Protein 6NOM (pdb70)

Secondary structure (DSSP, 8-state):
--SEEEESSSS----TTS-HHHHIIIII--SS----SSS-EEEE---

Sequence (47 aa):
KTCENLSGTFKGPCIPDGNCNKHCRNNEHLLSGRCRDDFRCWCTNRCKTCENLSGTFKGPCIPDGNCNKHCRNNEHLLSGRCRDDFRCWCTNRCKTCENLSGTFKGPCIPDGNCNKHCRNNEHLLSGRCRDDFRCWCTNRCKTCENLSGTFKGPCIPDGNCNKHCRNNEHLLSGRCRDDFRCWCTNRCKTCENLSGTFKGPCIPDGNCNKHCRNNEHLLSGRCRDDFRCWCTNRCKTCENLSGTFKGPCIPDGNCNKHCRNNEHLLSGRCRDDFRCWCTNRCKTCENLSGTFKGPCIPDGNCNKHCRNNEHLLSGRCRDDFRCWCTNRCKTCENLSGTFKGPCIPDGNCNKHCRNNEHLLSGRCRDDFRCWCTNRCKTCENLSGTFKGPCIPDGNCNKHCRNNEHLLSGRCRDDFRCWCTNRCKTCENLSGTFKGPCIPDGNCNKHCRNNEHLLSGRCRDDFRCWCTNRCKTCENLSGTFKGPCIPDGNCNKHCRNNEHLLSGRCRDDFRCWCTNRCKTCENLSGTFKGPCIPDGNCNKHCRNNEHLLSGRCRDDFRCWCTNRCKTCENLSGTFKGPCIPDGNCNKHCRNNEHLLSGRCRDDFRCWCTNRCKTCENLSGTFKGPCIPDGNCNKHCRNNEHLLSGRCRDDFRCWCTNRCKTCENLSGTFKGPCIPDGNCNKHCRNNEHLLSGRCRDDFRCWCTNRCKTCENLSGTFKGPCIPDGNCNKHCRNNEHLLSGRCRDDFRCWCTNRCKTCENLSGTFKGPCIPDGNCNKHCRNNEHLLSGRCRDDFRCWCTNRCKTCENLSGTFKGPCIPDGNCNKHCRNNEHLLSGRCRDDFRCWCTNRCKTCENLSGTFKGPCIPDGNCNKHCRNNEHLLSGRCRDDFRCWCTNRCKTCENLSGTFKGPCIPDGNCNKHCRNNEHLLSGRCRDDFRCWCTNRC

Structure (mmCIF, N/CA/C/O backbone):
data_6NOM
#
_entry.id   6NOM
#
loop_
_atom_site.group_PDB
_atom_site.id
_atom_site.type_symbol
_atom_site.label_atom_id
_atom_site.label_alt_id
_atom_site.label_comp_id
_atom_site.label_asym_id
_atom_site.label_entity_id
_atom_site.label_seq_id
_atom_site.pdbx_PDB_ins_code
_atom_site.Cartn_x
_atom_site.Cartn_y
_atom_site.Cartn_z
_atom_site.occupancy
_atom_site.B_iso_or_equiv
_atom_site.auth_seq_id
_atom_site.auth_comp_id
_atom_site.auth_asym_id
_atom_site.auth_atom_id
_atom_site.pdbx_PDB_model_num
ATOM 1 N N . LYS A 1 1 ? 12.649 6.639 6.395 1.00 0.00 1 LYS A N 1
ATOM 2 C CA . LYS A 1 1 ? 12.001 5.568 5.603 1.00 0.00 1 LYS A CA 1
ATOM 3 C C . LYS A 1 1 ? 12.154 5.854 4.117 1.00 0.00 1 LYS A C 1
ATOM 4 O O . LYS A 1 1 ? 12.808 6.821 3.734 1.00 0.00 1 LYS A O 1
ATOM 25 N N . THR A 1 2 ? 11.561 5.014 3.287 1.00 0.00 2 THR A N 1
ATOM 26 C CA . THR A 1 2 ? 11.607 5.207 1.850 1.00 0.00 2 THR A CA 1
ATOM 27 C C . THR A 1 2 ? 10.286 5.767 1.348 1.00 0.00 2 THR A C 1
ATOM 28 O O . THR A 1 2 ? 9.370 5.998 2.139 1.00 0.00 2 THR A O 1
ATOM 39 N N . CYS A 1 3 ? 10.217 6.014 0.052 1.00 0.00 3 CYS A N 1
ATOM 40 C CA . CYS A 1 3 ? 9.041 6.601 -0.583 1.00 0.00 3 CYS A CA 1
ATOM 41 C C . CYS A 1 3 ? 7.780 5.870 -0.146 1.00 0.00 3 CYS A C 1
ATOM 42 O O . CYS A 1 3 ? 7.599 4.683 -0.425 1.00 0.00 3 CYS A O 1
ATOM 49 N N . GLU A 1 4 ? 6.924 6.574 0.559 1.00 0.00 4 GLU A N 1
ATOM 50 C CA . GLU A 1 4 ? 5.717 5.981 1.081 1.00 0.00 4 GLU A CA 1
ATOM 51 C C . GLU A 1 4 ? 4.529 6.880 0.830 1.00 0.00 4 GLU A C 1
ATOM 52 O O . GLU A 1 4 ? 4.589 8.090 1.054 1.00 0.00 4 GLU A O 1
ATOM 64 N N . ASN A 1 5 ? 3.458 6.284 0.364 1.00 0.00 5 ASN A N 1
ATOM 65 C CA . ASN A 1 5 ? 2.205 6.984 0.235 1.00 0.00 5 ASN A CA 1
ATOM 66 C C . ASN A 1 5 ? 1.115 6.134 0.829 1.00 0.00 5 ASN A C 1
ATOM 67 O O . ASN A 1 5 ? 1.262 4.918 0.966 1.00 0.00 5 ASN A O 1
ATOM 78 N N . LEU A 1 6 ? 0.032 6.770 1.190 1.00 0.00 6 LEU A N 1
ATOM 79 C CA . LEU A 1 6 ? -1.097 6.055 1.726 1.00 0.00 6 LEU A CA 1
ATOM 80 C C . LEU A 1 6 ? -2.019 5.661 0.588 1.00 0.00 6 LEU A C 1
ATOM 81 O O . LEU A 1 6 ? -2.489 6.512 -0.157 1.00 0.00 6 LEU A O 1
ATOM 97 N N . SER A 1 7 ? -2.229 4.374 0.437 1.00 0.00 7 SER A N 1
ATOM 98 C CA . SER A 1 7 ? -3.110 3.860 -0.574 1.00 0.00 7 SER A CA 1
ATOM 99 C C . SER A 1 7 ? -4.532 3.826 -0.037 1.00 0.00 7 SER A C 1
ATOM 100 O O . SER A 1 7 ? -4.805 3.220 1.006 1.00 0.00 7 SER A O 1
ATOM 108 N N . GLY A 1 8 ? -5.419 4.502 -0.734 1.00 0.00 8 GLY A N 1
ATOM 109 C CA . GLY A 1 8 ? -6.799 4.541 -0.337 1.00 0.00 8 GLY A CA 1
ATOM 110 C C . GLY A 1 8 ? -7.488 5.770 -0.857 1.00 0.00 8 GLY A C 1
ATOM 111 O O . GLY A 1 8 ? -7.446 6.053 -2.056 1.00 0.00 8 GLY A O 1
ATOM 115 N N . THR A 1 9 ? -8.117 6.499 0.046 1.00 0.00 9 THR A N 1
ATOM 116 C CA . THR A 1 9 ? -8.825 7.718 -0.295 1.00 0.00 9 THR A CA 1
ATOM 117 C C . THR A 1 9 ? -7.873 8.769 -0.870 1.00 0.00 9 THR A C 1
ATOM 118 O O . THR A 1 9 ? -8.083 9.281 -1.973 1.00 0.00 9 THR A O 1
ATOM 129 N N . PHE A 1 10 ? -6.832 9.078 -0.120 1.00 0.00 10 PHE A N 1
ATOM 130 C CA . PHE A 1 10 ? -5.880 10.100 -0.491 1.00 0.00 10 PHE A CA 1
ATOM 131 C C . PHE A 1 10 ? -4.725 9.496 -1.281 1.00 0.00 10 PHE A C 1
ATOM 132 O O . PHE A 1 10 ? -4.392 8.331 -1.087 1.00 0.00 10 PHE A O 1
ATOM 149 N N . LYS A 1 11 ? -4.158 10.297 -2.181 1.00 0.00 11 LYS A N 1
ATOM 150 C CA . LYS A 1 11 ? -2.885 10.007 -2.861 1.00 0.00 11 LYS A CA 1
ATOM 151 C C . LYS A 1 11 ? -2.779 8.586 -3.443 1.00 0.00 11 LYS A C 1
ATOM 152 O O . LYS A 1 11 ? -1.738 7.930 -3.328 1.00 0.00 11 LYS A O 1
ATOM 171 N N . GLY A 1 12 ? -3.844 8.129 -4.097 1.00 0.00 12 GLY A N 1
ATOM 172 C CA . GLY A 1 12 ? -3.781 6.875 -4.829 1.00 0.00 12 GLY A CA 1
ATOM 173 C C . GLY A 1 12 ? -4.413 5.707 -4.090 1.00 0.00 12 GLY A C 1
ATOM 174 O O . GLY A 1 12 ? -4.095 5.458 -2.933 1.00 0.00 12 GLY A O 1
ATOM 178 N N . PRO A 1 13 ? -5.319 4.968 -4.750 1.00 0.00 13 PRO A N 1
ATOM 179 C CA . PRO A 1 13 ? -5.980 3.799 -4.170 1.00 0.00 13 PRO A CA 1
ATOM 180 C C . PRO A 1 13 ? -5.221 2.495 -4.431 1.00 0.00 13 PRO A C 1
ATOM 181 O O . PRO A 1 13 ? -4.071 2.511 -4.876 1.00 0.00 13 PRO A O 1
ATOM 192 N N . CYS A 1 14 ? -5.877 1.367 -4.148 1.00 0.00 14 CYS A N 1
ATOM 193 C CA . CYS A 1 14 ? -5.283 0.052 -4.370 1.00 0.00 14 CYS A CA 1
ATOM 194 C C . CYS A 1 14 ? -6.350 -1.056 -4.414 1.00 0.00 14 CYS A C 1
ATOM 195 O O . CYS A 1 14 ? -6.801 -1.438 -5.492 1.00 0.00 14 CYS A O 1
ATOM 202 N N . ILE A 1 15 ? -6.770 -1.559 -3.248 1.00 0.00 15 ILE A N 1
ATOM 203 C CA . ILE A 1 15 ? -7.688 -2.708 -3.185 1.00 0.00 15 ILE A CA 1
ATOM 204 C C . ILE A 1 15 ? -8.728 -2.548 -2.070 1.00 0.00 15 ILE A C 1
ATOM 205 O O . ILE A 1 15 ? -8.416 -2.081 -0.975 1.00 0.00 15 ILE A O 1
ATOM 221 N N . PRO A 1 16 ? -9.976 -2.964 -2.314 1.00 0.00 16 PRO A N 1
ATOM 222 C CA . PRO A 1 16 ? -11.072 -2.767 -1.371 1.00 0.00 16 PRO A CA 1
ATOM 223 C C . PRO A 1 16 ? -11.250 -3.916 -0.373 1.00 0.00 16 PRO A C 1
ATOM 224 O O . PRO A 1 16 ? -12.244 -3.963 0.347 1.00 0.00 16 PRO A O 1
ATOM 235 N N . ASP A 1 17 ? -10.291 -4.833 -0.323 1.00 0.00 17 ASP A N 1
ATOM 236 C CA . ASP A 1 17 ? -10.416 -6.013 0.537 1.00 0.00 17 ASP A CA 1
ATOM 237 C C . ASP A 1 17 ? -9.851 -5.767 1.932 1.00 0.00 17 ASP A C 1
ATOM 238 O O . ASP A 1 17 ? -10.194 -6.473 2.876 1.00 0.00 17 ASP A O 1
ATOM 247 N N . GLY A 1 18 ? -8.977 -4.774 2.062 1.00 0.00 18 GLY A N 1
ATOM 248 C CA . GLY A 1 18 ? -8.451 -4.419 3.373 1.00 0.00 18 GLY A CA 1
ATOM 249 C C . GLY A 1 18 ? -7.163 -5.135 3.722 1.00 0.00 18 GLY A C 1
ATOM 250 O O . GLY A 1 18 ? -6.509 -4.807 4.709 1.00 0.00 18 GLY A O 1
ATOM 254 N N . ASN A 1 19 ? -6.782 -6.086 2.897 1.00 0.00 19 ASN A N 1
ATOM 255 C CA . ASN A 1 19 ? -5.537 -6.815 3.075 1.00 0.00 19 ASN A CA 1
ATOM 256 C C . ASN A 1 19 ? -4.379 -6.028 2.477 1.00 0.00 19 ASN A C 1
ATOM 257 O O . ASN A 1 19 ? -3.851 -6.375 1.420 1.00 0.00 19 ASN A O 1
ATOM 268 N N . CYS A 1 20 ? -4.004 -4.952 3.153 1.00 0.00 20 CYS A N 1
ATOM 269 C CA . CYS A 1 20 ? -3.031 -4.036 2.637 1.00 0.00 20 CYS A CA 1
ATOM 270 C C . CYS A 1 20 ? -1.628 -4.609 2.602 1.00 0.00 20 CYS A C 1
ATOM 271 O O . CYS A 1 20 ? -1.047 -4.756 1.515 1.00 0.00 20 CYS A O 1
ATOM 278 N N . ASN A 1 21 ? -1.092 -4.935 3.767 1.00 0.00 21 ASN A N 1
ATOM 279 C CA . ASN A 1 21 ? 0.300 -5.335 3.871 1.00 0.00 21 ASN A CA 1
ATOM 280 C C . ASN A 1 21 ? 0.606 -6.530 2.990 1.00 0.00 21 ASN A C 1
ATOM 281 O O . ASN A 1 21 ? 1.561 -6.493 2.223 1.00 0.00 21 ASN A O 1
ATOM 292 N N . LYS A 1 22 ? -0.226 -7.559 3.033 1.00 0.00 22 LYS A N 1
ATOM 293 C CA . LYS A 1 22 ? 0.036 -8.743 2.229 1.00 0.00 22 LYS A CA 1
ATOM 294 C C . LYS A 1 22 ? 0.060 -8.398 0.743 1.00 0.00 22 LYS A C 1
ATOM 295 O O . LYS A 1 22 ? 0.766 -9.031 -0.023 1.00 0.00 22 LYS A O 1
ATOM 314 N N . HIS A 1 23 ? -0.681 -7.376 0.333 1.00 0.00 23 HIS A N 1
ATOM 315 C CA . HIS A 1 23 ? -0.737 -7.040 -1.080 1.00 0.00 23 HIS A CA 1
ATOM 316 C C . HIS A 1 23 ? 0.614 -6.520 -1.554 1.00 0.00 23 HIS A C 1
ATOM 317 O O . HIS A 1 23 ? 1.302 -7.201 -2.312 1.00 0.00 23 HIS A O 1
ATOM 332 N N . CYS A 1 24 ? 1.033 -5.355 -1.055 1.00 0.00 24 CYS A N 1
ATOM 333 C CA . CYS A 1 24 ? 2.288 -4.755 -1.518 1.00 0.00 24 CYS A CA 1
ATOM 334 C C . CYS A 1 24 ? 3.479 -5.657 -1.208 1.00 0.00 24 CYS A C 1
ATOM 335 O O . CYS A 1 24 ? 4.505 -5.567 -1.865 1.00 0.00 24 CYS A O 1
ATOM 342 N N . ARG A 1 25 ? 3.353 -6.512 -0.199 1.00 0.00 25 ARG A N 1
ATOM 343 C CA . ARG A 1 25 ? 4.470 -7.352 0.222 1.00 0.00 25 ARG A CA 1
ATOM 344 C C . ARG A 1 25 ? 4.536 -8.661 -0.545 1.00 0.00 25 ARG A C 1
ATOM 345 O O . ARG A 1 25 ? 5.618 -9.201 -0.754 1.00 0.00 25 ARG A O 1
ATOM 366 N N . ASN A 1 26 ? 3.396 -9.178 -0.966 1.00 0.00 26 ASN A N 1
ATOM 367 C CA . ASN A 1 26 ? 3.387 -10.476 -1.640 1.00 0.00 26 ASN A CA 1
ATOM 368 C C . ASN A 1 26 ? 3.732 -10.329 -3.111 1.00 0.00 26 ASN A C 1
ATOM 369 O O . ASN A 1 26 ? 4.589 -11.041 -3.631 1.00 0.00 26 ASN A O 1
ATOM 380 N N . ASN A 1 27 ? 3.077 -9.393 -3.779 1.00 0.00 27 ASN A N 1
ATOM 381 C CA . ASN A 1 27 ? 3.243 -9.254 -5.220 1.00 0.00 27 ASN A CA 1
ATOM 382 C C . ASN A 1 27 ? 4.441 -8.369 -5.560 1.00 0.00 27 ASN A C 1
ATOM 383 O O . ASN A 1 27 ? 5.169 -8.640 -6.514 1.00 0.00 27 ASN A O 1
ATOM 394 N N . GLU A 1 28 ? 4.659 -7.328 -4.766 1.00 0.00 28 GLU A N 1
ATOM 395 C CA . GLU A 1 28 ? 5.693 -6.348 -5.073 1.00 0.00 28 GLU A CA 1
ATOM 396 C C . GLU A 1 28 ? 6.827 -6.415 -4.051 1.00 0.00 28 GLU A C 1
ATOM 397 O O . GLU A 1 28 ? 7.950 -5.993 -4.327 1.00 0.00 28 GLU A O 1
ATOM 409 N N . HIS A 1 29 ? 6.519 -6.974 -2.883 1.00 0.00 29 HIS A N 1
ATOM 410 C CA . HIS A 1 29 ? 7.474 -7.116 -1.788 1.00 0.00 29 HIS A CA 1
ATOM 411 C C . HIS A 1 29 ? 8.058 -5.758 -1.391 1.00 0.00 29 HIS A C 1
ATOM 412 O O . HIS A 1 29 ? 9.265 -5.528 -1.487 1.00 0.00 29 HIS A O 1
ATOM 427 N N . LEU A 1 30 ? 7.195 -4.854 -0.949 1.00 0.00 30 LEU A N 1
ATOM 428 C CA . LEU A 1 30 ? 7.644 -3.536 -0.524 1.00 0.00 30 LEU A CA 1
ATOM 429 C C . LEU A 1 30 ? 8.139 -3.558 0.917 1.00 0.00 30 LEU A C 1
ATOM 430 O O . LEU A 1 30 ? 8.357 -4.622 1.488 1.00 0.00 30 LEU A O 1
ATOM 446 N N . LEU A 1 31 ? 8.346 -2.380 1.489 1.00 0.00 31 LEU A N 1
ATOM 447 C CA . LEU A 1 31 ? 8.869 -2.274 2.848 1.00 0.00 31 LEU A CA 1
ATOM 448 C C . LEU A 1 31 ? 7.754 -2.225 3.883 1.00 0.00 31 LEU A C 1
ATOM 449 O O . LEU A 1 31 ? 7.771 -2.975 4.857 1.00 0.00 31 LEU A O 1
ATOM 465 N N . SER A 1 32 ? 6.780 -1.341 3.681 1.00 0.00 32 SER A N 1
ATOM 466 C CA . SER A 1 32 ? 5.639 -1.286 4.602 1.00 0.00 32 SER A CA 1
ATOM 467 C C . SER A 1 32 ? 4.444 -2.018 4.027 1.00 0.00 32 SER A C 1
ATOM 468 O O . SER A 1 32 ? 3.648 -2.627 4.740 1.00 0.00 32 SER A O 1
ATOM 476 N N . GLY A 1 33 ? 4.378 -1.969 2.720 1.00 0.00 33 GLY A N 1
ATOM 477 C CA . GLY A 1 33 ? 3.481 -2.797 1.948 1.00 0.00 33 GLY A CA 1
ATOM 478 C C . GLY A 1 33 ? 2.001 -2.633 2.262 1.00 0.00 33 GLY A C 1
ATOM 479 O O . GLY A 1 33 ? 1.214 -3.498 1.922 1.00 0.00 33 GLY A O 1
ATOM 483 N N . ARG A 1 34 ? 1.620 -1.520 2.853 1.00 0.00 34 ARG A N 1
ATOM 484 C CA . ARG A 1 34 ? 0.240 -1.290 3.278 1.00 0.00 34 ARG A CA 1
ATOM 485 C C . ARG A 1 34 ? -0.682 -0.875 2.094 1.00 0.00 34 ARG A C 1
ATOM 486 O O . ARG A 1 34 ? -0.881 0.301 1.864 1.00 0.00 34 ARG A O 1
ATOM 507 N N . CYS A 1 35 ? -1.192 -1.834 1.308 1.00 0.00 35 CYS A N 1
ATOM 508 C CA . CYS A 1 35 ? -2.056 -1.516 0.136 1.00 0.00 35 CYS A CA 1
ATOM 509 C C . CYS A 1 35 ? -3.595 -1.674 0.336 1.00 0.00 35 CYS A C 1
ATOM 510 O O . CYS A 1 35 ? -4.078 -2.790 0.476 1.00 0.00 35 CYS A O 1
ATOM 517 N N . ARG A 1 36 ? -4.381 -0.577 0.305 1.00 0.00 36 ARG A N 1
ATOM 518 C CA . ARG A 1 36 ? -5.849 -0.693 0.117 1.00 0.00 36 ARG A CA 1
ATOM 519 C C . ARG A 1 36 ? -6.431 0.475 -0.697 1.00 0.00 36 ARG A C 1
ATOM 520 O O . ARG A 1 36 ? -5.715 1.361 -1.139 1.00 0.00 36 ARG A O 1
ATOM 541 N N . ASP A 1 37 ? -7.746 0.415 -0.924 1.00 0.00 37 ASP A N 1
ATOM 542 C CA . ASP A 1 37 ? -8.494 1.442 -1.662 1.00 0.00 37 ASP A CA 1
ATOM 543 C C . ASP A 1 37 ? -9.651 1.963 -0.815 1.00 0.00 37 ASP A C 1
ATOM 544 O O . ASP A 1 37 ? -9.641 3.110 -0.374 1.00 0.00 37 ASP A O 1
ATOM 553 N N . ASP A 1 38 ? -10.653 1.110 -0.610 1.00 0.00 38 ASP A N 1
ATOM 554 C CA . ASP A 1 38 ? -11.762 1.409 0.296 1.00 0.00 38 ASP A CA 1
ATOM 555 C C . ASP A 1 38 ? -11.220 1.636 1.698 1.00 0.00 38 ASP A C 1
ATOM 556 O O . ASP A 1 38 ? -11.747 2.428 2.478 1.00 0.00 38 ASP A O 1
ATOM 565 N N . PHE A 1 39 ? -10.144 0.931 1.987 1.00 0.00 39 PHE A N 1
ATOM 566 C CA . PHE A 1 39 ? -9.427 1.064 3.231 1.00 0.00 39 PHE A CA 1
ATOM 567 C C . PHE A 1 39 ? -8.145 1.854 2.988 1.00 0.00 39 PHE A C 1
ATOM 568 O O . PHE A 1 39 ? -7.741 2.018 1.838 1.00 0.00 39 PHE A O 1
ATOM 585 N N . ARG A 1 40 ? -7.505 2.351 4.039 1.00 0.00 40 ARG A N 1
ATOM 586 C CA . ARG A 1 40 ? -6.291 3.136 3.847 1.00 0.00 40 ARG A CA 1
ATOM 587 C C . ARG A 1 40 ? -5.093 2.520 4.586 1.00 0.00 40 ARG A C 1
ATOM 588 O O . ARG A 1 40 ? -5.106 2.339 5.802 1.00 0.00 40 ARG A O 1
ATOM 609 N N . CYS A 1 41 ? -4.070 2.169 3.809 1.00 0.00 41 CYS A N 1
ATOM 610 C CA . CYS A 1 41 ? -2.795 1.674 4.331 1.00 0.00 41 CYS A CA 1
ATOM 611 C C . CYS A 1 41 ? -1.590 2.366 3.613 1.00 0.00 41 CYS A C 1
ATOM 612 O O . CYS A 1 41 ? -1.686 2.668 2.432 1.00 0.00 41 CYS A O 1
ATOM 619 N N . TRP A 1 42 ? -0.468 2.616 4.308 1.00 0.00 42 TRP A N 1
ATOM 620 C CA . TRP A 1 42 ? 0.743 3.236 3.692 1.00 0.00 42 TRP A CA 1
ATOM 621 C C . TRP A 1 42 ? 1.742 2.205 3.084 1.00 0.00 42 TRP A C 1
ATOM 622 O O . TRP A 1 42 ? 2.432 1.501 3.829 1.00 0.00 42 TRP A O 1
ATOM 643 N N . CYS A 1 43 ? 1.874 2.117 1.755 1.00 0.00 43 CYS A N 1
ATOM 644 C CA . CYS A 1 43 ? 2.951 1.283 1.182 1.00 0.00 43 CYS A CA 1
ATOM 645 C C . CYS A 1 43 ? 4.243 2.094 1.071 1.00 0.00 43 CYS A C 1
ATOM 646 O O . CYS A 1 43 ? 4.238 3.239 0.619 1.00 0.00 43 CYS A O 1
ATOM 653 N N . THR A 1 44 ? 5.343 1.488 1.501 1.00 0.00 44 THR A N 1
ATOM 654 C CA . THR A 1 44 ? 6.656 2.129 1.473 1.00 0.00 44 THR A CA 1
ATOM 655 C C . THR A 1 44 ? 7.621 1.317 0.620 1.00 0.00 44 THR A C 1
ATOM 656 O O . THR A 1 44 ? 7.701 0.095 0.780 1.00 0.00 44 THR A O 1
ATOM 667 N N . ASN A 1 45 ? 8.331 1.998 -0.276 1.00 0.00 45 ASN A N 1
ATOM 668 C CA . ASN A 1 45 ? 9.359 1.384 -1.116 1.00 0.00 45 ASN A CA 1
ATOM 669 C C . ASN A 1 45 ? 10.272 2.477 -1.661 1.00 0.00 45 ASN A C 1
ATOM 670 O O . ASN A 1 45 ? 10.091 3.648 -1.350 1.00 0.00 45 ASN A O 1
ATOM 681 N N . ARG A 1 46 ? 11.256 2.104 -2.454 1.00 0.00 46 ARG A N 1
ATOM 682 C CA . ARG A 1 46 ? 12.201 3.064 -2.982 1.00 0.00 46 ARG A CA 1
ATOM 683 C C . ARG A 1 46 ? 11.754 3.490 -4.374 1.00 0.00 46 ARG A C 1
ATOM 684 O O . ARG A 1 46 ? 11.686 2.667 -5.288 1.00 0.00 46 ARG A O 1
ATOM 705 N N . CYS A 1 47 ? 11.447 4.766 -4.533 1.00 0.00 47 CYS A N 1
ATOM 706 C CA . CYS A 1 47 ? 10.911 5.263 -5.789 1.00 0.00 47 CYS A CA 1
ATOM 707 C C . CYS A 1 47 ? 12.023 5.835 -6.665 1.00 0.00 47 CYS A C 1
ATOM 708 O O . CYS A 1 47 ? 12.277 5.264 -7.746 1.00 0.00 47 CYS A O 1
ATOM 716 N N . LYS A 1 1 ? 12.887 7.071 5.562 1.00 0.00 1 LYS A N 2
ATOM 717 C CA . LYS A 1 1 ? 12.126 6.015 4.855 1.00 0.00 1 LYS A CA 2
ATOM 718 C C . LYS A 1 1 ? 12.241 6.197 3.349 1.00 0.00 1 LYS A C 2
ATOM 719 O O . LYS A 1 1 ? 12.893 7.127 2.873 1.00 0.00 1 LYS A O 2
ATOM 740 N N . THR A 1 2 ? 11.600 5.305 2.610 1.00 0.00 2 THR A N 2
ATOM 741 C CA . THR A 1 2 ? 11.538 5.389 1.164 1.00 0.00 2 THR A CA 2
ATOM 742 C C . THR A 1 2 ? 10.173 5.916 0.752 1.00 0.00 2 THR A C 2
ATOM 743 O O . THR A 1 2 ? 9.358 6.241 1.618 1.00 0.00 2 THR A O 2
ATOM 754 N N . CYS A 1 3 ? 9.944 6.059 -0.544 1.00 0.00 3 CYS A N 2
ATOM 755 C CA . CYS A 1 3 ? 8.715 6.683 -1.031 1.00 0.00 3 CYS A CA 2
ATOM 756 C C . CYS A 1 3 ? 7.496 5.944 -0.488 1.00 0.00 3 CYS A C 2
ATOM 757 O O . CYS A 1 3 ? 7.271 4.772 -0.788 1.00 0.00 3 CYS A O 2
ATOM 764 N N . GLU A 1 4 ? 6.732 6.629 0.343 1.00 0.00 4 GLU A N 2
ATOM 765 C CA . GLU A 1 4 ? 5.605 6.022 1.026 1.00 0.00 4 GLU A CA 2
ATOM 766 C C . GLU A 1 4 ? 4.370 6.871 0.848 1.00 0.00 4 GLU A C 2
ATOM 767 O O . GLU A 1 4 ? 4.450 8.101 0.819 1.00 0.00 4 GLU A O 2
ATOM 779 N N . ASN A 1 5 ? 3.235 6.223 0.722 1.00 0.00 5 ASN A N 2
ATOM 780 C CA . ASN A 1 5 ? 1.982 6.938 0.722 1.00 0.00 5 ASN A CA 2
ATOM 781 C C . ASN A 1 5 ? 0.885 6.083 1.306 1.00 0.00 5 ASN A C 2
ATOM 782 O O . ASN A 1 5 ? 0.943 4.852 1.287 1.00 0.00 5 ASN A O 2
ATOM 793 N N . LEU A 1 6 ? -0.105 6.760 1.829 1.00 0.00 6 LEU A N 2
ATOM 794 C CA . LEU A 1 6 ? -1.295 6.112 2.324 1.00 0.00 6 LEU A CA 2
ATOM 795 C C . LEU A 1 6 ? -2.248 5.979 1.153 1.00 0.00 6 LEU A C 2
ATOM 796 O O . LEU A 1 6 ? -2.531 6.962 0.488 1.00 0.00 6 LEU A O 2
ATOM 812 N N . SER A 1 7 ? -2.678 4.767 0.869 1.00 0.00 7 SER A N 2
ATOM 813 C CA . SER A 1 7 ? -3.451 4.490 -0.322 1.00 0.00 7 SER A CA 2
ATOM 814 C C . SER A 1 7 ? -4.950 4.475 -0.035 1.00 0.00 7 SER A C 2
ATOM 815 O O . SER A 1 7 ? -5.379 4.165 1.080 1.00 0.00 7 SER A O 2
ATOM 823 N N . GLY A 1 8 ? -5.730 4.818 -1.051 1.00 0.00 8 GLY A N 2
ATOM 824 C CA . GLY A 1 8 ? -7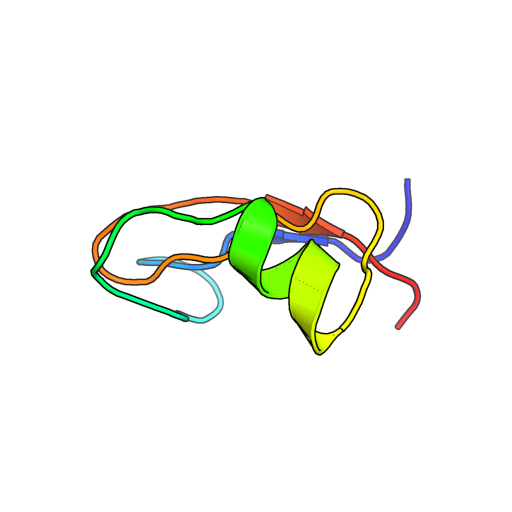.173 4.795 -0.945 1.00 0.00 8 GLY A CA 2
ATOM 825 C C . GLY A 1 8 ? -7.757 6.150 -1.241 1.00 0.00 8 GLY A C 2
ATOM 826 O O . GLY A 1 8 ? -7.567 6.680 -2.336 1.00 0.00 8 GLY A O 2
ATOM 830 N N . THR A 1 9 ? -8.462 6.718 -0.278 1.00 0.00 9 THR A N 2
ATOM 831 C CA . THR A 1 9 ? -8.922 8.090 -0.402 1.00 0.00 9 THR A CA 2
ATOM 832 C C . THR A 1 9 ? -7.708 9.018 -0.362 1.00 0.00 9 THR A C 2
ATOM 833 O O . THR A 1 9 ? -7.719 10.122 -0.910 1.00 0.00 9 THR A O 2
ATOM 844 N N . PHE A 1 10 ? -6.659 8.529 0.288 1.00 0.00 10 PHE A N 2
ATOM 845 C CA . PHE A 1 10 ? -5.394 9.228 0.383 1.00 0.00 10 PHE A CA 2
ATOM 846 C C . PHE A 1 10 ? -4.482 8.864 -0.773 1.00 0.00 10 PHE A C 2
ATOM 847 O O . PHE A 1 10 ? -4.430 7.708 -1.175 1.00 0.00 10 PHE A O 2
ATOM 864 N N . LYS A 1 11 ? -3.807 9.875 -1.313 1.00 0.00 11 LYS A N 2
ATOM 865 C CA . LYS A 1 11 ? -2.654 9.692 -2.204 1.00 0.00 11 LYS A CA 2
ATOM 866 C C . LYS A 1 11 ? -2.908 8.678 -3.329 1.00 0.00 11 LYS A C 2
ATOM 867 O O . LYS A 1 11 ? -1.989 7.982 -3.768 1.00 0.00 11 LYS A O 2
ATOM 886 N N . GLY A 1 12 ? -4.144 8.608 -3.802 1.00 0.00 12 GLY A N 2
ATOM 887 C CA . GLY A 1 12 ? -4.490 7.663 -4.848 1.00 0.00 12 GLY A CA 2
ATOM 888 C C . GLY A 1 12 ? -4.966 6.331 -4.295 1.00 0.00 12 GLY A C 2
ATOM 889 O O . GLY A 1 12 ? -4.437 5.837 -3.298 1.00 0.00 12 GLY A O 2
ATOM 893 N N . PRO A 1 13 ? -5.962 5.715 -4.939 1.00 0.00 13 PRO A N 2
ATOM 894 C CA . PRO A 1 13 ? -6.553 4.449 -4.480 1.00 0.00 13 PRO A CA 2
ATOM 895 C C . PRO A 1 13 ? -5.635 3.248 -4.709 1.00 0.00 13 PRO A C 2
ATOM 896 O O . PRO A 1 13 ? -4.519 3.392 -5.211 1.00 0.00 13 PRO A O 2
ATOM 907 N N . CYS A 1 14 ? -6.108 2.063 -4.338 1.00 0.00 14 CYS A N 2
ATOM 908 C CA . CYS A 1 14 ? -5.340 0.842 -4.547 1.00 0.00 14 CYS A CA 2
ATOM 909 C C . CYS A 1 14 ? -6.250 -0.386 -4.634 1.00 0.00 14 CYS A C 2
ATOM 910 O O . CYS A 1 14 ? -6.696 -0.747 -5.721 1.00 0.00 14 CYS A O 2
ATOM 917 N N . ILE A 1 15 ? -6.545 -1.018 -3.494 1.00 0.00 15 ILE A N 2
ATOM 918 C CA . ILE A 1 15 ? -7.309 -2.268 -3.489 1.00 0.00 15 ILE A CA 2
ATOM 919 C C . ILE A 1 15 ? -8.279 -2.340 -2.303 1.00 0.00 15 ILE A C 2
ATOM 920 O O . ILE A 1 15 ? -7.897 -2.114 -1.154 1.00 0.00 15 ILE A O 2
ATOM 936 N N . PRO A 1 16 ? -9.541 -2.689 -2.553 1.00 0.00 16 PRO A N 2
ATOM 937 C CA . PRO A 1 16 ? -10.578 -2.667 -1.538 1.00 0.00 16 PRO A CA 2
ATOM 938 C C . PRO A 1 16 ? -10.731 -3.999 -0.809 1.00 0.00 16 PRO A C 2
ATOM 939 O O . PRO A 1 16 ? -11.795 -4.304 -0.277 1.00 0.00 16 PRO A O 2
ATOM 950 N N . ASP A 1 17 ? -9.666 -4.791 -0.785 1.00 0.00 17 ASP A N 2
ATOM 951 C CA . ASP A 1 17 ? -9.720 -6.104 -0.149 1.00 0.00 17 ASP A CA 2
ATOM 952 C C . ASP A 1 17 ? -9.321 -6.024 1.320 1.00 0.00 17 ASP A C 2
ATOM 953 O O . ASP A 1 17 ? -9.686 -6.885 2.116 1.00 0.00 17 ASP A O 2
ATOM 962 N N . GLY A 1 18 ? -8.580 -4.979 1.683 1.00 0.00 18 GLY A N 2
ATOM 963 C CA . GLY A 1 18 ? -8.124 -4.846 3.061 1.00 0.00 18 GLY A CA 2
ATOM 964 C C . GLY A 1 18 ? -6.824 -5.587 3.308 1.00 0.00 18 GLY A C 2
ATOM 965 O O . GLY A 1 18 ? -6.247 -5.531 4.389 1.00 0.00 18 GLY A O 2
ATOM 969 N N . ASN A 1 19 ? -6.362 -6.240 2.266 1.00 0.00 19 ASN A N 2
ATOM 970 C CA . ASN A 1 19 ? -5.131 -7.036 2.278 1.00 0.00 19 ASN A CA 2
ATOM 971 C C . ASN A 1 19 ? -3.895 -6.178 2.034 1.00 0.00 19 ASN A C 2
ATOM 972 O O . ASN A 1 19 ? -2.945 -6.637 1.398 1.00 0.00 19 ASN A O 2
ATOM 983 N N . CYS A 1 20 ? -3.907 -4.942 2.528 1.00 0.00 20 CYS A N 2
ATOM 984 C CA . CYS A 1 20 ? -2.859 -3.991 2.216 1.00 0.00 20 CYS A CA 2
ATOM 985 C C . CYS A 1 20 ? -1.473 -4.572 2.404 1.00 0.00 20 CYS A C 2
ATOM 986 O O . CYS A 1 20 ? -0.663 -4.537 1.473 1.00 0.00 20 CYS A O 2
ATOM 993 N N . ASN A 1 21 ? -1.216 -5.128 3.579 1.00 0.00 21 ASN A N 2
ATOM 994 C CA . ASN A 1 21 ? 0.104 -5.646 3.900 1.00 0.00 21 ASN A CA 2
ATOM 995 C C . ASN A 1 21 ? 0.515 -6.738 2.943 1.00 0.00 21 ASN A C 2
ATOM 996 O O . ASN A 1 21 ? 1.511 -6.617 2.232 1.00 0.00 21 ASN A O 2
ATOM 1007 N N . LYS A 1 22 ? -0.281 -7.773 2.887 1.00 0.00 22 LYS A N 2
ATOM 1008 C CA . LYS A 1 22 ? 0.065 -8.947 2.119 1.00 0.00 22 LYS A CA 2
ATOM 1009 C C . LYS A 1 22 ? 0.123 -8.656 0.621 1.00 0.00 22 LYS A C 2
ATOM 1010 O O . LYS A 1 22 ? 0.952 -9.220 -0.082 1.00 0.00 22 LYS A O 2
ATOM 1029 N N . HIS A 1 23 ? -0.716 -7.761 0.124 1.00 0.00 23 HIS A N 2
ATOM 1030 C CA . HIS A 1 23 ? -0.706 -7.477 -1.305 1.00 0.00 23 HIS A CA 2
ATOM 1031 C C . HIS A 1 23 ? 0.620 -6.838 -1.707 1.00 0.00 23 HIS A C 2
ATOM 1032 O O . HIS A 1 23 ? 1.304 -7.331 -2.605 1.00 0.00 23 HIS A O 2
ATOM 1047 N N . CYS A 1 24 ? 1.011 -5.775 -1.017 1.00 0.00 24 CYS A N 2
ATOM 1048 C CA . CYS A 1 24 ? 2.280 -5.124 -1.307 1.00 0.00 24 CYS A CA 2
ATOM 1049 C C . CYS A 1 24 ? 3.434 -6.076 -1.048 1.00 0.00 24 CYS A C 2
ATOM 1050 O O . CYS A 1 24 ? 4.290 -6.262 -1.897 1.00 0.00 24 CYS A O 2
ATOM 1057 N N . ARG A 1 25 ? 3.427 -6.699 0.122 1.00 0.00 25 ARG A N 2
ATOM 1058 C CA . ARG A 1 25 ? 4.607 -7.384 0.635 1.00 0.00 25 ARG A CA 2
ATOM 1059 C C . ARG A 1 25 ? 4.807 -8.752 0.004 1.00 0.00 25 ARG A C 2
ATOM 1060 O O . ARG A 1 25 ? 5.932 -9.145 -0.285 1.00 0.00 25 ARG A O 2
ATOM 1081 N N . ASN A 1 26 ? 3.724 -9.465 -0.222 1.00 0.00 26 ASN A N 2
ATOM 1082 C CA . ASN A 1 26 ? 3.811 -10.803 -0.792 1.00 0.00 26 ASN A CA 2
ATOM 1083 C C . ASN A 1 26 ? 4.025 -10.740 -2.293 1.00 0.00 26 ASN A C 2
ATOM 1084 O O . ASN A 1 26 ? 4.839 -11.476 -2.848 1.00 0.00 26 ASN A O 2
ATOM 1095 N N . ASN A 1 27 ? 3.305 -9.847 -2.949 1.00 0.00 27 ASN A N 2
ATOM 1096 C CA . ASN A 1 27 ? 3.298 -9.818 -4.403 1.00 0.00 27 ASN A CA 2
ATOM 1097 C C . ASN A 1 27 ? 4.458 -9.004 -4.954 1.00 0.00 27 ASN A C 2
ATOM 1098 O O . ASN A 1 27 ? 5.183 -9.467 -5.834 1.00 0.00 27 ASN A O 2
ATOM 1109 N N . GLU A 1 28 ? 4.647 -7.797 -4.434 1.00 0.00 28 GLU A N 2
ATOM 1110 C CA . GLU A 1 28 ? 5.659 -6.903 -4.977 1.00 0.00 28 GLU A CA 2
ATOM 1111 C C . GLU A 1 28 ? 6.829 -6.720 -3.999 1.00 0.00 28 GLU A C 2
ATOM 1112 O O . GLU A 1 28 ? 7.921 -6.300 -4.382 1.00 0.00 28 GLU A O 2
ATOM 1124 N N . HIS A 1 29 ? 6.568 -7.045 -2.726 1.00 0.00 29 HIS A N 2
ATOM 1125 C CA . HIS A 1 29 ? 7.581 -7.119 -1.675 1.00 0.00 29 HIS A CA 2
ATOM 1126 C C . HIS A 1 29 ? 8.110 -5.735 -1.314 1.00 0.00 29 HIS A C 2
ATOM 1127 O O . HIS A 1 29 ? 9.316 -5.527 -1.202 1.00 0.00 29 HIS A O 2
ATOM 1142 N N . LEU A 1 30 ? 7.198 -4.786 -1.139 1.00 0.00 30 LEU A N 2
ATOM 1143 C CA . LEU A 1 30 ? 7.568 -3.444 -0.732 1.00 0.00 30 LEU A CA 2
ATOM 1144 C C . LEU A 1 30 ? 8.045 -3.411 0.708 1.00 0.00 30 LEU A C 2
ATOM 1145 O O . LEU A 1 30 ? 8.250 -4.449 1.331 1.00 0.00 30 LEU A O 2
ATOM 1161 N N . LEU A 1 31 ? 8.229 -2.221 1.227 1.00 0.00 31 LEU A N 2
ATOM 1162 C CA . LEU A 1 31 ? 8.858 -2.067 2.536 1.00 0.00 31 LEU A CA 2
ATOM 1163 C C . LEU A 1 31 ? 7.849 -2.057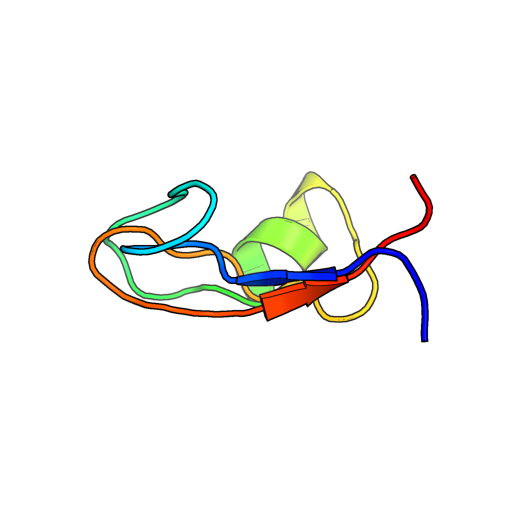 3.676 1.00 0.00 31 LEU A C 2
ATOM 1164 O O . LEU A 1 31 ? 7.966 -2.841 4.617 1.00 0.00 31 LEU A O 2
ATOM 1180 N N . SER A 1 32 ? 6.843 -1.198 3.592 1.00 0.00 32 SER A N 2
ATOM 1181 C CA . SER A 1 32 ? 5.812 -1.185 4.634 1.00 0.00 32 SER A CA 2
ATOM 1182 C C . SER A 1 32 ? 4.571 -1.904 4.161 1.00 0.00 32 SER A C 2
ATOM 1183 O O . SER A 1 32 ? 3.815 -2.475 4.944 1.00 0.00 32 SER A O 2
ATOM 1191 N N . GLY A 1 33 ? 4.394 -1.874 2.862 1.00 0.00 33 GLY A N 2
ATOM 1192 C CA . GLY A 1 33 ? 3.444 -2.728 2.204 1.00 0.00 33 GLY A CA 2
ATOM 1193 C C . GLY A 1 33 ? 2.023 -2.593 2.667 1.00 0.00 33 GLY A C 2
ATOM 1194 O O . GLY A 1 33 ? 1.361 -3.589 2.785 1.00 0.00 33 GLY A O 2
ATOM 1198 N N . ARG A 1 34 ? 1.535 -1.410 2.952 1.00 0.00 34 ARG A N 2
ATOM 1199 C CA . ARG A 1 34 ? 0.123 -1.290 3.257 1.00 0.00 34 ARG A CA 2
ATOM 1200 C C . ARG A 1 34 ? -0.638 -0.702 2.042 1.00 0.00 34 ARG A C 2
ATOM 1201 O O . ARG A 1 34 ? -0.816 0.495 1.959 1.00 0.00 34 ARG A O 2
ATOM 1222 N N . CYS A 1 35 ? -1.020 -1.525 1.057 1.00 0.00 35 CYS A N 2
ATOM 1223 C CA . CYS A 1 35 ? -1.854 -1.029 -0.064 1.00 0.00 35 CYS A CA 2
ATOM 1224 C C . CYS A 1 35 ? -3.362 -1.345 0.084 1.00 0.00 35 CYS A C 2
ATOM 1225 O O . CYS A 1 35 ? -3.750 -2.502 0.132 1.00 0.00 35 CYS A O 2
ATOM 1232 N N . ARG A 1 36 ? -4.213 -0.314 0.132 1.00 0.00 36 ARG A N 2
ATOM 1233 C CA . ARG A 1 36 ? -5.676 -0.502 0.173 1.00 0.00 36 ARG A CA 2
ATOM 1234 C C . ARG A 1 36 ? -6.402 0.636 -0.556 1.00 0.00 36 ARG A C 2
ATOM 1235 O O . ARG A 1 36 ? -5.786 1.616 -0.955 1.00 0.00 36 ARG A O 2
ATOM 1256 N N . ASP A 1 37 ? -7.712 0.465 -0.748 1.00 0.00 37 ASP A N 2
ATOM 1257 C CA . ASP A 1 37 ? -8.548 1.448 -1.446 1.00 0.00 37 ASP A CA 2
ATOM 1258 C C . ASP A 1 37 ? -9.718 1.898 -0.575 1.00 0.00 37 ASP A C 2
ATOM 1259 O O . ASP A 1 37 ? -9.743 3.029 -0.099 1.00 0.00 37 ASP A O 2
ATOM 1268 N N . ASP A 1 38 ? -10.686 1.004 -0.378 1.00 0.00 38 ASP A N 2
ATOM 1269 C CA . ASP A 1 38 ? -11.840 1.286 0.482 1.00 0.00 38 ASP A CA 2
ATOM 1270 C C . ASP A 1 38 ? -11.367 1.524 1.904 1.00 0.00 38 ASP A C 2
ATOM 1271 O O . ASP A 1 38 ? -11.944 2.303 2.663 1.00 0.00 38 ASP A O 2
ATOM 1280 N N . PHE A 1 39 ? -10.303 0.827 2.237 1.00 0.00 39 PHE A N 2
ATOM 1281 C CA . PHE A 1 39 ? -9.613 0.996 3.492 1.00 0.00 39 PHE A CA 2
ATOM 1282 C C . PHE A 1 39 ? -8.310 1.709 3.186 1.00 0.00 39 PHE A C 2
ATOM 1283 O O . PHE A 1 39 ? -7.918 1.779 2.024 1.00 0.00 39 PHE A O 2
ATOM 1300 N N . ARG A 1 40 ? -7.630 2.235 4.182 1.00 0.00 40 ARG A N 2
ATOM 1301 C CA . ARG A 1 40 ? -6.459 3.039 3.896 1.00 0.00 40 ARG A CA 2
ATOM 1302 C C . ARG A 1 40 ? -5.234 2.495 4.608 1.00 0.00 40 ARG A C 2
ATOM 1303 O O . ARG A 1 40 ? -5.218 2.308 5.825 1.00 0.00 40 ARG A O 2
ATOM 1324 N N . CYS A 1 41 ? -4.220 2.204 3.813 1.00 0.00 41 CYS A N 2
ATOM 1325 C CA . CYS A 1 41 ? -2.975 1.656 4.308 1.00 0.00 41 CYS A CA 2
ATOM 1326 C C . CYS A 1 41 ? -1.732 2.407 3.734 1.00 0.00 41 CYS A C 2
ATOM 1327 O O . CYS A 1 41 ? -1.765 2.850 2.589 1.00 0.00 41 CYS A O 2
ATOM 1334 N N . TRP A 1 42 ? -0.658 2.572 4.536 1.00 0.00 42 TRP A N 2
ATOM 1335 C CA . TRP A 1 42 ? 0.617 3.204 4.069 1.00 0.00 42 TRP A CA 2
ATOM 1336 C C . TRP A 1 42 ? 1.593 2.193 3.418 1.00 0.00 42 TRP A C 2
ATOM 1337 O O . TRP A 1 42 ? 2.261 1.444 4.124 1.00 0.00 42 TRP A O 2
ATOM 1358 N N . CYS A 1 43 ? 1.742 2.179 2.099 1.00 0.00 43 CYS A N 2
ATOM 1359 C CA . CYS A 1 43 ? 2.739 1.281 1.498 1.00 0.00 43 CYS A CA 2
ATOM 1360 C C . CYS A 1 43 ? 3.994 2.063 1.097 1.00 0.00 43 CYS A C 2
ATOM 1361 O O . CYS A 1 43 ? 3.932 3.014 0.316 1.00 0.00 43 CYS A O 2
ATOM 1368 N N . THR A 1 44 ? 5.121 1.669 1.687 1.00 0.00 44 THR A N 2
ATOM 1369 C CA . THR A 1 44 ? 6.417 2.276 1.402 1.00 0.00 44 THR A CA 2
ATOM 1370 C C . THR A 1 44 ? 7.182 1.425 0.402 1.00 0.00 44 THR A C 2
ATOM 1371 O O . THR A 1 44 ? 7.238 0.200 0.556 1.00 0.00 44 THR A O 2
ATOM 1382 N N . ASN A 1 45 ? 7.769 2.068 -0.601 1.00 0.00 45 ASN A N 2
ATOM 1383 C CA . ASN A 1 45 ? 8.525 1.369 -1.630 1.00 0.00 45 ASN A CA 2
ATOM 1384 C C . ASN A 1 45 ? 9.800 2.135 -1.969 1.00 0.00 45 ASN A C 2
ATOM 1385 O O . ASN A 1 45 ? 9.982 3.275 -1.538 1.00 0.00 45 ASN A O 2
ATOM 1396 N N . ARG A 1 46 ? 10.670 1.505 -2.744 1.00 0.00 46 ARG A N 2
ATOM 1397 C CA . ARG A 1 46 ? 11.949 2.089 -3.108 1.00 0.00 46 ARG A CA 2
ATOM 1398 C C . ARG A 1 46 ? 11.807 2.976 -4.337 1.00 0.00 46 ARG A C 2
ATOM 1399 O O . ARG A 1 46 ? 11.376 2.521 -5.399 1.00 0.00 46 ARG A O 2
ATOM 1420 N N . CYS A 1 47 ? 12.157 4.236 -4.181 1.00 0.00 47 CYS A N 2
ATOM 1421 C CA . CYS A 1 47 ? 12.147 5.186 -5.277 1.00 0.00 47 CYS A CA 2
ATOM 1422 C C . CYS A 1 47 ? 13.499 5.877 -5.357 1.00 0.00 47 CYS A C 2
ATOM 1423 O O . CYS A 1 47 ? 14.240 5.637 -6.333 1.00 0.00 47 CYS A O 2
ATOM 1431 N N . LYS A 1 1 ? 12.203 7.567 6.545 1.00 0.00 1 LYS A N 3
ATOM 1432 C CA . LYS A 1 1 ? 11.634 6.385 5.855 1.00 0.00 1 LYS A CA 3
ATOM 1433 C C . LYS A 1 1 ? 11.884 6.481 4.359 1.00 0.00 1 LYS A C 3
ATOM 1434 O O . LYS A 1 1 ? 12.584 7.378 3.890 1.00 0.00 1 LYS A O 3
ATOM 1455 N N . THR A 1 2 ? 11.297 5.560 3.621 1.00 0.00 2 THR A N 3
ATOM 1456 C CA . THR A 1 2 ? 11.384 5.547 2.179 1.00 0.00 2 THR A CA 3
ATOM 1457 C C . THR A 1 2 ? 10.093 6.095 1.594 1.00 0.00 2 THR A C 3
ATOM 1458 O O . THR A 1 2 ? 9.181 6.436 2.354 1.00 0.00 2 THR A O 3
ATOM 1469 N N . CYS A 1 3 ? 10.020 6.233 0.276 1.00 0.00 3 CYS A N 3
ATOM 1470 C CA . CYS A 1 3 ? 8.857 6.868 -0.336 1.00 0.00 3 CYS A CA 3
ATOM 1471 C C . CYS A 1 3 ? 7.594 6.101 0.026 1.00 0.00 3 CYS A C 3
ATOM 1472 O O . CYS A 1 3 ? 7.391 4.958 -0.383 1.00 0.00 3 CYS A O 3
ATOM 1479 N N . GLU A 1 4 ? 6.746 6.738 0.804 1.00 0.00 4 GLU A N 3
ATOM 1480 C CA . GLU A 1 4 ? 5.581 6.081 1.344 1.00 0.00 4 GLU A CA 3
ATOM 1481 C C . GLU A 1 4 ? 4.325 6.820 0.949 1.00 0.00 4 GLU A C 3
ATOM 1482 O O . GLU A 1 4 ? 4.294 8.052 0.919 1.00 0.00 4 GLU A O 3
ATOM 1494 N N . ASN A 1 5 ? 3.295 6.067 0.638 1.00 0.00 5 ASN A N 3
ATOM 1495 C CA . ASN A 1 5 ? 2.003 6.647 0.366 1.00 0.00 5 ASN A CA 3
ATOM 1496 C C . ASN A 1 5 ? 0.917 5.794 0.962 1.00 0.00 5 ASN A C 3
ATOM 1497 O O . ASN A 1 5 ? 1.039 4.573 1.066 1.00 0.00 5 ASN A O 3
ATOM 1508 N N . LEU A 1 6 ? -0.135 6.452 1.371 1.00 0.00 6 LEU A N 3
ATO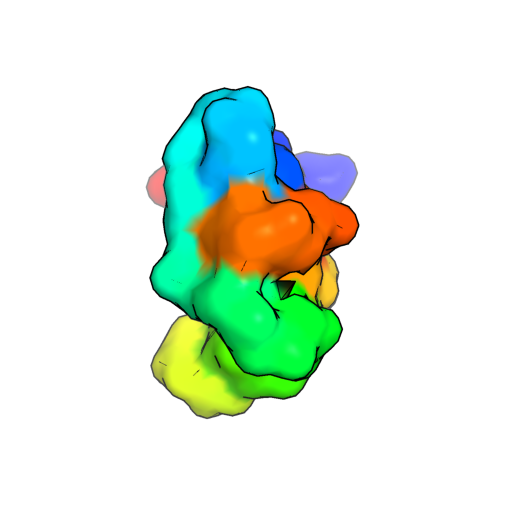M 1509 C CA . LEU A 1 6 ? -1.284 5.773 1.905 1.00 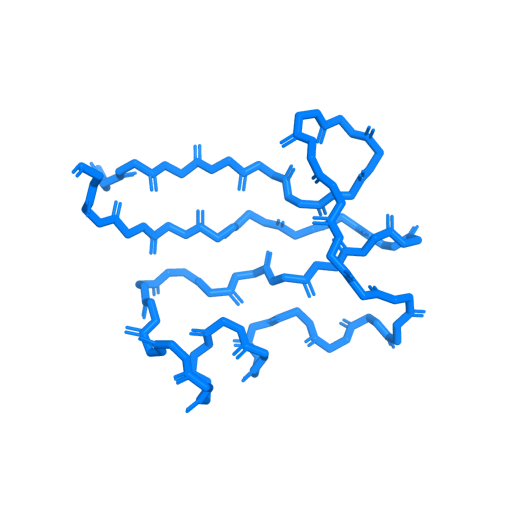0.00 6 LEU A CA 3
ATOM 1510 C C . LEU A 1 6 ? -2.236 5.483 0.763 1.00 0.00 6 LEU A C 3
ATOM 1511 O O . LEU A 1 6 ? -2.811 6.398 0.186 1.00 0.00 6 LEU A O 3
ATOM 1527 N N . SER A 1 7 ? -2.384 4.213 0.447 1.00 0.00 7 SER A N 3
ATOM 1528 C CA . SER A 1 7 ? -3.110 3.798 -0.740 1.00 0.00 7 SER A CA 3
ATOM 1529 C C . SER A 1 7 ? -4.611 4.019 -0.577 1.00 0.00 7 SER A C 3
ATOM 1530 O O . SER A 1 7 ? -5.109 4.167 0.541 1.00 0.00 7 SER A O 3
ATOM 1538 N N . GLY A 1 8 ? -5.320 4.059 -1.692 1.00 0.00 8 GLY A N 3
ATOM 1539 C CA . GLY A 1 8 ? -6.764 4.097 -1.648 1.00 0.00 8 GLY A CA 3
ATOM 1540 C C . GLY A 1 8 ? -7.321 5.423 -2.104 1.00 0.00 8 GLY A C 3
ATOM 1541 O O . GLY A 1 8 ? -7.481 5.665 -3.299 1.00 0.00 8 GLY A O 3
ATOM 1545 N N . THR A 1 9 ? -7.615 6.283 -1.153 1.00 0.00 9 THR A N 3
ATOM 1546 C CA . THR A 1 9 ? -8.185 7.579 -1.462 1.00 0.00 9 THR A CA 3
ATOM 1547 C C . THR A 1 9 ? -7.090 8.608 -1.746 1.00 0.00 9 THR A C 3
ATOM 1548 O O . THR A 1 9 ? -7.190 9.380 -2.702 1.00 0.00 9 THR A O 3
ATOM 1559 N N . PHE A 1 10 ? -6.044 8.625 -0.927 1.00 0.00 10 PHE A N 3
ATOM 1560 C CA . PHE A 1 10 ? -4.938 9.530 -1.150 1.00 0.00 10 PHE A CA 3
ATOM 1561 C C . PHE A 1 10 ? -3.901 8.848 -2.014 1.00 0.00 10 PHE A C 3
ATOM 1562 O O . PHE A 1 10 ? -3.794 7.626 -1.994 1.00 0.00 10 PHE A O 3
ATOM 1579 N N . LYS A 1 11 ? -3.166 9.632 -2.787 1.00 0.00 11 LYS A N 3
ATOM 1580 C CA . LYS A 1 11 ? -1.875 9.194 -3.305 1.00 0.00 11 LYS A CA 3
ATOM 1581 C C . LYS A 1 11 ? -1.978 7.945 -4.193 1.00 0.00 11 LYS A C 3
ATOM 1582 O O . LYS A 1 11 ? -1.010 7.191 -4.332 1.00 0.00 11 LYS A O 3
ATOM 1601 N N . GLY A 1 12 ? -3.142 7.736 -4.794 1.00 0.00 12 GLY A N 3
ATOM 1602 C CA . GLY A 1 12 ? -3.343 6.586 -5.659 1.00 0.00 12 GLY A CA 3
ATOM 1603 C C . GLY A 1 12 ? -4.134 5.479 -4.982 1.00 0.00 12 GLY A C 3
ATOM 1604 O O . GLY A 1 12 ? -3.859 5.125 -3.835 1.00 0.00 12 GLY A O 3
ATOM 1608 N N . PRO A 1 13 ? -5.124 4.899 -5.679 1.00 0.00 13 PRO A N 3
ATOM 1609 C CA . PRO A 1 13 ? -5.994 3.867 -5.111 1.00 0.00 13 PRO A CA 3
ATOM 1610 C C . PRO A 1 13 ? -5.351 2.482 -5.076 1.00 0.00 13 PRO A C 3
ATOM 1611 O O . PRO A 1 13 ? -4.179 2.313 -5.416 1.00 0.00 13 PRO A O 3
ATOM 1622 N N . CYS A 1 14 ? -6.138 1.499 -4.662 1.00 0.00 14 CYS A N 3
ATOM 1623 C CA . CYS A 1 14 ? -5.694 0.117 -4.574 1.00 0.00 14 CYS A CA 3
ATOM 1624 C C . CYS A 1 14 ? -6.930 -0.773 -4.385 1.00 0.00 14 CYS A C 3
ATOM 1625 O O . CYS A 1 14 ? -8.031 -0.374 -4.765 1.00 0.00 14 CYS A O 3
ATOM 1632 N N . ILE A 1 15 ? -6.774 -1.954 -3.810 1.00 0.00 15 ILE A N 3
ATOM 1633 C CA . ILE A 1 15 ? -7.890 -2.892 -3.679 1.00 0.00 15 ILE A CA 3
ATOM 1634 C C . ILE A 1 15 ? -8.646 -2.723 -2.349 1.00 0.00 15 ILE A C 3
ATOM 1635 O O . ILE A 1 15 ? -8.044 -2.728 -1.279 1.00 0.00 15 ILE A O 3
ATOM 1651 N N . PRO A 1 16 ? -9.982 -2.605 -2.381 1.00 0.00 16 PRO A N 3
ATOM 1652 C CA . PRO A 1 16 ? -10.784 -2.335 -1.185 1.00 0.00 16 PRO A CA 3
ATOM 1653 C C . PRO A 1 16 ? -11.053 -3.592 -0.354 1.00 0.00 16 PRO A C 3
ATOM 1654 O O . PRO A 1 16 ? -12.204 -3.928 -0.074 1.00 0.00 16 PRO A O 3
ATOM 1665 N N . ASP A 1 17 ? -9.992 -4.285 0.044 1.00 0.00 17 ASP A N 3
ATOM 1666 C CA . ASP A 1 17 ? -10.142 -5.526 0.807 1.00 0.00 17 ASP A CA 3
ATOM 1667 C C . ASP A 1 17 ? -9.607 -5.393 2.231 1.00 0.00 17 ASP A C 3
ATOM 1668 O O . ASP A 1 17 ? -9.959 -6.181 3.103 1.00 0.00 17 ASP A O 3
ATOM 1677 N N . GLY A 1 18 ? -8.752 -4.400 2.464 1.00 0.00 18 GLY A N 3
ATOM 1678 C CA . GLY A 1 18 ? -8.178 -4.209 3.796 1.00 0.00 18 GLY A CA 3
ATOM 1679 C C . GLY A 1 18 ? -6.882 -4.971 3.973 1.00 0.00 18 GLY A C 3
ATOM 1680 O O . GLY A 1 18 ? -6.155 -4.785 4.945 1.00 0.00 18 GLY A O 3
ATOM 1684 N N . ASN A 1 19 ? -6.580 -5.777 2.977 1.00 0.00 19 ASN A N 3
ATOM 1685 C CA . ASN A 1 19 ? -5.422 -6.670 2.964 1.00 0.00 19 ASN A CA 3
ATOM 1686 C C . ASN A 1 19 ? -4.163 -5.932 2.540 1.00 0.00 19 ASN A C 3
ATOM 1687 O O . ASN A 1 19 ? -3.403 -6.400 1.693 1.00 0.00 19 ASN A O 3
ATOM 1698 N N . CYS A 1 20 ? -3.954 -4.779 3.148 1.00 0.00 20 CYS A N 3
ATOM 1699 C CA . CYS A 1 20 ? -2.891 -3.886 2.765 1.00 0.00 20 CYS A CA 3
ATOM 1700 C C . CYS A 1 20 ? -1.530 -4.570 2.696 1.00 0.00 20 CYS A C 3
ATOM 1701 O O . CYS A 1 20 ? -0.978 -4.702 1.599 1.00 0.00 20 CYS A O 3
ATOM 1708 N N . ASN A 1 21 ? -1.009 -5.017 3.836 1.00 0.00 21 ASN A N 3
ATOM 1709 C CA . ASN A 1 21 ? 0.350 -5.564 3.901 1.00 0.00 21 ASN A CA 3
ATOM 1710 C C . ASN A 1 21 ? 0.555 -6.661 2.876 1.00 0.00 21 ASN A C 3
ATOM 1711 O O . ASN A 1 21 ? 1.398 -6.541 1.989 1.00 0.00 21 ASN A O 3
ATOM 1722 N N . LYS A 1 22 ? -0.235 -7.706 2.974 1.00 0.00 22 LYS A N 3
ATOM 1723 C CA . LYS A 1 22 ? -0.032 -8.876 2.141 1.00 0.00 22 LYS A CA 3
ATOM 1724 C C . LYS A 1 22 ? -0.081 -8.559 0.649 1.00 0.00 22 LYS A C 3
ATOM 1725 O O . LYS A 1 22 ? 0.671 -9.148 -0.124 1.00 0.00 22 LYS A O 3
ATOM 1744 N N . HIS A 1 23 ? -0.924 -7.619 0.236 1.00 0.00 23 HIS A N 3
ATOM 1745 C CA . HIS A 1 23 ? -1.013 -7.282 -1.181 1.00 0.00 23 HIS A CA 3
ATOM 1746 C C . HIS A 1 23 ? 0.297 -6.669 -1.673 1.00 0.00 23 HIS A C 3
ATOM 1747 O O . HIS A 1 23 ? 0.938 -7.201 -2.575 1.00 0.00 23 HIS A O 3
ATOM 1762 N N . CYS A 1 24 ? 0.708 -5.578 -1.052 1.00 0.00 24 CYS A N 3
ATOM 1763 C CA . CYS A 1 24 ? 1.903 -4.856 -1.487 1.00 0.00 24 CYS A CA 3
ATOM 1764 C C . CYS A 1 24 ? 3.149 -5.719 -1.314 1.00 0.00 24 CYS A C 3
ATOM 1765 O O . CYS A 1 24 ? 4.081 -5.630 -2.098 1.00 0.00 24 CYS A O 3
ATOM 1772 N N . ARG A 1 25 ? 3.155 -6.551 -0.281 1.00 0.00 25 ARG A N 3
ATOM 1773 C CA . ARG A 1 25 ? 4.358 -7.285 0.104 1.00 0.00 25 ARG A CA 3
ATOM 1774 C C . ARG A 1 25 ? 4.513 -8.598 -0.645 1.00 0.00 25 ARG A C 3
ATOM 1775 O O . ARG A 1 25 ? 5.624 -8.985 -0.995 1.00 0.00 25 ARG A O 3
ATOM 1796 N N . ASN A 1 26 ? 3.416 -9.289 -0.888 1.00 0.00 26 ASN A N 3
ATOM 1797 C CA . ASN A 1 26 ? 3.495 -10.576 -1.575 1.00 0.00 26 ASN A CA 3
ATOM 1798 C C . ASN A 1 26 ? 3.465 -10.409 -3.085 1.00 0.00 26 ASN A C 3
ATOM 1799 O O . ASN A 1 26 ? 4.066 -11.192 -3.817 1.00 0.00 26 ASN A O 3
ATOM 1810 N N . ASN A 1 27 ? 2.755 -9.392 -3.547 1.00 0.00 27 ASN A N 3
ATOM 1811 C CA . ASN A 1 27 ? 2.608 -9.163 -4.979 1.00 0.00 27 ASN A CA 3
ATOM 1812 C C . ASN A 1 27 ? 3.746 -8.317 -5.534 1.00 0.00 27 ASN A C 3
ATOM 1813 O O . ASN A 1 27 ? 4.357 -8.676 -6.539 1.00 0.00 27 ASN A O 3
ATOM 1824 N N . GLU A 1 28 ? 4.033 -7.193 -4.888 1.00 0.00 28 GLU A N 3
ATOM 1825 C CA . GLU A 1 28 ? 5.054 -6.287 -5.394 1.00 0.00 28 GLU A CA 3
ATOM 1826 C C . GLU A 1 28 ? 6.305 -6.312 -4.514 1.00 0.00 28 GLU A C 3
ATOM 1827 O O . GLU A 1 28 ? 7.394 -5.932 -4.944 1.00 0.00 28 GLU A O 3
ATOM 1839 N N . HIS A 1 29 ? 6.121 -6.778 -3.277 1.00 0.00 29 HIS A N 3
ATOM 1840 C CA . HIS A 1 29 ? 7.201 -6.947 -2.314 1.00 0.00 29 HIS A CA 3
ATOM 1841 C C . HIS A 1 29 ? 7.819 -5.602 -1.943 1.00 0.00 29 HIS A C 3
ATOM 1842 O O . HIS A 1 29 ? 9.026 -5.405 -2.057 1.00 0.00 29 HIS A O 3
ATOM 1857 N N . LEU A 1 30 ? 6.989 -4.669 -1.495 1.00 0.00 30 LEU A N 3
ATOM 1858 C CA . LEU A 1 30 ? 7.497 -3.365 -1.095 1.00 0.00 30 LEU A CA 3
ATOM 1859 C C . LEU A 1 30 ? 7.951 -3.379 0.364 1.00 0.00 30 LEU A C 3
ATOM 1860 O O . LEU A 1 30 ? 8.138 -4.443 0.947 1.00 0.00 30 LEU A O 3
ATOM 1876 N N . LEU A 1 31 ? 8.131 -2.204 0.950 1.00 0.00 31 LEU A N 3
ATOM 1877 C CA . LEU A 1 31 ? 8.758 -2.099 2.270 1.00 0.00 31 LEU A CA 3
ATOM 1878 C C . LEU A 1 31 ? 7.765 -2.188 3.416 1.00 0.00 31 LEU A C 3
ATOM 1879 O O . LEU A 1 31 ? 7.959 -2.963 4.352 1.00 0.00 31 LEU A O 3
ATOM 1895 N N . SER A 1 32 ? 6.694 -1.410 3.351 1.00 0.00 32 SER A N 3
ATOM 1896 C CA . SER A 1 32 ? 5.711 -1.434 4.434 1.00 0.00 32 SER A CA 3
ATOM 1897 C C . SER A 1 32 ? 4.464 -2.098 3.932 1.00 0.00 32 SER A C 3
ATOM 1898 O O . SER A 1 32 ? 3.715 -2.751 4.656 1.00 0.00 32 SER A O 3
ATOM 1906 N N . GLY A 1 33 ? 4.303 -1.930 2.657 1.00 0.00 33 GLY A N 3
ATOM 1907 C CA . GLY A 1 33 ? 3.413 -2.724 1.881 1.00 0.00 33 GLY A CA 3
ATOM 1908 C C . GLY A 1 33 ? 1.973 -2.684 2.299 1.00 0.00 33 GLY A C 3
ATOM 1909 O O . GLY A 1 33 ? 1.314 -3.690 2.211 1.00 0.00 33 GLY A O 3
ATOM 1913 N N . ARG A 1 34 ? 1.454 -1.554 2.715 1.00 0.00 34 ARG A N 3
ATOM 1914 C CA . ARG A 1 34 ? 0.060 -1.520 3.103 1.00 0.00 34 ARG A CA 3
ATOM 1915 C C . ARG A 1 34 ? -0.856 -1.075 1.931 1.00 0.00 34 ARG A C 3
ATOM 1916 O O . ARG A 1 34 ? -1.332 0.047 1.920 1.00 0.00 34 ARG A O 3
ATOM 1937 N N . CYS A 1 35 ? -1.109 -1.950 0.945 1.00 0.00 35 CYS A N 3
ATOM 1938 C CA . CYS A 1 35 ? -1.967 -1.586 -0.210 1.00 0.00 35 CYS A CA 3
ATOM 1939 C C . CYS A 1 35 ? -3.440 -2.044 -0.093 1.00 0.00 35 CYS A C 3
ATOM 1940 O O . CYS A 1 35 ? -3.725 -3.234 0.035 1.00 0.00 35 CYS A O 3
ATOM 1947 N N . ARG A 1 36 ? -4.363 -1.068 -0.159 1.00 0.00 36 ARG A N 3
ATOM 1948 C CA . ARG A 1 36 ? -5.825 -1.290 -0.275 1.00 0.00 36 ARG A CA 3
ATOM 1949 C C . ARG A 1 36 ? -6.523 0.002 -0.658 1.00 0.00 36 ARG A C 3
ATOM 1950 O O . ARG A 1 36 ? -5.893 1.035 -0.867 1.00 0.00 36 ARG A O 3
ATOM 1971 N N . ASP A 1 37 ? -7.838 -0.092 -0.711 1.00 0.00 37 ASP A N 3
ATOM 1972 C CA . ASP A 1 37 ? -8.722 1.036 -0.920 1.00 0.00 37 ASP A CA 3
ATOM 1973 C C . ASP A 1 37 ? -9.806 0.950 0.147 1.00 0.00 37 ASP A C 3
ATOM 1974 O O . ASP A 1 37 ? -9.970 -0.112 0.755 1.00 0.00 37 ASP A O 3
ATOM 1983 N N . ASP A 1 38 ? -10.485 2.061 0.401 1.00 0.00 38 ASP A N 3
ATOM 1984 C CA . ASP A 1 38 ? -11.554 2.160 1.417 1.00 0.00 38 ASP A CA 3
ATOM 1985 C C . ASP A 1 38 ? -10.952 2.244 2.812 1.00 0.00 38 ASP A C 3
ATOM 1986 O O . ASP A 1 38 ? -11.240 3.159 3.585 1.00 0.00 38 ASP A O 3
ATOM 1995 N N . PHE A 1 39 ? -10.102 1.282 3.105 1.00 0.00 39 PHE A N 3
ATOM 1996 C CA . PHE A 1 39 ? -9.367 1.220 4.350 1.00 0.00 39 PHE A CA 3
ATOM 1997 C C . PHE A 1 39 ? -8.144 2.108 4.224 1.00 0.00 39 PHE A C 3
ATOM 1998 O O . PHE A 1 39 ? -7.856 2.577 3.127 1.00 0.00 39 PHE A O 3
ATOM 2015 N N . ARG A 1 40 ? -7.435 2.383 5.310 1.00 0.00 40 ARG A N 3
ATOM 2016 C CA . ARG A 1 40 ? -6.232 3.202 5.187 1.00 0.00 40 ARG A CA 3
ATOM 2017 C C . ARG A 1 40 ? -5.020 2.451 5.729 1.00 0.00 40 ARG A C 3
ATOM 2018 O O . ARG A 1 40 ? -4.916 2.166 6.919 1.00 0.00 40 ARG A O 3
ATOM 2039 N N . CYS A 1 41 ? -4.117 2.136 4.816 1.00 0.00 41 CYS A N 3
ATOM 2040 C CA . CYS A 1 41 ? -2.846 1.505 5.115 1.00 0.00 41 CYS A CA 3
ATOM 2041 C C . CYS A 1 41 ? -1.712 2.139 4.232 1.00 0.00 41 CYS A C 3
ATOM 2042 O O . CYS A 1 41 ? -1.908 2.293 3.023 1.00 0.00 41 CYS A O 3
ATOM 2049 N N . TRP A 1 42 ? -0.563 2.530 4.812 1.00 0.00 42 TRP A N 3
ATOM 2050 C CA . TRP A 1 42 ? 0.584 3.116 4.039 1.00 0.00 42 TRP A CA 3
ATOM 2051 C C . TRP A 1 42 ? 1.546 2.074 3.398 1.00 0.00 42 TRP A C 3
ATOM 2052 O O . TRP A 1 42 ? 2.202 1.317 4.101 1.00 0.00 42 TRP A O 3
ATOM 2073 N N . CYS A 1 43 ? 1.701 2.062 2.073 1.00 0.00 43 CYS A N 3
ATOM 2074 C CA . CYS A 1 43 ? 2.733 1.201 1.469 1.00 0.00 43 CYS A CA 3
ATOM 2075 C C .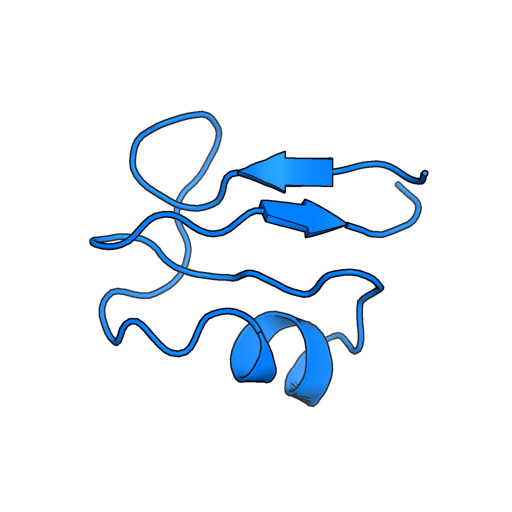 CYS A 1 43 ? 3.981 2.020 1.134 1.00 0.00 43 CYS A C 3
ATOM 2076 O O . CYS A 1 43 ? 3.922 3.000 0.390 1.00 0.00 43 CYS A O 3
ATOM 2083 N N . THR A 1 44 ? 5.102 1.615 1.715 1.00 0.00 44 THR A N 3
ATOM 2084 C CA . THR A 1 44 ? 6.378 2.290 1.517 1.00 0.00 44 THR A CA 3
ATOM 2085 C C . THR A 1 44 ? 7.238 1.527 0.516 1.00 0.00 44 THR A C 3
ATOM 2086 O O . THR A 1 44 ? 7.201 0.291 0.493 1.00 0.00 44 THR A O 3
ATOM 2097 N N . ASN A 1 45 ? 8.000 2.262 -0.301 1.00 0.00 45 ASN A N 3
ATOM 2098 C CA . ASN A 1 45 ? 8.866 1.670 -1.315 1.00 0.00 45 ASN A CA 3
ATOM 2099 C C . ASN A 1 45 ? 10.139 2.507 -1.456 1.00 0.00 45 ASN A C 3
ATOM 2100 O O . ASN A 1 45 ? 10.294 3.526 -0.782 1.00 0.00 45 ASN A O 3
ATOM 2111 N N . ARG A 1 46 ? 11.047 2.078 -2.325 1.00 0.00 46 ARG A N 3
ATOM 2112 C CA . ARG A 1 46 ? 12.266 2.832 -2.590 1.00 0.00 46 ARG A CA 3
ATOM 2113 C C . ARG A 1 46 ? 12.087 3.709 -3.820 1.00 0.00 46 ARG A C 3
ATOM 2114 O O . ARG A 1 46 ? 11.697 3.225 -4.883 1.00 0.00 46 ARG A O 3
ATOM 2135 N N . CYS A 1 47 ? 12.364 4.990 -3.666 1.00 0.00 47 CYS A N 3
ATOM 2136 C CA . CYS A 1 47 ? 12.268 5.935 -4.764 1.00 0.00 47 CYS A CA 3
ATOM 2137 C C . CYS A 1 47 ? 13.523 6.798 -4.814 1.00 0.00 47 CYS A C 3
ATOM 2138 O O . CYS A 1 47 ? 14.465 6.439 -5.556 1.00 0.00 47 CYS A O 3
ATOM 2146 N N . LYS A 1 1 ? 12.529 5.587 6.423 1.00 0.00 1 LYS A N 4
ATOM 2147 C CA . LYS A 1 1 ? 11.571 5.080 5.416 1.00 0.00 1 LYS A CA 4
ATOM 2148 C C . LYS A 1 1 ? 11.949 5.527 4.015 1.00 0.00 1 LYS A C 4
ATOM 2149 O O . LYS A 1 1 ? 12.741 6.448 3.829 1.00 0.00 1 LYS A O 4
ATOM 2170 N N . THR A 1 2 ? 11.374 4.848 3.042 1.00 0.00 2 THR A N 4
ATOM 2171 C CA . THR A 1 2 ? 11.409 5.273 1.659 1.00 0.00 2 THR A CA 4
ATOM 2172 C C . THR A 1 2 ? 10.066 5.888 1.321 1.00 0.00 2 THR A C 4
ATOM 2173 O O . THR A 1 2 ? 9.212 6.007 2.201 1.00 0.00 2 THR A O 4
ATOM 2184 N N . CYS A 1 3 ? 9.901 6.320 0.089 1.00 0.00 3 CYS A N 4
ATOM 2185 C CA . CYS A 1 3 ? 8.685 7.009 -0.329 1.00 0.00 3 CYS A CA 4
ATOM 2186 C C . CYS A 1 3 ? 7.450 6.202 0.076 1.00 0.00 3 CYS A C 4
ATOM 2187 O O . CYS A 1 3 ? 7.218 5.098 -0.414 1.00 0.00 3 CYS A O 4
ATOM 2194 N N . GLU A 1 4 ? 6.674 6.747 0.991 1.00 0.00 4 GLU A N 4
ATOM 2195 C CA . GLU A 1 4 ? 5.527 6.042 1.525 1.00 0.00 4 GLU A CA 4
ATOM 2196 C C . GLU A 1 4 ? 4.273 6.863 1.324 1.00 0.00 4 GLU A C 4
ATOM 2197 O O . GLU A 1 4 ? 4.302 8.095 1.393 1.00 0.00 4 GLU A O 4
ATOM 2209 N N . ASN A 1 5 ? 3.182 6.184 1.056 1.00 0.00 5 ASN A N 4
ATOM 2210 C CA . ASN A 1 5 ? 1.910 6.847 0.909 1.00 0.00 5 ASN A CA 4
ATOM 2211 C C . ASN A 1 5 ? 0.813 6.003 1.502 1.00 0.00 5 ASN A C 4
ATOM 2212 O O . ASN A 1 5 ? 0.902 4.773 1.540 1.00 0.00 5 ASN A O 4
ATOM 2223 N N . LEU A 1 6 ? -0.213 6.669 1.980 1.00 0.00 6 LEU A N 4
ATOM 2224 C CA . LEU A 1 6 ? -1.362 5.979 2.516 1.00 0.00 6 LEU A CA 4
ATOM 2225 C C . LEU A 1 6 ? -2.347 5.730 1.393 1.00 0.00 6 LEU A C 4
ATOM 2226 O O . LEU A 1 6 ? -2.940 6.660 0.850 1.00 0.00 6 LEU A O 4
ATOM 2242 N N . SER A 1 7 ? -2.503 4.472 1.055 1.00 0.00 7 SER A N 4
ATOM 2243 C CA . SER A 1 7 ? -3.322 4.075 -0.059 1.00 0.00 7 SER A CA 4
ATOM 2244 C C . SER A 1 7 ? -4.793 4.086 0.327 1.00 0.00 7 SER A C 4
ATOM 2245 O O . SER A 1 7 ? -5.189 3.507 1.341 1.00 0.00 7 SER A O 4
ATOM 2253 N N . GLY A 1 8 ? -5.585 4.783 -0.471 1.00 0.00 8 GLY A N 4
ATOM 2254 C CA . GLY A 1 8 ? -7.012 4.830 -0.250 1.00 0.00 8 GLY A CA 4
ATOM 2255 C C . GLY A 1 8 ? -7.702 5.744 -1.231 1.00 0.00 8 GLY A C 4
ATOM 2256 O O . GLY A 1 8 ? -8.746 5.406 -1.777 1.00 0.00 8 GLY A O 4
ATOM 2260 N N . THR A 1 9 ? -7.095 6.895 -1.463 1.00 0.00 9 THR A N 4
ATOM 2261 C CA . THR A 1 9 ? -7.646 7.897 -2.365 1.00 0.00 9 THR A CA 4
ATOM 2262 C C . THR A 1 9 ? -6.734 9.115 -2.386 1.00 0.00 9 THR A C 4
ATOM 2263 O O . THR A 1 9 ? -6.502 9.722 -3.433 1.00 0.00 9 THR A O 4
ATOM 2274 N N . PHE A 1 10 ? -6.203 9.454 -1.221 1.00 0.00 10 PHE A N 4
ATOM 2275 C CA . PHE A 1 10 ? -5.230 10.509 -1.109 1.00 0.00 10 PHE A CA 4
ATOM 2276 C C . PHE A 1 10 ? -3.863 9.932 -1.393 1.00 0.00 10 PHE A C 4
ATOM 2277 O O . PHE A 1 10 ? -3.587 8.799 -1.009 1.00 0.00 10 PHE A O 4
ATOM 2294 N N . LYS A 1 11 ? -3.046 10.699 -2.107 1.00 0.00 11 LYS A N 4
ATOM 2295 C CA . LYS A 1 11 ? -1.683 10.308 -2.484 1.00 0.00 11 LYS A CA 4
ATOM 2296 C C . LYS A 1 11 ? -1.610 8.881 -3.056 1.00 0.00 11 LYS A C 4
ATOM 2297 O O . LYS A 1 11 ? -0.595 8.197 -2.918 1.00 0.00 11 LYS A O 4
ATOM 2316 N N . GLY A 1 12 ? -2.684 8.452 -3.718 1.00 0.00 12 GLY A N 4
ATOM 2317 C CA . GLY A 1 12 ? -2.692 7.157 -4.377 1.00 0.00 12 GLY A CA 4
ATOM 2318 C C . GLY A 1 12 ? -3.457 6.086 -3.611 1.00 0.00 12 GLY A C 4
ATOM 2319 O O . GLY A 1 12 ? -3.187 5.844 -2.437 1.00 0.00 12 GLY A O 4
ATOM 2323 N N . PRO A 1 13 ? -4.442 5.437 -4.255 1.00 0.00 13 PRO A N 4
ATOM 2324 C CA . PRO A 1 13 ? -5.161 4.296 -3.691 1.00 0.00 13 PRO A CA 4
ATOM 2325 C C . PRO A 1 13 ? -4.511 2.968 -4.087 1.00 0.00 13 PRO A C 4
ATOM 2326 O O . PRO A 1 13 ? -3.474 2.957 -4.752 1.00 0.00 13 PRO A O 4
ATOM 2337 N N . CYS A 1 14 ? -5.105 1.848 -3.679 1.00 0.00 14 CYS A N 4
ATOM 2338 C CA . CYS A 1 14 ? -4.548 0.548 -4.032 1.00 0.00 14 CYS A CA 4
ATOM 2339 C C . CYS A 1 14 ? -5.653 -0.485 -4.315 1.00 0.00 14 CYS A C 4
ATOM 2340 O O . CYS A 1 14 ? -6.195 -0.515 -5.416 1.00 0.00 14 CYS A O 4
ATOM 2347 N N . ILE A 1 15 ? -6.014 -1.313 -3.330 1.00 0.00 15 ILE A N 4
ATOM 2348 C CA . ILE A 1 15 ? -7.005 -2.372 -3.560 1.00 0.00 15 ILE A CA 4
ATOM 2349 C C . ILE A 1 15 ? -8.098 -2.378 -2.481 1.00 0.00 15 ILE A C 4
ATOM 2350 O O . ILE A 1 15 ? -7.806 -2.328 -1.289 1.00 0.00 15 ILE A O 4
ATOM 2366 N N . PRO A 1 16 ? -9.379 -2.467 -2.871 1.00 0.00 16 PRO A N 4
ATOM 2367 C CA . PRO A 1 16 ? -10.504 -2.404 -1.928 1.00 0.00 16 PRO A CA 4
ATOM 2368 C C . PRO A 1 16 ? -10.695 -3.696 -1.130 1.00 0.00 16 PRO A C 4
ATOM 2369 O O . PRO A 1 16 ? -11.743 -3.909 -0.525 1.00 0.00 16 PRO A O 4
ATOM 2380 N N . ASP A 1 17 ? -9.676 -4.543 -1.118 1.00 0.00 17 ASP A N 4
ATOM 2381 C CA . ASP A 1 17 ? -9.775 -5.851 -0.476 1.00 0.00 17 ASP A CA 4
ATOM 2382 C C . ASP A 1 17 ? -9.416 -5.779 1.012 1.00 0.00 17 ASP A C 4
ATOM 2383 O O . ASP A 1 17 ? -9.783 -6.655 1.789 1.00 0.00 17 ASP A O 4
ATOM 2392 N N . GLY A 1 18 ? -8.681 -4.735 1.402 1.00 0.00 18 GLY A N 4
ATOM 2393 C CA . GLY A 1 18 ? -8.444 -4.458 2.820 1.00 0.00 18 GLY A CA 4
ATOM 2394 C C . GLY A 1 18 ? -7.275 -5.203 3.429 1.00 0.00 18 GLY A C 4
ATOM 2395 O O . GLY A 1 18 ? -6.872 -4.929 4.552 1.00 0.00 18 GLY A O 4
ATOM 2399 N N . ASN A 1 19 ? -6.716 -6.101 2.672 1.00 0.00 19 ASN A N 4
ATOM 2400 C CA . ASN A 1 19 ? -5.576 -6.897 3.093 1.00 0.00 19 ASN A CA 4
ATOM 2401 C C . ASN A 1 19 ? -4.301 -6.214 2.637 1.00 0.00 19 ASN A C 4
ATOM 2402 O O . ASN A 1 19 ? -3.593 -6.706 1.760 1.00 0.00 19 ASN A O 4
ATOM 2413 N N . CYS A 1 20 ? -4.042 -5.056 3.214 1.00 0.00 20 CYS A N 4
ATOM 2414 C CA . CYS A 1 20 ? -2.998 -4.195 2.751 1.00 0.00 20 CYS A CA 4
ATOM 2415 C C . CYS A 1 20 ? -1.629 -4.847 2.780 1.00 0.00 20 CYS A C 4
ATOM 2416 O O . CYS A 1 20 ? -0.993 -4.984 1.727 1.00 0.00 20 CYS A O 4
ATOM 2423 N N . ASN A 1 21 ? -1.200 -5.268 3.959 1.00 0.00 21 ASN A N 4
ATOM 2424 C CA . ASN A 1 21 ? 0.159 -5.758 4.151 1.00 0.00 21 ASN A CA 4
ATOM 2425 C C . ASN A 1 21 ? 0.494 -6.891 3.199 1.00 0.00 21 ASN A C 4
ATOM 2426 O O . ASN A 1 21 ? 1.440 -6.789 2.423 1.00 0.00 21 ASN A O 4
ATOM 2437 N N . LYS A 1 22 ? -0.302 -7.943 3.221 1.00 0.00 22 LYS A N 4
ATOM 2438 C CA . LYS A 1 22 ? 0.003 -9.130 2.440 1.00 0.00 22 LYS A CA 4
ATOM 2439 C C . LYS A 1 22 ? 0.049 -8.826 0.948 1.00 0.00 22 LYS A C 4
ATOM 2440 O O . LYS A 1 22 ? 0.826 -9.441 0.224 1.00 0.00 22 LYS A O 4
ATOM 2459 N N . HIS A 1 23 ? -0.756 -7.875 0.481 1.00 0.00 23 HIS A N 4
ATOM 2460 C CA . HIS A 1 23 ? -0.790 -7.585 -0.944 1.00 0.00 23 HIS A CA 4
ATOM 2461 C C . HIS A 1 23 ? 0.530 -6.982 -1.393 1.00 0.00 23 HIS A C 4
ATOM 2462 O O . HIS A 1 23 ? 1.279 -7.619 -2.124 1.00 0.00 23 HIS A O 4
ATOM 2477 N N . CYS A 1 24 ? 0.848 -5.788 -0.909 1.00 0.00 24 CYS A N 4
ATOM 2478 C CA . CYS A 1 24 ? 2.080 -5.116 -1.321 1.00 0.00 24 CYS A CA 4
ATOM 2479 C C . CYS A 1 24 ? 3.272 -6.035 -1.173 1.00 0.00 24 CYS A C 4
ATOM 2480 O O . CYS A 1 24 ? 4.204 -5.962 -1.945 1.00 0.00 24 CYS A O 4
ATOM 2487 N N . ARG A 1 25 ? 3.239 -6.879 -0.156 1.00 0.00 25 ARG A N 4
ATOM 2488 C CA . ARG A 1 25 ? 4.401 -7.655 0.228 1.00 0.00 25 ARG A CA 4
ATOM 2489 C C . ARG A 1 25 ? 4.516 -8.979 -0.513 1.00 0.00 25 ARG A C 4
ATOM 2490 O O . ARG A 1 25 ? 5.625 -9.443 -0.776 1.00 0.00 25 ARG A O 4
ATOM 2511 N N . ASN A 1 26 ? 3.396 -9.591 -0.860 1.00 0.00 26 ASN A N 4
ATOM 2512 C CA . ASN A 1 26 ? 3.460 -10.917 -1.480 1.00 0.00 26 ASN A CA 4
ATOM 2513 C C . ASN A 1 26 ? 3.688 -10.820 -2.978 1.00 0.00 26 ASN A C 4
ATOM 2514 O O . ASN A 1 26 ? 4.584 -11.461 -3.522 1.00 0.00 26 ASN A O 4
ATOM 2525 N N . ASN A 1 27 ? 2.886 -10.011 -3.638 1.00 0.00 27 ASN A N 4
ATOM 2526 C CA . ASN A 1 27 ? 2.940 -9.911 -5.091 1.00 0.00 27 ASN A CA 4
ATOM 2527 C C . ASN A 1 27 ? 3.968 -8.883 -5.560 1.00 0.00 27 ASN A C 4
ATOM 2528 O O . ASN A 1 27 ? 4.664 -9.114 -6.551 1.00 0.00 27 ASN A O 4
ATOM 2539 N N . GLU A 1 28 ? 4.080 -7.756 -4.862 1.00 0.00 28 GLU A N 4
ATOM 2540 C CA . GLU A 1 28 ? 5.008 -6.717 -5.296 1.00 0.00 28 GLU A CA 4
ATOM 2541 C C . GLU A 1 28 ? 6.232 -6.630 -4.377 1.00 0.00 28 GLU A C 4
ATOM 2542 O O . GLU A 1 28 ? 7.287 -6.139 -4.780 1.00 0.00 28 GLU A O 4
ATOM 2554 N N . HIS A 1 29 ? 6.077 -7.124 -3.152 1.00 0.00 29 HIS A N 4
ATOM 2555 C CA . HIS A 1 29 ? 7.143 -7.155 -2.157 1.00 0.00 29 HIS A CA 4
ATOM 2556 C C . HIS A 1 29 ? 7.665 -5.744 -1.874 1.00 0.00 29 HIS A C 4
ATOM 2557 O O . HIS A 1 29 ? 8.858 -5.470 -2.018 1.00 0.00 29 HIS A O 4
ATOM 2572 N N . LEU A 1 30 ? 6.772 -4.842 -1.477 1.00 0.00 30 LEU A N 4
ATOM 2573 C CA . LEU A 1 30 ? 7.186 -3.486 -1.138 1.00 0.00 30 LEU A CA 4
ATOM 2574 C C . LEU A 1 30 ? 7.711 -3.429 0.291 1.00 0.00 30 LEU A C 4
ATOM 2575 O O . LEU A 1 30 ? 7.904 -4.465 0.919 1.00 0.00 30 LEU A O 4
ATOM 2591 N N . LEU A 1 31 ? 7.953 -2.236 0.807 1.00 0.00 31 LEU A N 4
ATOM 2592 C CA . LEU A 1 31 ? 8.663 -2.114 2.079 1.00 0.00 31 LEU A CA 4
ATOM 2593 C C . LEU A 1 31 ? 7.741 -2.095 3.294 1.00 0.00 31 LEU A C 4
ATOM 2594 O O . LEU A 1 31 ? 7.961 -2.845 4.241 1.00 0.00 31 LEU A O 4
ATOM 2610 N N . SER A 1 32 ? 6.719 -1.242 3.292 1.00 0.00 32 SER A N 4
ATOM 2611 C CA . SER A 1 32 ? 5.764 -1.255 4.416 1.00 0.00 32 SER A CA 4
ATOM 2612 C C . SER A 1 32 ? 4.570 -2.114 4.051 1.00 0.00 32 SER A C 4
ATOM 2613 O O . SER A 1 32 ? 3.890 -2.685 4.903 1.00 0.00 32 SER A O 4
ATOM 2621 N N . GLY A 1 33 ? 4.360 -2.211 2.758 1.00 0.00 33 GLY A N 4
ATOM 2622 C CA . GLY A 1 33 ? 3.360 -3.076 2.198 1.00 0.00 33 GLY A CA 4
ATOM 2623 C C . GLY A 1 33 ? 1.939 -2.831 2.644 1.00 0.00 33 GLY A C 4
ATOM 2624 O O . GLY A 1 33 ? 1.120 -3.710 2.506 1.00 0.00 33 GLY A O 4
ATOM 2628 N N . ARG A 1 34 ? 1.616 -1.659 3.144 1.00 0.00 34 ARG A N 4
ATOM 2629 C CA . ARG A 1 34 ? 0.247 -1.390 3.544 1.00 0.00 34 ARG A CA 4
ATOM 2630 C C . ARG A 1 34 ? -0.617 -0.962 2.320 1.00 0.00 34 ARG A C 4
ATOM 2631 O O . ARG A 1 34 ? -0.881 0.212 2.130 1.00 0.00 34 ARG A O 4
ATOM 2652 N N . CYS A 1 35 ? -1.001 -1.920 1.458 1.00 0.00 35 CYS A N 4
ATOM 2653 C CA . CYS A 1 35 ? -1.828 -1.628 0.255 1.00 0.00 35 CYS A CA 4
ATOM 2654 C C . CYS A 1 35 ? -3.346 -1.889 0.378 1.00 0.00 35 CYS A C 4
ATOM 2655 O O . CYS A 1 35 ? -3.775 -3.036 0.465 1.00 0.00 35 CYS A O 4
ATOM 2662 N N . ARG A 1 36 ? -4.165 -0.833 0.312 1.00 0.00 36 ARG A N 4
ATOM 2663 C CA . ARG A 1 36 ? -5.613 -0.999 0.099 1.00 0.00 36 ARG A CA 4
ATOM 2664 C C . ARG A 1 36 ? -6.269 0.298 -0.388 1.00 0.00 36 ARG A C 4
ATOM 2665 O O . ARG A 1 36 ? -5.603 1.308 -0.557 1.00 0.00 36 ARG A O 4
ATOM 2686 N N . ASP A 1 37 ? -7.567 0.235 -0.669 1.00 0.00 37 ASP A N 4
ATOM 2687 C CA . ASP A 1 37 ? -8.287 1.342 -1.309 1.00 0.00 37 ASP A CA 4
ATOM 2688 C C . ASP A 1 37 ? -9.456 1.819 -0.449 1.00 0.00 37 ASP A C 4
ATOM 2689 O O . ASP A 1 37 ? -9.392 2.883 0.169 1.00 0.00 37 ASP A O 4
ATOM 2698 N N . ASP A 1 38 ? -10.526 1.021 -0.414 1.00 0.00 38 ASP A N 4
ATOM 2699 C CA . ASP A 1 38 ? -11.709 1.344 0.391 1.00 0.00 38 ASP A CA 4
ATOM 2700 C C . ASP A 1 38 ? -11.338 1.388 1.866 1.00 0.00 38 ASP A C 4
ATOM 2701 O O . ASP A 1 38 ? -11.988 2.050 2.679 1.00 0.00 38 ASP A O 4
ATOM 2710 N N . PHE A 1 39 ? -10.284 0.664 2.199 1.00 0.00 39 PHE A N 4
ATOM 2711 C CA . PHE A 1 39 ? -9.666 0.751 3.503 1.00 0.00 39 PHE A CA 4
ATOM 2712 C C . PHE A 1 39 ? -8.292 1.370 3.293 1.00 0.00 39 PHE A C 4
ATOM 2713 O O . PHE A 1 39 ? -7.794 1.355 2.171 1.00 0.00 39 PHE A O 4
ATOM 2730 N N . ARG A 1 40 ? -7.661 1.900 4.325 1.00 0.00 40 ARG A N 4
ATOM 2731 C CA . ARG A 1 40 ? -6.462 2.699 4.095 1.00 0.00 40 ARG A CA 4
ATOM 2732 C C . ARG A 1 40 ? -5.248 2.170 4.860 1.00 0.00 40 ARG A C 4
ATOM 2733 O O . ARG A 1 40 ? -5.285 1.998 6.080 1.00 0.00 40 ARG A O 4
ATOM 2754 N N . CYS A 1 41 ? -4.190 1.873 4.104 1.00 0.00 41 CYS A N 4
ATOM 2755 C CA . CYS A 1 41 ? -2.905 1.432 4.654 1.00 0.00 41 CYS A CA 4
ATOM 2756 C C . CYS A 1 41 ? -1.704 2.200 4.010 1.00 0.00 41 CYS A C 4
ATOM 2757 O O . CYS A 1 41 ? -1.765 2.554 2.836 1.00 0.00 41 CYS A O 4
ATOM 2764 N N . TRP A 1 42 ? -0.629 2.466 4.778 1.00 0.00 42 TRP A N 4
ATOM 2765 C CA . TRP A 1 42 ? 0.612 3.122 4.257 1.00 0.00 42 TRP A CA 4
ATOM 2766 C C . TRP A 1 42 ? 1.616 2.129 3.602 1.00 0.00 42 TRP A C 4
ATOM 2767 O O . TRP A 1 42 ? 2.359 1.431 4.303 1.00 0.00 42 TRP A O 4
ATOM 2788 N N . CYS A 1 43 ? 1.686 2.052 2.278 1.00 0.00 43 CYS A N 4
ATOM 2789 C CA . CYS A 1 43 ? 2.686 1.173 1.662 1.00 0.00 43 CYS A CA 4
ATOM 2790 C C . CYS A 1 43 ? 3.915 1.985 1.256 1.00 0.00 43 CYS A C 4
ATOM 2791 O O . CYS A 1 43 ? 3.813 2.982 0.539 1.00 0.00 43 CYS A O 4
ATOM 2798 N N . THR A 1 44 ? 5.064 1.572 1.776 1.00 0.00 44 THR A N 4
ATOM 2799 C CA . THR A 1 44 ? 6.334 2.240 1.510 1.00 0.00 44 THR A CA 4
ATOM 2800 C C . THR A 1 44 ? 7.079 1.553 0.373 1.00 0.00 44 THR A C 4
ATOM 2801 O O . THR A 1 44 ? 7.140 0.318 0.333 1.00 0.00 44 THR A O 4
ATOM 2812 N N . ASN A 1 45 ? 7.640 2.358 -0.529 1.00 0.00 45 ASN A N 4
ATOM 2813 C CA . ASN A 1 45 ? 8.459 1.869 -1.633 1.00 0.00 45 ASN A CA 4
ATOM 2814 C C . ASN A 1 45 ? 9.453 2.961 -2.052 1.00 0.00 45 ASN A C 4
ATOM 2815 O O . ASN A 1 45 ? 9.461 4.051 -1.478 1.00 0.00 45 ASN A O 4
ATOM 2826 N N . ARG A 1 46 ? 10.314 2.672 -3.013 1.00 0.00 46 ARG A N 4
ATOM 2827 C CA . ARG A 1 46 ? 11.301 3.648 -3.448 1.00 0.00 46 ARG A CA 4
ATOM 2828 C C . ARG A 1 46 ? 10.794 4.371 -4.685 1.00 0.00 46 ARG A C 4
ATOM 2829 O O . ARG A 1 46 ? 10.521 3.741 -5.707 1.00 0.00 46 ARG A O 4
ATOM 2850 N N . CYS A 1 47 ? 10.656 5.680 -4.596 1.00 0.00 47 CYS A N 4
ATOM 2851 C CA . CYS A 1 47 ? 10.216 6.463 -5.734 1.00 0.00 47 CYS A CA 4
ATOM 2852 C C . CYS A 1 47 ? 11.426 7.025 -6.473 1.00 0.00 47 CYS A C 4
ATOM 2853 O O . CYS A 1 47 ? 12.140 7.879 -5.906 1.00 0.00 47 CYS A O 4
ATOM 2861 N N . LYS A 1 1 ? 13.262 5.146 5.984 1.00 0.00 1 LYS A N 5
ATOM 2862 C CA . LYS A 1 1 ? 12.040 4.859 5.202 1.00 0.00 1 LYS A CA 5
ATOM 2863 C C . LYS A 1 1 ? 12.155 5.445 3.804 1.00 0.00 1 LYS A C 5
ATOM 2864 O O . LYS A 1 1 ? 12.752 6.502 3.601 1.00 0.00 1 LYS A O 5
ATOM 2885 N N . THR A 1 2 ? 11.579 4.740 2.852 1.00 0.00 2 THR A N 5
ATOM 2886 C CA . THR A 1 2 ? 11.553 5.154 1.462 1.00 0.00 2 THR A CA 5
ATOM 2887 C C . THR A 1 2 ? 10.189 5.728 1.132 1.00 0.00 2 THR A C 5
ATOM 2888 O O . THR A 1 2 ? 9.352 5.867 2.022 1.00 0.00 2 THR A O 5
ATOM 2899 N N . CYS A 1 3 ? 10.000 6.118 -0.113 1.00 0.00 3 CYS A N 5
ATOM 2900 C CA . CYS A 1 3 ? 8.770 6.770 -0.544 1.00 0.00 3 CYS A CA 5
ATOM 2901 C C . CYS A 1 3 ? 7.550 5.997 -0.055 1.00 0.00 3 CYS A C 5
ATOM 2902 O O . CYS A 1 3 ? 7.304 4.857 -0.459 1.00 0.00 3 CYS A O 5
ATOM 2909 N N . GLU A 1 4 ? 6.809 6.617 0.840 1.00 0.00 4 GLU A N 5
ATOM 2910 C CA . GLU A 1 4 ? 5.640 5.998 1.424 1.00 0.00 4 GLU A CA 5
ATOM 2911 C C . GLU A 1 4 ? 4.432 6.879 1.215 1.00 0.00 4 GLU A C 5
ATOM 2912 O O . GLU A 1 4 ? 4.502 8.095 1.391 1.00 0.00 4 GLU A O 5
ATOM 2924 N N . ASN A 1 5 ? 3.334 6.270 0.831 1.00 0.00 5 ASN A N 5
ATOM 2925 C CA . ASN A 1 5 ? 2.086 6.987 0.734 1.00 0.00 5 ASN A CA 5
ATOM 2926 C C . ASN A 1 5 ? 0.964 6.130 1.261 1.00 0.00 5 ASN A C 5
ATOM 2927 O O . ASN A 1 5 ? 1.063 4.901 1.297 1.00 0.00 5 ASN A O 5
ATOM 2938 N N . LEU A 1 6 ? -0.096 6.782 1.673 1.00 0.00 6 LEU A N 5
ATOM 2939 C CA . LEU A 1 6 ? -1.275 6.080 2.117 1.00 0.00 6 LEU A CA 5
ATOM 2940 C C . LEU A 1 6 ? -2.141 5.819 0.901 1.00 0.00 6 LEU A C 5
ATOM 2941 O O . LEU A 1 6 ? -2.436 6.734 0.138 1.00 0.00 6 LEU A O 5
ATOM 2957 N N . SER A 1 7 ? -2.500 4.571 0.703 1.00 0.00 7 SER A N 5
ATOM 2958 C CA . SER A 1 7 ? -3.220 4.165 -0.477 1.00 0.00 7 SER A CA 5
ATOM 2959 C C . SER A 1 7 ? -4.726 4.170 -0.246 1.00 0.00 7 SER A C 5
ATOM 2960 O O . SER A 1 7 ? -5.199 3.973 0.877 1.00 0.00 7 SER A O 5
ATOM 2968 N N . GLY A 1 8 ? -5.471 4.421 -1.312 1.00 0.00 8 GLY A N 5
ATOM 2969 C CA . GLY A 1 8 ? -6.910 4.307 -1.250 1.00 0.00 8 GLY A CA 5
ATOM 2970 C C . GLY A 1 8 ? -7.595 5.640 -1.367 1.00 0.00 8 GLY A C 5
ATOM 2971 O O . GLY A 1 8 ? -7.466 6.326 -2.381 1.00 0.00 8 GLY A O 5
ATOM 2975 N N . THR A 1 9 ? -8.322 6.007 -0.326 1.00 0.00 9 THR A N 5
ATOM 2976 C CA . THR A 1 9 ? -8.970 7.307 -0.268 1.00 0.00 9 THR A CA 5
ATOM 2977 C C . THR A 1 9 ? -7.902 8.393 -0.189 1.00 0.00 9 THR A C 5
ATOM 2978 O O . THR A 1 9 ? -8.120 9.539 -0.582 1.00 0.00 9 THR A O 5
ATOM 2989 N N . PHE A 1 10 ? -6.748 8.004 0.329 1.00 0.00 10 PHE A N 5
ATOM 2990 C CA . PHE A 1 10 ? -5.599 8.877 0.398 1.00 0.00 10 PHE A CA 5
ATOM 2991 C C . PHE A 1 10 ? -4.780 8.749 -0.869 1.00 0.00 10 PHE A C 5
ATOM 2992 O O . PHE A 1 10 ? -4.627 7.645 -1.391 1.00 0.00 10 PHE A O 5
ATOM 3009 N N . LYS A 1 11 ? -4.279 9.877 -1.361 1.00 0.00 11 LYS A N 5
ATOM 3010 C CA . LYS A 1 11 ? -3.308 9.885 -2.449 1.00 0.00 11 LYS A CA 5
ATOM 3011 C C . LYS A 1 11 ? -3.802 9.062 -3.636 1.00 0.00 11 LYS A C 5
ATOM 3012 O O . LYS A 1 11 ? -4.842 9.370 -4.224 1.00 0.00 11 LYS A O 5
ATOM 3031 N N . GLY A 1 12 ? -3.066 8.027 -3.974 1.00 0.00 12 GLY A N 5
ATOM 3032 C CA . GLY A 1 12 ? -3.486 7.132 -5.033 1.00 0.00 12 GLY A CA 5
ATOM 3033 C C . GLY A 1 12 ? -4.183 5.891 -4.501 1.00 0.00 12 GLY A C 5
ATOM 3034 O O . GLY A 1 12 ? -3.688 5.240 -3.576 1.00 0.00 12 GLY A O 5
ATOM 3038 N N . PRO A 1 13 ? -5.336 5.538 -5.082 1.00 0.00 13 PRO A N 5
ATOM 3039 C CA . PRO A 1 13 ? -6.122 4.372 -4.665 1.00 0.00 13 PRO A CA 5
ATOM 3040 C C . PRO A 1 13 ? -5.468 3.059 -5.084 1.00 0.00 13 PRO A C 5
ATOM 3041 O O . PRO A 1 13 ? -4.868 2.965 -6.157 1.00 0.00 13 PRO A O 5
ATOM 3052 N N . CYS A 1 14 ? -5.568 2.047 -4.233 1.00 0.00 14 CYS A N 5
ATOM 3053 C CA . CYS A 1 14 ? -4.952 0.764 -4.529 1.00 0.00 14 CYS A CA 5
ATOM 3054 C C . CYS A 1 14 ? -6.018 -0.310 -4.773 1.00 0.00 14 CYS A C 5
ATOM 3055 O O . CYS A 1 14 ? -6.475 -0.474 -5.903 1.00 0.00 14 CYS A O 5
ATOM 3062 N N . ILE A 1 15 ? -6.439 -1.019 -3.722 1.00 0.00 15 ILE A N 5
ATOM 3063 C CA . ILE A 1 15 ? -7.426 -2.094 -3.867 1.00 0.00 15 ILE A CA 5
ATOM 3064 C C . ILE A 1 15 ? -8.341 -2.181 -2.642 1.00 0.00 15 ILE A C 5
ATOM 3065 O O . ILE A 1 15 ? -7.874 -2.178 -1.503 1.00 0.00 15 ILE A O 5
ATOM 3081 N N . PRO A 1 16 ? -9.652 -2.317 -2.852 1.00 0.00 16 PRO A N 5
ATOM 3082 C CA . PRO A 1 16 ? -10.630 -2.286 -1.771 1.00 0.00 16 PRO A CA 5
ATOM 3083 C C . PRO A 1 16 ? -10.812 -3.650 -1.109 1.00 0.00 16 PRO A C 5
ATOM 3084 O O . PRO A 1 16 ? -11.914 -4.016 -0.706 1.00 0.00 16 PRO A O 5
ATOM 3095 N N . ASP A 1 17 ? -9.719 -4.395 -0.991 1.00 0.00 17 ASP A N 5
ATOM 3096 C CA . ASP A 1 17 ? -9.774 -5.746 -0.441 1.00 0.00 17 ASP A CA 5
ATOM 3097 C C . ASP A 1 17 ? -9.379 -5.784 1.033 1.00 0.00 17 ASP A C 5
ATOM 3098 O O . ASP A 1 17 ? -9.687 -6.740 1.742 1.00 0.00 17 ASP A O 5
ATOM 3107 N N . GLY A 1 18 ? -8.683 -4.741 1.491 1.00 0.00 18 GLY A N 5
ATOM 3108 C CA . GLY A 1 18 ? -8.331 -4.649 2.902 1.00 0.00 18 GLY A CA 5
ATOM 3109 C C . GLY A 1 18 ? -7.257 -5.637 3.319 1.00 0.00 18 GLY A C 5
ATOM 3110 O O . GLY A 1 18 ? -7.280 -6.174 4.420 1.00 0.00 18 GLY A O 5
ATOM 3114 N N . ASN A 1 19 ? -6.304 -5.839 2.431 1.00 0.00 19 ASN A N 5
ATOM 3115 C CA . ASN A 1 19 ? -5.280 -6.859 2.566 1.00 0.00 19 ASN A CA 5
ATOM 3116 C C . ASN A 1 19 ? -3.922 -6.218 2.371 1.00 0.00 19 ASN A C 5
ATOM 3117 O O . ASN A 1 19 ? -2.988 -6.837 1.857 1.00 0.00 19 ASN A O 5
ATOM 3128 N N . CYS A 1 20 ? -3.854 -4.950 2.771 1.00 0.00 20 CYS A N 5
ATOM 3129 C CA . CYS A 1 20 ? -2.775 -4.066 2.405 1.00 0.00 20 CYS A CA 5
ATOM 3130 C C . CYS A 1 20 ? -1.410 -4.685 2.536 1.00 0.00 20 CYS A C 5
ATOM 3131 O O . CYS A 1 20 ? -0.624 -4.621 1.588 1.00 0.00 20 CYS A O 5
ATOM 3138 N N . ASN A 1 21 ? -1.138 -5.289 3.680 1.00 0.00 21 ASN A N 5
ATOM 3139 C CA . ASN A 1 21 ? 0.181 -5.826 3.945 1.00 0.00 21 ASN A CA 5
ATOM 3140 C C . ASN A 1 21 ? 0.544 -6.899 2.948 1.00 0.00 21 ASN A C 5
ATOM 3141 O O . ASN A 1 21 ? 1.509 -6.757 2.197 1.00 0.00 21 ASN A O 5
ATOM 3152 N N . LYS A 1 22 ? -0.253 -7.941 2.890 1.00 0.00 22 LYS A N 5
ATOM 3153 C CA . LYS A 1 22 ? 0.085 -9.078 2.068 1.00 0.00 22 LYS A CA 5
ATOM 3154 C C . LYS A 1 22 ? 0.085 -8.729 0.580 1.00 0.00 22 LYS A C 5
ATOM 3155 O O . LYS A 1 22 ? 0.863 -9.288 -0.179 1.00 0.00 22 LYS A O 5
ATOM 3174 N N . HIS A 1 23 ? -0.747 -7.788 0.152 1.00 0.00 23 HIS A N 5
ATOM 3175 C CA . HIS A 1 23 ? -0.763 -7.430 -1.261 1.00 0.00 23 HIS A CA 5
ATOM 3176 C C . HIS A 1 23 ? 0.583 -6.843 -1.676 1.00 0.00 23 HIS A C 5
ATOM 3177 O O . HIS A 1 23 ? 1.229 -7.345 -2.593 1.00 0.00 23 HIS A O 5
ATOM 3192 N N . CYS A 1 24 ? 1.022 -5.809 -0.980 1.00 0.00 24 CYS A N 5
ATOM 3193 C CA . CYS A 1 24 ? 2.301 -5.192 -1.290 1.00 0.00 24 CYS A CA 5
ATOM 3194 C C . CYS A 1 24 ? 3.429 -6.184 -1.078 1.00 0.00 24 CYS A C 5
ATOM 3195 O O . CYS A 1 24 ? 4.268 -6.360 -1.939 1.00 0.00 24 CYS A O 5
ATOM 3202 N N . ARG A 1 25 ? 3.410 -6.857 0.062 1.00 0.00 25 ARG A N 5
ATOM 3203 C CA . ARG A 1 25 ? 4.577 -7.580 0.549 1.00 0.00 25 ARG A CA 5
ATOM 3204 C C . ARG A 1 25 ? 4.723 -8.958 -0.086 1.00 0.00 25 ARG A C 5
ATOM 3205 O O . ARG A 1 25 ? 5.840 -9.428 -0.296 1.00 0.00 25 ARG A O 5
ATOM 3226 N N . ASN A 1 26 ? 3.612 -9.599 -0.400 1.00 0.00 26 ASN A N 5
ATOM 3227 C CA . ASN A 1 26 ? 3.659 -10.907 -1.045 1.00 0.00 26 ASN A CA 5
ATOM 3228 C C . ASN A 1 26 ? 3.920 -10.755 -2.532 1.00 0.00 26 ASN A C 5
ATOM 3229 O O . ASN A 1 26 ? 4.713 -11.492 -3.117 1.00 0.00 26 ASN A O 5
ATOM 3240 N N . ASN A 1 27 ? 3.254 -9.784 -3.137 1.00 0.00 27 ASN A N 5
ATOM 3241 C CA . ASN A 1 27 ? 3.281 -9.640 -4.583 1.00 0.00 27 ASN A CA 5
ATOM 3242 C C . ASN A 1 27 ? 4.487 -8.841 -5.047 1.00 0.00 27 ASN A C 5
ATOM 3243 O O . ASN A 1 27 ? 5.248 -9.295 -5.899 1.00 0.00 27 ASN A O 5
ATOM 3254 N N . GLU A 1 28 ? 4.674 -7.659 -4.479 1.00 0.00 28 GLU A N 5
ATOM 3255 C CA . GLU A 1 28 ? 5.730 -6.772 -4.942 1.00 0.00 28 GLU A CA 5
ATOM 3256 C C . GLU A 1 28 ? 6.872 -6.686 -3.925 1.00 0.00 28 GLU A C 5
ATOM 3257 O O . GLU A 1 28 ? 7.986 -6.280 -4.252 1.00 0.00 28 GLU A O 5
ATOM 3269 N N . HIS A 1 29 ? 6.563 -7.066 -2.684 1.00 0.00 29 HIS A N 5
ATOM 3270 C CA . HIS A 1 29 ? 7.544 -7.237 -1.620 1.00 0.00 29 HIS A CA 5
ATOM 3271 C C . HIS A 1 29 ? 8.117 -5.894 -1.177 1.00 0.00 29 HIS A C 5
ATOM 3272 O O . HIS A 1 29 ? 9.319 -5.762 -0.960 1.00 0.00 29 HIS A O 5
ATOM 3287 N N . LEU A 1 30 ? 7.248 -4.893 -1.048 1.00 0.00 30 LEU A N 5
ATOM 3288 C CA . LEU A 1 30 ? 7.661 -3.570 -0.611 1.00 0.00 30 LEU A CA 5
ATOM 3289 C C . LEU A 1 30 ? 8.144 -3.558 0.823 1.00 0.00 30 LEU A C 5
ATOM 3290 O O . LEU A 1 30 ? 8.278 -4.596 1.462 1.00 0.00 30 LEU A O 5
ATOM 3306 N N . LEU A 1 31 ? 8.396 -2.369 1.317 1.00 0.00 31 LEU A N 5
ATOM 3307 C CA . LEU A 1 31 ? 8.993 -2.213 2.636 1.00 0.00 31 LEU A CA 5
ATOM 3308 C C . LEU A 1 31 ? 7.934 -2.132 3.728 1.00 0.00 31 LEU A C 5
ATOM 3309 O O . LEU A 1 31 ? 8.002 -2.867 4.714 1.00 0.00 31 LEU A O 5
ATOM 3325 N N . SER A 1 32 ? 6.939 -1.268 3.552 1.00 0.00 32 SER A N 5
ATOM 3326 C CA . SER A 1 32 ? 5.886 -1.154 4.570 1.00 0.00 32 SER A CA 5
ATOM 3327 C C . SER A 1 32 ? 4.630 -1.911 4.181 1.00 0.00 32 SER A C 5
ATOM 3328 O O . SER A 1 32 ? 3.878 -2.399 5.022 1.00 0.00 32 SER A O 5
ATOM 3336 N N . GLY A 1 33 ? 4.445 -2.000 2.887 1.00 0.00 33 GLY A N 5
ATOM 3337 C CA . GLY A 1 33 ? 3.467 -2.891 2.302 1.00 0.00 33 GLY A CA 5
ATOM 3338 C C . GLY A 1 33 ? 2.043 -2.662 2.728 1.00 0.00 33 GLY A C 5
ATOM 3339 O O . GLY A 1 33 ? 1.339 -3.612 2.955 1.00 0.00 33 GLY A O 5
ATOM 3343 N N . ARG A 1 34 ? 1.611 -1.431 2.866 1.00 0.00 34 ARG A N 5
ATOM 3344 C CA . ARG A 1 34 ? 0.226 -1.175 3.203 1.00 0.00 34 ARG A CA 5
ATOM 3345 C C . ARG A 1 34 ? -0.601 -0.672 1.982 1.00 0.00 34 ARG A C 5
ATOM 3346 O O . ARG A 1 34 ? -0.822 0.517 1.838 1.00 0.00 34 ARG A O 5
ATOM 3367 N N . CYS A 1 35 ? -1.005 -1.578 1.072 1.00 0.00 35 CYS A N 5
ATOM 3368 C CA . CYS A 1 35 ? -1.885 -1.212 -0.076 1.00 0.00 35 CYS A CA 5
ATOM 3369 C C . CYS A 1 35 ? -3.393 -1.523 0.111 1.00 0.00 35 CYS A C 5
ATOM 3370 O O . CYS A 1 35 ? -3.775 -2.682 0.261 1.00 0.00 35 CYS A O 5
ATOM 3377 N N . ARG A 1 36 ? -4.257 -0.493 0.056 1.00 0.00 36 ARG A N 5
ATOM 3378 C CA . ARG A 1 36 ? -5.716 -0.705 -0.053 1.00 0.00 36 ARG A CA 5
ATOM 3379 C C . ARG A 1 36 ? -6.395 0.464 -0.749 1.00 0.00 36 ARG A C 5
ATOM 3380 O O . ARG A 1 36 ? -5.759 1.412 -1.195 1.00 0.00 36 ARG A O 5
ATOM 3401 N N . ASP A 1 37 ? -7.701 0.328 -0.860 1.00 0.00 37 ASP A N 5
ATOM 3402 C CA . ASP A 1 37 ? -8.602 1.391 -1.242 1.00 0.00 37 ASP A CA 5
ATOM 3403 C C . ASP A 1 37 ? -9.820 1.254 -0.347 1.00 0.00 37 ASP A C 5
ATOM 3404 O O . ASP A 1 37 ? -10.084 0.152 0.141 1.00 0.00 37 ASP A O 5
ATOM 3413 N N . ASP A 1 38 ? -10.525 2.355 -0.108 1.00 0.00 38 ASP A N 5
ATOM 3414 C CA . ASP A 1 38 ? -11.607 2.419 0.890 1.00 0.00 38 ASP A CA 5
ATOM 3415 C C . ASP A 1 38 ? -11.030 2.400 2.303 1.00 0.00 38 ASP A C 5
ATOM 3416 O O . ASP A 1 38 ? -11.365 3.241 3.139 1.00 0.00 38 ASP A O 5
ATOM 3425 N N . PHE A 1 39 ? -10.157 1.441 2.546 1.00 0.00 39 PHE A N 5
ATOM 3426 C CA . PHE A 1 39 ? -9.467 1.308 3.815 1.00 0.00 39 PHE A CA 5
ATOM 3427 C C . PHE A 1 39 ? -8.111 1.994 3.691 1.00 0.00 39 PHE A C 5
ATOM 3428 O O . PHE A 1 39 ? -7.671 2.277 2.576 1.00 0.00 39 PHE A O 5
ATOM 3445 N N . ARG A 1 40 ? -7.432 2.257 4.800 1.00 0.00 40 ARG A N 5
ATOM 3446 C CA . ARG A 1 40 ? -6.241 3.088 4.729 1.00 0.00 40 ARG A CA 5
ATOM 3447 C C . ARG A 1 40 ? -5.005 2.333 5.194 1.00 0.00 40 ARG A C 5
ATOM 3448 O O . ARG A 1 40 ? -4.900 1.929 6.352 1.00 0.00 40 ARG A O 5
ATOM 3469 N N . CYS A 1 41 ? -4.076 2.156 4.270 1.00 0.00 41 CYS A N 5
ATOM 3470 C CA . CYS A 1 41 ? -2.773 1.593 4.560 1.00 0.00 41 CYS A CA 5
ATOM 3471 C C . CYS A 1 41 ? -1.630 2.394 3.853 1.00 0.00 41 CYS A C 5
ATOM 3472 O O . CYS A 1 41 ? -1.779 2.775 2.692 1.00 0.00 41 CYS A O 5
ATOM 3479 N N . TRP A 1 42 ? -0.506 2.660 4.550 1.00 0.00 42 TRP A N 5
ATOM 3480 C CA . TRP A 1 42 ? 0.694 3.303 3.942 1.00 0.00 42 TRP A CA 5
ATOM 3481 C C . TRP A 1 42 ? 1.698 2.277 3.350 1.00 0.00 42 TRP A C 5
ATOM 3482 O O . TRP A 1 42 ? 2.379 1.562 4.092 1.00 0.00 42 TRP A O 5
ATOM 3503 N N . CYS A 1 43 ? 1.827 2.190 2.030 1.00 0.00 43 CYS A N 5
ATOM 3504 C CA . CYS A 1 43 ? 2.813 1.263 1.460 1.00 0.00 43 CYS A CA 5
ATOM 3505 C C . CYS A 1 43 ? 4.081 2.018 1.062 1.00 0.00 43 CYS A C 5
ATOM 3506 O O . CYS A 1 43 ? 4.027 3.064 0.412 1.00 0.00 43 CYS A O 5
ATOM 3513 N N . THR A 1 44 ? 5.219 1.489 1.505 1.00 0.00 44 THR A N 5
ATOM 3514 C CA . THR A 1 44 ? 6.513 2.133 1.310 1.00 0.00 44 THR A CA 5
ATOM 3515 C C . THR A 1 44 ? 7.378 1.359 0.329 1.00 0.00 44 THR A C 5
ATOM 3516 O O . THR A 1 44 ? 7.564 0.145 0.493 1.00 0.00 44 THR A O 5
ATOM 3527 N N . ASN A 1 45 ? 7.909 2.077 -0.664 1.00 0.00 45 ASN A N 5
ATOM 3528 C CA . ASN A 1 45 ? 8.888 1.540 -1.608 1.00 0.00 45 ASN A CA 5
ATOM 3529 C C . ASN A 1 45 ? 9.749 2.697 -2.131 1.00 0.00 45 ASN A C 5
ATOM 3530 O O . ASN A 1 45 ? 9.633 3.823 -1.644 1.00 0.00 45 ASN A O 5
ATOM 3541 N N . ARG A 1 46 ? 10.617 2.438 -3.093 1.00 0.00 46 ARG A N 5
ATOM 3542 C CA . ARG A 1 46 ? 11.498 3.475 -3.609 1.00 0.00 46 ARG A CA 5
ATOM 3543 C C . ARG A 1 46 ? 10.899 4.055 -4.878 1.00 0.00 46 ARG A C 5
ATOM 3544 O O . ARG A 1 46 ? 10.714 3.341 -5.860 1.00 0.00 46 ARG A O 5
ATOM 3565 N N . CYS A 1 47 ? 10.587 5.338 -4.860 1.00 0.00 47 CYS A N 5
ATOM 3566 C CA . CYS A 1 47 ? 9.938 5.970 -5.995 1.00 0.00 47 CYS A CA 5
ATOM 3567 C C . CYS A 1 47 ? 10.973 6.509 -6.979 1.00 0.00 47 CYS A C 5
ATOM 3568 O O . CYS A 1 47 ? 11.418 5.735 -7.851 1.00 0.00 47 CYS A O 5
ATOM 3576 N N . LYS A 1 1 ? 13.231 6.813 6.111 1.00 0.00 1 LYS A N 6
ATOM 3577 C CA . LYS A 1 1 ? 12.445 5.755 5.443 1.00 0.00 1 LYS A CA 6
ATOM 3578 C C . LYS A 1 1 ? 12.498 5.946 3.933 1.00 0.00 1 LYS A C 6
ATOM 3579 O O . LYS A 1 1 ? 13.179 6.844 3.439 1.00 0.00 1 LYS A O 6
ATOM 3600 N N . THR A 1 2 ? 11.760 5.121 3.210 1.00 0.00 2 THR A N 6
ATOM 3601 C CA . THR A 1 2 ? 11.701 5.208 1.767 1.00 0.00 2 THR A CA 6
ATOM 3602 C C . THR A 1 2 ? 10.417 5.893 1.337 1.00 0.00 2 THR A C 6
ATOM 3603 O O . THR A 1 2 ? 9.609 6.275 2.187 1.00 0.00 2 THR A O 6
ATOM 3614 N N . CYS A 1 3 ? 10.260 6.105 0.041 1.00 0.00 3 CYS A N 6
ATOM 3615 C CA . CYS A 1 3 ? 9.077 6.769 -0.485 1.00 0.00 3 CYS A CA 6
ATOM 3616 C C . CYS A 1 3 ? 7.821 6.054 -0.005 1.00 0.00 3 CYS A C 6
ATOM 3617 O O . CYS A 1 3 ? 7.552 4.913 -0.381 1.00 0.00 3 CYS A O 6
ATOM 3624 N N . GLU A 1 4 ? 7.059 6.728 0.827 1.00 0.00 4 GLU A N 6
ATOM 3625 C CA . GLU A 1 4 ? 5.890 6.132 1.433 1.00 0.00 4 GLU A CA 6
ATOM 3626 C C . GLU A 1 4 ? 4.675 6.980 1.158 1.00 0.00 4 GLU A C 6
ATOM 3627 O O . GLU A 1 4 ? 4.749 8.212 1.170 1.00 0.00 4 GLU A O 6
ATOM 3639 N N . ASN A 1 5 ? 3.569 6.329 0.893 1.00 0.00 5 ASN A N 6
ATOM 3640 C CA . ASN A 1 5 ? 2.310 7.019 0.790 1.00 0.00 5 ASN A CA 6
ATOM 3641 C C . ASN A 1 5 ? 1.210 6.150 1.334 1.00 0.00 5 ASN A C 6
ATOM 3642 O O . ASN A 1 5 ? 1.326 4.923 1.388 1.00 0.00 5 ASN A O 6
ATOM 3653 N N . LEU A 1 6 ? 0.155 6.798 1.751 1.00 0.00 6 LEU A N 6
ATOM 3654 C CA . LEU A 1 6 ? -1.019 6.111 2.218 1.00 0.00 6 LEU A CA 6
ATOM 3655 C C . LEU A 1 6 ? -1.899 5.848 1.011 1.00 0.00 6 LEU A C 6
ATOM 3656 O O . LEU A 1 6 ? -2.142 6.755 0.231 1.00 0.00 6 LEU A O 6
ATOM 3672 N N . SER A 1 7 ? -2.302 4.605 0.825 1.00 0.00 7 SER A N 6
ATOM 3673 C CA . SER A 1 7 ? -3.023 4.199 -0.362 1.00 0.00 7 SER A CA 6
ATOM 3674 C C . SER A 1 7 ? -4.533 4.295 -0.172 1.00 0.00 7 SER A C 6
ATOM 3675 O O . SER A 1 7 ? -5.036 4.276 0.956 1.00 0.00 7 SER A O 6
ATOM 3683 N N . GLY A 1 8 ? -5.240 4.396 -1.290 1.00 0.00 8 GLY A N 6
ATOM 3684 C CA . GLY A 1 8 ? -6.685 4.364 -1.274 1.00 0.00 8 GLY A CA 6
ATOM 3685 C C . GLY A 1 8 ? -7.280 5.707 -1.580 1.00 0.00 8 GLY A C 6
ATOM 3686 O O . GLY A 1 8 ? -7.111 6.231 -2.682 1.00 0.00 8 GLY A O 6
ATOM 3690 N N . THR A 1 9 ? -7.985 6.268 -0.614 1.00 0.00 9 THR A N 6
ATOM 3691 C CA . THR A 1 9 ? -8.481 7.625 -0.743 1.00 0.00 9 THR A CA 6
ATOM 3692 C C . THR A 1 9 ? -7.289 8.573 -0.815 1.00 0.00 9 THR A C 6
ATOM 3693 O O . THR A 1 9 ? -7.332 9.617 -1.469 1.00 0.00 9 THR A O 6
ATOM 3704 N N . PHE A 1 10 ? -6.219 8.174 -0.142 1.00 0.00 10 PHE A N 6
ATOM 3705 C CA . PHE A 1 10 ? -4.984 8.925 -0.124 1.00 0.00 10 PHE A CA 6
ATOM 3706 C C . PHE A 1 10 ? -4.048 8.481 -1.237 1.00 0.00 10 PHE A C 6
ATOM 3707 O O . PHE A 1 10 ? -3.972 7.298 -1.552 1.00 0.00 10 PHE A O 6
ATOM 3724 N N . LYS A 1 11 ? -3.391 9.464 -1.851 1.00 0.00 11 LYS A N 6
ATOM 3725 C CA . LYS A 1 11 ? -2.188 9.258 -2.668 1.00 0.00 11 LYS A CA 6
ATOM 3726 C C . LYS A 1 11 ? -2.302 8.123 -3.699 1.00 0.00 11 LYS A C 6
ATOM 3727 O O . LYS A 1 11 ? -1.293 7.517 -4.063 1.00 0.00 11 LYS A O 6
ATOM 3746 N N . GLY A 1 12 ? -3.504 7.850 -4.183 1.00 0.00 12 GLY A N 6
ATOM 3747 C CA . GLY A 1 12 ? -3.671 6.809 -5.182 1.00 0.00 12 GLY A CA 6
ATOM 3748 C C . GLY A 1 12 ? -4.225 5.519 -4.601 1.00 0.00 12 GLY A C 6
ATOM 3749 O O . GLY A 1 12 ? -3.727 5.017 -3.590 1.00 0.00 12 GLY A O 6
ATOM 3753 N N . PRO A 1 13 ? -5.253 4.948 -5.244 1.00 0.00 13 PRO A N 6
ATOM 3754 C CA . PRO A 1 13 ? -5.944 3.749 -4.756 1.00 0.00 13 PRO A CA 6
ATOM 3755 C C . PRO A 1 13 ? -5.143 2.462 -4.952 1.00 0.00 13 PRO A C 6
ATOM 3756 O O . PRO A 1 13 ? -4.233 2.398 -5.780 1.00 0.00 13 PRO A O 6
ATOM 3767 N N . CYS A 1 14 ? -5.485 1.442 -4.170 1.00 0.00 14 CYS A N 6
ATOM 3768 C CA . CYS A 1 14 ? -4.874 0.127 -4.312 1.00 0.00 14 CYS A CA 6
ATOM 3769 C C . CYS A 1 14 ? -5.948 -0.961 -4.480 1.00 0.00 14 CYS A C 6
ATOM 3770 O O . CYS A 1 14 ? -6.265 -1.338 -5.607 1.00 0.00 14 CYS A O 6
ATOM 3777 N N . ILE A 1 15 ? -6.539 -1.441 -3.379 1.00 0.00 15 ILE A N 6
ATOM 3778 C CA . ILE A 1 15 ? -7.516 -2.539 -3.453 1.00 0.00 15 ILE A CA 6
ATOM 3779 C C . ILE A 1 15 ? -8.568 -2.443 -2.343 1.00 0.00 15 ILE A C 6
ATOM 3780 O O . ILE A 1 15 ? -8.260 -2.088 -1.207 1.00 0.00 15 ILE A O 6
ATOM 3796 N N . PRO A 1 16 ? -9.818 -2.809 -2.643 1.00 0.00 16 PRO A N 6
ATOM 3797 C CA . PRO A 1 16 ? -10.929 -2.684 -1.699 1.00 0.00 16 PRO A CA 6
ATOM 3798 C C . PRO A 1 16 ? -11.002 -3.834 -0.691 1.00 0.00 16 PRO A C 6
ATOM 3799 O O . PRO A 1 16 ? -11.859 -3.841 0.190 1.00 0.00 16 PRO A O 6
ATOM 3810 N N . ASP A 1 17 ? -10.093 -4.794 -0.816 1.00 0.00 17 ASP A N 6
ATOM 3811 C CA . ASP A 1 17 ? -10.102 -5.978 0.046 1.00 0.00 17 ASP A CA 6
ATOM 3812 C C . ASP A 1 17 ? -9.581 -5.664 1.453 1.00 0.00 17 ASP A C 6
ATOM 3813 O O . ASP A 1 17 ? -9.857 -6.397 2.399 1.00 0.00 17 ASP A O 6
ATOM 3822 N N . GLY A 1 18 ? -8.819 -4.580 1.578 1.00 0.00 18 GLY A N 6
ATOM 3823 C CA . GLY A 1 18 ? -8.415 -4.086 2.892 1.00 0.00 18 GLY A CA 6
ATOM 3824 C C . GLY A 1 18 ? -7.249 -4.823 3.512 1.00 0.00 18 GLY A C 6
ATOM 3825 O O . GLY A 1 18 ? -6.815 -4.511 4.615 1.00 0.00 18 GLY A O 6
ATOM 3829 N N . ASN A 1 19 ? -6.727 -5.763 2.787 1.00 0.00 19 ASN A N 6
ATOM 3830 C CA . ASN A 1 19 ? -5.568 -6.530 3.195 1.00 0.00 19 ASN A CA 6
ATOM 3831 C C . ASN A 1 19 ? -4.319 -5.856 2.660 1.00 0.00 19 ASN A C 6
ATOM 3832 O O . ASN A 1 19 ? -3.601 -6.407 1.825 1.00 0.00 19 ASN A O 6
ATOM 3843 N N . CYS A 1 20 ? -4.101 -4.639 3.131 1.00 0.00 20 CYS A N 6
ATOM 3844 C CA . CYS A 1 20 ? -3.043 -3.790 2.640 1.00 0.00 20 CYS A CA 6
ATOM 3845 C C . CYS A 1 20 ? -1.684 -4.464 2.681 1.00 0.00 20 CYS A C 6
ATOM 3846 O O . CYS A 1 20 ? -0.942 -4.440 1.690 1.00 0.00 20 CYS A O 6
ATOM 3853 N N . ASN A 1 21 ? -1.382 -5.090 3.807 1.00 0.00 21 ASN A N 6
ATOM 3854 C CA . ASN A 1 21 ? -0.042 -5.575 4.059 1.00 0.00 21 ASN A CA 6
ATOM 3855 C C . ASN A 1 21 ? 0.348 -6.661 3.073 1.00 0.00 21 ASN A C 6
ATOM 3856 O O . ASN A 1 21 ? 1.318 -6.517 2.331 1.00 0.00 21 ASN A O 6
ATOM 3867 N N . LYS A 1 22 ? -0.431 -7.725 3.031 1.00 0.00 22 LYS A N 6
ATOM 3868 C CA . LYS A 1 22 ? -0.100 -8.859 2.186 1.00 0.00 22 LYS A CA 6
ATOM 3869 C C . LYS A 1 22 ? -0.086 -8.491 0.705 1.00 0.00 22 LYS A C 6
ATOM 3870 O O . LYS A 1 22 ? 0.724 -9.022 -0.048 1.00 0.00 22 LYS A O 6
ATOM 3889 N N . HIS A 1 23 ? -0.946 -7.574 0.279 1.00 0.00 23 HIS A N 6
ATOM 3890 C CA . HIS A 1 23 ? -0.982 -7.214 -1.134 1.00 0.00 23 HIS A CA 6
ATOM 3891 C C . HIS A 1 23 ? 0.359 -6.641 -1.573 1.00 0.00 23 HIS A C 6
ATOM 3892 O O . HIS A 1 23 ? 0.982 -7.146 -2.505 1.00 0.00 23 HIS A O 6
ATOM 3907 N N . CYS A 1 24 ? 0.823 -5.615 -0.881 1.00 0.00 24 CYS A N 6
ATOM 3908 C CA . CYS A 1 24 ? 2.081 -4.987 -1.252 1.00 0.00 24 CYS A CA 6
ATOM 3909 C C . CYS A 1 24 ? 3.245 -5.940 -1.076 1.00 0.00 24 CYS A C 6
ATOM 3910 O O . CYS A 1 24 ? 4.153 -5.956 -1.885 1.00 0.00 24 CYS A O 6
ATOM 3917 N N . ARG A 1 25 ? 3.214 -6.721 -0.011 1.00 0.00 25 ARG A N 6
ATOM 3918 C CA . ARG A 1 25 ? 4.388 -7.464 0.424 1.00 0.00 25 ARG A CA 6
ATOM 3919 C C . ARG A 1 25 ? 4.520 -8.812 -0.268 1.00 0.00 25 ARG A C 6
ATOM 3920 O O . ARG A 1 25 ? 5.624 -9.237 -0.604 1.00 0.00 25 ARG A O 6
ATOM 3941 N N . ASN A 1 26 ? 3.405 -9.474 -0.488 1.00 0.00 26 ASN A N 6
ATOM 3942 C CA . ASN A 1 26 ? 3.417 -10.778 -1.130 1.00 0.00 26 ASN A CA 6
ATOM 3943 C C . ASN A 1 26 ? 3.525 -10.638 -2.637 1.00 0.00 26 ASN A C 6
ATOM 3944 O O . ASN A 1 26 ? 4.233 -11.398 -3.296 1.00 0.00 26 ASN A O 6
ATOM 3955 N N . ASN A 1 27 ? 2.822 -9.659 -3.180 1.00 0.00 27 ASN A N 6
ATOM 3956 C CA . ASN A 1 27 ? 2.730 -9.513 -4.623 1.00 0.00 27 ASN A CA 6
ATOM 3957 C C . ASN A 1 27 ? 3.884 -8.686 -5.178 1.00 0.00 27 ASN A C 6
ATOM 3958 O O . ASN A 1 27 ? 4.596 -9.131 -6.081 1.00 0.00 27 ASN A O 6
ATOM 3969 N N . GLU A 1 28 ? 4.095 -7.494 -4.629 1.00 0.00 28 GLU A N 6
ATOM 3970 C CA . GLU A 1 28 ? 5.129 -6.607 -5.151 1.00 0.00 28 GLU A CA 6
ATOM 3971 C C . GLU A 1 28 ? 6.363 -6.600 -4.243 1.00 0.00 28 GLU A C 6
ATOM 3972 O O . GLU A 1 28 ? 7.463 -6.240 -4.670 1.00 0.00 28 GLU A O 6
ATOM 3984 N N . HIS A 1 29 ? 6.154 -7.011 -2.987 1.00 0.00 29 HIS A N 6
ATOM 3985 C CA . HIS A 1 29 ? 7.212 -7.172 -2.003 1.00 0.00 29 HIS A CA 6
ATOM 3986 C C . HIS A 1 29 ? 7.790 -5.816 -1.621 1.00 0.00 29 HIS A C 6
ATOM 3987 O O . HIS A 1 29 ? 9.005 -5.650 -1.519 1.00 0.00 29 HIS A O 6
ATOM 4002 N N . LEU A 1 30 ? 6.902 -4.846 -1.402 1.00 0.00 30 LEU A N 6
ATOM 4003 C CA . LEU A 1 30 ? 7.331 -3.503 -1.030 1.00 0.00 30 LEU A CA 6
ATOM 4004 C C . LEU A 1 30 ? 7.846 -3.470 0.403 1.00 0.00 30 LEU A C 6
ATOM 4005 O O . LEU A 1 30 ? 7.966 -4.506 1.042 1.00 0.00 30 LEU A O 6
ATOM 4021 N N . LEU A 1 31 ? 8.138 -2.286 0.904 1.00 0.00 31 LEU A N 6
ATOM 4022 C CA . LEU A 1 31 ? 8.867 -2.164 2.161 1.00 0.00 31 LEU A CA 6
ATOM 4023 C C . LEU A 1 31 ? 7.953 -2.125 3.380 1.00 0.00 31 LEU A C 6
ATOM 4024 O O . LEU A 1 31 ? 8.122 -2.919 4.305 1.00 0.00 31 LEU A O 6
ATOM 4040 N N . SER A 1 32 ? 6.968 -1.240 3.383 1.00 0.00 32 SER A N 6
ATOM 4041 C CA . SER A 1 32 ? 6.004 -1.229 4.492 1.00 0.00 32 SER A CA 6
ATOM 4042 C C . SER A 1 32 ? 4.734 -1.952 4.098 1.00 0.00 32 SER A C 6
ATOM 4043 O O . SER A 1 32 ? 4.036 -2.536 4.925 1.00 0.00 32 SER A O 6
ATOM 4051 N N . GLY A 1 33 ? 4.472 -1.906 2.818 1.00 0.00 33 GLY A N 6
ATOM 4052 C CA . GLY A 1 33 ? 3.486 -2.751 2.196 1.00 0.00 33 GLY A CA 6
ATOM 4053 C C . GLY A 1 33 ? 2.078 -2.620 2.712 1.00 0.00 33 GLY A C 6
ATOM 4054 O O . GLY A 1 33 ? 1.402 -3.618 2.829 1.00 0.00 33 GLY A O 6
ATOM 4058 N N . ARG A 1 34 ? 1.607 -1.433 3.022 1.00 0.00 34 ARG A N 6
ATOM 4059 C CA . ARG A 1 34 ? 0.206 -1.308 3.380 1.00 0.00 34 ARG A CA 6
ATOM 4060 C C . ARG A 1 34 ? -0.615 -0.698 2.225 1.00 0.00 34 ARG A C 6
ATOM 4061 O O . ARG A 1 34 ? -0.970 0.449 2.307 1.00 0.00 34 ARG A O 6
ATOM 4082 N N . CYS A 1 35 ? -0.880 -1.380 1.114 1.00 0.00 35 CYS A N 6
ATOM 4083 C CA . CYS A 1 35 ? -1.824 -0.776 0.150 1.00 0.00 35 CYS A CA 6
ATOM 4084 C C . CYS A 1 35 ? -3.242 -1.368 0.180 1.00 0.00 35 CYS A C 6
ATOM 4085 O O . CYS A 1 35 ? -3.433 -2.581 0.167 1.00 0.00 35 CYS A O 6
ATOM 4092 N N . ARG A 1 36 ? -4.231 -0.475 0.204 1.00 0.00 36 ARG A N 6
ATOM 4093 C CA . ARG A 1 36 ? -5.643 -0.811 0.019 1.00 0.00 36 ARG A CA 6
ATOM 4094 C C . ARG A 1 36 ? -6.385 0.456 -0.391 1.00 0.00 36 ARG A C 6
ATOM 4095 O O . ARG A 1 36 ? -5.774 1.512 -0.477 1.00 0.00 36 ARG A O 6
ATOM 4116 N N . ASP A 1 37 ? -7.677 0.345 -0.673 1.00 0.00 37 ASP A N 6
ATOM 4117 C CA . ASP A 1 37 ? -8.443 1.471 -1.211 1.00 0.00 37 ASP A CA 6
ATOM 4118 C C . ASP A 1 37 ? -9.690 1.772 -0.394 1.00 0.00 37 ASP A C 6
ATOM 4119 O O . ASP A 1 37 ? -9.871 2.895 0.075 1.00 0.00 37 ASP A O 6
ATOM 4128 N N . ASP A 1 38 ? -10.559 0.779 -0.239 1.00 0.00 38 ASP A N 6
ATOM 4129 C CA . ASP A 1 38 ? -11.768 0.954 0.564 1.00 0.00 38 ASP A CA 6
ATOM 4130 C C . ASP A 1 38 ? -11.379 1.206 2.016 1.00 0.00 38 ASP A C 6
ATOM 4131 O O . ASP A 1 38 ? -12.139 1.774 2.802 1.00 0.00 38 ASP A O 6
ATOM 4140 N N . PHE A 1 39 ? -10.172 0.779 2.344 1.00 0.00 39 PHE A N 6
ATOM 4141 C CA . PHE A 1 39 ? -9.550 1.073 3.619 1.00 0.00 39 PHE A CA 6
ATOM 4142 C C . PHE A 1 39 ? -8.212 1.739 3.323 1.00 0.00 39 PHE A C 6
ATOM 4143 O O . PHE A 1 39 ? -7.740 1.667 2.191 1.00 0.00 39 PHE A O 6
ATOM 4160 N N . ARG A 1 40 ? -7.591 2.376 4.301 1.00 0.00 40 ARG A N 6
ATOM 4161 C CA . ARG A 1 40 ? -6.388 3.149 4.019 1.00 0.00 40 ARG A CA 6
ATOM 4162 C C . ARG A 1 40 ? -5.186 2.614 4.797 1.00 0.00 40 ARG A C 6
ATOM 4163 O O . ARG A 1 40 ? -5.222 2.462 6.017 1.00 0.00 40 ARG A O 6
ATOM 4184 N N . CYS A 1 41 ? -4.146 2.269 4.054 1.00 0.00 41 CYS A N 6
ATOM 4185 C CA . CYS A 1 41 ? -2.904 1.758 4.620 1.00 0.00 41 CYS A CA 6
ATOM 4186 C C . CYS A 1 41 ? -1.662 2.456 3.980 1.00 0.00 41 CYS A C 6
ATOM 4187 O O . CYS A 1 41 ? -1.718 2.826 2.814 1.00 0.00 41 CYS A O 6
ATOM 4194 N N . TRP A 1 42 ? -0.567 2.658 4.733 1.00 0.00 42 TRP A N 6
ATOM 4195 C CA . TRP A 1 42 ? 0.693 3.260 4.184 1.00 0.00 42 TRP A CA 6
ATOM 4196 C C . TRP A 1 42 ? 1.647 2.229 3.524 1.00 0.00 42 TRP A C 6
ATOM 4197 O O . TRP A 1 42 ? 2.314 1.468 4.218 1.00 0.00 42 TRP A O 6
ATOM 4218 N N . CYS A 1 43 ? 1.780 2.219 2.200 1.00 0.00 43 CYS A N 6
ATOM 4219 C CA . CYS A 1 43 ? 2.752 1.309 1.574 1.00 0.00 43 CYS A CA 6
ATOM 4220 C C . CYS A 1 43 ? 4.006 2.073 1.137 1.00 0.00 43 CYS A C 6
ATOM 4221 O O . CYS A 1 43 ? 3.928 3.088 0.445 1.00 0.00 43 CYS A O 6
ATOM 4228 N N . THR A 1 44 ? 5.158 1.577 1.579 1.00 0.00 44 THR A N 6
ATOM 4229 C CA . THR A 1 44 ? 6.440 2.235 1.342 1.00 0.00 44 THR A CA 6
ATOM 4230 C C . THR A 1 44 ? 7.295 1.449 0.355 1.00 0.00 44 THR A C 6
ATOM 4231 O O . THR A 1 44 ? 7.300 0.214 0.387 1.00 0.00 44 THR A O 6
ATOM 4242 N N . ASN A 1 45 ? 8.012 2.175 -0.502 1.00 0.00 45 ASN A N 6
ATOM 4243 C CA . ASN A 1 45 ? 8.944 1.588 -1.460 1.00 0.00 45 ASN A CA 6
ATOM 4244 C C . ASN A 1 45 ? 9.896 2.681 -1.959 1.00 0.00 45 ASN A C 6
ATOM 4245 O O . ASN A 1 45 ? 9.899 3.785 -1.427 1.00 0.00 45 ASN A O 6
ATOM 4256 N N . ARG A 1 46 ? 10.714 2.383 -2.956 1.00 0.00 46 ARG A N 6
ATOM 4257 C CA . ARG A 1 46 ? 11.634 3.372 -3.494 1.00 0.00 46 ARG A CA 6
ATOM 4258 C C . ARG A 1 46 ? 11.037 3.974 -4.759 1.00 0.00 46 ARG A C 6
ATOM 4259 O O . ARG A 1 46 ? 10.723 3.252 -5.704 1.00 0.00 46 ARG A O 6
ATOM 4280 N N . CYS A 1 47 ? 10.864 5.286 -4.768 1.00 0.00 47 CYS A N 6
ATOM 4281 C CA . CYS A 1 47 ? 10.258 5.961 -5.902 1.00 0.00 47 CYS A CA 6
ATOM 4282 C C . CYS A 1 47 ? 11.332 6.509 -6.840 1.00 0.00 47 CYS A C 6
ATOM 4283 O O . CYS A 1 47 ? 11.670 5.813 -7.822 1.00 0.00 47 CYS A O 6
ATOM 4291 N N . LYS A 1 1 ? 12.770 6.766 6.606 1.00 0.00 1 LYS A N 7
ATOM 4292 C CA . LYS A 1 1 ? 12.094 5.730 5.793 1.00 0.00 1 LYS A CA 7
ATOM 4293 C C . LYS A 1 1 ? 12.323 5.985 4.309 1.00 0.00 1 LYS A C 7
ATOM 4294 O O . LYS A 1 1 ? 12.999 6.941 3.927 1.00 0.00 1 LYS A O 7
ATOM 4315 N N . THR A 1 2 ? 11.749 5.131 3.481 1.00 0.00 2 THR A N 7
ATOM 4316 C CA . THR A 1 2 ? 11.810 5.296 2.044 1.00 0.00 2 THR A CA 7
ATOM 4317 C C . THR A 1 2 ? 10.493 5.870 1.544 1.00 0.00 2 THR A C 7
ATOM 4318 O O . THR A 1 2 ? 9.587 6.121 2.339 1.00 0.00 2 THR A O 7
ATOM 4329 N N . CYS A 1 3 ? 10.411 6.112 0.251 1.00 0.00 3 CYS A N 7
ATOM 4330 C CA . CYS A 1 3 ? 9.243 6.747 -0.358 1.00 0.00 3 CYS A CA 7
ATOM 4331 C C . CYS A 1 3 ? 7.971 5.990 0.008 1.00 0.00 3 CYS A C 7
ATOM 4332 O O . CYS A 1 3 ? 7.775 4.848 -0.394 1.00 0.00 3 CYS A O 7
ATOM 4339 N N . GLU A 1 4 ? 7.110 6.632 0.766 1.00 0.00 4 GLU A N 7
ATOM 4340 C CA . GLU A 1 4 ? 5.906 5.991 1.252 1.00 0.00 4 GLU A CA 7
ATOM 4341 C C . GLU A 1 4 ? 4.691 6.808 0.874 1.00 0.00 4 GLU A C 7
ATOM 4342 O O . GLU A 1 4 ? 4.737 8.040 0.870 1.00 0.00 4 GLU A O 7
ATOM 4354 N N . ASN A 1 5 ? 3.613 6.130 0.536 1.00 0.00 5 ASN A N 7
ATOM 4355 C CA . ASN A 1 5 ? 2.353 6.802 0.303 1.00 0.00 5 ASN A CA 7
ATOM 4356 C C . ASN A 1 5 ? 1.209 5.958 0.811 1.00 0.00 5 ASN A C 7
ATOM 4357 O O . ASN A 1 5 ? 1.317 4.736 0.932 1.00 0.00 5 ASN A O 7
ATOM 4368 N N . LEU A 1 6 ? 0.121 6.629 1.109 1.00 0.00 6 LEU A N 7
ATOM 4369 C CA . LEU A 1 6 ? -1.083 5.971 1.560 1.00 0.00 6 LEU A CA 7
ATOM 4370 C C . LEU A 1 6 ? -1.920 5.612 0.344 1.00 0.00 6 LEU A C 7
ATOM 4371 O O . LEU A 1 6 ? -2.047 6.413 -0.570 1.00 0.00 6 LEU A O 7
ATOM 4387 N N . SER A 1 7 ? -2.426 4.398 0.317 1.00 0.00 7 SER A N 7
ATOM 4388 C CA . SER A 1 7 ? -3.275 3.943 -0.757 1.00 0.00 7 SER A CA 7
ATOM 4389 C C . SER A 1 7 ? -4.746 4.040 -0.359 1.00 0.00 7 SER A C 7
ATOM 4390 O O . SER A 1 7 ? -5.124 3.682 0.763 1.00 0.00 7 SER A O 7
ATOM 4398 N N . GLY A 1 8 ? -5.559 4.540 -1.271 1.00 0.00 8 GLY A N 7
ATOM 4399 C CA . GLY A 1 8 ? -6.975 4.670 -1.020 1.00 0.00 8 GLY A CA 7
ATOM 4400 C C . GLY A 1 8 ? -7.529 5.932 -1.632 1.00 0.00 8 GLY A C 7
ATOM 4401 O O . GLY A 1 8 ? -7.358 6.176 -2.828 1.00 0.00 8 GLY A O 7
ATOM 4405 N N . THR A 1 9 ? -8.198 6.738 -0.823 1.00 0.00 9 THR A N 7
ATOM 4406 C CA . THR A 1 9 ? -8.586 8.074 -1.242 1.00 0.00 9 THR A CA 7
ATOM 4407 C C . THR A 1 9 ? -7.319 8.912 -1.386 1.00 0.00 9 THR A C 7
ATOM 4408 O O . THR A 1 9 ? -7.264 9.891 -2.132 1.00 0.00 9 THR A O 7
ATOM 4419 N N . PHE A 1 10 ? -6.301 8.488 -0.655 1.00 0.00 10 PHE A N 7
ATOM 4420 C CA . PHE A 1 10 ? -4.989 9.094 -0.699 1.00 0.00 10 PHE A CA 7
ATOM 4421 C C . PHE A 1 10 ? -4.146 8.460 -1.792 1.00 0.00 10 PHE A C 7
ATOM 4422 O O . PHE A 1 10 ? -4.131 7.245 -1.921 1.00 0.00 10 PHE A O 7
ATOM 4439 N N . LYS A 1 11 ? -3.491 9.300 -2.593 1.00 0.00 11 LYS A N 7
ATOM 4440 C CA . LYS A 1 11 ? -2.420 8.869 -3.496 1.00 0.00 11 LYS A CA 7
ATOM 4441 C C . LYS A 1 11 ? -2.793 7.649 -4.357 1.00 0.00 11 LYS A C 7
ATOM 4442 O O . LYS A 1 11 ? -1.943 6.801 -4.645 1.00 0.00 11 LYS A O 7
ATOM 4461 N N . GLY A 1 12 ? -4.050 7.565 -4.766 1.00 0.00 12 GLY A N 7
ATOM 4462 C CA . GLY A 1 12 ? -4.474 6.495 -5.651 1.00 0.00 12 GLY A CA 7
ATOM 4463 C C . GLY A 1 12 ? -5.002 5.281 -4.901 1.00 0.00 12 GLY A C 7
ATOM 4464 O O . GLY A 1 12 ? -4.582 5.015 -3.777 1.00 0.00 12 GLY A O 7
ATOM 4468 N N . PRO A 1 13 ? -5.915 4.506 -5.513 1.00 0.00 13 PRO A N 7
ATOM 4469 C CA . PRO A 1 13 ? -6.568 3.361 -4.870 1.00 0.00 13 PRO A CA 7
ATOM 4470 C C . PRO A 1 13 ? -5.730 2.083 -4.952 1.00 0.00 13 PRO A C 7
ATOM 4471 O O . PRO A 1 13 ? -4.572 2.113 -5.372 1.00 0.00 13 PRO A O 7
ATOM 4482 N N . CYS A 1 14 ? -6.325 0.958 -4.552 1.00 0.00 14 CYS A N 7
ATOM 4483 C CA . CYS A 1 14 ? -5.632 -0.327 -4.580 1.00 0.00 14 CYS A CA 7
ATOM 4484 C C . CYS A 1 14 ? -6.632 -1.497 -4.469 1.00 0.00 14 CYS A C 7
ATOM 4485 O O . CYS A 1 14 ? -6.834 -2.225 -5.437 1.00 0.00 14 CYS A O 7
ATOM 4492 N N . ILE A 1 15 ? -7.283 -1.652 -3.304 1.00 0.00 15 ILE A N 7
ATOM 4493 C CA . ILE A 1 15 ? -8.152 -2.822 -3.029 1.00 0.00 15 ILE A CA 7
ATOM 4494 C C . ILE A 1 15 ? -9.085 -2.576 -1.831 1.00 0.00 15 ILE A C 7
ATOM 4495 O O . ILE A 1 15 ? -8.718 -1.893 -0.891 1.00 0.00 15 ILE A O 7
ATOM 4511 N N . PRO A 1 16 ? -10.295 -3.154 -1.815 1.00 0.00 16 PRO A N 7
ATOM 4512 C CA . PRO A 1 16 ? -11.283 -2.900 -0.760 1.00 0.00 16 PRO A CA 7
ATOM 4513 C C . PRO A 1 16 ? -11.297 -3.935 0.384 1.00 0.00 16 PRO A C 7
ATOM 4514 O O . PRO A 1 16 ? -12.028 -3.775 1.357 1.00 0.00 16 PRO A O 7
ATOM 4525 N N . ASP A 1 17 ? -10.463 -4.962 0.281 1.00 0.00 17 ASP A N 7
ATOM 4526 C CA . ASP A 1 17 ? -10.564 -6.152 1.150 1.00 0.00 17 ASP A CA 7
ATOM 4527 C C . ASP A 1 17 ? -9.978 -5.971 2.564 1.00 0.00 17 ASP A C 7
ATOM 4528 O O . ASP A 1 17 ? -10.346 -6.695 3.484 1.00 0.00 17 ASP A O 7
ATOM 4537 N N . GLY A 1 18 ? -9.075 -5.017 2.733 1.00 0.00 18 GLY A N 7
ATOM 4538 C CA . GLY A 1 18 ? -8.456 -4.766 4.037 1.00 0.00 18 GLY A CA 7
ATOM 4539 C C . GLY A 1 18 ? -7.243 -5.640 4.294 1.00 0.00 18 GLY A C 7
ATOM 4540 O O . GLY A 1 18 ? -6.894 -5.927 5.434 1.00 0.00 18 GLY A O 7
ATOM 4544 N N . ASN A 1 19 ? -6.599 -6.040 3.216 1.00 0.00 19 ASN A N 7
ATOM 4545 C CA . ASN A 1 19 ? -5.399 -6.857 3.255 1.00 0.00 19 ASN A CA 7
ATOM 4546 C C . ASN A 1 19 ? -4.235 -6.098 2.641 1.00 0.00 19 ASN A C 7
ATOM 4547 O O . ASN A 1 19 ? -3.587 -6.575 1.710 1.00 0.00 19 ASN A O 7
ATOM 4558 N N . CYS A 1 20 ? -3.998 -4.900 3.141 1.00 0.00 20 CYS A N 7
ATOM 4559 C CA . CYS A 1 20 ? -3.043 -4.004 2.550 1.00 0.00 20 CYS A CA 7
ATOM 4560 C C . CYS A 1 20 ? -1.631 -4.552 2.535 1.00 0.00 20 CYS A C 7
ATOM 4561 O O . CYS A 1 20 ? -1.014 -4.626 1.465 1.00 0.00 20 CYS A O 7
ATOM 4568 N N . ASN A 1 21 ? -1.139 -4.932 3.701 1.00 0.00 21 ASN A N 7
ATOM 4569 C CA . ASN A 1 21 ? 0.221 -5.450 3.836 1.00 0.00 21 ASN A CA 7
ATOM 4570 C C . ASN A 1 21 ? 0.521 -6.515 2.792 1.00 0.00 21 ASN A C 7
ATOM 4571 O O . ASN A 1 21 ? 1.388 -6.325 1.937 1.00 0.00 21 ASN A O 7
ATOM 4582 N N . LYS A 1 22 ? -0.223 -7.612 2.835 1.00 0.00 22 LYS A N 7
ATOM 4583 C CA . LYS A 1 22 ? 0.070 -8.756 1.984 1.00 0.00 22 LYS A CA 7
ATOM 4584 C C . LYS A 1 22 ? 0.013 -8.430 0.490 1.00 0.00 22 LYS A C 7
ATOM 4585 O O . LYS A 1 22 ? 0.698 -9.076 -0.300 1.00 0.00 22 LYS A O 7
ATOM 4604 N N . HIS A 1 23 ? -0.761 -7.427 0.091 1.00 0.00 23 HIS A N 7
ATOM 4605 C CA . HIS A 1 23 ? -0.833 -7.075 -1.325 1.00 0.00 23 HIS A CA 7
ATOM 4606 C C . HIS A 1 23 ? 0.487 -6.459 -1.784 1.00 0.00 23 HIS A C 7
ATOM 4607 O O . HIS A 1 23 ? 1.142 -6.983 -2.684 1.00 0.00 23 HIS A O 7
ATOM 4622 N N . CYS A 1 24 ? 0.893 -5.372 -1.140 1.00 0.00 24 CYS A N 7
ATOM 4623 C CA . CYS A 1 24 ? 2.154 -4.714 -1.486 1.00 0.00 24 CYS A CA 7
ATOM 4624 C C . CYS A 1 24 ? 3.342 -5.626 -1.208 1.00 0.00 24 CYS A C 7
ATOM 4625 O O . CYS A 1 24 ? 4.423 -5.372 -1.707 1.00 0.00 24 CYS A O 7
ATOM 4632 N N . ARG A 1 25 ? 3.162 -6.666 -0.393 1.00 0.00 25 ARG A N 7
ATOM 4633 C CA . ARG A 1 25 ? 4.264 -7.587 -0.111 1.00 0.00 25 ARG A CA 7
ATOM 4634 C C . ARG A 1 25 ? 4.346 -8.709 -1.140 1.00 0.00 25 ARG A C 7
ATOM 4635 O O . ARG A 1 25 ? 5.411 -8.986 -1.677 1.00 0.00 25 ARG A O 7
ATOM 4656 N N . ASN A 1 26 ? 3.230 -9.367 -1.395 1.00 0.00 26 ASN A N 7
ATOM 4657 C CA . ASN A 1 26 ? 3.233 -10.542 -2.264 1.00 0.00 26 ASN A CA 7
ATOM 4658 C C . ASN A 1 26 ? 3.347 -10.146 -3.723 1.00 0.00 26 ASN A C 7
ATOM 4659 O O . ASN A 1 26 ? 3.949 -10.859 -4.528 1.00 0.00 26 ASN A O 7
ATOM 4670 N N . ASN A 1 27 ? 2.772 -9.009 -4.065 1.00 0.00 27 ASN A N 7
ATOM 4671 C CA . ASN A 1 27 ? 2.737 -8.579 -5.451 1.00 0.00 27 ASN A CA 7
ATOM 4672 C C . ASN A 1 27 ? 3.996 -7.817 -5.830 1.00 0.00 27 ASN A C 7
ATOM 4673 O O . ASN A 1 27 ? 4.664 -8.163 -6.802 1.00 0.00 27 ASN A O 7
ATOM 4684 N N . GLU A 1 28 ? 4.333 -6.792 -5.062 1.00 0.00 28 GLU A N 7
ATOM 4685 C CA . GLU A 1 28 ? 5.489 -5.973 -5.395 1.00 0.00 28 GLU A CA 7
ATOM 4686 C C . GLU A 1 28 ? 6.605 -6.115 -4.355 1.00 0.00 28 GLU A C 7
ATOM 4687 O O . GLU A 1 28 ? 7.774 -5.852 -4.638 1.00 0.00 28 GLU A O 7
ATOM 4699 N N . HIS A 1 29 ? 6.227 -6.553 -3.157 1.00 0.00 29 HIS A N 7
ATOM 4700 C CA . HIS A 1 29 ? 7.152 -6.782 -2.054 1.00 0.00 29 HIS A CA 7
ATOM 4701 C C . HIS A 1 29 ? 7.782 -5.482 -1.588 1.00 0.00 29 HIS A C 7
ATOM 4702 O O . HIS A 1 29 ? 8.999 -5.313 -1.632 1.00 0.00 29 HIS A O 7
ATOM 4717 N N . LEU A 1 30 ? 6.949 -4.564 -1.129 1.00 0.00 30 LEU A N 7
ATOM 4718 C CA . LEU A 1 30 ? 7.444 -3.295 -0.636 1.00 0.00 30 LEU A CA 7
ATOM 4719 C C . LEU A 1 30 ? 7.834 -3.395 0.833 1.00 0.00 30 LEU A C 7
ATOM 4720 O O . LEU A 1 30 ? 7.784 -4.474 1.424 1.00 0.00 30 LEU A O 7
ATOM 4736 N N . LEU A 1 31 ? 8.184 -2.265 1.419 1.00 0.00 31 LEU A N 7
ATOM 4737 C CA . LEU A 1 31 ? 8.797 -2.241 2.744 1.00 0.00 31 LEU A CA 7
ATOM 4738 C C . LEU A 1 31 ? 7.758 -2.200 3.854 1.00 0.00 31 LEU A C 7
ATOM 4739 O O . LEU A 1 31 ? 7.836 -2.975 4.807 1.00 0.00 31 LEU A O 7
ATOM 4755 N N . SER A 1 32 ? 6.794 -1.294 3.748 1.00 0.00 32 SER A N 7
ATOM 4756 C CA . SER A 1 32 ? 5.694 -1.279 4.715 1.00 0.00 32 SER A CA 7
ATOM 4757 C C . SER A 1 32 ? 4.450 -1.910 4.113 1.00 0.00 32 SER A C 7
ATOM 4758 O O . SER A 1 32 ? 3.626 -2.506 4.801 1.00 0.00 32 SER A O 7
ATOM 4766 N N . GLY A 1 33 ? 4.360 -1.780 2.812 1.00 0.00 33 GLY A N 7
ATOM 4767 C CA . GLY A 1 33 ? 3.453 -2.578 2.010 1.00 0.00 33 GLY A CA 7
ATOM 4768 C C . GLY A 1 33 ? 1.988 -2.472 2.385 1.00 0.00 33 GLY A C 7
ATOM 4769 O O . GLY A 1 33 ? 1.240 -3.406 2.170 1.00 0.00 33 GLY A O 7
ATOM 4773 N N . ARG A 1 34 ? 1.577 -1.347 2.913 1.00 0.00 34 ARG A N 7
ATOM 4774 C CA . ARG A 1 34 ? 0.194 -1.143 3.301 1.00 0.00 34 ARG A CA 7
ATOM 4775 C C . ARG A 1 34 ? -0.682 -0.678 2.097 1.00 0.00 34 ARG A C 7
ATOM 4776 O O . ARG A 1 34 ? -0.861 0.510 1.903 1.00 0.00 34 ARG A O 7
ATOM 4797 N N . CYS A 1 35 ? -1.158 -1.606 1.240 1.00 0.00 35 CYS A N 7
ATOM 4798 C CA . CYS A 1 35 ? -2.047 -1.233 0.100 1.00 0.00 35 CYS A CA 7
ATOM 4799 C C . CYS A 1 35 ? -3.568 -1.458 0.307 1.00 0.00 35 CYS A C 7
ATOM 4800 O O . CYS A 1 35 ? -4.026 -2.592 0.451 1.00 0.00 35 CYS A O 7
ATOM 4807 N N . ARG A 1 36 ? -4.356 -0.376 0.288 1.00 0.00 36 ARG A N 7
ATOM 4808 C CA . ARG A 1 36 ? -5.824 -0.474 0.241 1.00 0.00 36 ARG A CA 7
ATOM 4809 C C . ARG A 1 36 ? -6.438 0.519 -0.744 1.00 0.00 36 ARG A C 7
ATOM 4810 O O . ARG A 1 36 ? -5.758 1.323 -1.364 1.00 0.00 36 ARG A O 7
ATOM 4831 N N . ASP A 1 37 ? -7.753 0.413 -0.865 1.00 0.00 37 ASP A N 7
ATOM 4832 C CA . ASP A 1 37 ? -8.592 1.377 -1.577 1.00 0.00 37 ASP A CA 7
ATOM 4833 C C . ASP A 1 37 ? -9.603 2.014 -0.620 1.00 0.00 37 ASP A C 7
ATOM 4834 O O . ASP A 1 37 ? -9.616 3.227 -0.428 1.00 0.00 37 ASP A O 7
ATOM 4843 N N . ASP A 1 38 ? -10.455 1.179 -0.025 1.00 0.00 38 ASP A N 7
ATOM 4844 C CA . ASP A 1 38 ? -11.467 1.651 0.927 1.00 0.00 38 ASP A CA 7
ATOM 4845 C C . ASP A 1 38 ? -10.826 2.015 2.259 1.00 0.00 38 ASP A C 7
ATOM 4846 O O . ASP A 1 38 ? -11.030 3.105 2.794 1.00 0.00 38 ASP A O 7
ATOM 4855 N N . PHE A 1 39 ? -10.050 1.082 2.777 1.00 0.00 39 PHE A N 7
ATOM 4856 C CA . PHE A 1 39 ? -9.304 1.274 4.009 1.00 0.00 39 P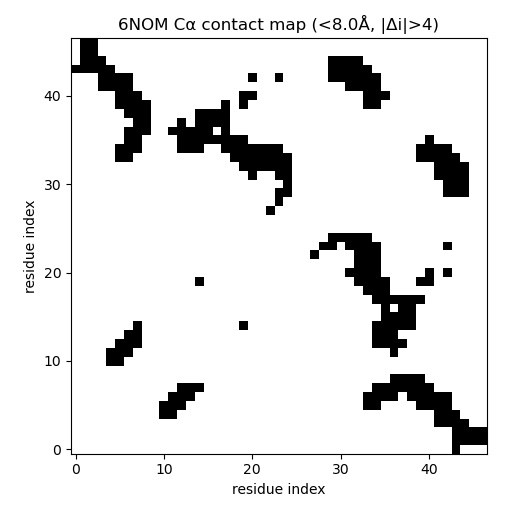HE A CA 7
ATOM 4857 C C . PHE A 1 39 ? -8.040 2.057 3.703 1.00 0.00 39 PHE A C 7
ATOM 4858 O O . PHE A 1 39 ? -7.714 2.269 2.536 1.00 0.00 39 PHE A O 7
ATOM 4875 N N . ARG A 1 40 ? -7.346 2.522 4.725 1.00 0.00 40 ARG A N 7
ATOM 4876 C CA . ARG A 1 40 ? -6.190 3.366 4.484 1.00 0.00 40 ARG A CA 7
ATOM 4877 C C . ARG A 1 40 ? -4.926 2.711 5.024 1.00 0.00 40 ARG A C 7
ATOM 4878 O O . ARG A 1 40 ? -4.790 2.468 6.224 1.00 0.00 40 ARG A O 7
ATOM 4899 N N . CYS A 1 41 ? -4.014 2.423 4.109 1.00 0.00 41 CYS A N 7
ATOM 4900 C CA . CYS A 1 41 ? -2.724 1.839 4.430 1.00 0.00 41 CYS A CA 7
ATOM 4901 C C . CYS A 1 41 ? -1.557 2.550 3.665 1.00 0.00 41 CYS A C 7
ATOM 4902 O O . CYS A 1 41 ? -1.732 2.927 2.516 1.00 0.00 41 CYS A O 7
ATOM 4909 N N . TRP A 1 42 ? -0.365 2.707 4.279 1.00 0.00 42 TRP A N 7
ATOM 4910 C CA . TRP A 1 42 ? 0.821 3.291 3.592 1.00 0.00 42 TRP A CA 7
ATOM 4911 C C . TRP A 1 42 ? 1.859 2.218 3.146 1.00 0.00 42 TRP A C 7
ATOM 4912 O O . TRP A 1 42 ? 2.464 1.560 3.996 1.00 0.00 42 TRP A O 7
ATOM 4933 N N . CYS A 1 43 ? 2.104 2.033 1.835 1.00 0.00 43 CYS A N 7
ATOM 4934 C CA . CYS A 1 43 ? 3.233 1.174 1.420 1.00 0.00 43 CYS A CA 7
ATOM 4935 C C . CYS A 1 43 ? 4.491 2.022 1.259 1.00 0.00 43 CYS A C 7
ATOM 4936 O O . CYS A 1 43 ? 4.516 2.981 0.487 1.00 0.00 43 CYS A O 7
ATOM 4943 N N . THR A 1 44 ? 5.519 1.673 2.012 1.00 0.00 44 THR A N 7
ATOM 4944 C CA . THR A 1 44 ? 6.827 2.295 1.877 1.00 0.00 44 THR A CA 7
ATOM 4945 C C . THR A 1 44 ? 7.671 1.506 0.882 1.00 0.00 44 THR A C 7
ATOM 4946 O O . THR A 1 44 ? 7.648 0.274 0.910 1.00 0.00 44 THR A O 7
ATOM 4957 N N . ASN A 1 45 ? 8.379 2.210 -0.002 1.00 0.00 45 ASN A N 7
ATOM 4958 C CA . ASN A 1 45 ? 9.301 1.584 -0.952 1.00 0.00 45 ASN A CA 7
ATOM 4959 C C . ASN A 1 45 ? 10.320 2.612 -1.455 1.00 0.00 45 ASN A C 7
ATOM 4960 O O . ASN A 1 45 ? 10.166 3.805 -1.227 1.00 0.00 45 ASN A O 7
ATOM 4971 N N . ARG A 1 46 ? 11.369 2.145 -2.110 1.00 0.00 46 ARG A N 7
ATOM 4972 C CA . ARG A 1 46 ? 12.446 3.018 -2.558 1.00 0.00 46 ARG A CA 7
ATOM 4973 C C . ARG A 1 46 ? 12.164 3.544 -3.958 1.00 0.00 46 ARG A C 7
ATOM 4974 O O . ARG A 1 46 ? 12.001 2.766 -4.897 1.00 0.00 46 ARG A O 7
ATOM 4995 N N . CYS A 1 47 ? 12.097 4.860 -4.092 1.00 0.00 47 CYS A N 7
ATOM 4996 C CA . CYS A 1 47 ? 11.854 5.482 -5.382 1.00 0.00 47 CYS A CA 7
ATOM 4997 C C . CYS A 1 47 ? 13.089 6.258 -5.828 1.00 0.00 47 CYS A C 7
ATOM 4998 O O . CYS A 1 47 ? 13.519 7.179 -5.097 1.00 0.00 47 CYS A O 7
ATOM 5006 N N . LYS A 1 1 ? 12.331 6.393 6.407 1.00 0.00 1 LYS A N 8
ATOM 5007 C CA . LYS A 1 1 ? 11.459 5.668 5.451 1.00 0.00 1 LYS A CA 8
ATOM 5008 C C . LYS A 1 1 ? 11.903 5.904 4.016 1.00 0.00 1 LYS A C 8
ATOM 5009 O O . LYS A 1 1 ? 12.716 6.785 3.732 1.00 0.00 1 LYS A O 8
ATOM 5030 N N . THR A 1 2 ? 11.363 5.092 3.124 1.00 0.00 2 THR A N 8
ATOM 5031 C CA . THR A 1 2 ? 11.456 5.327 1.695 1.00 0.00 2 THR A CA 8
ATOM 5032 C C . THR A 1 2 ? 10.122 5.872 1.208 1.00 0.00 2 THR A C 8
ATOM 5033 O O . THR A 1 2 ? 9.219 6.080 2.019 1.00 0.00 2 THR A O 8
ATOM 5044 N N . CYS A 1 3 ? 10.022 6.152 -0.077 1.00 0.00 3 CYS A N 8
ATOM 5045 C CA . CYS A 1 3 ? 8.818 6.749 -0.655 1.00 0.00 3 CYS A CA 8
ATOM 5046 C C . CYS A 1 3 ? 7.571 5.983 -0.207 1.00 0.00 3 CYS A C 8
ATOM 5047 O O . CYS A 1 3 ? 7.375 4.815 -0.554 1.00 0.00 3 CYS A O 8
ATOM 5054 N N . GLU A 1 4 ? 6.739 6.644 0.573 1.00 0.00 4 GLU A N 8
ATOM 5055 C CA . GLU A 1 4 ? 5.581 6.005 1.166 1.00 0.00 4 GLU A CA 8
ATOM 5056 C C . GLU A 1 4 ? 4.339 6.837 0.917 1.00 0.00 4 GLU A C 8
ATOM 5057 O O . GLU A 1 4 ? 4.416 8.062 0.819 1.00 0.00 4 GLU A O 8
ATOM 5069 N N . ASN A 1 5 ? 3.202 6.175 0.793 1.00 0.00 5 ASN A N 8
ATOM 5070 C CA . ASN A 1 5 ? 1.938 6.880 0.741 1.00 0.00 5 ASN A CA 8
ATOM 5071 C C . ASN A 1 5 ? 0.837 6.023 1.311 1.00 0.00 5 ASN A C 8
ATOM 5072 O O . ASN A 1 5 ? 0.908 4.792 1.298 1.00 0.00 5 ASN A O 8
ATOM 5083 N N . LEU A 1 6 ? -0.170 6.692 1.823 1.00 0.00 6 LEU A N 8
ATOM 5084 C CA . LEU A 1 6 ? -1.338 6.024 2.346 1.00 0.00 6 LEU A CA 8
ATOM 5085 C C . LEU A 1 6 ? -2.336 5.871 1.218 1.00 0.00 6 LEU A C 8
ATOM 5086 O O . LEU A 1 6 ? -2.787 6.859 0.643 1.00 0.00 6 LEU A O 8
ATOM 5102 N N . SER A 1 7 ? -2.646 4.639 0.886 1.00 0.00 7 SER A N 8
ATOM 5103 C CA . SER A 1 7 ? -3.498 4.357 -0.238 1.00 0.00 7 SER A CA 8
ATOM 5104 C C . SER A 1 7 ? -4.960 4.557 0.130 1.00 0.00 7 SER A C 8
ATOM 5105 O O . SER A 1 7 ? -5.397 4.175 1.219 1.00 0.00 7 SER A O 8
ATOM 5113 N N . GLY A 1 8 ? -5.697 5.179 -0.770 1.00 0.00 8 GLY A N 8
ATOM 5114 C CA . GLY A 1 8 ? -7.106 5.404 -0.552 1.00 0.00 8 GLY A CA 8
ATOM 5115 C C . GLY A 1 8 ? -7.603 6.599 -1.321 1.00 0.00 8 GLY A C 8
ATOM 5116 O O . GLY A 1 8 ? -7.226 6.794 -2.477 1.00 0.00 8 GLY A O 8
ATOM 5120 N N . THR A 1 9 ? -8.445 7.404 -0.692 1.00 0.00 9 THR A N 8
ATOM 5121 C CA . THR A 1 9 ? -9.013 8.565 -1.353 1.00 0.00 9 THR A CA 8
ATOM 5122 C C . THR A 1 9 ? -7.952 9.645 -1.590 1.00 0.00 9 THR A C 8
ATOM 5123 O O . THR A 1 9 ? -7.874 10.209 -2.682 1.00 0.00 9 THR A O 8
ATOM 5134 N N . PHE A 1 10 ? -7.134 9.936 -0.581 1.00 0.00 10 PHE A N 8
ATOM 5135 C CA . PHE A 1 10 ? -6.041 10.867 -0.758 1.00 0.00 10 PHE A CA 8
ATOM 5136 C C . PHE A 1 10 ? -4.816 10.087 -1.189 1.00 0.00 10 PHE A C 8
ATOM 5137 O O . PHE A 1 10 ? -4.686 8.916 -0.829 1.00 0.00 10 PHE A O 8
ATOM 5154 N N . LYS A 1 11 ? -3.942 10.717 -1.970 1.00 0.00 11 LYS A N 8
ATOM 5155 C CA . LYS A 1 11 ? -2.773 10.036 -2.522 1.00 0.00 11 LYS A CA 8
ATOM 5156 C C . LYS A 1 11 ? -3.223 8.993 -3.548 1.00 0.00 11 LYS A C 8
ATOM 5157 O O . LYS A 1 11 ? -4.301 9.123 -4.134 1.00 0.00 11 LYS A O 8
ATOM 5176 N N . GLY A 1 12 ? -2.407 7.979 -3.781 1.00 0.00 12 GLY A N 8
ATOM 5177 C CA . GLY A 1 12 ? -2.793 6.930 -4.704 1.00 0.00 12 GLY A CA 8
ATOM 5178 C C . GLY A 1 12 ? -3.657 5.870 -4.047 1.00 0.00 12 GLY A C 8
ATOM 5179 O O . GLY A 1 12 ? -3.547 5.636 -2.847 1.00 0.00 12 GLY A O 8
ATOM 5183 N N . PRO A 1 13 ? -4.548 5.224 -4.813 1.00 0.00 13 PRO A N 8
ATOM 5184 C CA . PRO A 1 13 ? -5.365 4.114 -4.324 1.00 0.00 13 PRO A CA 8
ATOM 5185 C C . PRO A 1 13 ? -4.636 2.775 -4.453 1.00 0.00 13 PRO A C 8
ATOM 5186 O O . PRO A 1 13 ? -3.419 2.744 -4.660 1.00 0.00 13 PRO A O 8
ATOM 5197 N N . CYS A 1 14 ? -5.374 1.674 -4.349 1.00 0.00 14 CYS A N 8
ATOM 5198 C CA . CYS A 1 14 ? -4.769 0.350 -4.407 1.00 0.00 14 CYS A CA 8
ATOM 5199 C C . CYS A 1 14 ? -5.836 -0.734 -4.605 1.00 0.00 14 CYS A C 8
ATOM 5200 O O . CYS A 1 14 ? -6.149 -1.097 -5.738 1.00 0.00 14 CYS A O 8
ATOM 5207 N N . ILE A 1 15 ? -6.420 -1.224 -3.507 1.00 0.00 15 ILE A N 8
ATOM 5208 C CA . ILE A 1 15 ? -7.393 -2.321 -3.566 1.00 0.00 15 ILE A CA 8
ATOM 5209 C C . ILE A 1 15 ? -8.388 -2.234 -2.408 1.00 0.00 15 ILE A C 8
ATOM 5210 O O . ILE A 1 15 ? -8.026 -1.854 -1.300 1.00 0.00 15 ILE A O 8
ATOM 5226 N N . PRO A 1 16 ? -9.646 -2.616 -2.628 1.00 0.00 16 PRO A N 8
ATOM 5227 C CA . PRO A 1 16 ? -10.681 -2.530 -1.607 1.00 0.00 16 PRO A CA 8
ATOM 5228 C C . PRO A 1 16 ? -10.811 -3.796 -0.758 1.00 0.00 16 PRO A C 8
ATOM 5229 O O . PRO A 1 16 ? -11.747 -3.924 0.024 1.00 0.00 16 PRO A O 8
ATOM 5240 N N . ASP A 1 17 ? -9.866 -4.721 -0.894 1.00 0.00 17 ASP A N 8
ATOM 5241 C CA . ASP A 1 17 ? -9.991 -6.033 -0.252 1.00 0.00 17 ASP A CA 8
ATOM 5242 C C . ASP A 1 17 ? -9.583 -6.011 1.223 1.00 0.00 17 ASP A C 8
ATOM 5243 O O . ASP A 1 17 ? -10.005 -6.866 1.997 1.00 0.00 17 ASP A O 8
ATOM 5252 N N . GLY A 1 18 ? -8.775 -5.033 1.618 1.00 0.00 18 GLY A N 8
ATOM 5253 C CA . GLY A 1 18 ? -8.441 -4.874 3.030 1.00 0.00 18 GLY A CA 8
ATOM 5254 C C . GLY A 1 18 ? -7.168 -5.576 3.450 1.00 0.00 18 GLY A C 8
ATOM 5255 O O . GLY A 1 18 ? -6.671 -5.375 4.552 1.00 0.00 18 GLY A O 8
ATOM 5259 N N . ASN A 1 19 ? -6.616 -6.349 2.558 1.00 0.00 19 ASN A N 8
ATOM 5260 C CA . ASN A 1 19 ? -5.408 -7.115 2.817 1.00 0.00 19 ASN A CA 8
ATOM 5261 C C . ASN A 1 19 ? -4.191 -6.334 2.353 1.00 0.00 19 ASN A C 8
ATOM 5262 O O . ASN A 1 19 ? -3.455 -6.769 1.469 1.00 0.00 19 ASN A O 8
ATOM 5273 N N . CYS A 1 20 ? -4.000 -5.168 2.943 1.00 0.00 20 CYS A N 8
ATOM 5274 C CA . CYS A 1 20 ? -2.997 -4.249 2.491 1.00 0.00 20 CYS A CA 8
ATOM 5275 C C . CYS A 1 20 ? -1.591 -4.808 2.614 1.00 0.00 20 CYS A C 8
ATOM 5276 O O . CYS A 1 20 ? -0.848 -4.824 1.627 1.00 0.00 20 CYS A O 8
ATOM 5283 N N . ASN A 1 21 ? -1.242 -5.289 3.797 1.00 0.00 21 ASN A N 8
ATOM 5284 C CA . ASN A 1 21 ? 0.124 -5.721 4.073 1.00 0.00 21 ASN A CA 8
ATOM 5285 C C . ASN A 1 21 ? 0.576 -6.814 3.123 1.00 0.00 21 ASN A C 8
ATOM 5286 O O . ASN A 1 21 ? 1.629 -6.705 2.490 1.00 0.00 21 ASN A O 8
ATOM 5297 N N . LYS A 1 22 ? -0.227 -7.854 3.010 1.00 0.00 22 LYS A N 8
ATOM 5298 C CA . LYS A 1 22 ? 0.143 -9.004 2.211 1.00 0.00 22 LYS A CA 8
ATOM 5299 C C . LYS A 1 22 ? 0.121 -8.672 0.723 1.00 0.00 22 LYS A C 8
ATOM 5300 O O . LYS A 1 22 ? 0.890 -9.244 -0.043 1.00 0.00 22 LYS A O 8
ATOM 5319 N N . HIS A 1 23 ? -0.736 -7.742 0.307 1.00 0.00 23 HIS A N 8
ATOM 5320 C CA . HIS A 1 23 ? -0.848 -7.426 -1.111 1.00 0.00 23 HIS A CA 8
ATOM 5321 C C . HIS A 1 23 ? 0.451 -6.825 -1.620 1.00 0.00 23 HIS A C 8
ATOM 5322 O O . HIS A 1 23 ? 0.998 -7.282 -2.617 1.00 0.00 23 HIS A O 8
ATOM 5337 N N . CYS A 1 24 ? 0.965 -5.825 -0.927 1.00 0.00 24 CYS A N 8
ATOM 5338 C CA . CYS A 1 24 ? 2.246 -5.263 -1.303 1.00 0.00 24 CYS A CA 8
ATOM 5339 C C . CYS A 1 24 ? 3.316 -6.336 -1.223 1.00 0.00 24 CYS A C 8
ATOM 5340 O O . CYS A 1 24 ? 3.925 -6.664 -2.221 1.00 0.00 24 CYS A O 8
ATOM 5347 N N . ARG A 1 25 ? 3.493 -6.920 -0.047 1.00 0.00 25 ARG A N 8
ATOM 5348 C CA . ARG A 1 25 ? 4.620 -7.791 0.218 1.00 0.00 25 ARG A CA 8
ATOM 5349 C C . ARG A 1 25 ? 4.649 -9.089 -0.567 1.00 0.00 25 ARG A C 8
ATOM 5350 O O . ARG A 1 25 ? 5.717 -9.532 -0.979 1.00 0.00 25 ARG A O 8
ATOM 5371 N N . ASN A 1 26 ? 3.510 -9.693 -0.780 1.00 0.00 26 ASN A N 8
ATOM 5372 C CA . ASN A 1 26 ? 3.470 -10.956 -1.511 1.00 0.00 26 ASN A CA 8
ATOM 5373 C C . ASN A 1 26 ? 3.578 -10.716 -3.006 1.00 0.00 26 ASN A C 8
ATOM 5374 O O . ASN A 1 26 ? 4.265 -11.447 -3.715 1.00 0.00 26 ASN A O 8
ATOM 5385 N N . ASN A 1 27 ? 2.914 -9.673 -3.476 1.00 0.00 27 ASN A N 8
ATOM 5386 C CA . ASN A 1 27 ? 2.818 -9.424 -4.906 1.00 0.00 27 ASN A CA 8
ATOM 5387 C C . ASN A 1 27 ? 4.008 -8.619 -5.427 1.00 0.00 27 ASN A C 8
ATOM 5388 O O . ASN A 1 27 ? 4.657 -9.021 -6.395 1.00 0.00 27 ASN A O 8
ATOM 5399 N N . GLU A 1 28 ? 4.310 -7.493 -4.786 1.00 0.00 28 GLU A N 8
ATOM 5400 C CA . GLU A 1 28 ? 5.393 -6.633 -5.258 1.00 0.00 28 GLU A CA 8
ATOM 5401 C C . GLU A 1 28 ? 6.571 -6.614 -4.276 1.00 0.00 28 GLU A C 8
ATOM 5402 O O . GLU A 1 28 ? 7.702 -6.307 -4.653 1.00 0.00 28 GLU A O 8
ATOM 5414 N N . HIS A 1 29 ? 6.290 -6.952 -3.017 1.00 0.00 29 HIS A N 8
ATOM 5415 C CA . HIS A 1 29 ? 7.293 -7.069 -1.975 1.00 0.00 29 HIS A CA 8
ATOM 5416 C C . HIS A 1 29 ? 7.884 -5.714 -1.633 1.00 0.00 29 HIS A C 8
ATOM 5417 O O . HIS A 1 29 ? 9.084 -5.488 -1.781 1.00 0.00 29 HIS A O 8
ATOM 5432 N N . LEU A 1 30 ? 7.031 -4.812 -1.168 1.00 0.00 30 LEU A N 8
ATOM 5433 C CA . LEU A 1 30 ? 7.487 -3.493 -0.770 1.00 0.00 30 LEU A CA 8
ATOM 5434 C C . LEU A 1 30 ? 7.882 -3.487 0.701 1.00 0.00 30 LEU A C 8
ATOM 5435 O O . LEU A 1 30 ? 7.864 -4.529 1.352 1.00 0.00 30 LEU A O 8
ATOM 5451 N N . LEU A 1 31 ? 8.199 -2.319 1.233 1.00 0.00 31 LEU A N 8
ATOM 5452 C CA . LEU A 1 31 ? 8.837 -2.244 2.546 1.00 0.00 31 LEU A CA 8
ATOM 5453 C C . LEU A 1 31 ? 7.820 -2.211 3.678 1.00 0.00 31 LEU A C 8
ATOM 5454 O O . LEU A 1 31 ? 7.885 -3.023 4.601 1.00 0.00 31 LEU A O 8
ATOM 5470 N N . SER A 1 32 ? 6.859 -1.304 3.603 1.00 0.00 32 SER A N 8
ATOM 5471 C CA . SER A 1 32 ? 5.834 -1.246 4.646 1.00 0.00 32 SER A CA 8
ATOM 5472 C C . SER A 1 32 ? 4.591 -1.982 4.206 1.00 0.00 32 SER A C 8
ATOM 5473 O O . SER A 1 32 ? 3.837 -2.534 5.008 1.00 0.00 32 SER A O 8
ATOM 5481 N N . GLY A 1 33 ? 4.415 -1.967 2.915 1.00 0.00 33 GLY A N 8
ATOM 5482 C CA . GLY A 1 33 ? 3.500 -2.847 2.242 1.00 0.00 33 GLY A CA 8
ATOM 5483 C C . GLY A 1 33 ? 2.059 -2.758 2.671 1.00 0.00 33 GLY A C 8
ATOM 5484 O O . GLY A 1 33 ? 1.352 -3.739 2.554 1.00 0.00 33 GLY A O 8
ATOM 5488 N N . ARG A 1 34 ? 1.594 -1.620 3.140 1.00 0.00 34 ARG A N 8
ATOM 5489 C CA . ARG A 1 34 ? 0.186 -1.517 3.465 1.00 0.00 34 ARG A CA 8
ATOM 5490 C C . ARG A 1 34 ? -0.611 -1.053 2.216 1.00 0.00 34 ARG A C 8
ATOM 5491 O O . ARG A 1 34 ? -0.841 0.131 2.040 1.00 0.00 34 ARG A O 8
ATOM 5512 N N . CYS A 1 35 ? -0.969 -1.978 1.312 1.00 0.00 35 CYS A N 8
ATOM 5513 C CA . CYS A 1 35 ? -1.781 -1.627 0.121 1.00 0.00 35 CYS A CA 8
ATOM 5514 C C . CYS A 1 35 ? -3.296 -1.904 0.238 1.00 0.00 35 CYS A C 8
ATOM 5515 O O . CYS A 1 35 ? -3.730 -3.051 0.177 1.00 0.00 35 CYS A O 8
ATOM 5522 N N . ARG A 1 36 ? -4.101 -0.846 0.351 1.00 0.00 36 ARG A N 8
ATOM 5523 C CA . ARG A 1 36 ? -5.562 -0.944 0.181 1.00 0.00 36 ARG A CA 8
ATOM 5524 C C . ARG A 1 36 ? -6.151 0.449 0.010 1.00 0.00 36 ARG A C 8
ATOM 5525 O O . ARG A 1 36 ? -5.516 1.433 0.359 1.00 0.00 36 ARG A O 8
ATOM 5546 N N . ASP A 1 37 ? -7.363 0.510 -0.534 1.00 0.00 37 ASP A N 8
ATOM 5547 C CA . ASP A 1 37 ? -7.984 1.772 -0.946 1.00 0.00 37 ASP A CA 8
ATOM 5548 C C . ASP A 1 37 ? -9.294 2.032 -0.209 1.00 0.00 37 ASP A C 8
ATOM 5549 O O . ASP A 1 37 ? -9.443 3.064 0.443 1.00 0.00 37 ASP A O 8
ATOM 5558 N N . ASP A 1 38 ? -10.251 1.106 -0.329 1.00 0.00 38 ASP A N 8
ATOM 5559 C CA . ASP A 1 38 ? -11.507 1.209 0.423 1.00 0.00 38 ASP A CA 8
ATOM 5560 C C . ASP A 1 38 ? -11.190 1.297 1.905 1.00 0.00 38 ASP A C 8
ATOM 5561 O O . ASP A 1 38 ? -11.845 2.009 2.667 1.00 0.00 38 ASP A O 8
ATOM 5570 N N . PHE A 1 39 ? -10.159 0.568 2.294 1.00 0.00 39 PHE A N 8
ATOM 5571 C CA . PHE A 1 39 ? -9.554 0.721 3.596 1.00 0.00 39 PHE A CA 8
ATOM 5572 C C . PHE A 1 39 ? -8.219 1.411 3.367 1.00 0.00 39 PHE A C 8
ATOM 5573 O O . PHE A 1 39 ? -7.727 1.395 2.250 1.00 0.00 39 PHE A O 8
ATOM 5590 N N . ARG A 1 40 ? -7.607 1.987 4.378 1.00 0.00 40 ARG A N 8
ATOM 5591 C CA . ARG A 1 40 ? -6.451 2.837 4.118 1.00 0.00 40 ARG A CA 8
ATOM 5592 C C . ARG A 1 40 ? -5.192 2.282 4.764 1.00 0.00 40 ARG A C 8
ATOM 5593 O O . ARG A 1 40 ? -5.141 2.058 5.973 1.00 0.00 40 ARG A O 8
ATOM 5614 N N . CYS A 1 41 ? -4.190 2.031 3.933 1.00 0.00 41 CYS A N 8
ATOM 5615 C CA . CYS A 1 41 ? -2.903 1.528 4.391 1.00 0.00 41 CYS A CA 8
ATOM 5616 C C . CYS A 1 41 ? -1.690 2.280 3.763 1.00 0.00 41 CYS A C 8
ATOM 5617 O O . CYS A 1 41 ? -1.739 2.661 2.594 1.00 0.00 41 CYS A O 8
ATOM 5624 N N . TRP A 1 42 ? -0.615 2.495 4.547 1.00 0.00 42 TRP A N 8
ATOM 5625 C CA . TRP A 1 42 ? 0.645 3.118 4.046 1.00 0.00 42 TRP A CA 8
ATOM 5626 C C . TRP A 1 42 ? 1.624 2.080 3.444 1.00 0.00 42 TRP A C 8
ATOM 5627 O O . TRP A 1 42 ? 2.286 1.357 4.182 1.00 0.00 42 TRP A O 8
ATOM 5648 N N . CYS A 1 43 ? 1.771 2.008 2.127 1.00 0.00 43 CYS A N 8
ATOM 5649 C CA . CYS A 1 43 ? 2.789 1.113 1.564 1.00 0.00 43 CYS A CA 8
ATOM 5650 C C . CYS A 1 43 ? 4.026 1.916 1.152 1.00 0.00 43 CYS A C 8
ATOM 5651 O O . CYS A 1 43 ? 3.934 2.934 0.455 1.00 0.00 43 CYS A O 8
ATOM 5658 N N . THR A 1 44 ? 5.177 1.460 1.637 1.00 0.00 44 THR A N 8
ATOM 5659 C CA . THR A 1 44 ? 6.449 2.147 1.445 1.00 0.00 44 THR A CA 8
ATOM 5660 C C . THR A 1 44 ? 7.350 1.371 0.496 1.00 0.00 44 THR A C 8
ATOM 5661 O O . THR A 1 44 ? 7.438 0.146 0.601 1.00 0.00 44 THR A O 8
ATOM 5672 N N . ASN A 1 45 ? 8.014 2.093 -0.409 1.00 0.00 45 ASN A N 8
ATOM 5673 C CA . ASN A 1 45 ? 8.999 1.511 -1.322 1.00 0.00 45 ASN A CA 8
ATOM 5674 C C . ASN A 1 45 ? 9.925 2.619 -1.840 1.00 0.00 45 ASN A C 8
ATOM 5675 O O . ASN A 1 45 ? 9.775 3.778 -1.462 1.00 0.00 45 ASN A O 8
ATOM 5686 N N . ARG A 1 46 ? 10.886 2.265 -2.672 1.00 0.00 46 ARG A N 8
ATOM 5687 C CA . ARG A 1 46 ? 11.882 3.214 -3.146 1.00 0.00 46 ARG A CA 8
ATOM 5688 C C . ARG A 1 46 ? 11.468 3.782 -4.498 1.00 0.00 46 ARG A C 8
ATOM 5689 O O . ARG A 1 46 ? 11.121 3.032 -5.410 1.00 0.00 46 ARG A O 8
ATOM 5710 N N . CYS A 1 47 ? 11.490 5.097 -4.624 1.00 0.00 47 CYS A N 8
ATOM 5711 C CA . CYS A 1 47 ? 11.140 5.743 -5.877 1.00 0.00 47 CYS A CA 8
ATOM 5712 C C . CYS A 1 47 ? 12.326 6.547 -6.395 1.00 0.00 47 CYS A C 8
ATOM 5713 O O . CYS A 1 47 ? 12.699 6.373 -7.575 1.00 0.00 47 CYS A O 8
ATOM 5721 N N . LYS A 1 1 ? 12.668 6.580 6.600 1.00 0.00 1 LYS A N 9
ATOM 5722 C CA . LYS A 1 1 ? 11.923 5.582 5.800 1.00 0.00 1 LYS A CA 9
ATOM 5723 C C . LYS A 1 1 ? 12.115 5.841 4.312 1.00 0.00 1 LYS A C 9
ATOM 5724 O O . LYS A 1 1 ? 12.854 6.744 3.918 1.00 0.00 1 LYS A O 9
ATOM 5745 N N . THR A 1 2 ? 11.443 5.051 3.496 1.00 0.00 2 THR A N 9
ATOM 5746 C CA . THR A 1 2 ? 11.514 5.182 2.055 1.00 0.00 2 THR A CA 9
ATOM 5747 C C . THR A 1 2 ? 10.267 5.864 1.516 1.00 0.00 2 THR A C 9
ATOM 5748 O O . THR A 1 2 ? 9.374 6.213 2.293 1.00 0.00 2 THR A O 9
ATOM 5759 N N . CYS A 1 3 ? 10.232 6.101 0.210 1.00 0.00 3 CYS A N 9
ATOM 5760 C CA . CYS A 1 3 ? 9.115 6.799 -0.424 1.00 0.00 3 CYS A CA 9
ATOM 5761 C C . CYS A 1 3 ? 7.804 6.124 -0.042 1.00 0.00 3 CYS A C 9
ATOM 5762 O O . CYS A 1 3 ? 7.545 4.980 -0.415 1.00 0.00 3 CYS A O 9
ATOM 5769 N N . GLU A 1 4 ? 6.981 6.830 0.705 1.00 0.00 4 GLU A N 9
ATOM 5770 C CA . GLU A 1 4 ? 5.800 6.229 1.283 1.00 0.00 4 GLU A CA 9
ATOM 5771 C C . GLU A 1 4 ? 4.563 7.029 0.947 1.00 0.00 4 GLU A C 9
ATOM 5772 O O . GLU A 1 4 ? 4.591 8.263 0.924 1.00 0.00 4 GLU A O 9
ATOM 5784 N N . ASN A 1 5 ? 3.482 6.330 0.679 1.00 0.00 5 ASN A N 9
ATOM 5785 C CA . ASN A 1 5 ? 2.209 6.976 0.478 1.00 0.00 5 ASN A CA 9
ATOM 5786 C C . ASN A 1 5 ? 1.103 6.148 1.082 1.00 0.00 5 ASN A C 9
ATOM 5787 O O . ASN A 1 5 ? 1.191 4.923 1.175 1.00 0.00 5 ASN A O 9
ATOM 5798 N N . LEU A 1 6 ? 0.068 6.834 1.496 1.00 0.00 6 LEU A N 9
ATOM 5799 C CA . LEU A 1 6 ? -1.101 6.183 2.042 1.00 0.00 6 LEU A CA 9
ATOM 5800 C C . LEU A 1 6 ? -2.073 5.922 0.910 1.00 0.00 6 LEU A C 9
ATOM 5801 O O . LEU A 1 6 ? -2.486 6.850 0.232 1.00 0.00 6 LEU A O 9
ATOM 5817 N N . SER A 1 7 ? -2.400 4.663 0.695 1.00 0.00 7 SER A N 9
ATOM 5818 C CA . SER A 1 7 ? -3.203 4.265 -0.441 1.00 0.00 7 SER A CA 9
ATOM 5819 C C . SER A 1 7 ? -4.695 4.320 -0.122 1.00 0.00 7 SER A C 9
ATOM 5820 O O . SER A 1 7 ? -5.117 3.976 0.987 1.00 0.00 7 SER A O 9
ATOM 5828 N N . GLY A 1 8 ? -5.477 4.755 -1.103 1.00 0.00 8 GLY A N 9
ATOM 5829 C CA . GLY A 1 8 ? -6.915 4.818 -0.954 1.00 0.00 8 GLY A CA 9
ATOM 5830 C C . GLY A 1 8 ? -7.483 6.034 -1.641 1.00 0.00 8 GLY A C 9
ATOM 5831 O O . GLY A 1 8 ? -7.264 6.232 -2.838 1.00 0.00 8 GLY A O 9
ATOM 5835 N N . THR A 1 9 ? -8.216 6.849 -0.903 1.00 0.00 9 THR A N 9
ATOM 5836 C CA . THR A 1 9 ? -8.640 8.137 -1.420 1.00 0.00 9 THR A CA 9
ATOM 5837 C C . THR A 1 9 ? -7.419 9.048 -1.479 1.00 0.00 9 THR A C 9
ATOM 5838 O O . THR A 1 9 ? -7.340 9.987 -2.274 1.00 0.00 9 THR A O 9
ATOM 5849 N N . PHE A 1 10 ? -6.465 8.733 -0.616 1.00 0.00 10 PHE A N 9
ATOM 5850 C CA . PHE A 1 10 ? -5.199 9.422 -0.561 1.00 0.00 10 PHE A CA 9
ATOM 5851 C C . PHE A 1 10 ? -4.196 8.775 -1.497 1.00 0.00 10 PHE A C 9
ATOM 5852 O O . PHE A 1 10 ? -4.189 7.557 -1.651 1.00 0.00 10 PHE A O 9
ATOM 5869 N N . LYS A 1 11 ? -3.384 9.609 -2.138 1.00 0.00 11 LYS A N 9
ATOM 5870 C CA . LYS A 1 11 ? -2.193 9.166 -2.868 1.00 0.00 11 LYS A CA 9
ATOM 5871 C C . LYS A 1 11 ? -2.475 8.006 -3.836 1.00 0.00 11 LYS A C 9
ATOM 5872 O O . LYS A 1 11 ? -1.612 7.149 -4.058 1.00 0.00 11 LYS A O 9
ATOM 5891 N N . GLY A 1 12 ? -3.670 7.979 -4.410 1.00 0.00 12 GLY A N 9
ATOM 5892 C CA . GLY A 1 12 ? -4.017 6.936 -5.358 1.00 0.00 12 GLY A CA 9
ATOM 5893 C C . GLY A 1 12 ? -4.650 5.721 -4.694 1.00 0.00 12 GLY A C 9
ATOM 5894 O O . GLY A 1 12 ? -4.269 5.350 -3.581 1.00 0.00 12 GLY A O 9
ATOM 5898 N N . PRO A 1 13 ? -5.613 5.063 -5.363 1.00 0.00 13 PRO A N 9
ATOM 5899 C CA . PRO A 1 13 ? -6.309 3.889 -4.819 1.00 0.00 13 PRO A CA 9
ATOM 5900 C C . PRO A 1 13 ? -5.432 2.638 -4.834 1.00 0.00 13 PRO A C 9
ATOM 5901 O O . PRO A 1 13 ? -4.224 2.723 -5.061 1.00 0.00 13 PRO A O 9
ATOM 5912 N N . CYS A 1 14 ? -6.037 1.473 -4.599 1.00 0.00 14 CYS A N 9
ATOM 5913 C CA . CYS A 1 14 ? -5.268 0.238 -4.526 1.00 0.00 14 CYS A CA 9
ATOM 5914 C C . CYS A 1 14 ? -6.166 -1.008 -4.641 1.00 0.00 14 CYS A C 9
ATOM 5915 O O . CYS A 1 14 ? -6.192 -1.650 -5.690 1.00 0.00 14 CYS A O 9
ATOM 5922 N N . ILE A 1 15 ? -6.920 -1.332 -3.576 1.00 0.00 15 ILE A N 9
ATOM 5923 C CA . ILE A 1 15 ? -7.663 -2.608 -3.492 1.00 0.00 15 ILE A CA 9
ATOM 5924 C C . ILE A 1 15 ? -8.773 -2.552 -2.438 1.00 0.00 15 ILE A C 9
ATOM 5925 O O . ILE A 1 15 ? -8.730 -1.721 -1.546 1.00 0.00 15 ILE A O 9
ATOM 5941 N N . PRO A 1 16 ? -9.767 -3.459 -2.485 1.00 0.00 16 PRO A N 9
ATOM 5942 C CA . PRO A 1 16 ? -10.879 -3.463 -1.536 1.00 0.00 16 PRO A CA 9
ATOM 5943 C C . PRO A 1 16 ? -10.835 -4.558 -0.433 1.00 0.00 16 PRO A C 9
ATOM 5944 O O . PRO A 1 16 ? -11.721 -4.602 0.419 1.00 0.00 16 PRO A O 9
ATOM 5955 N N . ASP A 1 17 ? -9.816 -5.423 -0.437 1.00 0.00 17 ASP A N 9
ATOM 5956 C CA . ASP A 1 17 ? -9.796 -6.605 0.456 1.00 0.00 17 ASP A CA 9
ATOM 5957 C C . ASP A 1 17 ? -9.504 -6.281 1.937 1.00 0.00 17 ASP A C 9
ATOM 5958 O O . ASP A 1 17 ? -9.856 -7.061 2.815 1.00 0.00 17 ASP A O 9
ATOM 5967 N N . GLY A 1 18 ? -8.856 -5.153 2.218 1.00 0.00 18 GLY A N 9
ATOM 5968 C CA . GLY A 1 18 ? -8.616 -4.733 3.607 1.00 0.00 18 GLY A CA 9
ATOM 5969 C C . GLY A 1 18 ? -7.343 -5.294 4.227 1.00 0.00 18 GLY A C 9
ATOM 5970 O O . GLY A 1 18 ? -6.956 -4.905 5.325 1.00 0.00 18 GLY A O 9
ATOM 5974 N N . ASN A 1 19 ? -6.698 -6.197 3.517 1.00 0.00 19 ASN A N 9
ATOM 5975 C CA . ASN A 1 19 ? -5.384 -6.723 3.904 1.00 0.00 19 ASN A CA 9
ATOM 5976 C C . ASN A 1 19 ? -4.300 -5.631 3.971 1.00 0.00 19 ASN A C 9
ATOM 5977 O O . ASN A 1 19 ? -3.626 -5.465 4.985 1.00 0.00 19 ASN A O 9
ATOM 5988 N N . CYS A 1 20 ? -4.170 -4.902 2.869 1.00 0.00 20 CYS A N 9
ATOM 5989 C CA . CYS A 1 20 ? -3.113 -3.925 2.623 1.00 0.00 20 CYS A CA 9
ATOM 5990 C C . CYS A 1 20 ? -1.728 -4.546 2.569 1.00 0.00 20 CYS A C 9
ATOM 5991 O O . CYS A 1 20 ? -1.129 -4.626 1.484 1.00 0.00 20 CYS A O 9
ATOM 5998 N N . ASN A 1 21 ? -1.241 -5.004 3.701 1.00 0.00 21 ASN A N 9
ATOM 5999 C CA . ASN A 1 21 ? 0.127 -5.482 3.810 1.00 0.00 21 ASN A CA 9
ATOM 6000 C C . ASN A 1 21 ? 0.436 -6.607 2.839 1.00 0.00 21 ASN A C 9
ATOM 6001 O O . ASN A 1 21 ? 1.299 -6.454 1.975 1.00 0.00 21 ASN A O 9
ATOM 6012 N N . LYS A 1 22 ? -0.276 -7.718 2.956 1.00 0.00 22 LYS A N 9
ATOM 6013 C CA . LYS A 1 22 ? 0.053 -8.901 2.176 1.00 0.00 22 LYS A CA 9
ATOM 6014 C C . LYS A 1 22 ? 0.021 -8.613 0.676 1.00 0.00 22 LYS A C 9
ATOM 6015 O O . LYS A 1 22 ? 0.762 -9.222 -0.079 1.00 0.00 22 LYS A O 9
ATOM 6034 N N . HIS A 1 23 ? -0.811 -7.673 0.237 1.00 0.00 23 HIS A N 9
ATOM 6035 C CA . HIS A 1 23 ? -0.855 -7.347 -1.180 1.00 0.00 23 HIS A CA 9
ATOM 6036 C C . HIS A 1 23 ? 0.481 -6.760 -1.608 1.00 0.00 23 HIS A C 9
ATOM 6037 O O . HIS A 1 23 ? 1.245 -7.400 -2.317 1.00 0.00 23 HIS A O 9
ATOM 6052 N N . CYS A 1 24 ? 0.805 -5.585 -1.103 1.00 0.00 24 CYS A N 9
ATOM 6053 C CA . CYS A 1 24 ? 2.048 -4.919 -1.492 1.00 0.00 24 CYS A CA 9
ATOM 6054 C C . CYS A 1 24 ? 3.252 -5.823 -1.285 1.00 0.00 24 CYS A C 9
ATOM 6055 O O . CYS A 1 24 ? 4.206 -5.772 -2.043 1.00 0.00 24 CYS A O 9
ATOM 6062 N N . ARG A 1 25 ? 3.206 -6.628 -0.237 1.00 0.00 25 ARG A N 9
ATOM 6063 C CA . ARG A 1 25 ? 4.375 -7.369 0.204 1.00 0.00 25 ARG A CA 9
ATOM 6064 C C . ARG A 1 25 ? 4.530 -8.724 -0.468 1.00 0.00 25 ARG A C 9
ATOM 6065 O O . ARG A 1 25 ? 5.649 -9.194 -0.651 1.00 0.00 25 ARG A O 9
ATOM 6086 N N . ASN A 1 26 ? 3.431 -9.354 -0.836 1.00 0.00 26 ASN A N 9
ATOM 6087 C CA . ASN A 1 26 ? 3.511 -10.711 -1.377 1.00 0.00 26 ASN A CA 9
ATOM 6088 C C . ASN A 1 26 ? 3.806 -10.688 -2.867 1.00 0.00 26 ASN A C 9
ATOM 6089 O O . ASN A 1 26 ? 4.694 -11.393 -3.343 1.00 0.00 26 ASN A O 9
ATOM 6100 N N . ASN A 1 27 ? 3.066 -9.873 -3.602 1.00 0.00 27 ASN A N 9
ATOM 6101 C CA . ASN A 1 27 ? 3.224 -9.810 -5.053 1.00 0.00 27 ASN A CA 9
ATOM 6102 C C . ASN A 1 27 ? 4.302 -8.806 -5.464 1.00 0.00 27 ASN A C 9
ATOM 6103 O O . ASN A 1 27 ? 5.185 -9.134 -6.258 1.00 0.00 27 ASN A O 9
ATOM 6114 N N . GLU A 1 28 ? 4.258 -7.591 -4.922 1.00 0.00 28 GLU A N 9
ATOM 6115 C CA . GLU A 1 28 ? 5.233 -6.580 -5.318 1.00 0.00 28 GLU A CA 9
ATOM 6116 C C . GLU A 1 28 ? 6.412 -6.541 -4.349 1.00 0.00 28 GLU A C 9
ATOM 6117 O O . GLU A 1 28 ? 7.504 -6.093 -4.707 1.00 0.00 28 GLU A O 9
ATOM 6129 N N . HIS A 1 29 ? 6.182 -7.026 -3.130 1.00 0.00 29 HIS A N 9
ATOM 6130 C CA . HIS A 1 29 ? 7.209 -7.116 -2.107 1.00 0.00 29 HIS A CA 9
ATOM 6131 C C . HIS A 1 29 ? 7.782 -5.738 -1.804 1.00 0.00 29 HIS A C 9
ATOM 6132 O O . HIS A 1 29 ? 8.991 -5.525 -1.879 1.00 0.00 29 HIS A O 9
ATOM 6147 N N . LEU A 1 30 ? 6.909 -4.794 -1.477 1.00 0.00 30 LEU A N 9
ATOM 6148 C CA . LEU A 1 30 ? 7.365 -3.461 -1.115 1.00 0.00 30 LEU A CA 9
ATOM 6149 C C . LEU A 1 30 ? 7.865 -3.443 0.323 1.00 0.00 30 LEU A C 9
ATOM 6150 O O . LEU A 1 30 ? 8.042 -4.497 0.929 1.00 0.00 30 LEU A O 9
ATOM 6166 N N . LEU A 1 31 ? 8.106 -2.266 0.867 1.00 0.00 31 LEU A N 9
ATOM 6167 C CA . LEU A 1 31 ? 8.787 -2.166 2.154 1.00 0.00 31 LEU A CA 9
ATOM 6168 C C . LEU A 1 31 ? 7.829 -2.162 3.343 1.00 0.00 31 LEU A C 9
ATOM 6169 O O . LEU A 1 31 ? 7.980 -2.962 4.266 1.00 0.00 31 LEU A O 9
ATOM 6185 N N . SER A 1 32 ? 6.834 -1.287 3.327 1.00 0.00 32 SER A N 9
ATOM 6186 C CA . SER A 1 32 ? 5.824 -1.318 4.391 1.00 0.00 32 SER A CA 9
ATOM 6187 C C . SER A 1 32 ? 4.551 -1.976 3.900 1.00 0.00 32 SER A C 9
ATOM 6188 O O . SER A 1 32 ? 3.800 -2.585 4.659 1.00 0.00 32 SER A O 9
ATOM 6196 N N . GLY A 1 33 ? 4.347 -1.845 2.617 1.00 0.00 33 GLY A N 9
ATOM 6197 C CA . GLY A 1 33 ? 3.360 -2.617 1.906 1.00 0.00 33 GLY A CA 9
ATOM 6198 C C . GLY A 1 33 ? 1.939 -2.477 2.386 1.00 0.00 33 GLY A C 9
ATOM 6199 O O . GLY A 1 33 ? 1.182 -3.424 2.283 1.00 0.00 33 GLY A O 9
ATOM 6203 N N . ARG A 1 34 ? 1.540 -1.331 2.887 1.00 0.00 34 ARG A N 9
ATOM 6204 C CA . ARG A 1 34 ? 0.155 -1.178 3.279 1.00 0.00 34 ARG A CA 9
ATOM 6205 C C . ARG A 1 34 ? -0.696 -0.688 2.073 1.00 0.00 34 ARG A C 9
ATOM 6206 O O . ARG A 1 34 ? -0.887 0.498 1.896 1.00 0.00 34 ARG A O 9
ATOM 6227 N N . CYS A 1 35 ? -1.153 -1.606 1.214 1.00 0.00 35 CYS A N 9
ATOM 6228 C CA . CYS A 1 35 ? -1.993 -1.247 0.041 1.00 0.00 35 CYS A CA 9
ATOM 6229 C C . CYS A 1 35 ? -3.517 -1.403 0.289 1.00 0.00 35 CYS A C 9
ATOM 6230 O O . CYS A 1 35 ? -3.999 -2.502 0.517 1.00 0.00 35 CYS A O 9
ATOM 6237 N N . ARG A 1 36 ? -4.277 -0.298 0.242 1.00 0.00 36 ARG A N 9
ATOM 6238 C CA . ARG A 1 36 ? -5.754 -0.341 0.344 1.00 0.00 36 ARG A CA 9
ATOM 6239 C C . ARG A 1 36 ? -6.426 0.690 -0.567 1.00 0.00 36 ARG A C 9
ATOM 6240 O O . ARG A 1 36 ? -5.782 1.608 -1.057 1.00 0.00 36 ARG A O 9
ATOM 6261 N N . ASP A 1 37 ? -7.732 0.516 -0.784 1.00 0.00 37 ASP A N 9
ATOM 6262 C CA . ASP A 1 37 ? -8.564 1.519 -1.467 1.00 0.00 37 ASP A CA 9
ATOM 6263 C C . ASP A 1 37 ? -9.602 2.089 -0.500 1.00 0.00 37 ASP A C 9
ATOM 6264 O O . ASP A 1 37 ? -9.545 3.259 -0.124 1.00 0.00 37 ASP A O 9
ATOM 6273 N N . ASP A 1 38 ? -10.549 1.240 -0.108 1.00 0.00 38 ASP A N 9
ATOM 6274 C CA . ASP A 1 38 ? -11.600 1.609 0.845 1.00 0.00 38 ASP A CA 9
ATOM 6275 C C . ASP A 1 38 ? -10.982 2.017 2.166 1.00 0.00 38 ASP A C 9
ATOM 6276 O O . ASP A 1 38 ? -11.191 3.122 2.668 1.00 0.00 38 ASP A O 9
ATOM 6285 N N . PHE A 1 39 ? -10.226 1.090 2.708 1.00 0.00 39 PHE A N 9
ATOM 6286 C CA . PHE A 1 39 ? -9.467 1.295 3.925 1.00 0.00 39 PHE A CA 9
ATOM 6287 C C . PHE A 1 39 ? -8.190 2.032 3.576 1.00 0.00 39 PHE A C 9
ATOM 6288 O O . PHE A 1 39 ? -7.877 2.180 2.397 1.00 0.00 39 PHE A O 9
ATOM 6305 N N . ARG A 1 40 ? -7.470 2.534 4.558 1.00 0.00 40 ARG A N 9
ATOM 6306 C CA . ARG A 1 40 ? -6.274 3.285 4.248 1.00 0.00 40 ARG A CA 9
ATOM 6307 C C . ARG A 1 40 ? -5.054 2.664 4.920 1.00 0.00 40 ARG A C 9
ATOM 6308 O O . ARG A 1 40 ? -5.006 2.472 6.135 1.00 0.00 40 ARG A O 9
ATOM 6329 N N . CYS A 1 41 ? -4.089 2.305 4.093 1.00 0.00 41 CYS A N 9
ATOM 6330 C CA . CYS A 1 41 ? -2.825 1.759 4.552 1.00 0.00 41 CYS A CA 9
ATOM 6331 C C . CYS A 1 41 ? -1.631 2.470 3.833 1.00 0.00 41 CYS A C 9
ATOM 6332 O O . CYS A 1 41 ? -1.745 2.803 2.653 1.00 0.00 41 CYS A O 9
ATOM 6339 N N . TRP A 1 42 ? -0.522 2.742 4.545 1.00 0.00 42 TRP A N 9
ATOM 6340 C CA . TRP A 1 42 ? 0.702 3.357 3.940 1.00 0.00 42 TRP A CA 9
ATOM 6341 C C . TRP A 1 42 ? 1.646 2.321 3.275 1.00 0.00 42 TRP A C 9
ATOM 6342 O O . TRP A 1 42 ? 2.385 1.626 3.968 1.00 0.00 42 TRP A O 9
ATOM 6363 N N . CYS A 1 43 ? 1.674 2.221 1.950 1.00 0.00 43 CYS A N 9
ATOM 6364 C CA . CYS A 1 43 ? 2.641 1.315 1.319 1.00 0.00 43 CYS A CA 9
ATOM 6365 C C . CYS A 1 43 ? 3.918 2.076 0.965 1.00 0.00 43 CYS A C 9
ATOM 6366 O O . CYS A 1 43 ? 3.884 3.098 0.280 1.00 0.00 43 CYS A O 9
ATOM 6373 N N . THR A 1 44 ? 5.038 1.572 1.467 1.00 0.00 44 THR A N 9
ATOM 6374 C CA . THR A 1 44 ? 6.324 2.237 1.325 1.00 0.00 44 THR A CA 9
ATOM 6375 C C . THR A 1 44 ? 7.230 1.482 0.366 1.00 0.00 44 THR A C 9
ATOM 6376 O O . THR A 1 44 ? 7.256 0.246 0.381 1.00 0.00 44 THR A O 9
ATOM 6387 N N . ASN A 1 45 ? 7.968 2.231 -0.446 1.00 0.00 45 ASN A N 9
ATOM 6388 C CA . ASN A 1 45 ? 8.912 1.672 -1.402 1.00 0.00 45 ASN A CA 9
ATOM 6389 C C . ASN A 1 45 ? 10.027 2.685 -1.666 1.00 0.00 45 ASN A C 9
ATOM 6390 O O . ASN A 1 45 ? 9.861 3.871 -1.413 1.00 0.00 45 ASN A O 9
ATOM 6401 N N . ARG A 1 46 ? 11.170 2.227 -2.140 1.00 0.00 46 ARG A N 9
ATOM 6402 C CA . ARG A 1 46 ? 12.266 3.137 -2.443 1.00 0.00 46 ARG A CA 9
ATOM 6403 C C . ARG A 1 46 ? 12.190 3.602 -3.891 1.00 0.00 46 ARG A C 9
ATOM 6404 O O . ARG A 1 46 ? 12.256 2.800 -4.821 1.00 0.00 46 ARG A O 9
ATOM 6425 N N . CYS A 1 47 ? 12.027 4.903 -4.070 1.00 0.00 47 CYS A N 9
ATOM 6426 C CA . CYS A 1 47 ? 11.860 5.479 -5.390 1.00 0.00 47 CYS A CA 9
ATOM 6427 C C . CYS A 1 47 ? 13.116 6.238 -5.800 1.00 0.00 47 CYS A C 9
ATOM 6428 O O . CYS A 1 47 ? 13.496 6.169 -6.986 1.00 0.00 47 CYS A O 9
ATOM 6436 N N . LYS A 1 1 ? 14.110 4.852 5.346 1.00 0.00 1 LYS A N 10
ATOM 6437 C CA . LYS A 1 1 ? 12.862 4.401 4.692 1.00 0.00 1 LYS A CA 10
ATOM 6438 C C . LYS A 1 1 ? 12.722 5.069 3.329 1.00 0.00 1 LYS A C 10
ATOM 6439 O O . LYS A 1 1 ? 13.341 6.097 3.065 1.00 0.00 1 LYS A O 10
ATOM 6460 N N . THR A 1 2 ? 11.919 4.466 2.470 1.00 0.00 2 THR A N 10
ATOM 6461 C CA . THR A 1 2 ? 11.684 4.973 1.133 1.00 0.00 2 THR A CA 10
ATOM 6462 C C . THR A 1 2 ? 10.333 5.665 1.061 1.00 0.00 2 THR A C 10
ATOM 6463 O O . THR A 1 2 ? 9.627 5.764 2.065 1.00 0.00 2 THR A O 10
ATOM 6474 N N . CYS A 1 3 ? 10.009 6.180 -0.107 1.00 0.00 3 CYS A N 10
ATOM 6475 C CA . CYS A 1 3 ? 8.796 6.959 -0.307 1.00 0.00 3 CYS A CA 10
ATOM 6476 C C . CYS A 1 3 ? 7.567 6.162 0.114 1.00 0.00 3 CYS A C 10
ATOM 6477 O O . CYS A 1 3 ? 7.226 5.145 -0.491 1.00 0.00 3 CYS A O 10
ATOM 6484 N N . GLU A 1 4 ? 6.908 6.622 1.155 1.00 0.00 4 GLU A N 10
ATOM 6485 C CA . GLU A 1 4 ? 5.742 5.935 1.666 1.00 0.00 4 GLU A CA 10
ATOM 6486 C C . GLU A 1 4 ? 4.520 6.814 1.561 1.00 0.00 4 GLU A C 10
ATOM 6487 O O . GLU A 1 4 ? 4.587 8.023 1.792 1.00 0.00 4 GLU A O 10
ATOM 6499 N N . ASN A 1 5 ? 3.402 6.210 1.213 1.00 0.00 5 ASN A N 10
ATOM 6500 C CA . ASN A 1 5 ? 2.156 6.931 1.189 1.00 0.00 5 ASN A CA 10
ATOM 6501 C C . ASN A 1 5 ? 1.020 6.041 1.628 1.00 0.00 5 ASN A C 10
ATOM 6502 O O . ASN A 1 5 ? 1.086 4.813 1.531 1.00 0.00 5 ASN A O 10
ATOM 6513 N N . LEU A 1 6 ? -0.006 6.683 2.131 1.00 0.00 6 LEU A N 10
ATOM 6514 C CA . LEU A 1 6 ? -1.226 6.012 2.504 1.00 0.00 6 LEU A CA 10
ATOM 6515 C C . LEU A 1 6 ? -2.084 5.925 1.258 1.00 0.00 6 LEU A C 10
ATOM 6516 O O . LEU A 1 6 ? -2.162 6.892 0.516 1.00 0.00 6 LEU A O 10
ATOM 6532 N N . SER A 1 7 ? -2.663 4.771 0.999 1.00 0.00 7 SER A N 10
ATOM 6533 C CA . SER A 1 7 ? -3.447 4.576 -0.198 1.00 0.00 7 SER A CA 10
ATOM 6534 C C . SER A 1 7 ? -4.943 4.744 0.071 1.00 0.00 7 SER A C 10
ATOM 6535 O O . SER A 1 7 ? -5.385 4.731 1.223 1.00 0.00 7 SER A O 10
ATOM 6543 N N . GLY A 1 8 ? -5.705 4.919 -1.001 1.00 0.00 8 GLY A N 10
ATOM 6544 C CA . GLY A 1 8 ? -7.140 5.070 -0.893 1.00 0.00 8 GLY A CA 10
ATOM 6545 C C . GLY A 1 8 ? -7.567 6.461 -1.291 1.00 0.00 8 GLY A C 10
ATOM 6546 O O . GLY A 1 8 ? -7.275 6.909 -2.400 1.00 0.00 8 GLY A O 10
ATOM 6550 N N . THR A 1 9 ? -8.255 7.149 -0.395 1.00 0.00 9 THR A N 10
ATOM 6551 C CA . THR A 1 9 ? -8.548 8.557 -0.592 1.00 0.00 9 THR A CA 10
ATOM 6552 C C . THR A 1 9 ? -7.244 9.344 -0.495 1.00 0.00 9 THR A C 10
ATOM 6553 O O . THR A 1 9 ? -7.097 10.428 -1.066 1.00 0.00 9 THR A O 10
ATOM 6564 N N . PHE A 1 10 ? -6.291 8.752 0.213 1.00 0.00 10 PHE A N 10
ATOM 6565 C CA . PHE A 1 10 ? -4.980 9.332 0.405 1.00 0.00 10 PHE A CA 10
ATOM 6566 C C . PHE A 1 10 ? -4.039 8.936 -0.720 1.00 0.00 10 PHE A C 10
ATOM 6567 O O . PHE A 1 10 ? -4.003 7.776 -1.114 1.00 0.00 10 PHE A O 10
ATOM 6584 N N . LYS A 1 11 ? -3.330 9.932 -1.252 1.00 0.00 11 LYS A N 10
ATOM 6585 C CA . LYS A 1 11 ? -2.150 9.725 -2.104 1.00 0.00 11 LYS A CA 10
ATOM 6586 C C . LYS A 1 11 ? -2.362 8.686 -3.215 1.00 0.00 11 LYS A C 10
ATOM 6587 O O . LYS A 1 11 ? -1.423 7.987 -3.604 1.00 0.00 11 LYS A O 10
ATOM 6606 N N . GLY A 1 12 ? -3.581 8.586 -3.727 1.00 0.00 12 GLY A N 10
ATOM 6607 C CA . GLY A 1 12 ? -3.856 7.648 -4.798 1.00 0.00 12 GLY A CA 10
ATOM 6608 C C . GLY A 1 12 ? -4.467 6.345 -4.301 1.00 0.00 12 GLY A C 10
ATOM 6609 O O . GLY A 1 12 ? -4.148 5.887 -3.202 1.00 0.00 12 GLY A O 10
ATOM 6613 N N . PRO A 1 13 ? -5.341 5.711 -5.101 1.00 0.00 13 PRO A N 10
ATOM 6614 C CA . PRO A 1 13 ? -6.034 4.472 -4.715 1.00 0.00 13 PRO A CA 10
ATOM 6615 C C . PRO A 1 13 ? -5.105 3.255 -4.664 1.00 0.00 13 PRO A C 10
ATOM 6616 O O . PRO A 1 13 ? -3.886 3.377 -4.800 1.00 0.00 13 PRO A O 10
ATOM 6627 N N . CYS A 1 14 ? -5.697 2.081 -4.473 1.00 0.00 14 CYS A N 10
ATOM 6628 C CA . CYS A 1 14 ? -4.939 0.838 -4.386 1.00 0.00 14 CYS A CA 10
ATOM 6629 C C . CYS A 1 14 ? -5.836 -0.362 -4.704 1.00 0.00 14 CYS A C 10
ATOM 6630 O O . CYS A 1 14 ? -5.968 -0.751 -5.865 1.00 0.00 14 CYS A O 10
ATOM 6637 N N . ILE A 1 15 ? -6.480 -0.916 -3.674 1.00 0.00 15 ILE A N 10
ATOM 6638 C CA . ILE A 1 15 ? -7.315 -2.111 -3.817 1.00 0.00 15 ILE A CA 10
ATOM 6639 C C . ILE A 1 15 ? -8.387 -2.147 -2.726 1.00 0.00 15 ILE A C 10
ATOM 6640 O O . ILE A 1 15 ? -8.128 -1.768 -1.583 1.00 0.00 15 ILE A O 10
ATOM 6656 N N . PRO A 1 16 ? -9.596 -2.618 -3.043 1.00 0.00 16 PRO A N 10
ATOM 6657 C CA . PRO A 1 16 ? -10.719 -2.599 -2.109 1.00 0.00 16 PRO A CA 10
ATOM 6658 C C . PRO A 1 16 ? -10.813 -3.851 -1.230 1.00 0.00 16 PRO A C 10
ATOM 6659 O O . PRO A 1 16 ? -11.659 -3.923 -0.343 1.00 0.00 16 PRO A O 10
ATOM 6670 N N . ASP A 1 17 ? -9.935 -4.823 -1.460 1.00 0.00 17 ASP A N 10
ATOM 6671 C CA . ASP A 1 17 ? -10.037 -6.123 -0.788 1.00 0.00 17 ASP A CA 10
ATOM 6672 C C . ASP A 1 17 ? -9.608 -6.054 0.681 1.00 0.00 17 ASP A C 10
ATOM 6673 O O . ASP A 1 17 ? -9.963 -6.916 1.479 1.00 0.00 17 ASP A O 10
ATOM 6682 N N . GLY A 1 18 ? -8.833 -5.029 1.028 1.00 0.00 18 GLY A N 10
ATOM 6683 C CA . GLY A 1 18 ? -8.485 -4.784 2.425 1.00 0.00 18 GLY A CA 10
ATOM 6684 C C . GLY A 1 18 ? -7.408 -5.701 2.969 1.00 0.00 18 GLY A C 10
ATOM 6685 O O . GLY A 1 18 ? -7.402 -6.038 4.147 1.00 0.00 18 GLY A O 10
ATOM 6689 N N . ASN A 1 19 ? -6.471 -6.037 2.117 1.00 0.00 19 ASN A N 10
ATOM 6690 C CA . ASN A 1 19 ? -5.440 -7.019 2.398 1.00 0.00 19 ASN A CA 10
ATOM 6691 C C . ASN A 1 19 ? -4.081 -6.351 2.349 1.00 0.00 19 ASN A C 10
ATOM 6692 O O . ASN A 1 19 ? -3.071 -6.997 2.086 1.00 0.00 19 ASN A O 10
ATOM 6703 N N . CYS A 1 20 ? -4.093 -5.044 2.607 1.00 0.00 20 CYS A N 10
ATOM 6704 C CA . CYS A 1 20 ? -3.017 -4.152 2.241 1.00 0.00 20 CYS A CA 10
ATOM 6705 C C . CYS A 1 20 ? -1.628 -4.754 2.365 1.00 0.00 20 CYS A C 10
ATOM 6706 O O . CYS A 1 20 ? -0.920 -4.851 1.361 1.00 0.00 20 CYS A O 10
ATOM 6713 N N . ASN A 1 21 ? -1.250 -5.165 3.572 1.00 0.00 21 ASN A N 10
ATOM 6714 C CA . ASN A 1 21 ? 0.098 -5.663 3.823 1.00 0.00 21 ASN A CA 10
ATOM 6715 C C . ASN A 1 21 ? 0.463 -6.803 2.887 1.00 0.00 21 ASN A C 10
ATOM 6716 O O . ASN A 1 21 ? 1.478 -6.735 2.194 1.00 0.00 21 ASN A O 10
ATOM 6727 N N . LYS A 1 22 ? -0.369 -7.834 2.834 1.00 0.00 22 LYS A N 10
ATOM 6728 C CA . LYS A 1 22 ? -0.045 -8.997 2.025 1.00 0.00 22 LYS A CA 10
ATOM 6729 C C . LYS A 1 22 ? -0.059 -8.675 0.534 1.00 0.00 22 LYS A C 10
ATOM 6730 O O . LYS A 1 22 ? 0.627 -9.333 -0.242 1.00 0.00 22 LYS A O 10
ATOM 6749 N N . HIS A 1 23 ? -0.799 -7.650 0.124 1.00 0.00 23 HIS A N 10
ATOM 6750 C CA . HIS A 1 23 ? -0.767 -7.238 -1.276 1.00 0.00 23 HIS A CA 10
ATOM 6751 C C . HIS A 1 23 ? 0.638 -6.814 -1.658 1.00 0.00 23 HIS A C 10
ATOM 6752 O O . HIS A 1 23 ? 1.267 -7.422 -2.521 1.00 0.00 23 HIS A O 10
ATOM 6767 N N . CYS A 1 24 ? 1.141 -5.788 -0.999 1.00 0.00 24 CYS A N 10
ATOM 6768 C CA . CYS A 1 24 ? 2.464 -5.297 -1.304 1.00 0.00 24 CYS A CA 10
ATOM 6769 C C . CYS A 1 24 ? 3.496 -6.368 -1.015 1.00 0.00 24 CYS A C 10
ATOM 6770 O O . CYS A 1 24 ? 4.212 -6.795 -1.895 1.00 0.00 24 CYS A O 10
ATOM 6777 N N . ARG A 1 25 ? 3.511 -6.837 0.219 1.00 0.00 25 ARG A N 10
ATOM 6778 C CA . ARG A 1 25 ? 4.629 -7.610 0.748 1.00 0.00 25 ARG A CA 10
ATOM 6779 C C . ARG A 1 25 ? 4.726 -9.008 0.156 1.00 0.00 25 ARG A C 10
ATOM 6780 O O . ARG A 1 25 ? 5.821 -9.543 -0.004 1.00 0.00 25 ARG A O 10
ATOM 6801 N N . ASN A 1 26 ? 3.594 -9.599 -0.167 1.00 0.00 26 ASN A N 10
ATOM 6802 C CA . ASN A 1 26 ? 3.590 -10.968 -0.675 1.00 0.00 26 ASN A CA 10
ATOM 6803 C C . ASN A 1 26 ? 3.747 -10.971 -2.183 1.00 0.00 26 ASN A C 10
ATOM 6804 O O . ASN A 1 26 ? 4.440 -11.814 -2.744 1.00 0.00 26 ASN A O 10
ATOM 6815 N N . ASN A 1 27 ? 3.110 -10.012 -2.838 1.00 0.00 27 ASN A N 10
ATOM 6816 C CA . ASN A 1 27 ? 3.121 -9.965 -4.290 1.00 0.00 27 ASN A CA 10
ATOM 6817 C C . ASN A 1 27 ? 4.336 -9.212 -4.820 1.00 0.00 27 ASN A C 10
ATOM 6818 O O . ASN A 1 27 ? 5.073 -9.730 -5.659 1.00 0.00 27 ASN A O 10
ATOM 6829 N N . GLU A 1 28 ? 4.562 -7.999 -4.323 1.00 0.00 28 GLU A N 10
ATOM 6830 C CA . GLU A 1 28 ? 5.588 -7.135 -4.899 1.00 0.00 28 GLU A CA 10
ATOM 6831 C C . GLU A 1 28 ? 6.778 -6.923 -3.956 1.00 0.00 28 GLU A C 10
ATOM 6832 O O . GLU A 1 28 ? 7.859 -6.527 -4.394 1.00 0.00 28 GLU A O 10
ATOM 6844 N N . HIS A 1 29 ? 6.563 -7.170 -2.655 1.00 0.00 29 HIS A N 10
ATOM 6845 C CA . HIS A 1 29 ? 7.618 -7.156 -1.656 1.00 0.00 29 HIS A CA 10
ATOM 6846 C C . HIS A 1 29 ? 8.072 -5.723 -1.391 1.00 0.00 29 HIS A C 10
ATOM 6847 O O . HIS A 1 29 ? 9.266 -5.441 -1.296 1.00 0.00 29 HIS A O 10
ATOM 6862 N N . LEU A 1 30 ? 7.110 -4.808 -1.276 1.00 0.00 30 LEU A N 10
ATOM 6863 C CA . LEU A 1 30 ? 7.437 -3.419 -0.969 1.00 0.00 30 LEU A CA 10
ATOM 6864 C C . LEU A 1 30 ? 7.835 -3.299 0.494 1.00 0.00 30 LEU A C 10
ATOM 6865 O O . LEU A 1 30 ? 7.908 -4.303 1.188 1.00 0.00 30 LEU A O 10
ATOM 6881 N N . LEU A 1 31 ? 8.067 -2.090 0.972 1.00 0.00 31 LEU A N 10
ATOM 6882 C CA . LEU A 1 31 ? 8.693 -1.923 2.272 1.00 0.00 31 LEU A CA 10
ATOM 6883 C C . LEU A 1 31 ? 7.729 -1.931 3.434 1.00 0.00 31 LEU A C 10
ATOM 6884 O O . LEU A 1 31 ? 7.871 -2.727 4.361 1.00 0.00 31 LEU A O 10
ATOM 6900 N N . SER A 1 32 ? 6.739 -1.070 3.381 1.00 0.00 32 SER A N 10
ATOM 6901 C CA . SER A 1 32 ? 5.749 -1.044 4.472 1.00 0.00 32 SER A CA 10
ATOM 6902 C C . SER A 1 32 ? 4.568 -1.920 4.108 1.00 0.00 32 SER A C 10
ATOM 6903 O O . SER A 1 32 ? 3.852 -2.437 4.964 1.00 0.00 32 SER A O 10
ATOM 6911 N N . GLY A 1 33 ? 4.395 -2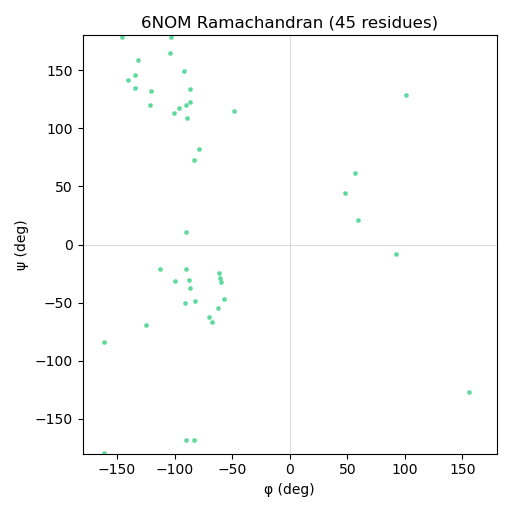.090 2.815 1.00 0.00 33 GLY A N 10
ATOM 6912 C CA . GLY A 1 33 ? 3.469 -3.052 2.289 1.00 0.00 33 GLY A CA 10
ATOM 6913 C C . GLY A 1 33 ? 1.996 -2.771 2.528 1.00 0.00 33 GLY A C 10
ATOM 6914 O O . GLY A 1 33 ? 1.170 -3.560 2.113 1.00 0.00 33 GLY A O 10
ATOM 6918 N N . ARG A 1 34 ? 1.644 -1.669 3.158 1.00 0.00 34 ARG A N 10
ATOM 6919 C CA . ARG A 1 34 ? 0.241 -1.400 3.450 1.00 0.00 34 ARG A CA 10
ATOM 6920 C C . ARG A 1 34 ? -0.510 -0.818 2.220 1.00 0.00 34 ARG A C 10
ATOM 6921 O O . ARG A 1 34 ? -0.738 0.374 2.150 1.00 0.00 34 ARG A O 10
ATOM 6942 N N . CYS A 1 35 ? -0.841 -1.642 1.217 1.00 0.00 35 CYS A N 10
ATOM 6943 C CA . CYS A 1 35 ? -1.676 -1.173 0.082 1.00 0.00 35 CYS A CA 10
ATOM 6944 C C . CYS A 1 35 ? -3.169 -1.553 0.168 1.00 0.00 35 CYS A C 10
ATOM 6945 O O . CYS A 1 35 ? -3.524 -2.711 -0.027 1.00 0.00 35 CYS A O 10
ATOM 6952 N N . ARG A 1 36 ? -4.048 -0.576 0.419 1.00 0.00 36 ARG A N 10
ATOM 6953 C CA . ARG A 1 36 ? -5.494 -0.767 0.215 1.00 0.00 36 ARG A CA 10
ATOM 6954 C C . ARG A 1 36 ? -6.192 0.575 0.031 1.00 0.00 36 ARG A C 10
ATOM 6955 O O . ARG A 1 36 ? -5.624 1.618 0.338 1.00 0.00 36 ARG A O 10
ATOM 6976 N N . ASP A 1 37 ? -7.417 0.521 -0.485 1.00 0.00 37 ASP A N 10
ATOM 6977 C CA . ASP A 1 37 ? -8.137 1.714 -0.940 1.00 0.00 37 ASP A CA 10
ATOM 6978 C C . ASP A 1 37 ? -9.421 1.936 -0.155 1.00 0.00 37 ASP A C 10
ATOM 6979 O O . ASP A 1 37 ? -9.619 3.001 0.432 1.00 0.00 37 ASP A O 10
ATOM 6988 N N . ASP A 1 38 ? -10.310 0.942 -0.176 1.00 0.00 38 ASP A N 10
ATOM 6989 C CA . ASP A 1 38 ? -11.536 1.002 0.618 1.00 0.00 38 ASP A CA 10
ATOM 6990 C C . ASP A 1 38 ? -11.171 1.175 2.077 1.00 0.00 38 ASP A C 10
ATOM 6991 O O . ASP A 1 38 ? -11.794 1.942 2.811 1.00 0.00 38 ASP A O 10
ATOM 7000 N N . PHE A 1 39 ? -10.139 0.454 2.471 1.00 0.00 39 PHE A N 10
ATOM 7001 C CA . PHE A 1 39 ? -9.516 0.630 3.759 1.00 0.00 39 PHE A CA 10
ATOM 7002 C C . PHE A 1 39 ? -8.211 1.366 3.512 1.00 0.00 39 PHE A C 10
ATOM 7003 O O . PHE A 1 39 ? -7.751 1.406 2.378 1.00 0.00 39 PHE A O 10
ATOM 7020 N N . ARG A 1 40 ? -7.594 1.933 4.526 1.00 0.00 40 ARG A N 10
ATOM 7021 C CA . ARG A 1 40 ? -6.462 2.809 4.269 1.00 0.00 40 ARG A CA 10
ATOM 7022 C C . ARG A 1 40 ? -5.186 2.262 4.898 1.00 0.00 40 ARG A C 10
ATOM 7023 O O . ARG A 1 40 ? -5.099 2.067 6.108 1.00 0.00 40 ARG A O 10
ATOM 7044 N N . CYS A 1 41 ? -4.195 2.022 4.051 1.00 0.00 41 CYS A N 10
ATOM 7045 C CA . CYS A 1 41 ? -2.906 1.502 4.483 1.00 0.00 41 CYS A CA 10
ATOM 7046 C C . CYS A 1 41 ? -1.710 2.296 3.879 1.00 0.00 41 CYS A C 10
ATOM 7047 O O . CYS A 1 41 ? -1.801 2.782 2.750 1.00 0.00 41 CYS A O 10
ATOM 7054 N N . TRP A 1 42 ? -0.601 2.428 4.637 1.00 0.00 42 TRP A N 10
ATOM 7055 C CA . TRP A 1 42 ? 0.650 3.065 4.146 1.00 0.00 42 TRP A CA 10
ATOM 7056 C C . TRP A 1 42 ? 1.643 2.037 3.551 1.00 0.00 42 TRP A C 10
ATOM 7057 O O . TRP A 1 42 ? 2.304 1.313 4.296 1.00 0.00 42 TRP A O 10
ATOM 7078 N N . CYS A 1 43 ? 1.785 1.960 2.233 1.00 0.00 43 CYS A N 10
ATOM 7079 C CA . CYS A 1 43 ? 2.815 1.084 1.662 1.00 0.00 43 CYS A CA 10
ATOM 7080 C C . CYS A 1 43 ? 4.035 1.924 1.284 1.00 0.00 43 CYS A C 10
ATOM 7081 O O . CYS A 1 43 ? 3.908 2.960 0.621 1.00 0.00 43 CYS A O 10
ATOM 7088 N N . THR A 1 44 ? 5.208 1.501 1.748 1.00 0.00 44 THR A N 10
ATOM 7089 C CA . THR A 1 44 ? 6.436 2.216 1.477 1.00 0.00 44 THR A CA 10
ATOM 7090 C C . THR A 1 44 ? 7.126 1.573 0.301 1.00 0.00 44 THR A C 10
ATOM 7091 O O . THR A 1 44 ? 7.243 0.344 0.273 1.00 0.00 44 THR A O 10
ATOM 7102 N N . ASN A 1 45 ? 7.563 2.387 -0.655 1.00 0.00 45 ASN A N 10
ATOM 7103 C CA . ASN A 1 45 ? 8.290 1.891 -1.810 1.00 0.00 45 ASN A CA 10
ATOM 7104 C C . ASN A 1 45 ? 9.240 2.957 -2.342 1.00 0.00 45 ASN A C 10
ATOM 7105 O O . ASN A 1 45 ? 9.386 4.027 -1.754 1.00 0.00 45 ASN A O 10
ATOM 7116 N N . ARG A 1 46 ? 9.894 2.658 -3.446 1.00 0.00 46 ARG A N 10
ATOM 7117 C CA . ARG A 1 46 ? 10.903 3.541 -3.997 1.00 0.00 46 ARG A CA 10
ATOM 7118 C C . ARG A 1 46 ? 10.306 4.374 -5.121 1.00 0.00 46 ARG A C 10
ATOM 7119 O O . ARG A 1 46 ? 9.820 3.828 -6.111 1.00 0.00 46 ARG A O 10
ATOM 7140 N N . CYS A 1 47 ? 10.317 5.686 -4.959 1.00 0.00 47 CYS A N 10
ATOM 7141 C CA . CYS A 1 47 ? 9.752 6.580 -5.956 1.00 0.00 47 CYS A CA 10
ATOM 7142 C C . CYS A 1 47 ? 10.861 7.197 -6.802 1.00 0.00 47 CYS A C 10
ATOM 7143 O O . CYS A 1 47 ? 10.772 7.131 -8.047 1.00 0.00 47 CYS A O 10
ATOM 7151 N N . LYS A 1 1 ? 13.104 5.915 6.298 1.00 0.00 1 LYS A N 11
ATOM 7152 C CA . LYS A 1 1 ? 12.314 5.006 5.440 1.00 0.00 1 LYS A CA 11
ATOM 7153 C C . LYS A 1 1 ? 12.418 5.434 3.982 1.00 0.00 1 LYS A C 11
ATOM 7154 O O . LYS A 1 1 ? 13.085 6.420 3.666 1.00 0.00 1 LYS A O 11
ATOM 7175 N N . THR A 1 2 ? 11.754 4.700 3.101 1.00 0.00 2 THR A N 11
ATOM 7176 C CA . THR A 1 2 ? 11.718 5.047 1.692 1.00 0.00 2 THR A CA 11
ATOM 7177 C C . THR A 1 2 ? 10.392 5.715 1.357 1.00 0.00 2 THR A C 11
ATOM 7178 O O . THR A 1 2 ? 9.545 5.896 2.234 1.00 0.00 2 THR A O 11
ATOM 7189 N N . CYS A 1 3 ? 10.243 6.119 0.112 1.00 0.00 3 CYS A N 11
ATOM 7190 C CA . CYS A 1 3 ? 9.085 6.888 -0.327 1.00 0.00 3 CYS A CA 11
ATOM 7191 C C . CYS A 1 3 ? 7.795 6.126 -0.044 1.00 0.00 3 CYS A C 11
ATOM 7192 O O . CYS A 1 3 ? 7.530 5.078 -0.623 1.00 0.00 3 CYS A O 11
ATOM 7199 N N . GLU A 1 4 ? 6.993 6.657 0.852 1.00 0.00 4 GLU A N 11
ATOM 7200 C CA . GLU A 1 4 ? 5.805 5.964 1.304 1.00 0.00 4 GLU A CA 11
ATOM 7201 C C . GLU A 1 4 ? 4.574 6.818 1.090 1.00 0.00 4 GLU A C 11
ATOM 7202 O O . GLU A 1 4 ? 4.628 8.042 1.223 1.00 0.00 4 GLU A O 11
ATOM 7214 N N . ASN A 1 5 ? 3.470 6.181 0.754 1.00 0.00 5 ASN A N 11
ATOM 7215 C CA . ASN A 1 5 ? 2.209 6.884 0.679 1.00 0.00 5 ASN A CA 11
ATOM 7216 C C . ASN A 1 5 ? 1.090 6.014 1.193 1.00 0.00 5 ASN A C 11
ATOM 7217 O O . ASN A 1 5 ? 1.152 4.784 1.144 1.00 0.00 5 ASN A O 11
ATOM 7228 N N . LEU A 1 6 ? 0.080 6.678 1.701 1.00 0.00 6 LEU A N 11
ATOM 7229 C CA . LEU A 1 6 ? -1.124 6.015 2.138 1.00 0.00 6 LEU A CA 11
ATOM 7230 C C . LEU A 1 6 ? -1.988 5.830 0.907 1.00 0.00 6 LEU A C 11
ATOM 7231 O O . LEU A 1 6 ? -2.179 6.773 0.158 1.00 0.00 6 LEU A O 11
ATOM 7247 N N . SER A 1 7 ? -2.439 4.617 0.665 1.00 0.00 7 SER A N 11
ATOM 7248 C CA . SER A 1 7 ? -3.164 4.310 -0.547 1.00 0.00 7 SER A CA 11
ATOM 7249 C C . SER A 1 7 ? -4.676 4.332 -0.327 1.00 0.00 7 SER A C 11
ATOM 7250 O O . SER A 1 7 ? -5.163 4.081 0.781 1.00 0.00 7 SER A O 11
ATOM 7258 N N . GLY A 1 8 ? -5.403 4.647 -1.392 1.00 0.00 8 GLY A N 11
ATOM 7259 C CA . GLY A 1 8 ? -6.849 4.636 -1.354 1.00 0.00 8 GLY A CA 11
ATOM 7260 C C . GLY A 1 8 ? -7.417 6.013 -1.571 1.00 0.00 8 GLY A C 11
ATOM 7261 O O . GLY A 1 8 ? -7.244 6.601 -2.639 1.00 0.00 8 GLY A O 11
ATOM 7265 N N . THR A 1 9 ? -8.100 6.533 -0.566 1.00 0.00 9 THR A N 11
ATOM 7266 C CA . THR A 1 9 ? -8.565 7.908 -0.605 1.00 0.00 9 THR A CA 11
ATOM 7267 C C . THR A 1 9 ? -7.360 8.844 -0.536 1.00 0.00 9 THR A C 11
ATOM 7268 O O . THR A 1 9 ? -7.384 9.963 -1.052 1.00 0.00 9 THR A O 11
ATOM 7279 N N . PHE A 1 10 ? -6.305 8.353 0.097 1.00 0.00 10 PHE A N 11
ATOM 7280 C CA . PHE A 1 10 ? -5.051 9.071 0.207 1.00 0.00 10 PHE A CA 11
ATOM 7281 C C . PHE A 1 10 ? -4.140 8.752 -0.966 1.00 0.00 10 PHE A C 11
ATOM 7282 O O . PHE A 1 10 ? -4.085 7.609 -1.404 1.00 0.00 10 PHE A O 11
ATOM 7299 N N . LYS A 1 11 ? -3.466 9.781 -1.481 1.00 0.00 11 LYS A N 11
ATOM 7300 C CA . LYS A 1 11 ? -2.317 9.627 -2.392 1.00 0.00 11 LYS A CA 11
ATOM 7301 C C . LYS A 1 11 ? -2.558 8.630 -3.541 1.00 0.00 11 LYS A C 11
ATOM 7302 O O . LYS A 1 11 ? -1.614 7.999 -4.020 1.00 0.00 11 LYS A O 11
ATOM 7321 N N . GLY A 1 12 ? -3.797 8.496 -3.989 1.00 0.00 12 GLY A N 11
ATOM 7322 C CA . GLY A 1 12 ? -4.095 7.559 -5.060 1.00 0.00 12 GLY A CA 11
ATOM 7323 C C . GLY A 1 12 ? -4.594 6.221 -4.544 1.00 0.00 12 GLY A C 11
ATOM 7324 O O . GLY A 1 12 ? -4.133 5.733 -3.512 1.00 0.00 12 GLY A O 11
ATOM 7328 N N . PRO A 1 13 ? -5.530 5.594 -5.265 1.00 0.00 13 PRO A N 11
ATOM 7329 C CA . PRO A 1 13 ? -6.195 4.357 -4.828 1.00 0.00 13 PRO A CA 11
ATOM 7330 C C . PRO A 1 13 ? -5.308 3.112 -4.919 1.00 0.00 13 PRO A C 11
ATOM 7331 O O . PRO A 1 13 ? -4.175 3.166 -5.402 1.00 0.00 13 PRO A O 11
ATOM 7342 N N . CYS A 1 14 ? -5.842 1.985 -4.452 1.00 0.00 14 CYS A N 11
ATOM 7343 C CA . CYS A 1 14 ? -5.138 0.709 -4.525 1.00 0.00 14 CYS A CA 11
ATOM 7344 C C . CYS A 1 14 ? -6.119 -0.470 -4.592 1.00 0.00 14 CYS A C 11
ATOM 7345 O O . CYS A 1 14 ? -6.583 -0.820 -5.674 1.00 0.00 14 CYS A O 11
ATOM 7352 N N . ILE A 1 15 ? -6.467 -1.065 -3.445 1.00 0.00 15 ILE A N 11
ATOM 7353 C CA . ILE A 1 15 ? -7.315 -2.267 -3.433 1.00 0.00 15 ILE A CA 11
ATOM 7354 C C . ILE A 1 15 ? -8.292 -2.273 -2.248 1.00 0.00 15 ILE A C 11
ATOM 7355 O O . ILE A 1 15 ? -7.900 -2.059 -1.100 1.00 0.00 15 ILE A O 11
ATOM 7371 N N . PRO A 1 16 ? -9.574 -2.557 -2.498 1.00 0.00 16 PRO A N 11
ATOM 7372 C CA . PRO A 1 16 ? -10.617 -2.455 -1.487 1.00 0.00 16 PRO A CA 11
ATOM 7373 C C . PRO A 1 16 ? -10.859 -3.764 -0.733 1.00 0.00 16 PRO A C 11
ATOM 7374 O O . PRO A 1 16 ? -11.889 -3.928 -0.081 1.00 0.00 16 PRO A O 11
ATOM 7385 N N . ASP A 1 17 ? -9.899 -4.680 -0.802 1.00 0.00 17 ASP A N 11
ATOM 7386 C CA . ASP A 1 17 ? -10.087 -6.018 -0.243 1.00 0.00 17 ASP A CA 11
ATOM 7387 C C . ASP A 1 17 ? -9.722 -6.088 1.241 1.00 0.00 17 ASP A C 11
ATOM 7388 O O . ASP A 1 17 ? -10.191 -6.968 1.962 1.00 0.00 17 ASP A O 11
ATOM 7397 N N . GLY A 1 18 ? -8.904 -5.146 1.701 1.00 0.00 18 GLY A N 11
ATOM 7398 C CA . GLY A 1 18 ? -8.515 -5.120 3.106 1.00 0.00 18 GLY A CA 11
ATOM 7399 C C . GLY A 1 18 ? -7.381 -6.065 3.427 1.00 0.00 18 GLY A C 11
ATOM 7400 O O . GLY A 1 18 ? -7.295 -6.615 4.517 1.00 0.00 18 GLY A O 11
ATOM 7404 N N . ASN A 1 19 ? -6.485 -6.196 2.479 1.00 0.00 19 ASN A N 11
ATOM 7405 C CA . ASN A 1 19 ? -5.321 -7.042 2.600 1.00 0.00 19 ASN A CA 11
ATOM 7406 C C . ASN A 1 19 ? -4.075 -6.233 2.308 1.00 0.00 19 ASN A C 11
ATOM 7407 O O . ASN A 1 19 ? -3.165 -6.715 1.643 1.00 0.00 19 ASN A O 11
ATOM 7418 N N . CYS A 1 20 ? -4.058 -4.991 2.788 1.00 0.00 20 CYS A N 11
ATOM 7419 C CA . CYS A 1 20 ? -3.029 -4.052 2.435 1.00 0.00 20 CYS A CA 11
ATOM 7420 C C . CYS A 1 20 ? -1.644 -4.637 2.604 1.00 0.00 20 CYS A C 11
ATOM 7421 O O . CYS A 1 20 ? -0.985 -4.917 1.602 1.00 0.00 20 CYS A O 11
ATOM 7428 N N . ASN A 1 21 ? -1.233 -4.856 3.850 1.00 0.00 21 ASN A N 11
ATOM 7429 C CA . ASN A 1 21 ? 0.122 -5.317 4.148 1.00 0.00 21 ASN A CA 11
ATOM 7430 C C . ASN A 1 21 ? 0.523 -6.494 3.284 1.00 0.00 21 ASN A C 11
ATOM 7431 O O . ASN A 1 21 ? 1.459 -6.398 2.491 1.00 0.00 21 ASN A O 11
ATOM 7442 N N . LYS A 1 22 ? -0.206 -7.584 3.407 1.00 0.00 22 LYS A N 11
ATOM 7443 C CA . LYS A 1 22 ? 0.153 -8.804 2.713 1.00 0.00 22 LYS A CA 11
ATOM 7444 C C . LYS A 1 22 ? 0.159 -8.642 1.196 1.00 0.00 22 LYS A C 11
ATOM 7445 O O . LYS A 1 22 ? 0.979 -9.260 0.522 1.00 0.00 22 LYS A O 11
ATOM 7464 N N . HIS A 1 23 ? -0.715 -7.805 0.653 1.00 0.00 23 HIS A N 11
ATOM 7465 C CA . HIS A 1 23 ? -0.794 -7.675 -0.796 1.00 0.00 23 HIS A CA 11
ATOM 7466 C C . HIS A 1 23 ? 0.498 -7.090 -1.351 1.00 0.00 23 HIS A C 11
ATOM 7467 O O . HIS A 1 23 ? 1.171 -7.742 -2.149 1.00 0.00 23 HIS A O 11
ATOM 7482 N N . CYS A 1 24 ? 0.858 -5.877 -0.906 1.00 0.00 24 CYS A N 11
ATOM 7483 C CA . CYS A 1 24 ? 2.117 -5.242 -1.322 1.00 0.00 24 CYS A CA 11
ATOM 7484 C C . CYS A 1 24 ? 3.260 -6.226 -1.222 1.00 0.00 24 CYS A C 11
ATOM 7485 O O . CYS A 1 24 ? 4.017 -6.405 -2.160 1.00 0.00 24 CYS A O 11
ATOM 7492 N N . ARG A 1 25 ? 3.344 -6.882 -0.081 1.00 0.00 25 ARG A N 11
ATOM 7493 C CA . ARG A 1 25 ? 4.520 -7.645 0.287 1.00 0.00 25 ARG A CA 11
ATOM 7494 C C . ARG A 1 25 ? 4.623 -8.962 -0.464 1.00 0.00 25 ARG A C 11
ATOM 7495 O O . ARG A 1 25 ? 5.722 -9.471 -0.678 1.00 0.00 25 ARG A O 11
ATOM 7516 N N . ASN A 1 26 ? 3.495 -9.502 -0.878 1.00 0.00 26 ASN A N 11
ATOM 7517 C CA . ASN A 1 26 ? 3.497 -10.797 -1.549 1.00 0.00 26 ASN A CA 11
ATOM 7518 C C . ASN A 1 26 ? 3.685 -10.645 -3.046 1.00 0.00 26 ASN A C 11
ATOM 7519 O O . ASN A 1 26 ? 4.531 -11.311 -3.646 1.00 0.00 26 ASN A O 11
ATOM 7530 N N . ASN A 1 27 ? 2.919 -9.750 -3.647 1.00 0.00 27 ASN A N 11
ATOM 7531 C CA . ASN A 1 27 ? 2.915 -9.626 -5.099 1.00 0.00 27 ASN A CA 11
ATOM 7532 C C . ASN A 1 27 ? 4.049 -8.726 -5.579 1.00 0.00 27 ASN A C 11
ATOM 7533 O O . ASN A 1 27 ? 4.684 -9.010 -6.593 1.00 0.00 27 ASN A O 11
ATOM 7544 N N . GLU A 1 28 ? 4.305 -7.643 -4.853 1.00 0.00 28 GLU A N 11
ATOM 7545 C CA . GLU A 1 28 ? 5.291 -6.669 -5.292 1.00 0.00 28 GLU A CA 11
ATOM 7546 C C . GLU A 1 28 ? 6.488 -6.610 -4.337 1.00 0.00 28 GLU A C 11
ATOM 7547 O O . GLU A 1 28 ? 7.570 -6.155 -4.708 1.00 0.00 28 GLU A O 11
ATOM 7559 N N . HIS A 1 29 ? 6.274 -7.082 -3.106 1.00 0.00 29 HIS A N 11
ATOM 7560 C CA . HIS A 1 29 ? 7.313 -7.158 -2.088 1.00 0.00 29 HIS A CA 11
ATOM 7561 C C . HIS A 1 29 ? 7.853 -5.766 -1.761 1.00 0.00 29 HIS A C 11
ATOM 7562 O O . HIS A 1 29 ? 9.036 -5.484 -1.944 1.00 0.00 29 HIS A O 11
ATOM 7577 N N . LEU A 1 30 ? 6.977 -4.890 -1.280 1.00 0.00 30 LEU A N 11
ATOM 7578 C CA . LEU A 1 30 ? 7.395 -3.538 -0.933 1.00 0.00 30 LEU A CA 11
ATOM 7579 C C . LEU A 1 30 ? 7.811 -3.455 0.528 1.00 0.00 30 LEU A C 11
ATOM 7580 O O . LEU A 1 30 ? 7.982 -4.477 1.184 1.00 0.00 30 LEU A O 11
ATOM 7596 N N . LEU A 1 31 ? 7.993 -2.245 1.028 1.00 0.00 31 LEU A N 11
ATOM 7597 C CA . LEU A 1 31 ? 8.572 -2.049 2.338 1.00 0.00 31 LEU A CA 11
ATOM 7598 C C . LEU A 1 31 ? 7.583 -2.023 3.483 1.00 0.00 31 LEU A C 11
ATOM 7599 O O . LEU A 1 31 ? 7.710 -2.786 4.437 1.00 0.00 31 LEU A O 11
ATOM 7615 N N . SER A 1 32 ? 6.598 -1.157 3.394 1.00 0.00 32 SER A N 11
ATOM 7616 C CA . SER A 1 32 ? 5.617 -1.076 4.490 1.00 0.00 32 SER A CA 11
ATOM 7617 C C . SER A 1 32 ? 4.436 -1.962 4.215 1.00 0.00 32 SER A C 11
ATOM 7618 O O . SER A 1 32 ? 3.720 -2.381 5.120 1.00 0.00 32 SER A O 11
ATOM 7626 N N . GLY A 1 33 ? 4.245 -2.256 2.965 1.00 0.00 33 GLY A N 11
ATOM 7627 C CA . GLY A 1 33 ? 3.310 -3.261 2.593 1.00 0.00 33 GLY A CA 11
ATOM 7628 C C . GLY A 1 33 ? 1.859 -2.835 2.638 1.00 0.00 33 GLY A C 11
ATOM 7629 O O . GLY A 1 33 ? 1.021 -3.545 2.139 1.00 0.00 33 GLY A O 11
ATOM 7633 N N . ARG A 1 34 ? 1.550 -1.665 3.159 1.00 0.00 34 ARG A N 11
ATOM 7634 C CA . ARG A 1 34 ? 0.159 -1.316 3.422 1.00 0.00 34 ARG A CA 11
ATOM 7635 C C . ARG A 1 34 ? -0.571 -0.801 2.159 1.00 0.00 34 ARG A C 11
ATOM 7636 O O . ARG A 1 34 ? -0.792 0.388 2.026 1.00 0.00 34 ARG A O 11
ATOM 7657 N N . CYS A 1 35 ? -0.902 -1.674 1.203 1.00 0.00 35 CYS A N 11
ATOM 7658 C CA . CYS A 1 35 ? -1.706 -1.237 0.046 1.00 0.00 35 CYS A CA 11
ATOM 7659 C C . CYS A 1 35 ? -3.203 -1.560 0.160 1.00 0.00 35 CYS A C 11
ATOM 7660 O O . CYS A 1 35 ? -3.595 -2.720 0.144 1.00 0.00 35 CYS A O 11
ATOM 7667 N N . ARG A 1 36 ? -4.036 -0.528 0.256 1.00 0.00 36 ARG A N 11
ATOM 7668 C CA . ARG A 1 36 ? -5.494 -0.689 0.228 1.00 0.00 36 ARG A CA 11
ATOM 7669 C C . ARG A 1 36 ? -6.150 0.518 -0.442 1.00 0.00 36 ARG A C 11
ATOM 7670 O O . ARG A 1 36 ? -5.471 1.461 -0.824 1.00 0.00 36 ARG A O 11
ATOM 7691 N N . ASP A 1 37 ? -7.468 0.466 -0.595 1.00 0.00 37 ASP A N 11
ATOM 7692 C CA . ASP A 1 37 ? -8.221 1.530 -1.257 1.00 0.00 37 ASP A CA 11
ATOM 7693 C C . ASP A 1 37 ? -9.412 1.973 -0.419 1.00 0.00 37 ASP A C 11
ATOM 7694 O O . ASP A 1 37 ? -9.463 3.104 0.057 1.00 0.00 37 ASP A O 11
ATOM 7703 N N . ASP A 1 38 ? -10.382 1.076 -0.276 1.00 0.00 38 ASP A N 11
ATOM 7704 C CA . ASP A 1 38 ? -11.565 1.335 0.541 1.00 0.00 38 ASP A CA 11
ATOM 7705 C C . ASP A 1 38 ? -11.154 1.576 1.985 1.00 0.00 38 ASP A C 11
ATOM 7706 O O . ASP A 1 38 ? -11.719 2.413 2.687 1.00 0.00 38 ASP A O 11
ATOM 7715 N N . PHE A 1 39 ? -10.149 0.832 2.402 1.00 0.00 39 PHE A N 11
ATOM 7716 C CA . PHE A 1 39 ? -9.510 1.034 3.684 1.00 0.00 39 PHE A CA 11
ATOM 7717 C C . PHE A 1 39 ? -8.190 1.736 3.425 1.00 0.00 39 PHE A C 11
ATOM 7718 O O . PHE A 1 39 ? -7.719 1.747 2.288 1.00 0.00 39 PHE A O 11
ATOM 7735 N N . ARG A 1 40 ? -7.571 2.295 4.445 1.00 0.00 40 ARG A N 11
ATOM 7736 C CA . ARG A 1 40 ? -6.402 3.118 4.209 1.00 0.00 40 ARG A CA 11
ATOM 7737 C C . ARG A 1 40 ? -5.161 2.506 4.857 1.00 0.00 40 ARG A C 11
ATOM 7738 O O . ARG A 1 40 ? -5.099 2.291 6.067 1.00 0.00 40 ARG A O 11
ATOM 7759 N N . CYS A 1 41 ? -4.182 2.211 4.014 1.00 0.00 41 CYS A N 11
ATOM 7760 C CA . CYS A 1 41 ? -2.907 1.657 4.444 1.00 0.00 41 CYS A CA 11
ATOM 7761 C C . CYS A 1 41 ? -1.695 2.394 3.783 1.00 0.00 41 CYS A C 11
ATOM 7762 O O . CYS A 1 41 ? -1.773 2.766 2.613 1.00 0.00 41 CYS A O 11
ATOM 7769 N N . TRP A 1 42 ? -0.593 2.617 4.534 1.00 0.00 42 TRP A N 11
ATOM 7770 C CA . TRP A 1 42 ? 0.665 3.203 3.988 1.00 0.00 42 TRP A CA 11
ATOM 7771 C C . TRP A 1 42 ? 1.646 2.135 3.446 1.00 0.00 42 TRP A C 11
ATOM 7772 O O . TRP A 1 42 ? 2.276 1.411 4.221 1.00 0.00 42 TRP A O 11
ATOM 7793 N N . CYS A 1 43 ? 1.810 2.022 2.139 1.00 0.00 43 CYS A N 11
ATOM 7794 C CA . CYS A 1 43 ? 2.833 1.114 1.616 1.00 0.00 43 CYS A CA 11
ATOM 7795 C C . CYS A 1 43 ? 4.076 1.918 1.251 1.00 0.00 43 CYS A C 11
ATOM 7796 O O . CYS A 1 43 ? 3.996 2.916 0.528 1.00 0.00 43 CYS A O 11
ATOM 7803 N N . THR A 1 44 ? 5.220 1.508 1.789 1.00 0.00 44 THR A N 11
ATOM 7804 C CA . THR A 1 44 ? 6.462 2.208 1.552 1.00 0.00 44 THR A CA 11
ATOM 7805 C C . THR A 1 44 ? 7.200 1.531 0.419 1.00 0.00 44 THR A C 11
ATOM 7806 O O . THR A 1 44 ? 7.283 0.299 0.394 1.00 0.00 44 THR A O 11
ATOM 7817 N N . ASN A 1 45 ? 7.696 2.327 -0.518 1.00 0.00 45 ASN A N 11
ATOM 7818 C CA . ASN A 1 45 ? 8.456 1.818 -1.641 1.00 0.00 45 ASN A CA 11
ATOM 7819 C C . ASN A 1 45 ? 9.562 2.813 -1.993 1.00 0.00 45 ASN A C 11
ATOM 7820 O O . ASN A 1 45 ? 9.785 3.774 -1.263 1.00 0.00 45 ASN A O 11
ATOM 7831 N N . ARG A 1 46 ? 10.269 2.584 -3.083 1.00 0.00 46 ARG A N 11
ATOM 7832 C CA . ARG A 1 46 ? 11.375 3.453 -3.452 1.00 0.00 46 ARG A CA 11
ATOM 7833 C C . ARG A 1 46 ? 10.997 4.290 -4.660 1.00 0.00 46 ARG A C 11
ATOM 7834 O O . ARG A 1 46 ? 10.417 3.781 -5.617 1.00 0.00 46 ARG A O 11
ATOM 7855 N N . CYS A 1 47 ? 11.310 5.571 -4.612 1.00 0.00 47 CYS A N 11
ATOM 7856 C CA . CYS A 1 47 ? 10.988 6.464 -5.707 1.00 0.00 47 CYS A CA 11
ATOM 7857 C C . CYS A 1 47 ? 12.265 7.035 -6.311 1.00 0.00 47 CYS A C 11
ATOM 7858 O O . CYS A 1 47 ? 12.536 6.757 -7.499 1.00 0.00 47 CYS A O 11
ATOM 7866 N N . LYS A 1 1 ? 13.367 6.268 6.179 1.00 0.00 1 LYS A N 12
ATOM 7867 C CA . LYS A 1 1 ? 12.616 5.273 5.381 1.00 0.00 1 LYS A CA 12
ATOM 7868 C C . LYS A 1 1 ? 12.674 5.624 3.901 1.00 0.00 1 LYS A C 12
ATOM 7869 O O . LYS A 1 1 ? 13.358 6.569 3.504 1.00 0.00 1 LYS A O 12
ATOM 7890 N N . THR A 1 2 ? 11.951 4.867 3.093 1.00 0.00 2 THR A N 12
ATOM 7891 C CA . THR A 1 2 ? 11.867 5.121 1.667 1.00 0.00 2 THR A CA 12
ATOM 7892 C C . THR A 1 2 ? 10.550 5.801 1.351 1.00 0.00 2 THR A C 12
ATOM 7893 O O . THR A 1 2 ? 9.766 6.073 2.259 1.00 0.00 2 THR A O 12
ATOM 7904 N N . CYS A 1 3 ? 10.334 6.115 0.086 1.00 0.00 3 CYS A N 12
ATOM 7905 C CA . CYS A 1 3 ? 9.120 6.800 -0.334 1.00 0.00 3 CYS A CA 12
ATOM 7906 C C . CYS A 1 3 ? 7.896 6.048 0.167 1.00 0.00 3 CYS A C 12
ATOM 7907 O O . CYS A 1 3 ? 7.618 4.923 -0.253 1.00 0.00 3 CYS A O 12
ATOM 7914 N N . GLU A 1 4 ? 7.179 6.666 1.074 1.00 0.00 4 GLU A N 12
ATOM 7915 C CA . GLU A 1 4 ? 5.992 6.066 1.630 1.00 0.00 4 GLU A CA 12
ATOM 7916 C C . GLU A 1 4 ? 4.795 6.898 1.258 1.00 0.00 4 GLU A C 12
ATOM 7917 O O . GLU A 1 4 ? 4.844 8.128 1.322 1.00 0.00 4 GLU A O 12
ATOM 7929 N N . ASN A 1 5 ? 3.734 6.245 0.845 1.00 0.00 5 ASN A N 12
ATOM 7930 C CA . ASN A 1 5 ? 2.514 6.957 0.570 1.00 0.00 5 ASN A CA 12
ATOM 7931 C C . ASN A 1 5 ? 1.313 6.101 0.891 1.00 0.00 5 ASN A C 12
ATOM 7932 O O . ASN A 1 5 ? 1.388 4.873 0.933 1.00 0.00 5 ASN A O 12
ATOM 7943 N N . LEU A 1 6 ? 0.210 6.775 1.105 1.00 0.00 6 LEU A N 12
ATOM 7944 C CA . LEU A 1 6 ? -1.005 6.136 1.551 1.00 0.00 6 LEU A CA 12
ATOM 7945 C C . LEU A 1 6 ? -1.876 5.734 0.371 1.00 0.00 6 LEU A C 12
ATOM 7946 O O . LEU A 1 6 ? -2.096 6.512 -0.546 1.00 0.00 6 LEU A O 12
ATOM 7962 N N . SER A 1 7 ? -2.331 4.501 0.393 1.00 0.00 7 SER A N 12
ATOM 7963 C CA . SER A 1 7 ? -3.245 4.005 -0.599 1.00 0.00 7 SER A CA 12
ATOM 7964 C C . SER A 1 7 ? -4.673 4.064 -0.067 1.00 0.00 7 SER A C 12
ATOM 7965 O O . SER A 1 7 ? -4.966 3.559 1.023 1.00 0.00 7 SER A O 12
ATOM 7973 N N . GLY A 1 8 ? -5.543 4.706 -0.826 1.00 0.00 8 GLY A N 12
ATOM 7974 C CA . GLY A 1 8 ? -6.932 4.819 -0.448 1.00 0.00 8 GLY A CA 12
ATOM 7975 C C . GLY A 1 8 ? -7.648 5.834 -1.303 1.00 0.00 8 GLY A C 12
ATOM 7976 O O . GLY A 1 8 ? -7.199 6.140 -2.405 1.00 0.00 8 GLY A O 12
ATOM 7980 N N . THR A 1 9 ? -8.759 6.357 -0.809 1.00 0.00 9 THR A N 12
ATOM 7981 C CA . THR A 1 9 ? -9.482 7.393 -1.524 1.00 0.00 9 THR A CA 12
ATOM 7982 C C . THR A 1 9 ? -8.577 8.607 -1.753 1.00 0.00 9 THR A C 12
ATOM 7983 O O . THR A 1 9 ? -8.467 9.108 -2.875 1.00 0.00 9 THR A O 12
ATOM 7994 N N . PHE A 1 10 ? -7.930 9.071 -0.691 1.00 0.00 10 PHE A N 12
ATOM 7995 C CA . PHE A 1 10 ? -6.910 10.098 -0.802 1.00 0.00 10 PHE A CA 12
ATOM 7996 C C . PHE A 1 10 ? -5.544 9.462 -1.012 1.00 0.00 10 PHE A C 12
ATOM 7997 O O . PHE A 1 10 ? -5.305 8.344 -0.556 1.00 0.00 10 PHE A O 12
ATOM 8014 N N . LYS A 1 11 ? -4.672 10.176 -1.723 1.00 0.00 11 LYS A N 12
ATOM 8015 C CA . LYS A 1 11 ? -3.284 9.755 -1.940 1.00 0.00 11 LYS A CA 12
ATOM 8016 C C . LYS A 1 11 ? -3.159 8.620 -2.956 1.00 0.00 11 LYS A C 12
ATOM 8017 O O . LYS A 1 11 ? -2.081 8.057 -3.136 1.00 0.00 11 LYS A O 12
ATOM 8036 N N . GLY A 1 12 ? -4.246 8.312 -3.634 1.00 0.00 12 GLY A N 12
ATOM 8037 C CA . GLY A 1 12 ? -4.229 7.255 -4.634 1.00 0.00 12 GLY A CA 12
ATOM 8038 C C . GLY A 1 12 ? -4.582 5.895 -4.057 1.00 0.00 12 GLY A C 12
ATOM 8039 O O . GLY A 1 12 ? -4.016 5.480 -3.049 1.00 0.00 12 GLY A O 12
ATOM 8043 N N . PRO A 1 13 ? -5.514 5.173 -4.693 1.00 0.00 13 PRO A N 12
ATOM 8044 C CA . PRO A 1 13 ? -6.023 3.886 -4.191 1.00 0.00 13 PRO A CA 12
ATOM 8045 C C . PRO A 1 13 ? -5.122 2.697 -4.520 1.00 0.00 13 PRO A C 12
ATOM 8046 O O . PRO A 1 13 ? -4.061 2.850 -5.124 1.00 0.00 13 PRO A O 12
ATOM 8057 N N . CYS A 1 14 ? -5.558 1.505 -4.111 1.00 0.00 14 CYS A N 12
ATOM 8058 C CA . CYS A 1 14 ? -4.837 0.275 -4.419 1.00 0.00 14 CYS A CA 12
ATOM 8059 C C . CYS A 1 14 ? -5.820 -0.901 -4.554 1.00 0.00 14 CYS A C 12
ATOM 8060 O O . CYS A 1 14 ? -6.176 -1.280 -5.666 1.00 0.00 14 CYS A O 12
ATOM 8067 N N . ILE A 1 15 ? -6.282 -1.461 -3.428 1.00 0.00 15 ILE A N 12
ATOM 8068 C CA . ILE A 1 15 ? -7.246 -2.575 -3.454 1.00 0.00 15 ILE A CA 12
ATOM 8069 C C . ILE A 1 15 ? -8.227 -2.496 -2.274 1.00 0.00 15 ILE A C 12
ATOM 8070 O O . ILE A 1 15 ? -7.820 -2.329 -1.126 1.00 0.00 15 ILE A O 12
ATOM 8086 N N . PRO A 1 16 ? -9.530 -2.653 -2.516 1.00 0.00 16 PRO A N 12
ATOM 8087 C CA . PRO A 1 16 ? -10.548 -2.445 -1.495 1.00 0.00 16 PRO A CA 12
ATOM 8088 C C . PRO A 1 16 ? -10.875 -3.706 -0.691 1.00 0.00 16 PRO A C 12
ATOM 8089 O O . PRO A 1 16 ? -12.042 -4.039 -0.505 1.00 0.00 16 PRO A O 12
ATOM 8100 N N . ASP A 1 17 ? -9.851 -4.399 -0.206 1.00 0.00 17 ASP A N 12
ATOM 8101 C CA . ASP A 1 17 ? -10.079 -5.620 0.573 1.00 0.00 17 ASP A CA 12
ATOM 8102 C C . ASP A 1 17 ? -9.611 -5.472 2.021 1.00 0.00 17 ASP A C 12
ATOM 8103 O O . ASP A 1 17 ? -10.044 -6.217 2.896 1.00 0.00 17 ASP A O 12
ATOM 8112 N N . GLY A 1 18 ? -8.718 -4.522 2.272 1.00 0.00 18 GLY A N 12
ATOM 8113 C CA . GLY A 1 18 ? -8.252 -4.284 3.634 1.00 0.00 18 GLY A CA 12
ATOM 8114 C C . GLY A 1 18 ? -6.976 -5.022 3.966 1.00 0.00 18 GLY A C 12
ATOM 8115 O O . GLY A 1 18 ? -6.354 -4.786 4.996 1.00 0.00 18 GLY A O 12
ATOM 8119 N N . ASN A 1 19 ? -6.565 -5.869 3.064 1.00 0.00 19 ASN A N 12
ATOM 8120 C CA . ASN A 1 19 ? -5.378 -6.686 3.236 1.00 0.00 19 ASN A CA 12
ATOM 8121 C C . ASN A 1 19 ? -4.183 -6.001 2.598 1.00 0.00 19 ASN A C 12
ATOM 8122 O O . ASN A 1 19 ? -3.583 -6.512 1.652 1.00 0.00 19 ASN A O 12
ATOM 8133 N N . CYS A 1 20 ? -3.861 -4.827 3.110 1.00 0.00 20 CYS A N 12
ATOM 8134 C CA . CYS A 1 20 ? -2.872 -3.989 2.513 1.00 0.00 20 CYS A CA 12
ATOM 8135 C C . CYS A 1 20 ? -1.494 -4.641 2.475 1.00 0.00 20 CYS A C 12
ATOM 8136 O O . CYS A 1 20 ? -0.888 -4.727 1.402 1.00 0.00 20 CYS A O 12
ATOM 8143 N N . ASN A 1 21 ? -1.023 -5.145 3.609 1.00 0.00 21 ASN A N 12
ATOM 8144 C CA . ASN A 1 21 ? 0.348 -5.657 3.709 1.00 0.00 21 ASN A CA 12
ATOM 8145 C C . ASN A 1 21 ? 0.585 -6.848 2.803 1.00 0.00 21 ASN A C 12
ATOM 8146 O O . ASN A 1 21 ? 1.546 -6.856 2.035 1.00 0.00 21 ASN A O 12
ATOM 8157 N N . LYS A 1 22 ? -0.287 -7.839 2.877 1.00 0.00 22 LYS A N 12
ATOM 8158 C CA . LYS A 1 22 ? -0.081 -9.072 2.136 1.00 0.00 22 LYS A CA 12
ATOM 8159 C C . LYS A 1 22 ? -0.059 -8.815 0.633 1.00 0.00 22 LYS A C 12
ATOM 8160 O O . LYS A 1 22 ? 0.645 -9.501 -0.102 1.00 0.00 22 LYS A O 12
ATOM 8179 N N . HIS A 1 23 ? -0.796 -7.806 0.175 1.00 0.00 23 HIS A N 12
ATOM 8180 C CA . HIS A 1 23 ? -0.799 -7.476 -1.242 1.00 0.00 23 HIS A CA 12
ATOM 8181 C C . HIS A 1 23 ? 0.546 -6.887 -1.644 1.00 0.00 23 HIS A C 12
ATOM 8182 O O . HIS A 1 23 ? 1.207 -7.400 -2.545 1.00 0.00 23 HIS A O 12
ATOM 8197 N N . CYS A 1 24 ? 0.967 -5.838 -0.953 1.00 0.00 24 CYS A N 12
ATOM 8198 C CA . CYS A 1 24 ? 2.238 -5.194 -1.257 1.00 0.00 24 CYS A CA 12
ATOM 8199 C C . CYS A 1 24 ? 3.398 -6.149 -1.062 1.00 0.00 24 CYS A C 12
ATOM 8200 O O . CYS A 1 24 ? 4.419 -5.986 -1.696 1.00 0.00 24 CYS A O 12
ATOM 8207 N N . ARG A 1 25 ? 3.264 -7.125 -0.166 1.00 0.00 25 ARG A N 12
ATOM 8208 C CA . ARG A 1 25 ? 4.374 -8.031 0.118 1.00 0.00 25 ARG A CA 12
ATOM 8209 C C . ARG A 1 25 ? 4.404 -9.218 -0.832 1.00 0.00 25 ARG A C 12
ATOM 8210 O O . ARG A 1 25 ? 5.436 -9.526 -1.418 1.00 0.00 25 ARG A O 12
ATOM 8231 N N . ASN A 1 26 ? 3.272 -9.881 -0.979 1.00 0.00 26 ASN A N 12
ATOM 8232 C CA . ASN A 1 26 ? 3.218 -11.114 -1.763 1.00 0.00 26 ASN A CA 12
ATOM 8233 C C . ASN A 1 26 ? 3.378 -10.822 -3.239 1.00 0.00 26 ASN A C 12
ATOM 8234 O O . ASN A 1 26 ? 4.013 -11.577 -3.971 1.00 0.00 26 ASN A O 12
ATOM 8245 N N . ASN A 1 27 ? 2.813 -9.712 -3.668 1.00 0.00 27 ASN A N 12
ATOM 8246 C CA . ASN A 1 27 ? 2.820 -9.368 -5.074 1.00 0.00 27 ASN A CA 12
ATOM 8247 C C . ASN A 1 27 ? 4.085 -8.614 -5.450 1.00 0.00 27 ASN A C 12
ATOM 8248 O O . ASN A 1 27 ? 4.795 -9.007 -6.371 1.00 0.00 27 ASN A O 12
ATOM 8259 N N . GLU A 1 28 ? 4.384 -7.544 -4.726 1.00 0.00 28 GLU A N 12
ATOM 8260 C CA . GLU A 1 28 ? 5.493 -6.680 -5.108 1.00 0.00 28 GLU A CA 12
ATOM 8261 C C . GLU A 1 28 ? 6.640 -6.724 -4.092 1.00 0.00 28 GLU A C 12
ATOM 8262 O O . GLU A 1 28 ? 7.781 -6.404 -4.418 1.00 0.00 28 GLU A O 12
ATOM 8274 N N . HIS A 1 29 ? 6.317 -7.123 -2.861 1.00 0.00 29 HIS A N 12
ATOM 8275 C CA . HIS A 1 29 ? 7.282 -7.254 -1.779 1.00 0.00 29 HIS A CA 12
ATOM 8276 C C . HIS A 1 29 ? 7.862 -5.896 -1.413 1.00 0.00 29 HIS A C 12
ATOM 8277 O O . HIS A 1 29 ? 9.076 -5.700 -1.407 1.00 0.00 29 HIS A O 12
ATOM 8292 N N . LEU A 1 30 ? 6.987 -4.949 -1.111 1.00 0.00 30 LEU A N 12
ATOM 8293 C CA . LEU A 1 30 ? 7.436 -3.622 -0.735 1.00 0.00 30 LEU A CA 12
ATOM 8294 C C . LEU A 1 30 ? 7.783 -3.559 0.747 1.00 0.00 30 LEU A C 12
ATOM 8295 O O . LEU A 1 30 ? 7.774 -4.572 1.437 1.00 0.00 30 LEU A O 12
ATOM 8311 N N . LEU A 1 31 ? 8.075 -2.370 1.231 1.00 0.00 31 LEU A N 12
ATOM 8312 C CA . LEU A 1 31 ? 8.693 -2.220 2.542 1.00 0.00 31 LEU A CA 12
ATOM 8313 C C . LEU A 1 31 ? 7.679 -2.103 3.673 1.00 0.00 31 LEU A C 12
ATOM 8314 O O . LEU A 1 31 ? 7.778 -2.818 4.668 1.00 0.00 31 LEU A O 12
ATOM 8330 N N . SER A 1 32 ? 6.693 -1.225 3.526 1.00 0.00 32 SER A N 12
ATOM 8331 C CA . SER A 1 32 ? 5.670 -1.094 4.571 1.00 0.00 32 SER A CA 12
ATOM 8332 C C . SER A 1 32 ? 4.485 -1.934 4.175 1.00 0.00 32 SER A C 12
ATOM 8333 O O . SER A 1 32 ? 3.683 -2.372 5.001 1.00 0.00 32 SER A O 12
ATOM 8341 N N . GLY A 1 33 ? 4.418 -2.155 2.880 1.00 0.00 33 GLY A N 12
ATOM 8342 C CA . GLY A 1 33 ? 3.442 -3.020 2.291 1.00 0.00 33 GLY A CA 12
ATOM 8343 C C . GLY A 1 33 ? 2.006 -2.640 2.545 1.00 0.00 33 GLY A C 12
ATOM 8344 O O . GLY A 1 33 ? 1.134 -3.442 2.306 1.00 0.00 33 GLY A O 12
ATOM 8348 N N . ARG A 1 34 ? 1.729 -1.430 2.975 1.00 0.00 34 ARG A N 12
ATOM 8349 C CA . ARG A 1 34 ? 0.360 -1.064 3.279 1.00 0.00 34 ARG A CA 12
ATOM 8350 C C . ARG A 1 34 ? -0.442 -0.666 1.997 1.00 0.00 34 ARG A C 12
ATOM 8351 O O . ARG A 1 34 ? -0.632 0.506 1.736 1.00 0.00 34 ARG A O 12
ATOM 8372 N N . CYS A 1 35 ? -0.844 -1.646 1.161 1.00 0.00 35 CYS A N 12
ATOM 8373 C CA . CYS A 1 35 ? -1.708 -1.373 -0.029 1.00 0.00 35 CYS A CA 12
ATOM 8374 C C . CYS A 1 35 ? -3.220 -1.685 0.123 1.00 0.00 35 CYS A C 12
ATOM 8375 O O . CYS A 1 35 ? -3.609 -2.845 0.213 1.00 0.00 35 CYS A O 12
ATOM 8382 N N . ARG A 1 36 ? -4.082 -0.660 0.088 1.00 0.00 36 ARG A N 12
ATOM 8383 C CA . ARG A 1 36 ? -5.533 -0.876 -0.064 1.00 0.00 36 ARG A CA 12
ATOM 8384 C C . ARG A 1 36 ? -6.249 0.373 -0.595 1.00 0.00 36 ARG A C 12
ATOM 8385 O O . ARG A 1 36 ? -5.616 1.371 -0.894 1.00 0.00 36 ARG A O 12
ATOM 8406 N N . ASP A 1 37 ? -7.567 0.275 -0.761 1.00 0.00 37 ASP A N 12
ATOM 8407 C CA . ASP A 1 37 ? -8.369 1.343 -1.375 1.00 0.00 37 ASP A CA 12
ATOM 8408 C C . ASP A 1 37 ? -9.467 1.833 -0.441 1.00 0.00 37 ASP A C 12
ATOM 8409 O O . ASP A 1 37 ? -9.408 2.953 0.059 1.00 0.00 37 ASP A O 12
ATOM 8418 N N . ASP A 1 38 ? -10.475 0.993 -0.225 1.00 0.00 38 ASP A N 12
ATOM 8419 C CA . ASP A 1 38 ? -11.573 1.319 0.682 1.00 0.00 38 ASP A CA 12
ATOM 8420 C C . ASP A 1 38 ? -11.031 1.650 2.059 1.00 0.00 38 ASP A C 12
ATOM 8421 O O . ASP A 1 38 ? -11.469 2.595 2.712 1.00 0.00 38 ASP A O 12
ATOM 8430 N N . PHE A 1 39 ? -10.063 0.864 2.480 1.00 0.00 39 PHE A N 12
ATOM 8431 C CA . PHE A 1 39 ? -9.354 1.112 3.713 1.00 0.00 39 PHE A CA 12
ATOM 8432 C C . PHE A 1 39 ? -8.018 1.742 3.351 1.00 0.00 39 PHE A C 12
ATOM 8433 O O . PHE A 1 39 ? -7.593 1.643 2.202 1.00 0.00 39 PHE A O 12
ATOM 8450 N N . ARG A 1 40 ? -7.339 2.369 4.297 1.00 0.00 40 ARG A N 12
ATOM 8451 C CA . ARG A 1 40 ? -6.177 3.169 3.941 1.00 0.00 40 ARG A CA 12
ATOM 8452 C C . ARG A 1 40 ? -4.917 2.639 4.615 1.00 0.00 40 ARG A C 12
ATOM 8453 O O . ARG A 1 40 ? -4.858 2.491 5.835 1.00 0.00 40 ARG A O 12
ATOM 8474 N N . CYS A 1 41 ? -3.932 2.310 3.793 1.00 0.00 41 CYS A N 12
ATOM 8475 C CA . CYS A 1 41 ? -2.636 1.829 4.259 1.00 0.00 41 CYS A CA 12
ATOM 8476 C C . CYS A 1 41 ? -1.458 2.563 3.544 1.00 0.00 41 CYS A C 12
ATOM 8477 O O . CYS A 1 41 ? -1.535 2.816 2.351 1.00 0.00 41 CYS A O 12
ATOM 8484 N N . TRP A 1 42 ? -0.387 2.922 4.273 1.00 0.00 42 TRP A N 12
ATOM 8485 C CA . TRP A 1 42 ? 0.848 3.503 3.673 1.00 0.00 42 TRP A CA 12
ATOM 8486 C C . TRP A 1 42 ? 1.832 2.429 3.130 1.00 0.00 42 TRP A C 12
ATOM 8487 O O . TRP A 1 42 ? 2.517 1.754 3.907 1.00 0.00 42 TRP A O 12
ATOM 8508 N N . CYS A 1 43 ? 1.943 2.248 1.820 1.00 0.00 43 CYS A N 12
ATOM 8509 C CA . CYS A 1 43 ? 2.954 1.314 1.319 1.00 0.00 43 CYS A CA 12
ATOM 8510 C C . CYS A 1 43 ? 4.248 2.070 1.029 1.00 0.00 43 CYS A C 12
ATOM 8511 O O . CYS A 1 43 ? 4.265 3.032 0.258 1.00 0.00 43 CYS A O 12
ATOM 8518 N N . THR A 1 44 ? 5.316 1.652 1.691 1.00 0.00 44 THR A N 12
ATOM 8519 C CA . THR A 1 44 ? 6.624 2.267 1.525 1.00 0.00 44 THR A CA 12
ATOM 8520 C C . THR A 1 44 ? 7.473 1.467 0.548 1.00 0.00 44 THR A C 12
ATOM 8521 O O . THR A 1 44 ? 7.493 0.232 0.610 1.00 0.00 44 THR A O 12
ATOM 8532 N N . ASN A 1 45 ? 8.146 2.180 -0.351 1.00 0.00 45 ASN A N 12
ATOM 8533 C CA . ASN A 1 45 ? 9.091 1.589 -1.294 1.00 0.00 45 ASN A CA 12
ATOM 8534 C C . ASN A 1 45 ? 9.989 2.701 -1.841 1.00 0.00 45 ASN A C 12
ATOM 8535 O O . ASN A 1 45 ? 9.839 3.857 -1.457 1.00 0.00 45 ASN A O 12
ATOM 8546 N N . ARG A 1 46 ? 10.931 2.371 -2.704 1.00 0.00 46 ARG A N 12
ATOM 8547 C CA . ARG A 1 46 ? 11.839 3.376 -3.227 1.00 0.00 46 ARG A CA 12
ATOM 8548 C C . ARG A 1 46 ? 11.271 3.954 -4.514 1.00 0.00 46 ARG A C 12
ATOM 8549 O O . ARG A 1 46 ? 10.917 3.209 -5.427 1.00 0.00 46 ARG A O 12
ATOM 8570 N N . CYS A 1 47 ? 11.156 5.270 -4.579 1.00 0.00 47 CYS A N 12
ATOM 8571 C CA . CYS A 1 47 ? 10.625 5.920 -5.762 1.00 0.00 47 CYS A CA 12
ATOM 8572 C C . CYS A 1 47 ? 11.745 6.619 -6.524 1.00 0.00 47 CYS A C 12
ATOM 8573 O O . CYS A 1 47 ? 12.063 6.174 -7.648 1.00 0.00 47 CYS A O 12
ATOM 8581 N N . LYS A 1 1 ? 12.261 6.222 6.638 1.00 0.00 1 LYS A N 13
ATOM 8582 C CA . LYS A 1 1 ? 11.650 5.306 5.648 1.00 0.00 1 LYS A CA 13
ATOM 8583 C C . LYS A 1 1 ? 12.098 5.646 4.238 1.00 0.00 1 LYS A C 13
ATOM 8584 O O . LYS A 1 1 ? 12.902 6.554 4.022 1.00 0.00 1 LYS A O 13
ATOM 8605 N N . THR A 1 2 ? 11.566 4.896 3.291 1.00 0.00 2 THR A N 13
ATOM 8606 C CA . THR A 1 2 ? 11.655 5.229 1.883 1.00 0.00 2 THR A CA 13
ATOM 8607 C C . THR A 1 2 ? 10.319 5.803 1.443 1.00 0.00 2 THR A C 13
ATOM 8608 O O . THR A 1 2 ? 9.413 5.945 2.266 1.00 0.00 2 THR A O 13
ATOM 8619 N N . CYS A 1 3 ? 10.212 6.168 0.183 1.00 0.00 3 CYS A N 13
ATOM 8620 C CA . CYS A 1 3 ? 9.021 6.837 -0.339 1.00 0.00 3 CYS A CA 13
ATOM 8621 C C . CYS A 1 3 ? 7.756 6.070 0.042 1.00 0.00 3 CYS A C 13
ATOM 8622 O O . CYS A 1 3 ? 7.538 4.947 -0.404 1.00 0.00 3 CYS A O 13
ATOM 8629 N N . GLU A 1 4 ? 6.928 6.678 0.871 1.00 0.00 4 GLU A N 13
ATOM 8630 C CA . GLU A 1 4 ? 5.738 6.014 1.366 1.00 0.00 4 GLU A CA 13
ATOM 8631 C C . GLU A 1 4 ? 4.526 6.904 1.209 1.00 0.00 4 GLU A C 13
ATOM 8632 O O . GLU A 1 4 ? 4.583 8.106 1.480 1.00 0.00 4 GLU A O 13
ATOM 8644 N N . ASN A 1 5 ? 3.432 6.311 0.776 1.00 0.00 5 ASN A N 13
ATOM 8645 C CA . ASN A 1 5 ? 2.173 7.019 0.735 1.00 0.00 5 ASN A CA 13
ATOM 8646 C C . ASN A 1 5 ? 1.071 6.137 1.265 1.00 0.00 5 ASN A C 13
ATOM 8647 O O . ASN A 1 5 ? 1.167 4.906 1.250 1.00 0.00 5 ASN A O 13
ATOM 8658 N N . LEU A 1 6 ? 0.036 6.778 1.747 1.00 0.00 6 LEU A N 13
ATOM 8659 C CA . LEU A 1 6 ? -1.147 6.082 2.182 1.00 0.00 6 LEU A CA 13
ATOM 8660 C C . LEU A 1 6 ? -2.006 5.860 0.953 1.00 0.00 6 LEU A C 13
ATOM 8661 O O . LEU A 1 6 ? -2.160 6.769 0.149 1.00 0.00 6 LEU A O 13
ATOM 8677 N N . SER A 1 7 ? -2.497 4.649 0.778 1.00 0.00 7 SER A N 13
ATOM 8678 C CA . SER A 1 7 ? -3.193 4.275 -0.435 1.00 0.00 7 SER A CA 13
ATOM 8679 C C . SER A 1 7 ? -4.708 4.361 -0.277 1.00 0.00 7 SER A C 13
ATOM 8680 O O . SER A 1 7 ? -5.239 4.318 0.839 1.00 0.00 7 SER A O 13
ATOM 8688 N N . GLY A 1 8 ? -5.387 4.509 -1.407 1.00 0.00 8 GLY A N 13
ATOM 8689 C CA . GLY A 1 8 ? -6.829 4.489 -1.434 1.00 0.00 8 GLY A CA 13
ATOM 8690 C C . GLY A 1 8 ? -7.410 5.854 -1.663 1.00 0.00 8 GLY A C 13
ATOM 8691 O O . GLY A 1 8 ? -7.119 6.499 -2.674 1.00 0.00 8 GLY A O 13
ATOM 8695 N N . THR A 1 9 ? -8.247 6.295 -0.739 1.00 0.00 9 THR A N 13
ATOM 8696 C CA . THR A 1 9 ? -8.745 7.657 -0.770 1.00 0.00 9 THR A CA 13
ATOM 8697 C C . THR A 1 9 ? -7.558 8.607 -0.658 1.00 0.00 9 THR A C 13
ATOM 8698 O O . THR A 1 9 ? -7.580 9.734 -1.160 1.00 0.00 9 THR A O 13
ATOM 8709 N N . PHE A 1 10 ? -6.513 8.110 -0.012 1.00 0.00 10 PHE A N 13
ATOM 8710 C CA . PHE A 1 10 ? -5.265 8.824 0.118 1.00 0.00 10 PHE A CA 13
ATOM 8711 C C . PHE A 1 10 ? -4.351 8.527 -1.056 1.00 0.00 10 PHE A C 13
ATOM 8712 O O . PHE A 1 10 ? -4.177 7.370 -1.428 1.00 0.00 10 PHE A O 13
ATOM 8729 N N . LYS A 1 11 ? -3.819 9.585 -1.653 1.00 0.00 11 LYS A N 13
ATOM 8730 C CA . LYS A 1 11 ? -2.644 9.507 -2.523 1.00 0.00 11 LYS A CA 13
ATOM 8731 C C . LYS A 1 11 ? -2.729 8.429 -3.620 1.00 0.00 11 LYS A C 13
ATOM 8732 O O . LYS A 1 11 ? -1.698 7.914 -4.057 1.00 0.00 11 LYS A O 13
ATOM 8751 N N . GLY A 1 12 ? -3.931 8.103 -4.078 1.00 0.00 12 GLY A N 13
ATOM 8752 C CA . GLY A 1 12 ? -4.072 7.128 -5.151 1.00 0.00 12 GLY A CA 13
ATOM 8753 C C . GLY A 1 12 ? -4.679 5.809 -4.689 1.00 0.00 12 GLY A C 13
ATOM 8754 O O . GLY A 1 12 ? -4.218 5.229 -3.706 1.00 0.00 12 GLY A O 13
ATOM 8758 N N . PRO A 1 13 ? -5.715 5.308 -5.397 1.00 0.00 13 PRO A N 13
ATOM 8759 C CA . PRO A 1 13 ? -6.427 4.062 -5.035 1.00 0.00 13 PRO A CA 13
ATOM 8760 C C . PRO A 1 13 ? -5.546 2.811 -5.066 1.00 0.00 13 PRO A C 13
ATOM 8761 O O . PRO A 1 13 ? -4.399 2.851 -5.513 1.00 0.00 13 PRO A O 13
ATOM 8772 N N . CYS A 1 14 ? -6.102 1.691 -4.600 1.00 0.00 14 CYS A N 13
ATOM 8773 C CA . CYS A 1 14 ? -5.390 0.418 -4.614 1.00 0.00 14 CYS A CA 13
ATOM 8774 C C . CYS A 1 14 ? -6.357 -0.778 -4.597 1.00 0.00 14 CYS A C 13
ATOM 8775 O O . CYS A 1 14 ? -6.759 -1.263 -5.651 1.00 0.00 14 CYS A O 13
ATOM 8782 N N . ILE A 1 15 ? -6.747 -1.241 -3.404 1.00 0.00 15 ILE A N 13
ATOM 8783 C CA . ILE A 1 15 ? -7.557 -2.463 -3.278 1.00 0.00 15 ILE A CA 13
ATOM 8784 C C . ILE A 1 15 ? -8.519 -2.400 -2.085 1.00 0.00 15 ILE A C 13
ATOM 8785 O O . ILE A 1 15 ? -8.132 -2.032 -0.978 1.00 0.00 15 ILE A O 13
ATOM 8801 N N . PRO A 1 16 ? -9.770 -2.820 -2.267 1.00 0.00 16 PRO A N 13
ATOM 8802 C CA . PRO A 1 16 ? -10.788 -2.718 -1.233 1.00 0.00 16 PRO A CA 13
ATOM 8803 C C . PRO A 1 16 ? -10.864 -3.961 -0.345 1.00 0.00 16 PRO A C 13
ATOM 8804 O O . PRO A 1 16 ? -11.819 -4.132 0.406 1.00 0.00 16 PRO A O 13
ATOM 8815 N N . ASP A 1 17 ? -9.848 -4.815 -0.424 1.00 0.00 17 ASP A N 13
ATOM 8816 C CA . ASP A 1 17 ? -9.865 -6.086 0.301 1.00 0.00 17 ASP A CA 13
ATOM 8817 C C . ASP A 1 17 ? -9.470 -5.912 1.769 1.00 0.00 17 ASP A C 13
ATOM 8818 O O . ASP A 1 17 ? -9.784 -6.754 2.609 1.00 0.00 17 ASP A O 13
ATOM 8827 N N . GLY A 1 18 ? -8.767 -4.819 2.068 1.00 0.00 18 GLY A N 13
ATOM 8828 C CA . GLY A 1 18 ? -8.463 -4.475 3.454 1.00 0.00 18 GLY A CA 13
ATOM 8829 C C . GLY A 1 18 ? -7.397 -5.340 4.097 1.00 0.00 18 GLY A C 13
ATOM 8830 O O . GLY A 1 18 ? -7.391 -5.534 5.309 1.00 0.00 18 GLY A O 13
ATOM 8834 N N . ASN A 1 19 ? -6.484 -5.827 3.285 1.00 0.00 19 ASN A N 13
ATOM 8835 C CA . ASN A 1 19 ? -5.360 -6.628 3.746 1.00 0.00 19 ASN A CA 13
ATOM 8836 C C . ASN A 1 19 ? -4.110 -5.758 3.811 1.00 0.00 19 ASN A C 13
ATOM 8837 O O . ASN A 1 19 ? -3.323 -5.822 4.748 1.00 0.00 19 ASN A O 13
ATOM 8848 N N . CYS A 1 20 ? -4.005 -4.913 2.789 1.00 0.00 20 CYS A N 13
ATOM 8849 C CA . CYS A 1 20 ? -2.870 -4.054 2.505 1.00 0.00 20 CYS A CA 13
ATOM 8850 C C . CYS A 1 20 ? -1.525 -4.757 2.527 1.00 0.00 20 CYS A C 13
ATOM 8851 O O . CYS A 1 20 ? -0.986 -5.040 1.454 1.00 0.00 20 CYS A O 13
ATOM 8858 N N . ASN A 1 21 ? -0.997 -5.035 3.714 1.00 0.00 21 ASN A N 13
ATOM 8859 C CA . ASN A 1 21 ? 0.358 -5.564 3.858 1.00 0.00 21 ASN A CA 13
ATOM 8860 C C . ASN A 1 21 ? 0.642 -6.686 2.872 1.00 0.00 21 ASN A C 13
ATOM 8861 O O . ASN A 1 21 ? 1.510 -6.548 2.009 1.00 0.00 21 ASN A O 13
ATOM 8872 N N . LYS A 1 22 ? -0.116 -7.767 2.956 1.00 0.00 22 LYS A N 13
ATOM 8873 C CA . LYS A 1 22 ? 0.163 -8.940 2.143 1.00 0.00 22 LYS A CA 13
ATOM 8874 C C . LYS A 1 22 ? 0.061 -8.646 0.643 1.00 0.00 22 LYS A C 13
ATOM 8875 O O . LYS A 1 22 ? 0.752 -9.275 -0.150 1.00 0.00 22 LYS A O 13
ATOM 8894 N N . HIS A 1 23 ? -0.758 -7.677 0.242 1.00 0.00 23 HIS A N 13
ATOM 8895 C CA . HIS A 1 23 ? -0.872 -7.354 -1.178 1.00 0.00 23 HIS A CA 13
ATOM 8896 C C . HIS A 1 23 ? 0.439 -6.777 -1.691 1.00 0.00 23 HIS A C 13
ATOM 8897 O O . HIS A 1 23 ? 1.057 -7.337 -2.591 1.00 0.00 23 HIS A O 13
ATOM 8912 N N . CYS A 1 24 ? 0.875 -5.671 -1.108 1.00 0.00 24 CYS A N 13
ATOM 8913 C CA . CYS A 1 24 ? 2.143 -5.070 -1.503 1.00 0.00 24 CYS A CA 13
ATOM 8914 C C . CYS A 1 24 ? 3.272 -6.069 -1.334 1.00 0.00 24 CYS A C 13
ATOM 8915 O O . CYS A 1 24 ? 4.062 -6.263 -2.234 1.00 0.00 24 CYS A O 13
ATOM 8922 N N . ARG A 1 25 ? 3.323 -6.716 -0.178 1.00 0.00 25 ARG A N 13
ATOM 8923 C CA . ARG A 1 25 ? 4.499 -7.479 0.227 1.00 0.00 25 ARG A CA 13
ATOM 8924 C C . ARG A 1 25 ? 4.609 -8.826 -0.483 1.00 0.00 25 ARG A C 13
ATOM 8925 O O . ARG A 1 25 ? 5.701 -9.240 -0.854 1.00 0.00 25 ARG A O 13
ATOM 8946 N N . ASN A 1 26 ? 3.490 -9.504 -0.679 1.00 0.00 26 ASN A N 13
ATOM 8947 C CA . ASN A 1 26 ? 3.519 -10.823 -1.312 1.00 0.00 26 ASN A CA 13
ATOM 8948 C C . ASN A 1 26 ? 3.605 -10.683 -2.821 1.00 0.00 26 ASN A C 13
ATOM 8949 O O . ASN A 1 26 ? 4.300 -11.446 -3.489 1.00 0.00 26 ASN A O 13
ATOM 8960 N N . ASN A 1 27 ? 2.908 -9.691 -3.352 1.00 0.00 27 ASN A N 13
ATOM 8961 C CA . ASN A 1 27 ? 2.830 -9.512 -4.791 1.00 0.00 27 ASN A CA 13
ATOM 8962 C C . ASN A 1 27 ? 4.003 -8.693 -5.314 1.00 0.00 27 ASN A C 13
ATOM 8963 O O . ASN A 1 27 ? 4.687 -9.105 -6.250 1.00 0.00 27 ASN A O 13
ATOM 8974 N N . GLU A 1 28 ? 4.249 -7.540 -4.702 1.00 0.00 28 GLU A N 13
ATOM 8975 C CA . GLU A 1 28 ? 5.261 -6.621 -5.210 1.00 0.00 28 GLU A CA 13
ATOM 8976 C C . GLU A 1 28 ? 6.504 -6.604 -4.315 1.00 0.00 28 GLU A C 13
ATOM 8977 O O . GLU A 1 28 ? 7.588 -6.213 -4.745 1.00 0.00 28 GLU A O 13
ATOM 8989 N N . HIS A 1 29 ? 6.313 -7.028 -3.061 1.00 0.00 29 HIS A N 13
ATOM 8990 C CA . HIS A 1 29 ? 7.382 -7.174 -2.087 1.00 0.00 29 HIS A CA 13
ATOM 8991 C C . HIS A 1 29 ? 7.948 -5.810 -1.710 1.00 0.00 29 HIS A C 13
ATOM 8992 O O . HIS A 1 29 ? 9.158 -5.634 -1.617 1.00 0.00 29 HIS A O 13
ATOM 9007 N N . LEU A 1 30 ? 7.065 -4.839 -1.489 1.00 0.00 30 LEU A N 13
ATOM 9008 C CA . LEU A 1 30 ? 7.515 -3.508 -1.100 1.00 0.00 30 LEU A CA 13
ATOM 9009 C C . LEU A 1 30 ? 7.949 -3.498 0.361 1.00 0.00 30 LEU A C 13
ATOM 9010 O O . LEU A 1 30 ? 8.075 -4.554 0.979 1.00 0.00 30 LEU A O 13
ATOM 9026 N N . LEU A 1 31 ? 8.185 -2.324 0.918 1.00 0.00 31 LEU A N 13
ATOM 9027 C CA . LEU A 1 31 ? 8.809 -2.246 2.234 1.00 0.00 31 LEU A CA 13
ATOM 9028 C C . LEU A 1 31 ? 7.799 -2.247 3.376 1.00 0.00 31 LEU A C 13
ATOM 9029 O O . LEU A 1 31 ? 7.903 -3.055 4.296 1.00 0.00 31 LEU A O 13
ATOM 9045 N N . SER A 1 32 ? 6.807 -1.368 3.322 1.00 0.00 32 SER A N 13
ATOM 9046 C CA . SER A 1 32 ? 5.796 -1.350 4.391 1.00 0.00 32 SER A CA 13
ATOM 9047 C C . SER A 1 32 ? 4.538 -2.076 3.972 1.00 0.00 32 SER A C 13
ATOM 9048 O O . SER A 1 32 ? 3.797 -2.613 4.787 1.00 0.00 32 SER A O 13
ATOM 9056 N N . GLY A 1 33 ? 4.315 -2.062 2.689 1.00 0.00 33 GLY A N 13
ATOM 9057 C CA . GLY A 1 33 ? 3.346 -2.933 2.073 1.00 0.00 33 GLY A CA 13
ATOM 9058 C C . GLY A 1 33 ? 1.895 -2.612 2.365 1.00 0.00 33 GLY A C 13
ATOM 9059 O O . GLY A 1 33 ? 1.026 -3.392 2.023 1.00 0.00 33 GLY A O 13
ATOM 9063 N N . ARG A 1 34 ? 1.613 -1.473 2.954 1.00 0.00 34 ARG A N 13
ATOM 9064 C CA . ARG A 1 34 ? 0.246 -1.140 3.313 1.00 0.00 34 ARG A CA 13
ATOM 9065 C C . ARG A 1 34 ? -0.562 -0.610 2.090 1.00 0.00 34 ARG A C 13
ATOM 9066 O O . ARG A 1 34 ? -0.726 0.583 1.941 1.00 0.00 34 ARG A O 13
ATOM 9087 N N . CYS A 1 35 ? -0.996 -1.486 1.177 1.00 0.00 35 CYS A N 13
ATOM 9088 C CA . CYS A 1 35 ? -1.860 -1.061 0.043 1.00 0.00 35 CYS A CA 13
ATOM 9089 C C . CYS A 1 35 ? -3.375 -1.366 0.235 1.00 0.00 35 CYS A C 13
ATOM 9090 O O . CYS A 1 35 ? -3.749 -2.528 0.352 1.00 0.00 35 CYS A O 13
ATOM 9097 N N . ARG A 1 36 ? -4.249 -0.337 0.257 1.00 0.00 36 ARG A N 13
ATOM 9098 C CA . ARG A 1 36 ? -5.710 -0.536 0.163 1.00 0.00 36 ARG A CA 13
ATOM 9099 C C . ARG A 1 36 ? -6.362 0.599 -0.634 1.00 0.00 36 ARG A C 13
ATOM 9100 O O . ARG A 1 36 ? -5.699 1.551 -1.016 1.00 0.00 36 ARG A O 13
ATOM 9121 N N . ASP A 1 37 ? -7.660 0.465 -0.898 1.00 0.00 37 ASP A N 13
ATOM 9122 C CA . ASP A 1 37 ? -8.429 1.488 -1.613 1.00 0.00 37 ASP A CA 13
ATOM 9123 C C . ASP A 1 37 ? -9.485 2.131 -0.714 1.00 0.00 37 ASP A C 13
ATOM 9124 O O . ASP A 1 37 ? -9.317 3.257 -0.249 1.00 0.00 37 ASP A O 13
ATOM 9133 N N . ASP A 1 38 ? -10.586 1.414 -0.494 1.00 0.00 38 ASP A N 13
ATOM 9134 C CA . ASP A 1 38 ? -11.632 1.866 0.425 1.00 0.00 38 ASP A CA 13
ATOM 9135 C C . ASP A 1 38 ? -11.041 2.021 1.814 1.00 0.00 38 ASP A C 13
ATOM 9136 O O . ASP A 1 38 ? -11.353 2.951 2.560 1.00 0.00 38 ASP A O 13
ATOM 9145 N N . PHE A 1 39 ? -10.168 1.088 2.121 1.00 0.00 39 PHE A N 13
ATOM 9146 C CA . PHE A 1 39 ? -9.429 1.062 3.360 1.00 0.00 39 PHE A CA 13
ATOM 9147 C C . PHE A 1 39 ? -8.133 1.853 3.213 1.00 0.00 39 PHE A C 13
ATOM 9148 O O . PHE A 1 39 ? -7.702 2.126 2.095 1.00 0.00 39 PHE A O 13
ATOM 9165 N N . ARG A 1 40 ? -7.499 2.209 4.324 1.00 0.00 40 ARG A N 13
ATOM 9166 C CA . ARG A 1 40 ? -6.303 3.040 4.255 1.00 0.00 40 ARG A CA 13
ATOM 9167 C C . ARG A 1 40 ? -5.092 2.341 4.881 1.00 0.00 40 ARG A C 13
ATOM 9168 O O . ARG A 1 40 ? -5.095 1.980 6.058 1.00 0.00 40 ARG A O 13
ATOM 9189 N N . CYS A 1 41 ? -4.071 2.123 4.061 1.00 0.00 41 CYS A N 13
ATOM 9190 C CA . CYS A 1 41 ? -2.772 1.632 4.515 1.00 0.00 41 CYS A CA 13
ATOM 9191 C C . CYS A 1 41 ? -1.605 2.429 3.836 1.00 0.00 41 CYS A C 13
ATOM 9192 O O . CYS A 1 41 ? -1.736 2.827 2.683 1.00 0.00 41 CYS A O 13
ATOM 9199 N N . TRP A 1 42 ? -0.482 2.674 4.545 1.00 0.00 42 TRP A N 13
ATOM 9200 C CA . TRP A 1 42 ? 0.739 3.312 3.960 1.00 0.00 42 TRP A CA 13
ATOM 9201 C C . TRP A 1 42 ? 1.735 2.290 3.337 1.00 0.00 42 TRP A C 13
ATOM 9202 O O . TRP A 1 42 ? 2.450 1.589 4.063 1.00 0.00 42 TRP A O 13
ATOM 9223 N N . CYS A 1 43 ? 1.822 2.186 2.016 1.00 0.00 43 CYS A N 13
ATOM 9224 C CA . CYS A 1 43 ? 2.812 1.273 1.429 1.00 0.00 43 CYS A CA 13
ATOM 9225 C C . CYS A 1 43 ? 4.092 2.043 1.098 1.00 0.00 43 CYS A C 13
ATOM 9226 O O . CYS A 1 43 ? 4.063 3.063 0.403 1.00 0.00 43 CYS A O 13
ATOM 9233 N N . THR A 1 44 ? 5.204 1.566 1.653 1.00 0.00 44 THR A N 13
ATOM 9234 C CA . THR A 1 44 ? 6.506 2.195 1.469 1.00 0.00 44 THR A CA 13
ATOM 9235 C C . THR A 1 44 ? 7.305 1.464 0.404 1.00 0.00 44 THR A C 13
ATOM 9236 O O . THR A 1 44 ? 7.309 0.226 0.373 1.00 0.00 44 THR A O 13
ATOM 9247 N N . ASN A 1 45 ? 7.983 2.238 -0.439 1.00 0.00 45 ASN A N 13
ATOM 9248 C CA . ASN A 1 45 ? 8.808 1.713 -1.514 1.00 0.00 45 ASN A CA 13
ATOM 9249 C C . ASN A 1 45 ? 9.900 2.729 -1.871 1.00 0.00 45 ASN A C 13
ATOM 9250 O O . ASN A 1 45 ? 9.916 3.846 -1.350 1.00 0.00 45 ASN A O 13
ATOM 9261 N N . ARG A 1 46 ? 10.829 2.333 -2.723 1.00 0.00 46 ARG A N 13
ATOM 9262 C CA . ARG A 1 46 ? 11.951 3.186 -3.086 1.00 0.00 46 ARG A CA 13
ATOM 9263 C C . ARG A 1 46 ? 11.664 3.906 -4.398 1.00 0.00 46 ARG A C 13
ATOM 9264 O O . ARG A 1 46 ? 11.284 3.274 -5.382 1.00 0.00 46 ARG A O 13
ATOM 9285 N N . CYS A 1 47 ? 11.842 5.215 -4.415 1.00 0.00 47 CYS A N 13
ATOM 9286 C CA . CYS A 1 47 ? 11.610 5.986 -5.625 1.00 0.00 47 CYS A CA 13
ATOM 9287 C C . CYS A 1 47 ? 12.873 6.749 -6.022 1.00 0.00 47 CYS A C 13
ATOM 9288 O O . CYS A 1 47 ? 13.530 6.332 -7.004 1.00 0.00 47 CYS A O 13
ATOM 9296 N N . LYS A 1 1 ? 12.656 7.278 6.478 1.00 0.00 1 LYS A N 14
ATOM 9297 C CA . LYS A 1 1 ? 12.137 6.058 5.817 1.00 0.00 1 LYS A CA 14
ATOM 9298 C C . LYS A 1 1 ? 12.321 6.151 4.313 1.00 0.00 1 LYS A C 14
ATOM 9299 O O . LYS A 1 1 ? 13.107 6.962 3.820 1.00 0.00 1 LYS A O 14
ATOM 9320 N N . THR A 1 2 ? 11.611 5.307 3.594 1.00 0.00 2 THR A N 14
ATOM 9321 C CA . THR A 1 2 ? 11.605 5.335 2.152 1.00 0.00 2 THR A CA 14
ATOM 9322 C C . THR A 1 2 ? 10.329 5.993 1.663 1.00 0.00 2 THR A C 14
ATOM 9323 O O . THR A 1 2 ? 9.500 6.393 2.486 1.00 0.00 2 THR A O 14
ATOM 9334 N N . CYS A 1 3 ? 10.183 6.178 0.358 1.00 0.00 3 CYS A N 14
ATOM 9335 C CA . CYS A 1 3 ? 9.025 6.899 -0.149 1.00 0.00 3 CYS A CA 14
ATOM 9336 C C . CYS A 1 3 ? 7.754 6.169 0.259 1.00 0.00 3 CYS A C 14
ATOM 9337 O O . CYS A 1 3 ? 7.466 5.063 -0.197 1.00 0.00 3 CYS A O 14
ATOM 9344 N N . GLU A 1 4 ? 6.998 6.798 1.133 1.00 0.00 4 GLU A N 14
ATOM 9345 C CA . GLU A 1 4 ? 5.845 6.169 1.726 1.00 0.00 4 GLU A CA 14
ATOM 9346 C C . GLU A 1 4 ? 4.599 6.942 1.388 1.00 0.00 4 GLU A C 14
ATOM 9347 O O . GLU A 1 4 ? 4.563 8.171 1.508 1.00 0.00 4 GLU A O 14
ATOM 9359 N N . ASN A 1 5 ? 3.581 6.233 0.969 1.00 0.00 5 ASN A N 14
ATOM 9360 C CA . ASN A 1 5 ? 2.335 6.870 0.647 1.00 0.00 5 ASN A CA 14
ATOM 9361 C C . ASN A 1 5 ? 1.172 6.046 1.135 1.00 0.00 5 ASN A C 14
ATOM 9362 O O . ASN A 1 5 ? 1.221 4.815 1.163 1.00 0.00 5 ASN A O 14
ATOM 9373 N N . LEU A 1 6 ? 0.132 6.740 1.529 1.00 0.00 6 LEU A N 14
ATOM 9374 C CA . LEU A 1 6 ? -1.037 6.095 2.071 1.00 0.00 6 LEU A CA 14
ATOM 9375 C C . LEU A 1 6 ? -1.999 5.785 0.948 1.00 0.00 6 LEU A C 14
ATOM 9376 O O . LEU A 1 6 ? -2.541 6.682 0.324 1.00 0.00 6 LEU A O 14
ATOM 9392 N N . SER A 1 7 ? -2.188 4.510 0.701 1.00 0.00 7 SER A N 14
ATOM 9393 C CA . SER A 1 7 ? -2.987 4.049 -0.403 1.00 0.00 7 SER A CA 14
ATOM 9394 C C . SER A 1 7 ? -4.442 3.901 0.019 1.00 0.00 7 SER A C 14
ATOM 9395 O O . SER A 1 7 ? -4.743 3.259 1.033 1.00 0.00 7 SER A O 14
ATOM 9403 N N . GLY A 1 8 ? -5.334 4.500 -0.753 1.00 0.00 8 GLY A N 14
ATOM 9404 C CA . GLY A 1 8 ? -6.747 4.439 -0.447 1.00 0.00 8 GLY A CA 14
ATOM 9405 C C . GLY A 1 8 ? -7.553 5.351 -1.340 1.00 0.00 8 GLY A C 14
ATOM 9406 O O . GLY A 1 8 ? -8.321 4.900 -2.184 1.00 0.00 8 GLY A O 14
ATOM 9410 N N . THR A 1 9 ? -7.365 6.640 -1.156 1.00 0.00 9 THR A N 14
ATOM 9411 C CA . THR A 1 9 ? -8.051 7.636 -1.956 1.00 0.00 9 THR A CA 14
ATOM 9412 C C . THR A 1 9 ? -7.062 8.714 -2.375 1.00 0.00 9 THR A C 14
ATOM 9413 O O . THR A 1 9 ? -7.009 9.114 -3.539 1.00 0.00 9 THR A O 14
ATOM 9424 N N . PHE A 1 10 ? -6.277 9.181 -1.417 1.00 0.00 10 PHE A N 14
ATOM 9425 C CA . PHE A 1 10 ? -5.144 10.032 -1.714 1.00 0.00 10 PHE A CA 14
ATOM 9426 C C . PHE A 1 10 ? -3.924 9.156 -1.960 1.00 0.00 10 PHE A C 14
ATOM 9427 O O . PHE A 1 10 ? -3.858 8.049 -1.441 1.00 0.00 10 PHE A O 14
ATOM 9444 N N . LYS A 1 11 ? -3.001 9.635 -2.791 1.00 0.00 11 LYS A N 14
ATOM 9445 C CA . LYS A 1 11 ? -1.771 8.908 -3.135 1.00 0.00 11 LYS A CA 14
ATOM 9446 C C . LYS A 1 11 ? -2.045 7.624 -3.922 1.00 0.00 11 LYS A C 14
ATOM 9447 O O . LYS A 1 11 ? -1.156 6.781 -4.075 1.00 0.00 11 LYS A O 14
ATOM 9466 N N . GLY A 1 12 ? -3.250 7.493 -4.443 1.00 0.00 12 GLY A N 14
ATOM 9467 C CA . GLY A 1 12 ? -3.596 6.322 -5.230 1.00 0.00 12 GLY A CA 14
ATOM 9468 C C . GLY A 1 12 ? -4.211 5.202 -4.402 1.00 0.00 12 GLY A C 14
ATOM 9469 O O . GLY A 1 12 ? -3.807 4.971 -3.261 1.00 0.00 12 GLY A O 14
ATOM 9473 N N . PRO A 1 13 ? -5.209 4.498 -4.955 1.00 0.00 13 PRO A N 14
ATOM 9474 C CA . PRO A 1 13 ? -5.861 3.367 -4.296 1.00 0.00 13 PRO A CA 14
ATOM 9475 C C . PRO A 1 13 ? -5.237 2.017 -4.662 1.00 0.00 13 PRO A C 14
ATOM 9476 O O . PRO A 1 13 ? -4.392 1.928 -5.556 1.00 0.00 13 PRO A O 14
ATOM 9487 N N . CYS A 1 14 ? -5.664 0.970 -3.964 1.00 0.00 14 CYS A N 14
ATOM 9488 C CA . CYS A 1 14 ? -5.214 -0.388 -4.255 1.00 0.00 14 CYS A CA 14
ATOM 9489 C C . CYS A 1 14 ? -6.398 -1.359 -4.268 1.00 0.00 14 CYS A C 14
ATOM 9490 O O . CYS A 1 14 ? -6.951 -1.660 -5.323 1.00 0.00 14 CYS A O 14
ATOM 9497 N N . ILE A 1 15 ? -6.810 -1.816 -3.081 1.00 0.00 15 ILE A N 14
ATOM 9498 C CA . ILE A 1 15 ? -7.813 -2.875 -2.963 1.00 0.00 15 ILE A CA 14
ATOM 9499 C C . ILE A 1 15 ? -8.745 -2.639 -1.770 1.00 0.00 15 ILE A C 14
ATOM 9500 O O . ILE A 1 15 ? -8.317 -2.168 -0.715 1.00 0.00 15 ILE A O 14
ATOM 9516 N N . PRO A 1 16 ? -10.024 -2.992 -1.897 1.00 0.00 16 PRO A N 14
ATOM 9517 C CA . PRO A 1 16 ? -10.997 -2.818 -0.831 1.00 0.00 16 PRO A CA 14
ATOM 9518 C C . PRO A 1 16 ? -11.087 -4.039 0.085 1.00 0.00 16 PRO A C 14
ATOM 9519 O O . PRO A 1 16 ? -12.141 -4.325 0.646 1.00 0.00 16 PRO A O 14
ATOM 9530 N N . ASP A 1 17 ? -9.974 -4.752 0.242 1.00 0.00 17 ASP A N 14
ATOM 9531 C CA . ASP A 1 17 ? -9.976 -5.987 1.026 1.00 0.00 17 ASP A CA 14
ATOM 9532 C C . ASP A 1 17 ? -9.508 -5.748 2.462 1.00 0.00 17 ASP A C 14
ATOM 9533 O O . ASP A 1 17 ? -9.812 -6.534 3.355 1.00 0.00 17 ASP A O 14
ATOM 9542 N N . GLY A 1 18 ? -8.760 -4.670 2.684 1.00 0.00 18 GLY A N 14
ATOM 9543 C CA . GLY A 1 18 ? -8.411 -4.273 4.045 1.00 0.00 18 GLY A CA 14
ATOM 9544 C C . GLY A 1 18 ? -7.137 -4.902 4.583 1.00 0.00 18 GLY A C 14
ATOM 9545 O O . GLY A 1 18 ? -6.637 -4.483 5.622 1.00 0.00 18 GLY A O 14
ATOM 9549 N N . ASN A 1 19 ? -6.587 -5.860 3.860 1.00 0.00 19 ASN A N 14
ATOM 9550 C CA . ASN A 1 19 ? -5.346 -6.517 4.259 1.00 0.00 19 ASN A CA 14
ATOM 9551 C C . ASN A 1 19 ? -4.174 -5.541 4.211 1.00 0.00 19 ASN A C 14
ATOM 9552 O O . ASN A 1 19 ? -3.354 -5.477 5.125 1.00 0.00 19 ASN A O 14
ATOM 9563 N N . CYS A 1 20 ? -4.158 -4.766 3.129 1.00 0.00 20 CYS A N 14
ATOM 9564 C CA . CYS A 1 20 ? -3.081 -3.874 2.745 1.00 0.00 20 CYS A CA 14
ATOM 9565 C C . CYS A 1 20 ? -1.726 -4.561 2.636 1.00 0.00 20 CYS A C 14
ATOM 9566 O O . CYS A 1 20 ? -1.216 -4.730 1.519 1.00 0.00 20 CYS A O 14
ATOM 9573 N N . ASN A 1 21 ? -1.166 -4.965 3.769 1.00 0.00 21 ASN A N 14
ATOM 9574 C CA . ASN A 1 21 ? 0.191 -5.497 3.829 1.00 0.00 21 ASN A CA 14
ATOM 9575 C C . ASN A 1 21 ? 0.413 -6.613 2.827 1.00 0.00 21 ASN A C 14
ATOM 9576 O O . ASN A 1 21 ? 1.187 -6.454 1.886 1.00 0.00 21 ASN A O 14
ATOM 9587 N N . LYS A 1 22 ? -0.284 -7.729 3.006 1.00 0.00 22 LYS A N 14
ATOM 9588 C CA . LYS A 1 22 ? -0.043 -8.900 2.175 1.00 0.00 22 LYS A CA 14
ATOM 9589 C C . LYS A 1 22 ? -0.180 -8.597 0.687 1.00 0.00 22 LYS A C 14
ATOM 9590 O O . LYS A 1 22 ? 0.465 -9.248 -0.125 1.00 0.00 22 LYS A O 14
ATOM 9609 N N . HIS A 1 23 ? -0.978 -7.605 0.313 1.00 0.00 23 HIS A N 14
ATOM 9610 C CA . HIS A 1 23 ? -1.081 -7.254 -1.095 1.00 0.00 23 HIS A CA 14
ATOM 9611 C C . HIS A 1 23 ? 0.251 -6.713 -1.602 1.00 0.00 23 HIS A C 14
ATOM 9612 O O . HIS A 1 23 ? 0.944 -7.390 -2.349 1.00 0.00 23 HIS A O 14
ATOM 9627 N N . CYS A 1 24 ? 0.655 -5.535 -1.129 1.00 0.00 24 CYS A N 14
ATOM 9628 C CA . CYS A 1 24 ? 1.905 -4.922 -1.599 1.00 0.00 24 CYS A CA 14
ATOM 9629 C C . CYS A 1 24 ? 3.052 -5.898 -1.482 1.00 0.00 24 CYS A C 14
ATOM 9630 O O . CYS A 1 24 ? 3.920 -5.948 -2.333 1.00 0.00 24 CYS A O 14
ATOM 9637 N N . ARG A 1 25 ? 3.032 -6.682 -0.424 1.00 0.00 25 ARG A N 14
ATOM 9638 C CA . ARG A 1 25 ? 4.178 -7.483 -0.047 1.00 0.00 25 ARG A CA 14
ATOM 9639 C C . ARG A 1 25 ? 4.267 -8.792 -0.816 1.00 0.00 25 ARG A C 14
ATOM 9640 O O . ARG A 1 25 ? 5.364 -9.309 -1.021 1.00 0.00 25 ARG A O 14
ATOM 9661 N N . ASN A 1 26 ? 3.140 -9.322 -1.263 1.00 0.00 26 ASN A N 14
ATOM 9662 C CA . ASN A 1 26 ? 3.171 -10.619 -1.944 1.00 0.00 26 ASN A CA 14
ATOM 9663 C C . ASN A 1 26 ? 3.495 -10.463 -3.418 1.00 0.00 26 ASN A C 14
ATOM 9664 O O . ASN A 1 26 ? 4.343 -11.174 -3.955 1.00 0.00 26 ASN A O 14
ATOM 9675 N N . ASN A 1 27 ? 2.826 -9.531 -4.071 1.00 0.00 27 ASN A N 14
ATOM 9676 C CA . ASN A 1 27 ? 3.017 -9.333 -5.506 1.00 0.00 27 ASN A CA 14
ATOM 9677 C C . ASN A 1 27 ? 4.169 -8.383 -5.796 1.00 0.00 27 ASN A C 14
ATOM 9678 O O . ASN A 1 27 ? 4.979 -8.638 -6.689 1.00 0.00 27 ASN A O 14
ATOM 9689 N N . GLU A 1 28 ? 4.266 -7.301 -5.036 1.00 0.00 28 GLU A N 14
ATOM 9690 C CA . GLU A 1 28 ? 5.246 -6.272 -5.342 1.00 0.00 28 GLU A CA 14
ATOM 9691 C C . GLU A 1 28 ? 6.405 -6.274 -4.337 1.00 0.00 28 GLU A C 14
ATOM 9692 O O . GLU A 1 28 ? 7.498 -5.787 -4.627 1.00 0.00 28 GLU A O 14
ATOM 9704 N N . HIS A 1 29 ? 6.136 -6.845 -3.159 1.00 0.00 29 HIS A N 14
ATOM 9705 C CA . HIS A 1 29 ? 7.132 -7.070 -2.117 1.00 0.00 29 HIS A CA 14
ATOM 9706 C C . HIS A 1 29 ? 7.716 -5.748 -1.616 1.00 0.00 29 HIS A C 14
ATOM 9707 O O . HIS A 1 29 ? 8.906 -5.658 -1.332 1.00 0.00 29 HIS A O 14
ATOM 9722 N N . LEU A 1 30 ? 6.866 -4.727 -1.480 1.00 0.00 30 LEU A N 14
ATOM 9723 C CA . LEU A 1 30 ? 7.341 -3.408 -1.058 1.00 0.00 30 LEU A CA 14
ATOM 9724 C C . LEU A 1 30 ? 7.736 -3.397 0.419 1.00 0.00 30 LEU A C 14
ATOM 9725 O O . LEU A 1 30 ? 7.833 -4.447 1.051 1.00 0.00 30 LEU A O 14
ATOM 9741 N N . LEU A 1 31 ? 7.968 -2.213 0.965 1.00 0.00 31 LEU A N 14
ATOM 9742 C CA . LEU A 1 31 ? 8.580 -2.101 2.286 1.00 0.00 31 LEU A CA 14
ATOM 9743 C C . LEU A 1 31 ? 7.562 -2.077 3.423 1.00 0.00 31 LEU A C 14
ATOM 9744 O O . LEU A 1 31 ? 7.641 -2.894 4.340 1.00 0.00 31 LEU A O 14
ATOM 9760 N N . SER A 1 32 ? 6.584 -1.180 3.360 1.00 0.00 32 SER A N 14
ATOM 9761 C CA . SER A 1 32 ? 5.547 -1.170 4.397 1.00 0.00 32 SER A CA 14
ATOM 9762 C C . SER A 1 32 ? 4.343 -1.939 3.893 1.00 0.00 32 SER A C 14
ATOM 9763 O O . SER A 1 32 ? 3.556 -2.487 4.659 1.00 0.00 32 SER A O 14
ATOM 9771 N N . GLY A 1 33 ? 4.238 -1.978 2.579 1.00 0.00 33 GLY A N 14
ATOM 9772 C CA . GLY A 1 33 ? 3.296 -2.831 1.909 1.00 0.00 33 GLY A CA 14
ATOM 9773 C C . GLY A 1 33 ? 1.840 -2.617 2.247 1.00 0.00 33 GLY A C 14
ATOM 9774 O O . GLY A 1 33 ? 1.039 -3.490 1.974 1.00 0.00 33 GLY A O 14
ATOM 9778 N N . ARG A 1 34 ? 1.460 -1.486 2.797 1.00 0.00 34 ARG A N 14
ATOM 9779 C CA . ARG A 1 34 ? 0.066 -1.311 3.151 1.00 0.00 34 ARG A CA 14
ATOM 9780 C C . ARG A 1 34 ? -0.770 -0.813 1.942 1.00 0.00 34 ARG A C 14
ATOM 9781 O O . ARG A 1 34 ? -1.048 0.363 1.829 1.00 0.00 34 ARG A O 14
ATOM 9802 N N . CYS A 1 35 ? -1.139 -1.705 1.018 1.00 0.00 35 CYS A N 14
ATOM 9803 C CA . CYS A 1 35 ? -1.968 -1.316 -0.149 1.00 0.00 35 CYS A CA 14
ATOM 9804 C C . CYS A 1 35 ? -3.475 -1.578 0.048 1.00 0.00 35 CYS A C 14
ATOM 9805 O O . CYS A 1 35 ? -3.886 -2.727 0.200 1.00 0.00 35 CYS A O 14
ATOM 9812 N N . ARG A 1 36 ? -4.305 -0.519 0.021 1.00 0.00 36 ARG A N 14
ATOM 9813 C CA . ARG A 1 36 ? -5.773 -0.675 -0.015 1.00 0.00 36 ARG A CA 14
ATOM 9814 C C . ARG A 1 36 ? -6.427 0.460 -0.807 1.00 0.00 36 ARG A C 14
ATOM 9815 O O . ARG A 1 36 ? -5.755 1.380 -1.257 1.00 0.00 36 ARG A O 14
ATOM 9836 N N . ASP A 1 37 ? -7.744 0.360 -0.974 1.00 0.00 37 ASP A N 14
ATOM 9837 C CA . ASP A 1 37 ? -8.539 1.331 -1.729 1.00 0.00 37 ASP A CA 14
ATOM 9838 C C . ASP A 1 37 ? -9.660 1.896 -0.860 1.00 0.00 37 ASP A C 14
ATOM 9839 O O . ASP A 1 37 ? -9.634 3.064 -0.487 1.00 0.00 37 ASP A O 14
ATOM 9848 N N . ASP A 1 38 ? -10.641 1.060 -0.529 1.00 0.00 38 ASP A N 14
ATOM 9849 C CA . ASP A 1 38 ? -11.734 1.476 0.350 1.00 0.00 38 ASP A CA 14
ATOM 9850 C C . ASP A 1 38 ? -11.183 1.864 1.711 1.00 0.00 38 ASP A C 14
ATOM 9851 O O . ASP A 1 38 ? -11.535 2.899 2.278 1.00 0.00 38 ASP A O 14
ATOM 9860 N N . PHE A 1 39 ? -10.314 1.013 2.219 1.00 0.00 39 PHE A N 14
ATOM 9861 C CA . PHE A 1 39 ? -9.591 1.280 3.445 1.00 0.00 39 PHE A CA 14
ATOM 9862 C C . PHE A 1 39 ? -8.257 1.915 3.077 1.00 0.00 39 PHE A C 14
ATOM 9863 O O . PHE A 1 39 ? -7.842 1.837 1.923 1.00 0.00 39 PHE A O 14
ATOM 9880 N N . ARG A 1 40 ? -7.576 2.530 4.027 1.00 0.00 40 ARG A N 14
ATOM 9881 C CA . ARG A 1 40 ? -6.350 3.243 3.701 1.00 0.00 40 ARG A CA 14
ATOM 9882 C C . ARG A 1 40 ? -5.189 2.713 4.532 1.00 0.00 40 ARG A C 14
ATOM 9883 O O . ARG A 1 40 ? -5.247 2.699 5.758 1.00 0.00 40 ARG A O 14
ATOM 9904 N N . CYS A 1 41 ? -4.153 2.253 3.847 1.00 0.00 41 CYS A N 14
ATOM 9905 C CA . CYS A 1 41 ? -2.947 1.739 4.490 1.00 0.00 41 CYS A CA 14
ATOM 9906 C C . CYS A 1 41 ? -1.679 2.375 3.829 1.00 0.00 41 CYS A C 14
ATOM 9907 O O . CYS A 1 41 ? -1.706 2.673 2.641 1.00 0.00 41 CYS A O 14
ATOM 9914 N N . TRP A 1 42 ? -0.598 2.628 4.593 1.00 0.00 42 TRP A N 14
ATOM 9915 C CA . TRP A 1 42 ? 0.660 3.230 4.040 1.00 0.00 42 TRP A CA 14
ATOM 9916 C C . TRP A 1 42 ? 1.616 2.202 3.368 1.00 0.00 42 TRP A C 14
ATOM 9917 O O . TRP A 1 42 ? 2.314 1.464 4.050 1.00 0.00 42 TRP A O 14
ATOM 9938 N N . CYS A 1 43 ? 1.709 2.161 2.045 1.00 0.00 43 CYS A N 14
ATOM 9939 C CA . CYS A 1 43 ? 2.704 1.276 1.422 1.00 0.00 43 CYS A CA 14
ATOM 9940 C C . CYS A 1 43 ? 3.966 2.070 1.075 1.00 0.00 43 CYS A C 14
ATOM 9941 O O . CYS A 1 43 ? 3.930 3.013 0.282 1.00 0.00 43 CYS A O 14
ATOM 9948 N N . THR A 1 44 ? 5.070 1.704 1.720 1.00 0.00 44 THR A N 14
ATOM 9949 C CA . THR A 1 44 ? 6.357 2.359 1.510 1.00 0.00 44 THR A CA 14
ATOM 9950 C C . THR A 1 44 ? 7.181 1.597 0.483 1.00 0.00 44 THR A C 14
ATOM 9951 O O . THR A 1 44 ? 7.146 0.361 0.458 1.00 0.00 44 THR A O 14
ATOM 9962 N N . ASN A 1 45 ? 7.913 2.333 -0.351 1.00 0.00 45 ASN A N 14
ATOM 9963 C CA . ASN A 1 45 ? 8.724 1.744 -1.404 1.00 0.00 45 ASN A CA 14
ATOM 9964 C C . ASN A 1 45 ? 10.005 2.559 -1.577 1.00 0.00 45 ASN A C 14
ATOM 9965 O O . ASN A 1 45 ? 10.228 3.537 -0.864 1.00 0.00 45 ASN A O 14
ATOM 9976 N N . ARG A 1 46 ? 10.848 2.151 -2.513 1.00 0.00 46 ARG A N 14
ATOM 9977 C CA . ARG A 1 46 ? 12.048 2.904 -2.838 1.00 0.00 46 ARG A CA 14
ATOM 9978 C C . ARG A 1 46 ? 11.782 3.781 -4.048 1.00 0.00 46 ARG A C 14
ATOM 9979 O O . ARG A 1 46 ? 11.310 3.299 -5.078 1.00 0.00 46 ARG A O 14
ATOM 10000 N N . CYS A 1 47 ? 12.067 5.059 -3.921 1.00 0.00 47 CYS A N 14
ATOM 10001 C CA . CYS A 1 47 ? 11.858 5.995 -5.007 1.00 0.00 47 CYS A CA 14
ATOM 10002 C C . CYS A 1 47 ? 13.143 6.750 -5.311 1.00 0.00 47 CYS A C 14
ATOM 10003 O O . CYS A 1 47 ? 13.457 7.714 -4.586 1.00 0.00 47 CYS A O 14
ATOM 10011 N N . LYS A 1 1 ? 12.616 7.231 6.193 1.00 0.00 1 LYS A N 15
ATOM 10012 C CA . LYS A 1 1 ? 12.001 6.056 5.539 1.00 0.00 1 LYS A CA 15
ATOM 10013 C C . LYS A 1 1 ? 12.177 6.140 4.032 1.00 0.00 1 LYS A C 15
ATOM 10014 O O . LYS A 1 1 ? 12.933 6.971 3.529 1.00 0.00 1 LYS A O 15
ATOM 10035 N N . THR A 1 2 ? 11.481 5.275 3.320 1.00 0.00 2 THR A N 15
ATOM 10036 C CA . THR A 1 2 ? 11.482 5.291 1.877 1.00 0.00 2 THR A CA 15
ATOM 10037 C C . THR A 1 2 ? 10.189 5.906 1.360 1.00 0.00 2 THR A C 15
ATOM 10038 O O . THR A 1 2 ? 9.328 6.286 2.160 1.00 0.00 2 THR A O 15
ATOM 10049 N N . CYS A 1 3 ? 10.078 6.071 0.050 1.00 0.00 3 CYS A N 15
ATOM 10050 C CA . CYS A 1 3 ? 8.889 6.671 -0.546 1.00 0.00 3 CYS A CA 15
ATOM 10051 C C . CYS A 1 3 ? 7.638 5.931 -0.086 1.00 0.00 3 CYS A C 15
ATOM 10052 O O . CYS A 1 3 ? 7.422 4.770 -0.433 1.00 0.00 3 CYS A O 15
ATOM 10059 N N . GLU A 1 4 ? 6.817 6.610 0.688 1.00 0.00 4 GLU A N 15
ATOM 10060 C CA . GLU A 1 4 ? 5.644 5.999 1.278 1.00 0.00 4 GLU A CA 15
ATOM 10061 C C . GLU A 1 4 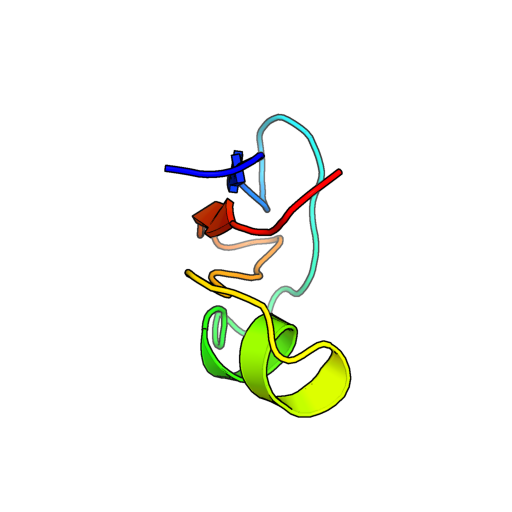? 4.427 6.846 0.996 1.00 0.00 4 GLU A C 15
ATOM 10062 O O . GLU A 1 4 ? 4.506 8.075 0.979 1.00 0.00 4 GLU A O 15
ATOM 10074 N N . ASN A 1 5 ? 3.310 6.197 0.761 1.00 0.00 5 ASN A N 15
ATOM 10075 C CA . ASN A 1 5 ? 2.057 6.902 0.657 1.00 0.00 5 ASN A CA 15
ATOM 10076 C C . ASN A 1 5 ? 0.948 6.053 1.215 1.00 0.00 5 ASN A C 15
ATOM 10077 O O . ASN A 1 5 ? 1.039 4.825 1.257 1.00 0.00 5 ASN A O 15
ATOM 10088 N N . LEU A 1 6 ? -0.090 6.718 1.652 1.00 0.00 6 LEU A N 15
ATOM 10089 C CA . LEU A 1 6 ? -1.258 6.038 2.148 1.00 0.00 6 LEU A CA 15
ATOM 10090 C C . LEU A 1 6 ? -2.203 5.799 0.986 1.00 0.00 6 LEU A C 15
ATOM 10091 O O . LEU A 1 6 ? -2.620 6.737 0.317 1.00 0.00 6 LEU A O 15
ATOM 10107 N N . SER A 1 7 ? -2.490 4.543 0.734 1.00 0.00 7 SER A N 15
ATOM 10108 C CA . SER A 1 7 ? -3.344 4.158 -0.360 1.00 0.00 7 SER A CA 15
ATOM 10109 C C . SER A 1 7 ? -4.802 4.198 0.069 1.00 0.00 7 SER A C 15
ATOM 10110 O O . SER A 1 7 ? -5.175 3.635 1.104 1.00 0.00 7 SER A O 15
ATOM 10118 N N . GLY A 1 8 ? -5.613 4.894 -0.708 1.00 0.00 8 GLY A N 15
ATOM 10119 C CA . GLY A 1 8 ? -7.019 4.998 -0.413 1.00 0.00 8 GLY A CA 15
ATOM 10120 C C . GLY A 1 8 ? -7.637 6.205 -1.072 1.00 0.00 8 GLY A C 15
ATOM 10121 O O . GLY A 1 8 ? -7.547 6.370 -2.287 1.00 0.00 8 GLY A O 15
ATOM 10125 N N . THR A 1 9 ? -8.260 7.053 -0.281 1.00 0.00 9 THR A N 15
ATOM 10126 C CA . THR A 1 9 ? -8.854 8.264 -0.805 1.00 0.00 9 THR A CA 15
ATOM 10127 C C . THR A 1 9 ? -7.783 9.334 -1.044 1.00 0.00 9 THR A C 15
ATOM 10128 O O . THR A 1 9 ? -7.824 10.048 -2.047 1.00 0.00 9 THR A O 15
ATOM 10139 N N . PHE A 1 10 ? -6.823 9.441 -0.131 1.00 0.00 10 PHE A N 15
ATOM 10140 C CA . PHE A 1 10 ? -5.754 10.404 -0.266 1.00 0.00 10 PHE A CA 15
ATOM 10141 C C . PHE A 1 10 ? -4.581 9.741 -0.974 1.00 0.00 10 PHE A C 15
ATOM 10142 O O . PHE A 1 10 ? -4.365 8.547 -0.796 1.00 0.00 10 PHE A O 15
ATOM 10159 N N . LYS A 1 11 ? -3.854 10.499 -1.790 1.00 0.00 11 LYS A N 15
ATOM 10160 C CA . LYS A 1 11 ? -2.628 10.010 -2.430 1.00 0.00 11 LYS A CA 15
ATOM 10161 C C . LYS A 1 11 ? -2.905 8.881 -3.421 1.00 0.00 11 LYS A C 15
ATOM 10162 O O . LYS A 1 11 ? -2.000 8.130 -3.786 1.00 0.00 11 LYS A O 15
ATOM 10181 N N . GLY A 1 12 ? -4.147 8.774 -3.850 1.00 0.00 12 GLY A N 15
ATOM 10182 C CA . GLY A 1 12 ? -4.522 7.750 -4.806 1.00 0.00 12 GLY A CA 15
ATOM 10183 C C . GLY A 1 12 ? -4.940 6.448 -4.143 1.00 0.00 12 GLY A C 15
ATOM 10184 O O . GLY A 1 12 ? -4.582 6.179 -2.996 1.00 0.00 12 GLY A O 15
ATOM 10188 N N . PRO A 1 13 ? -5.698 5.612 -4.862 1.00 0.00 13 PRO A N 15
ATOM 10189 C CA . PRO A 1 13 ? -6.274 4.381 -4.340 1.00 0.00 13 PRO A CA 15
ATOM 10190 C C . PRO A 1 13 ? -5.395 3.157 -4.584 1.00 0.00 13 PRO A C 15
ATOM 10191 O O . PRO A 1 13 ? -4.265 3.266 -5.069 1.00 0.00 13 PRO A O 15
ATOM 10202 N N . CYS A 1 14 ? -5.931 1.989 -4.245 1.00 0.00 14 CYS A N 15
ATOM 10203 C CA . CYS A 1 14 ? -5.241 0.732 -4.480 1.00 0.00 14 CYS A CA 15
ATOM 10204 C C . CYS A 1 14 ? -6.237 -0.428 -4.569 1.00 0.00 14 CYS A C 15
ATOM 10205 O O . CYS A 1 14 ? -6.692 -0.771 -5.659 1.00 0.00 14 CYS A O 15
ATOM 10212 N N . ILE A 1 15 ? -6.616 -1.008 -3.429 1.00 0.00 15 ILE A N 15
ATOM 10213 C CA . ILE A 1 15 ? -7.467 -2.202 -3.426 1.00 0.00 15 ILE A CA 15
ATOM 10214 C C . ILE A 1 15 ? -8.445 -2.221 -2.242 1.00 0.00 15 ILE A C 15
ATOM 10215 O O . ILE A 1 15 ? -8.041 -2.105 -1.083 1.00 0.00 15 ILE A O 15
ATOM 10231 N N . PRO A 1 16 ? -9.745 -2.414 -2.503 1.00 0.00 16 PRO A N 15
ATOM 10232 C CA . PRO A 1 16 ? -10.777 -2.369 -1.474 1.00 0.00 16 PRO A CA 15
ATOM 10233 C C . PRO A 1 16 ? -10.952 -3.719 -0.786 1.00 0.00 16 PRO A C 15
ATOM 10234 O O . PRO A 1 16 ? -12.043 -4.068 -0.342 1.00 0.00 16 PRO A O 15
ATOM 10245 N N . ASP A 1 17 ? -9.863 -4.469 -0.699 1.00 0.00 17 ASP A N 15
ATOM 10246 C CA . ASP A 1 17 ? -9.917 -5.835 -0.191 1.00 0.00 17 ASP A CA 15
ATOM 10247 C C . ASP A 1 17 ? -9.402 -5.933 1.244 1.00 0.00 17 ASP A C 15
ATOM 10248 O O . ASP A 1 17 ? -9.691 -6.896 1.947 1.00 0.00 17 ASP A O 15
ATOM 10257 N N . GLY A 1 18 ? -8.623 -4.941 1.672 1.00 0.00 18 GLY A N 15
ATOM 10258 C CA . GLY A 1 18 ? -8.158 -4.907 3.055 1.00 0.00 18 GLY A CA 15
ATOM 10259 C C . GLY A 1 18 ? -6.952 -5.781 3.304 1.00 0.00 18 GLY A C 15
ATOM 10260 O O . GLY A 1 18 ? -6.606 -6.077 4.442 1.00 0.00 18 GLY A O 15
ATOM 10264 N N . ASN A 1 19 ? -6.299 -6.155 2.231 1.00 0.00 19 ASN A N 15
ATOM 10265 C CA . ASN A 1 19 ? -5.123 -6.991 2.274 1.00 0.00 19 ASN A CA 15
ATOM 10266 C C . ASN A 1 19 ? -3.889 -6.175 1.944 1.00 0.00 19 ASN A C 15
ATOM 10267 O O . ASN A 1 19 ? -3.085 -6.565 1.101 1.00 0.00 19 ASN A O 15
ATOM 10278 N N . CYS A 1 20 ? -3.749 -5.034 2.604 1.00 0.00 20 CYS A N 15
ATOM 10279 C CA . CYS A 1 20 ? -2.722 -4.093 2.256 1.00 0.00 20 CYS A CA 15
ATOM 10280 C C . CYS A 1 20 ? -1.356 -4.704 2.400 1.00 0.00 20 CYS A C 15
ATOM 10281 O O . CYS A 1 20 ? -0.531 -4.605 1.487 1.00 0.00 20 CYS A O 15
ATOM 10288 N N . ASN A 1 21 ? -1.148 -5.381 3.511 1.00 0.00 21 ASN A N 15
ATOM 10289 C CA . ASN A 1 21 ? 0.145 -5.940 3.822 1.00 0.00 21 ASN A CA 15
ATOM 10290 C C . ASN A 1 21 ? 0.514 -7.041 2.856 1.00 0.00 21 ASN A C 15
ATOM 10291 O O . ASN A 1 21 ? 1.489 -6.921 2.116 1.00 0.00 21 ASN A O 15
ATOM 10302 N N . LYS A 1 22 ? -0.281 -8.089 2.817 1.00 0.00 22 LYS A N 15
ATOM 10303 C CA . LYS A 1 22 ? 0.053 -9.227 1.987 1.00 0.00 22 LYS A CA 15
ATOM 10304 C C . LYS A 1 22 ? 0.076 -8.870 0.504 1.00 0.00 22 LYS A C 15
ATOM 10305 O O . LYS A 1 22 ? 0.872 -9.425 -0.244 1.00 0.00 22 LYS A O 15
ATOM 10324 N N . HIS A 1 23 ? -0.751 -7.931 0.069 1.00 0.00 23 HIS A N 15
ATOM 10325 C CA . HIS A 1 23 ? -0.755 -7.570 -1.341 1.00 0.00 23 HIS A CA 15
ATOM 10326 C C . HIS A 1 23 ? 0.590 -6.964 -1.737 1.00 0.00 23 HIS A C 15
ATOM 10327 O O . HIS A 1 23 ? 1.261 -7.467 -2.637 1.00 0.00 23 HIS A O 15
ATOM 10342 N N . CYS A 1 24 ? 1.009 -5.920 -1.034 1.00 0.00 24 CYS A N 15
ATOM 10343 C CA . CYS A 1 24 ? 2.274 -5.267 -1.344 1.00 0.00 24 CYS A CA 15
ATOM 10344 C C . CYS A 1 24 ? 3.447 -6.200 -1.094 1.00 0.00 24 CYS A C 15
ATOM 10345 O O . CYS A 1 24 ? 4.385 -6.241 -1.871 1.00 0.00 24 CYS A O 15
ATOM 10352 N N . ARG A 1 25 ? 3.388 -6.941 0.004 1.00 0.00 25 ARG A N 15
ATOM 10353 C CA . ARG A 1 25 ? 4.554 -7.662 0.505 1.00 0.00 25 ARG A CA 15
ATOM 10354 C C . ARG A 1 25 ? 4.719 -9.039 -0.119 1.00 0.00 25 ARG A C 15
ATOM 10355 O O . ARG A 1 25 ? 5.837 -9.488 -0.343 1.00 0.00 25 ARG A O 15
ATOM 10376 N N . ASN A 1 26 ? 3.618 -9.704 -0.391 1.00 0.00 26 ASN A N 15
ATOM 10377 C CA . ASN A 1 26 ? 3.677 -11.060 -0.927 1.00 0.00 26 ASN A CA 15
ATOM 10378 C C . ASN A 1 26 ? 3.799 -11.029 -2.442 1.00 0.00 26 ASN A C 15
ATOM 10379 O O . ASN A 1 26 ? 4.518 -11.834 -3.032 1.00 0.00 26 ASN A O 15
ATOM 10390 N N . ASN A 1 27 ? 3.109 -10.084 -3.069 1.00 0.00 27 ASN A N 15
ATOM 10391 C CA . ASN A 1 27 ? 3.097 -10.007 -4.522 1.00 0.00 27 ASN A CA 15
ATOM 10392 C C . ASN A 1 27 ? 4.283 -9.210 -5.045 1.00 0.00 27 ASN A C 15
ATOM 10393 O O . ASN A 1 27 ? 4.999 -9.671 -5.934 1.00 0.00 27 ASN A O 15
ATOM 10404 N N . GLU A 1 28 ? 4.504 -8.020 -4.497 1.00 0.00 28 GLU A N 15
ATOM 10405 C CA . GLU A 1 28 ? 5.571 -7.163 -4.999 1.00 0.00 28 GLU A CA 15
ATOM 10406 C C . GLU A 1 28 ? 6.746 -7.093 -4.021 1.00 0.00 28 GLU A C 15
ATOM 10407 O O . GLU A 1 28 ? 7.863 -6.748 -4.405 1.00 0.00 28 GLU A O 15
ATOM 10419 N N . HIS A 1 29 ? 6.479 -7.429 -2.755 1.00 0.00 29 HIS A N 15
ATOM 10420 C CA . HIS A 1 29 ? 7.505 -7.499 -1.724 1.00 0.00 29 HIS A CA 15
ATOM 10421 C C . HIS A 1 29 ? 8.055 -6.105 -1.446 1.00 0.00 29 HIS A C 15
ATOM 10422 O O . HIS A 1 29 ? 9.259 -5.869 -1.520 1.00 0.00 29 HIS A O 15
ATOM 10437 N N . LEU A 1 30 ? 7.160 -5.173 -1.136 1.00 0.00 30 LEU A N 15
ATOM 10438 C CA . LEU A 1 30 ? 7.573 -3.808 -0.851 1.00 0.00 30 LEU A CA 15
ATOM 10439 C C . LEU A 1 30 ? 8.102 -3.679 0.570 1.00 0.00 30 LEU A C 15
ATOM 10440 O O . LEU A 1 30 ? 8.323 -4.680 1.249 1.00 0.00 30 LEU A O 15
ATOM 10456 N N . LEU A 1 31 ? 8.314 -2.453 1.014 1.00 0.00 31 LEU A N 15
ATOM 10457 C CA . LEU A 1 31 ? 8.994 -2.216 2.280 1.00 0.00 31 LEU A CA 15
ATOM 10458 C C . LEU A 1 31 ? 8.030 -2.164 3.460 1.00 0.00 31 LEU A C 15
ATOM 10459 O O . LEU A 1 31 ? 8.230 -2.854 4.458 1.00 0.00 31 LEU A O 15
ATOM 10475 N N . SER A 1 32 ? 6.979 -1.365 3.355 1.00 0.00 32 SER A N 15
ATOM 10476 C CA . SER A 1 32 ? 5.989 -1.312 4.439 1.00 0.00 32 SER A CA 15
ATOM 10477 C C . SER A 1 32 ? 4.722 -2.065 4.080 1.00 0.00 32 SER A C 15
ATOM 10478 O O . SER A 1 32 ? 4.014 -2.593 4.934 1.00 0.00 32 SER A O 15
ATOM 10486 N N . GLY A 1 33 ? 4.477 -2.110 2.793 1.00 0.00 33 GLY A N 15
ATOM 10487 C CA . GLY A 1 33 ? 3.482 -2.990 2.221 1.00 0.00 33 GLY A CA 15
ATOM 10488 C C . GLY A 1 33 ? 2.080 -2.766 2.704 1.00 0.00 33 GLY A C 15
ATOM 10489 O O . GLY A 1 33 ? 1.385 -3.717 2.956 1.00 0.00 33 GLY A O 15
ATOM 10493 N N . ARG A 1 34 ? 1.663 -1.537 2.874 1.00 0.00 34 ARG A N 15
ATOM 10494 C CA . ARG A 1 34 ? 0.289 -1.270 3.228 1.00 0.00 34 ARG A CA 15
ATOM 10495 C C . ARG A 1 34 ? -0.526 -0.750 2.009 1.00 0.00 34 ARG A C 15
ATOM 10496 O O . ARG A 1 34 ? -0.729 0.439 1.875 1.00 0.00 34 ARG A O 15
ATOM 10517 N N . CYS A 1 35 ? -0.931 -1.629 1.077 1.00 0.00 35 CYS A N 15
ATOM 10518 C CA . CYS A 1 35 ? -1.801 -1.206 -0.053 1.00 0.00 35 CYS A CA 15
ATOM 10519 C C . CYS A 1 35 ? -3.309 -1.534 0.118 1.00 0.00 35 CYS A C 15
ATOM 10520 O O . CYS A 1 35 ? -3.690 -2.699 0.147 1.00 0.00 35 CYS A O 15
ATOM 10527 N N . ARG A 1 36 ? -4.170 -0.508 0.196 1.00 0.00 36 ARG A N 15
ATOM 10528 C CA . ARG A 1 36 ? -5.639 -0.693 0.181 1.00 0.00 36 ARG A CA 15
ATOM 10529 C C . ARG A 1 36 ? -6.334 0.500 -0.495 1.00 0.00 36 ARG A C 15
ATOM 10530 O O . ARG A 1 36 ? -5.678 1.412 -0.978 1.00 0.00 36 ARG A O 15
ATOM 10551 N N . ASP A 1 37 ? -7.663 0.454 -0.561 1.00 0.00 37 ASP A N 15
ATOM 10552 C CA . ASP A 1 37 ? -8.459 1.518 -1.191 1.00 0.00 37 ASP A CA 15
ATOM 10553 C C . ASP A 1 37 ? -9.595 1.977 -0.277 1.00 0.00 37 ASP A C 15
ATOM 10554 O O . ASP A 1 37 ? -9.554 3.078 0.273 1.00 0.00 37 ASP A O 15
ATOM 10563 N N . ASP A 1 38 ? -10.615 1.132 -0.136 1.00 0.00 38 ASP A N 15
ATOM 10564 C CA . ASP A 1 38 ? -11.741 1.410 0.758 1.00 0.00 38 ASP A CA 15
ATOM 10565 C C . ASP A 1 38 ? -11.236 1.572 2.181 1.00 0.00 38 ASP A C 15
ATOM 10566 O O . ASP A 1 38 ? -11.723 2.400 2.955 1.00 0.00 38 ASP A O 15
ATOM 10575 N N . PHE A 1 39 ? -10.245 0.766 2.500 1.00 0.00 39 PHE A N 15
ATOM 10576 C CA . PHE A 1 39 ? -9.509 0.878 3.741 1.00 0.00 39 PHE A CA 15
ATOM 10577 C C . PHE A 1 39 ? -8.187 1.560 3.427 1.00 0.00 39 PHE A C 15
ATOM 10578 O O . PHE A 1 39 ? -7.803 1.628 2.263 1.00 0.00 39 PHE A O 15
ATOM 10595 N N . ARG A 1 40 ? -7.478 2.048 4.424 1.00 0.00 40 ARG A N 15
ATOM 10596 C CA . ARG A 1 40 ? -6.313 2.861 4.140 1.00 0.00 40 ARG A CA 15
ATOM 10597 C C . ARG A 1 40 ? -5.067 2.293 4.801 1.00 0.00 40 ARG A C 15
ATOM 10598 O O . ARG A 1 40 ? -5.009 2.104 6.014 1.00 0.00 40 ARG A O 15
ATOM 10619 N N . CYS A 1 41 ? -4.081 2.011 3.968 1.00 0.00 41 CYS A N 15
ATOM 10620 C CA . CYS A 1 41 ? -2.792 1.511 4.411 1.00 0.00 41 CYS A CA 15
ATOM 10621 C C . CYS A 1 41 ? -1.622 2.299 3.738 1.00 0.00 41 CYS A C 15
ATOM 10622 O O . CYS A 1 41 ? -1.744 2.691 2.583 1.00 0.00 41 CYS A O 15
ATOM 10629 N N . TRP A 1 42 ? -0.505 2.546 4.454 1.00 0.00 42 TRP A N 15
ATOM 10630 C CA . TRP A 1 42 ? 0.705 3.195 3.865 1.00 0.00 42 TRP A CA 15
ATOM 10631 C C . TRP A 1 42 ? 1.699 2.173 3.247 1.00 0.00 42 TRP A C 15
ATOM 10632 O O . TRP A 1 42 ? 2.417 1.483 3.977 1.00 0.00 42 TRP A O 15
ATOM 10653 N N . CYS A 1 43 ? 1.785 2.061 1.926 1.00 0.00 43 CYS A N 15
ATOM 10654 C CA . CYS A 1 43 ? 2.787 1.157 1.350 1.00 0.00 43 CYS A CA 15
ATOM 10655 C C . CYS A 1 43 ? 4.037 1.943 0.969 1.00 0.00 43 CYS A C 15
ATOM 10656 O O . CYS A 1 43 ? 3.963 2.985 0.315 1.00 0.00 43 CYS A O 15
ATOM 10663 N N . THR A 1 44 ? 5.181 1.445 1.427 1.00 0.00 44 THR A N 15
ATOM 10664 C CA . THR A 1 44 ? 6.451 2.126 1.245 1.00 0.00 44 THR A CA 15
ATOM 10665 C C . THR A 1 44 ? 7.366 1.341 0.313 1.00 0.00 44 THR A C 15
ATOM 10666 O O . THR A 1 44 ? 7.423 0.105 0.388 1.00 0.00 44 THR A O 15
ATOM 10677 N N . ASN A 1 45 ? 8.067 2.070 -0.551 1.00 0.00 45 ASN A N 15
ATOM 10678 C CA . ASN A 1 45 ? 9.023 1.504 -1.497 1.00 0.00 45 ASN A CA 15
ATOM 10679 C C . ASN A 1 45 ? 9.993 2.609 -1.924 1.00 0.00 45 ASN A C 15
ATOM 10680 O O . ASN A 1 45 ? 9.974 3.694 -1.351 1.00 0.00 45 ASN A O 15
ATOM 10691 N N . ARG A 1 46 ? 10.846 2.351 -2.902 1.00 0.00 46 ARG A N 15
ATOM 10692 C CA . ARG A 1 46 ? 11.788 3.361 -3.354 1.00 0.00 46 ARG A CA 15
ATOM 10693 C C . ARG A 1 46 ? 11.299 3.973 -4.657 1.00 0.00 46 ARG A C 15
ATOM 10694 O O . ARG A 1 46 ? 10.858 3.261 -5.557 1.00 0.00 46 ARG A O 15
ATOM 10715 N N . CYS A 1 47 ? 11.367 5.287 -4.751 1.00 0.00 47 CYS A N 15
ATOM 10716 C CA . CYS A 1 47 ? 10.947 5.978 -5.952 1.00 0.00 47 CYS A CA 15
ATOM 10717 C C . CYS A 1 47 ? 12.126 6.728 -6.564 1.00 0.00 47 CYS A C 15
ATOM 10718 O O . CYS A 1 47 ? 12.696 6.226 -7.553 1.00 0.00 47 CYS A O 15
ATOM 10726 N N . LYS A 1 1 ? 12.630 6.301 6.522 1.00 0.00 1 LYS A N 16
ATOM 10727 C CA . LYS A 1 1 ? 12.082 5.216 5.681 1.00 0.00 1 LYS A CA 16
ATOM 10728 C C . LYS A 1 1 ? 12.316 5.535 4.210 1.00 0.00 1 LYS A C 16
ATOM 10729 O O . LYS A 1 1 ? 13.081 6.443 3.884 1.00 0.00 1 LYS A O 16
ATOM 10750 N N . THR A 1 2 ? 11.674 4.788 3.331 1.00 0.00 2 THR A N 16
ATOM 10751 C CA . THR A 1 2 ? 11.712 5.081 1.911 1.00 0.00 2 THR A CA 16
ATOM 10752 C C . THR A 1 2 ? 10.414 5.754 1.511 1.00 0.00 2 THR A C 16
ATOM 10753 O O . THR A 1 2 ? 9.557 5.987 2.367 1.00 0.00 2 THR A O 16
ATOM 10764 N N . CYS A 1 3 ? 10.291 6.110 0.246 1.00 0.00 3 CYS A N 16
ATOM 10765 C CA . CYS A 1 3 ? 9.112 6.818 -0.236 1.00 0.00 3 CYS A CA 16
ATOM 10766 C C . CYS A 1 3 ? 7.847 6.058 0.154 1.00 0.00 3 CYS A C 16
ATOM 10767 O O . CYS A 1 3 ? 7.585 4.954 -0.333 1.00 0.00 3 CYS A O 16
ATOM 10774 N N . GLU A 1 4 ? 7.068 6.651 1.035 1.00 0.00 4 GLU A N 16
ATOM 10775 C CA . GLU A 1 4 ? 5.897 5.990 1.566 1.00 0.00 4 GLU A CA 16
ATOM 10776 C C . GLU A 1 4 ? 4.649 6.738 1.168 1.00 0.00 4 GLU A C 16
ATOM 10777 O O . GLU A 1 4 ? 4.521 7.939 1.418 1.00 0.00 4 GLU A O 16
ATOM 10789 N N . ASN A 1 5 ? 3.730 6.031 0.551 1.00 0.00 5 ASN A N 16
ATOM 10790 C CA . ASN A 1 5 ? 2.468 6.625 0.193 1.00 0.00 5 ASN A CA 16
ATOM 10791 C C . ASN A 1 5 ? 1.352 5.875 0.851 1.00 0.00 5 ASN A C 16
ATOM 10792 O O . ASN A 1 5 ? 1.427 4.668 1.072 1.00 0.00 5 ASN A O 16
ATOM 10803 N N . LEU A 1 6 ? 0.317 6.597 1.134 1.00 0.00 6 LEU A N 16
ATOM 10804 C CA . LEU A 1 6 ? -0.871 6.010 1.698 1.00 0.00 6 LEU A CA 16
ATOM 10805 C C . LEU A 1 6 ? -1.822 5.679 0.574 1.00 0.00 6 LEU A C 16
ATOM 10806 O O . LEU A 1 6 ? -2.341 6.564 -0.095 1.00 0.00 6 LEU A O 16
ATOM 10822 N N . SER A 1 7 ? -2.016 4.408 0.359 1.00 0.00 7 SER A N 16
ATOM 10823 C CA . SER A 1 7 ? -2.864 3.938 -0.695 1.00 0.00 7 SER A CA 16
ATOM 10824 C C . SER A 1 7 ? -4.292 3.850 -0.182 1.00 0.00 7 SER A C 16
ATOM 10825 O O . SER A 1 7 ? -4.559 3.182 0.823 1.00 0.00 7 SER A O 16
ATOM 10833 N N . GLY A 1 8 ? -5.190 4.553 -0.846 1.00 0.00 8 GLY A N 16
ATOM 10834 C CA . GLY A 1 8 ? -6.577 4.528 -0.459 1.00 0.00 8 GLY A CA 16
ATOM 10835 C C . GLY A 1 8 ? -7.309 5.769 -0.900 1.00 0.00 8 GLY A C 16
ATOM 10836 O O . GLY A 1 8 ? -7.341 6.092 -2.087 1.00 0.00 8 GLY A O 16
ATOM 10840 N N . THR A 1 9 ? -7.895 6.465 0.053 1.00 0.00 9 THR A N 16
ATOM 10841 C CA . THR A 1 9 ? -8.631 7.681 -0.240 1.00 0.00 9 THR A CA 16
ATOM 10842 C C . THR A 1 9 ? -7.692 8.817 -0.659 1.00 0.00 9 THR A C 16
ATOM 10843 O O . THR A 1 9 ? -7.947 9.493 -1.657 1.00 0.00 9 THR A O 16
ATOM 10854 N N . PHE A 1 10 ? -6.608 9.024 0.081 1.00 0.00 10 PHE A N 16
ATOM 10855 C CA . PHE A 1 10 ? -5.660 10.069 -0.263 1.00 0.00 10 PHE A CA 16
ATOM 10856 C C . PHE A 1 10 ? -4.597 9.505 -1.180 1.00 0.00 10 PHE A C 16
ATOM 10857 O O . PHE A 1 10 ? -4.297 8.316 -1.115 1.00 0.00 10 PHE A O 16
ATOM 10874 N N . LYS A 1 11 ? -4.050 10.354 -2.037 1.00 0.00 11 LYS A N 16
ATOM 10875 C CA . LYS A 1 11 ? -2.801 10.051 -2.729 1.00 0.00 11 LYS A CA 16
ATOM 10876 C C . LYS A 1 11 ? -2.916 8.824 -3.641 1.00 0.00 11 LYS A C 16
ATOM 10877 O O . LYS A 1 11 ? -1.925 8.136 -3.892 1.00 0.00 11 LYS A O 16
ATOM 10896 N N . GLY A 1 12 ? -4.116 8.553 -4.126 1.00 0.00 12 GLY A N 16
ATOM 10897 C CA . GLY A 1 12 ? -4.320 7.424 -5.018 1.00 0.00 12 GLY A CA 16
ATOM 10898 C C . GLY A 1 12 ? -4.843 6.189 -4.298 1.00 0.00 12 GLY A C 16
ATOM 10899 O O . GLY A 1 12 ? -4.419 5.895 -3.181 1.00 0.00 12 GLY A O 16
ATOM 10903 N N . PRO A 1 13 ? -5.764 5.432 -4.922 1.00 0.00 13 PRO A N 16
ATOM 10904 C CA . PRO A 1 13 ? -6.380 4.248 -4.318 1.00 0.00 13 PRO A CA 16
ATOM 10905 C C . PRO A 1 13 ? -5.525 2.993 -4.481 1.00 0.00 13 PRO A C 16
ATOM 10906 O O . PRO A 1 13 ? -4.352 3.070 -4.854 1.00 0.00 13 PRO A O 16
ATOM 10917 N N . CYS A 1 14 ? -6.118 1.833 -4.204 1.00 0.00 14 CYS A N 16
ATOM 10918 C CA . CYS A 1 14 ? -5.404 0.568 -4.319 1.00 0.00 14 CYS A CA 16
ATOM 10919 C C . CYS A 1 14 ? -6.382 -0.609 -4.455 1.00 0.00 14 CYS A C 16
ATOM 10920 O O . CYS A 1 14 ? -6.792 -0.944 -5.564 1.00 0.00 14 CYS A O 16
ATOM 10927 N N . ILE A 1 15 ? -6.782 -1.215 -3.329 1.00 0.00 15 ILE A N 16
ATOM 10928 C CA . ILE A 1 15 ? -7.661 -2.392 -3.358 1.00 0.00 15 ILE A CA 16
ATOM 10929 C C . ILE A 1 15 ? -8.601 -2.426 -2.146 1.00 0.00 15 ILE A C 16
ATOM 10930 O O . ILE A 1 15 ? -8.182 -2.203 -1.009 1.00 0.00 15 ILE A O 16
ATOM 10946 N N . PRO A 1 16 ? -9.879 -2.738 -2.357 1.00 0.00 16 PRO A N 16
ATOM 10947 C CA . PRO A 1 16 ? -10.880 -2.725 -1.299 1.00 0.00 16 PRO A CA 16
ATOM 10948 C C . PRO A 1 16 ? -11.003 -4.068 -0.578 1.00 0.00 16 PRO A C 16
ATOM 10949 O O . PRO A 1 16 ? -12.019 -4.352 0.050 1.00 0.00 16 PRO A O 16
ATOM 10960 N N . ASP A 1 17 ? -9.958 -4.885 -0.657 1.00 0.00 17 ASP A N 16
ATOM 10961 C CA . ASP A 1 17 ? -9.997 -6.227 -0.076 1.00 0.00 17 ASP A CA 16
ATOM 10962 C C . ASP A 1 17 ? -9.605 -6.230 1.400 1.00 0.00 17 ASP A C 16
ATOM 10963 O O . ASP A 1 17 ? -9.917 -7.169 2.128 1.00 0.00 17 ASP A O 16
ATOM 10972 N N . GLY A 1 18 ? -8.912 -5.181 1.843 1.00 0.00 18 GLY A N 16
ATOM 10973 C CA . GLY A 1 18 ? -8.527 -5.096 3.246 1.00 0.00 18 GLY A CA 16
ATOM 10974 C C . GLY A 1 18 ? -7.355 -5.995 3.593 1.00 0.00 18 GLY A C 16
ATOM 10975 O O . GLY A 1 18 ? -7.283 -6.557 4.678 1.00 0.00 18 GLY A O 16
ATOM 10979 N N . ASN A 1 19 ? -6.416 -6.071 2.670 1.00 0.00 19 ASN A N 16
ATOM 10980 C CA . ASN A 1 19 ? -5.272 -6.968 2.753 1.00 0.00 19 ASN A CA 16
ATOM 10981 C C . ASN A 1 19 ? -4.024 -6.188 2.388 1.00 0.00 19 ASN A C 16
ATOM 10982 O O . ASN A 1 19 ? -3.136 -6.690 1.704 1.00 0.00 19 ASN A O 16
ATOM 10993 N N . CYS A 1 20 ? -3.964 -4.961 2.874 1.00 0.00 20 CYS A N 16
ATOM 10994 C CA . CYS A 1 20 ? -3.006 -4.002 2.409 1.00 0.00 20 CYS A CA 16
ATOM 10995 C C . CYS A 1 20 ? -1.561 -4.502 2.478 1.00 0.00 20 CYS A C 16
ATOM 10996 O O . CYS A 1 20 ? -0.980 -4.851 1.443 1.00 0.00 20 CYS A O 16
ATOM 11003 N N . ASN A 1 21 ? -0.990 -4.535 3.681 1.00 0.00 21 ASN A N 16
ATOM 11004 C CA . ASN A 1 21 ? 0.427 -4.867 3.855 1.00 0.00 21 ASN A CA 16
ATOM 11005 C C . ASN A 1 21 ? 0.807 -6.172 3.158 1.00 0.00 21 ASN A C 16
ATOM 11006 O O . ASN A 1 21 ? 1.819 -6.230 2.463 1.00 0.00 21 ASN A O 16
ATOM 11017 N N . LYS A 1 22 ? -0.007 -7.202 3.304 1.00 0.00 22 LYS A N 16
ATOM 11018 C CA . LYS A 1 22 ? 0.300 -8.484 2.692 1.00 0.00 22 LYS A CA 16
ATOM 11019 C C . LYS A 1 22 ? 0.248 -8.416 1.168 1.00 0.00 22 LYS A C 16
ATOM 11020 O O . LYS A 1 22 ? 1.019 -9.095 0.499 1.00 0.00 22 LYS A O 16
ATOM 11039 N N . HIS A 1 23 ? -0.630 -7.585 0.613 1.00 0.00 23 HIS A N 16
ATOM 11040 C CA . HIS A 1 23 ? -0.749 -7.487 -0.838 1.00 0.00 23 HIS A CA 16
ATOM 11041 C C . HIS A 1 23 ? 0.561 -7.021 -1.455 1.00 0.00 23 HIS A C 16
ATOM 11042 O O . HIS A 1 23 ? 1.153 -7.734 -2.261 1.00 0.00 23 HIS A O 16
ATOM 11057 N N . CYS A 1 24 ? 1.017 -5.832 -1.076 1.00 0.00 24 CYS A N 16
ATOM 11058 C CA . CYS A 1 24 ? 2.301 -5.339 -1.569 1.00 0.00 24 CYS A CA 16
ATOM 11059 C C . CYS A 1 24 ? 3.380 -6.379 -1.323 1.00 0.00 24 CYS A C 16
ATOM 11060 O O . CYS A 1 24 ? 4.014 -6.839 -2.257 1.00 0.00 24 CYS A O 16
ATOM 11067 N N . ARG A 1 25 ? 3.549 -6.776 -0.062 1.00 0.00 25 ARG A N 16
ATOM 11068 C CA . ARG A 1 25 ? 4.672 -7.613 0.337 1.00 0.00 25 ARG A CA 16
ATOM 11069 C C . ARG A 1 25 ? 4.692 -8.978 -0.332 1.00 0.00 25 ARG A C 16
ATOM 11070 O O . ARG A 1 25 ? 5.756 -9.545 -0.553 1.00 0.00 25 ARG A O 16
ATOM 11091 N N . ASN A 1 26 ? 3.532 -9.498 -0.654 1.00 0.00 26 ASN A N 16
ATOM 11092 C CA . ASN A 1 26 ? 3.451 -10.821 -1.274 1.00 0.00 26 ASN A CA 16
ATOM 11093 C C . ASN A 1 26 ? 3.661 -10.736 -2.776 1.00 0.00 26 ASN A C 16
ATOM 11094 O O . ASN A 1 26 ? 4.372 -11.549 -3.359 1.00 0.00 26 ASN A O 16
ATOM 11105 N N . ASN A 1 27 ? 3.053 -9.740 -3.398 1.00 0.00 27 ASN A N 16
ATOM 11106 C CA . ASN A 1 27 ? 3.064 -9.634 -4.850 1.00 0.00 27 ASN A CA 16
ATOM 11107 C C . ASN A 1 27 ? 4.297 -8.891 -5.362 1.00 0.00 27 ASN A C 16
ATOM 11108 O O . ASN A 1 27 ? 5.012 -9.387 -6.232 1.00 0.00 27 ASN A O 16
ATOM 11119 N N . GLU A 1 28 ? 4.547 -7.703 -4.823 1.00 0.00 28 GLU A N 16
ATOM 11120 C CA . GLU A 1 28 ? 5.660 -6.875 -5.285 1.00 0.00 28 GLU A CA 16
ATOM 11121 C C . GLU A 1 28 ? 6.787 -6.843 -4.246 1.00 0.00 28 GLU A C 16
ATOM 11122 O O . GLU A 1 28 ? 7.939 -6.536 -4.552 1.00 0.00 28 GLU A O 16
ATOM 11134 N N . HIS A 1 29 ? 6.416 -7.179 -3.017 1.00 0.00 29 HIS A N 16
ATOM 11135 C CA . HIS A 1 29 ? 7.312 -7.232 -1.873 1.00 0.00 29 HIS A CA 16
ATOM 11136 C C . HIS A 1 29 ? 7.855 -5.856 -1.528 1.00 0.00 29 HIS A C 16
ATOM 11137 O O . HIS A 1 29 ? 9.064 -5.648 -1.483 1.00 0.00 29 HIS A O 16
ATOM 11152 N N . LEU A 1 30 ? 6.956 -4.915 -1.261 1.00 0.00 30 LEU A N 16
ATOM 11153 C CA . LEU A 1 30 ? 7.377 -3.578 -0.876 1.00 0.00 30 LEU A CA 16
ATOM 11154 C C . LEU A 1 30 ? 7.673 -3.519 0.616 1.00 0.00 30 LEU A C 16
ATOM 11155 O O . LEU A 1 30 ? 7.594 -4.536 1.306 1.00 0.00 30 LEU A O 16
ATOM 11171 N N . LEU A 1 31 ? 7.980 -2.337 1.119 1.00 0.00 31 LEU A N 16
ATOM 11172 C CA . LEU A 1 31 ? 8.561 -2.223 2.454 1.00 0.00 31 LEU A CA 16
ATOM 11173 C C . LEU A 1 31 ? 7.510 -2.117 3.550 1.00 0.00 31 LEU A C 16
ATOM 11174 O O . LEU A 1 31 ? 7.525 -2.906 4.494 1.00 0.00 31 LEU A O 16
ATOM 11190 N N . SER A 1 32 ? 6.573 -1.184 3.429 1.00 0.00 32 SER A N 16
ATOM 11191 C CA . SER A 1 32 ? 5.482 -1.145 4.410 1.00 0.00 32 SER A CA 16
ATOM 11192 C C . SER A 1 32 ? 4.297 -1.880 3.830 1.00 0.00 32 SER A C 16
ATOM 11193 O O . SER A 1 32 ? 3.461 -2.431 4.546 1.00 0.00 32 SER A O 16
ATOM 11201 N N . GLY A 1 33 ? 4.273 -1.898 2.509 1.00 0.00 33 GLY A N 16
ATOM 11202 C CA . GLY A 1 33 ? 3.401 -2.760 1.764 1.00 0.00 33 GLY A CA 16
ATOM 11203 C C . GLY A 1 33 ? 1.912 -2.597 2.004 1.00 0.00 33 GLY A C 16
ATOM 11204 O O . GLY A 1 33 ? 1.144 -3.407 1.515 1.00 0.00 33 GLY A O 16
ATOM 11208 N N . ARG A 1 34 ? 1.480 -1.568 2.703 1.00 0.00 34 ARG A N 16
ATOM 11209 C CA . ARG A 1 34 ? 0.064 -1.449 3.024 1.00 0.00 34 ARG A CA 16
ATOM 11210 C C . ARG A 1 34 ? -0.753 -0.954 1.801 1.00 0.00 34 ARG A C 16
ATOM 11211 O O . ARG A 1 34 ? -0.949 0.233 1.633 1.00 0.00 34 ARG A O 16
ATOM 11232 N N . CYS A 1 35 ? -1.184 -1.864 0.915 1.00 0.00 35 CYS A N 16
ATOM 11233 C CA . CYS A 1 35 ? -2.061 -1.492 -0.222 1.00 0.00 35 CYS A CA 16
ATOM 11234 C C . CYS A 1 35 ? -3.569 -1.726 0.020 1.00 0.00 35 CYS A C 16
ATOM 11235 O O . CYS A 1 35 ? -4.013 -2.863 0.145 1.00 0.00 35 CYS A O 16
ATOM 11242 N N . ARG A 1 36 ? -4.361 -0.647 0.046 1.00 0.00 36 ARG A N 16
ATOM 11243 C CA . ARG A 1 36 ? -5.827 -0.749 0.154 1.00 0.00 36 ARG A CA 16
ATOM 11244 C C . ARG A 1 36 ? -6.519 0.454 -0.504 1.00 0.00 36 ARG A C 16
ATOM 11245 O O . ARG A 1 36 ? -5.873 1.428 -0.852 1.00 0.00 36 ARG A O 16
ATOM 11266 N N . ASP A 1 37 ? -7.837 0.355 -0.692 1.00 0.00 37 ASP A N 16
ATOM 11267 C CA . ASP A 1 37 ? -8.621 1.397 -1.367 1.00 0.00 37 ASP A CA 16
ATOM 11268 C C . ASP A 1 37 ? -9.706 1.962 -0.452 1.00 0.00 37 ASP A C 16
ATOM 11269 O O . ASP A 1 37 ? -9.631 3.117 -0.037 1.00 0.00 37 ASP A O 16
ATOM 11278 N N . ASP A 1 38 ? -10.718 1.148 -0.152 1.00 0.00 38 ASP A N 16
ATOM 11279 C CA . ASP A 1 38 ? -11.788 1.563 0.760 1.00 0.00 38 ASP A CA 16
ATOM 11280 C C . ASP A 1 38 ? -11.205 1.884 2.127 1.00 0.00 38 ASP A C 16
ATOM 11281 O O . ASP A 1 38 ? -11.661 2.782 2.831 1.00 0.00 38 ASP A O 16
ATOM 11290 N N . PHE A 1 39 ? -10.180 1.132 2.469 1.00 0.00 39 PHE A N 16
ATOM 11291 C CA . PHE A 1 39 ? -9.438 1.318 3.698 1.00 0.00 39 PHE A CA 16
ATOM 11292 C C . PHE A 1 39 ? -8.125 2.008 3.358 1.00 0.00 39 PHE A C 16
ATOM 11293 O O . PHE A 1 39 ? -7.732 2.031 2.193 1.00 0.00 39 PHE A O 16
ATOM 11310 N N . ARG A 1 40 ? -7.436 2.548 4.350 1.00 0.00 40 ARG A N 16
ATOM 11311 C CA . ARG A 1 40 ? -6.250 3.341 4.071 1.00 0.00 40 ARG A CA 16
ATOM 11312 C C . ARG A 1 40 ? -5.017 2.683 4.667 1.00 0.00 40 ARG A C 16
ATOM 11313 O O . ARG A 1 40 ? -4.914 2.480 5.878 1.00 0.00 40 ARG A O 16
ATOM 11334 N N . CYS A 1 41 ? -4.087 2.343 3.796 1.00 0.00 41 CYS A N 16
ATOM 11335 C CA . CYS A 1 41 ? -2.854 1.703 4.200 1.00 0.00 41 CYS A CA 16
ATOM 11336 C C . CYS A 1 41 ? -1.606 2.330 3.512 1.00 0.00 41 CYS A C 16
ATOM 11337 O O . CYS A 1 41 ? -1.643 2.605 2.321 1.00 0.00 41 CYS A O 16
ATOM 11344 N N . TRP A 1 42 ? -0.519 2.576 4.264 1.00 0.00 42 TRP A N 16
ATOM 11345 C CA . TRP A 1 42 ? 0.747 3.124 3.693 1.00 0.00 42 TRP A CA 16
ATOM 11346 C C . TRP A 1 42 ? 1.668 2.037 3.088 1.00 0.00 42 TRP A C 16
ATOM 11347 O O . TRP A 1 42 ? 2.315 1.304 3.825 1.00 0.00 42 TRP A O 16
ATOM 11368 N N . CYS A 1 43 ? 1.782 1.944 1.769 1.00 0.00 43 CYS A N 16
ATOM 11369 C CA . CYS A 1 43 ? 2.776 1.034 1.183 1.00 0.00 43 CYS A CA 16
ATOM 11370 C C . CYS A 1 43 ? 4.039 1.818 0.821 1.00 0.00 43 CYS A C 16
ATOM 11371 O O . CYS A 1 43 ? 4.010 2.751 0.014 1.00 0.00 43 CYS A O 16
ATOM 11378 N N . THR A 1 44 ? 5.130 1.459 1.483 1.00 0.00 44 THR A N 16
ATOM 11379 C CA . THR A 1 44 ? 6.413 2.137 1.328 1.00 0.00 44 THR A CA 16
ATOM 11380 C C . THR A 1 44 ? 7.326 1.379 0.377 1.00 0.00 44 THR A C 16
ATOM 11381 O O . THR A 1 44 ? 7.389 0.148 0.434 1.00 0.00 44 THR A O 16
ATOM 11392 N N . ASN A 1 45 ? 8.027 2.126 -0.476 1.00 0.00 45 ASN A N 16
ATOM 11393 C CA . ASN A 1 45 ? 9.044 1.578 -1.371 1.00 0.00 45 ASN A CA 16
ATOM 11394 C C . ASN A 1 45 ? 10.000 2.704 -1.776 1.00 0.00 45 ASN A C 16
ATOM 11395 O O . ASN A 1 45 ? 9.885 3.822 -1.275 1.00 0.00 45 ASN A O 16
ATOM 11406 N N . ARG A 1 46 ? 10.950 2.425 -2.651 1.00 0.00 46 ARG A N 16
ATOM 11407 C CA . ARG A 1 46 ? 11.923 3.430 -3.038 1.00 0.00 46 ARG A CA 16
ATOM 11408 C C . ARG A 1 46 ? 11.500 4.088 -4.343 1.00 0.00 46 ARG A C 16
ATOM 11409 O O . ARG A 1 46 ? 11.175 3.403 -5.313 1.00 0.00 46 ARG A O 16
ATOM 11430 N N . CYS A 1 47 ? 11.488 5.410 -4.359 1.00 0.00 47 CYS A N 16
ATOM 11431 C CA . CYS A 1 47 ? 11.105 6.151 -5.548 1.00 0.00 47 CYS A CA 16
ATOM 11432 C C . CYS A 1 47 ? 12.307 6.915 -6.086 1.00 0.00 47 CYS A C 16
ATOM 11433 O O . CYS A 1 47 ? 12.682 6.697 -7.255 1.00 0.00 47 CYS A O 16
ATOM 11441 N N . LYS A 1 1 ? 12.260 6.877 6.831 1.00 0.00 1 LYS A N 17
ATOM 11442 C CA . LYS A 1 1 ? 11.868 5.707 6.011 1.00 0.00 1 LYS A CA 17
ATOM 11443 C C . LYS A 1 1 ? 12.052 6.001 4.533 1.00 0.00 1 LYS A C 17
ATOM 11444 O O . LYS A 1 1 ? 12.703 6.975 4.157 1.00 0.00 1 LYS A O 17
ATOM 11465 N N . THR A 1 2 ? 11.468 5.161 3.704 1.00 0.00 2 THR A N 17
ATOM 11466 C CA . THR A 1 2 ? 11.575 5.295 2.269 1.00 0.00 2 THR A CA 17
ATOM 11467 C C . THR A 1 2 ? 10.327 5.943 1.703 1.00 0.00 2 THR A C 17
ATOM 11468 O O . THR A 1 2 ? 9.407 6.275 2.457 1.00 0.00 2 THR A O 17
ATOM 11479 N N . CYS A 1 3 ? 10.322 6.188 0.402 1.00 0.00 3 CYS A N 17
ATOM 11480 C CA . CYS A 1 3 ? 9.209 6.870 -0.239 1.00 0.00 3 CYS A CA 17
ATOM 11481 C C . CYS A 1 3 ? 7.909 6.126 0.042 1.00 0.00 3 CYS A C 17
ATOM 11482 O O . CYS A 1 3 ? 7.694 5.011 -0.429 1.00 0.00 3 CYS A O 17
ATOM 11489 N N . GLU A 1 4 ? 7.041 6.752 0.806 1.00 0.00 4 GLU A N 17
ATOM 11490 C CA . GLU A 1 4 ? 5.845 6.098 1.281 1.00 0.00 4 GLU A CA 17
ATOM 11491 C C . GLU A 1 4 ? 4.630 6.921 0.936 1.00 0.00 4 GLU A C 17
ATOM 11492 O O . GLU A 1 4 ? 4.638 8.146 1.075 1.00 0.00 4 GLU A O 17
ATOM 11504 N N . ASN A 1 5 ? 3.594 6.258 0.478 1.00 0.00 5 ASN A N 17
ATOM 11505 C CA . ASN A 1 5 ? 2.340 6.930 0.243 1.00 0.00 5 ASN A CA 17
ATOM 11506 C C . ASN A 1 5 ? 1.227 6.116 0.840 1.00 0.00 5 ASN A C 17
ATOM 11507 O O . ASN A 1 5 ? 1.355 4.906 1.038 1.00 0.00 5 ASN A O 17
ATOM 11518 N N . LEU A 1 6 ? 0.144 6.784 1.138 1.00 0.00 6 LEU A N 17
ATOM 11519 C CA . LEU A 1 6 ? -1.001 6.115 1.698 1.00 0.00 6 LEU A CA 17
ATOM 11520 C C . LEU A 1 6 ? -1.901 5.653 0.568 1.00 0.00 6 LEU A C 17
ATOM 11521 O O . LEU A 1 6 ? -2.329 6.443 -0.261 1.00 0.00 6 LEU A O 17
ATOM 11537 N N . SER A 1 7 ? -2.115 4.364 0.514 1.00 0.00 7 SER A N 17
ATOM 11538 C CA . SER A 1 7 ? -2.958 3.755 -0.476 1.00 0.00 7 SER A CA 17
ATOM 11539 C C . SER A 1 7 ? -4.382 3.640 0.050 1.00 0.00 7 SER A C 17
ATOM 11540 O O . SER A 1 7 ? -4.630 2.970 1.059 1.00 0.00 7 SER A O 17
ATOM 11548 N N . GLY A 1 8 ? -5.305 4.306 -0.624 1.00 0.00 8 GLY A N 17
ATOM 11549 C CA . GLY A 1 8 ? -6.698 4.248 -0.246 1.00 0.00 8 GLY A CA 17
ATOM 11550 C C . GLY A 1 8 ? -7.533 5.240 -1.025 1.00 0.00 8 GLY A C 17
ATOM 11551 O O . GLY A 1 8 ? -8.533 4.883 -1.640 1.00 0.00 8 GLY A O 17
ATOM 11555 N N . THR A 1 9 ? -7.092 6.482 -1.026 1.00 0.00 9 THR A N 17
ATOM 11556 C CA . THR A 1 9 ? -7.826 7.565 -1.664 1.00 0.00 9 THR A CA 17
ATOM 11557 C C . THR A 1 9 ? -6.961 8.820 -1.665 1.00 0.00 9 THR A C 17
ATOM 11558 O O . THR A 1 9 ? -6.785 9.479 -2.693 1.00 0.00 9 THR A O 17
ATOM 11569 N N . PHE A 1 10 ? -6.411 9.125 -0.501 1.00 0.00 10 PHE A N 17
ATOM 11570 C CA . PHE A 1 10 ? -5.413 10.160 -0.359 1.00 0.00 10 PHE A CA 17
ATOM 11571 C C . PHE A 1 10 ? -4.142 9.641 -1.013 1.00 0.00 10 PHE A C 17
ATOM 11572 O O . PHE A 1 10 ? -3.798 8.485 -0.806 1.00 0.00 10 PHE A O 17
ATOM 11589 N N . LYS A 1 11 ? -3.472 10.472 -1.810 1.00 0.00 11 LYS A N 17
ATOM 11590 C CA . LYS A 1 11 ? -2.361 10.025 -2.667 1.00 0.00 11 LYS A CA 17
ATOM 11591 C C . LYS A 1 11 ? -2.884 9.182 -3.814 1.00 0.00 11 LYS A C 17
ATOM 11592 O O . LYS A 1 11 ? -3.019 9.642 -4.948 1.00 0.00 11 LYS A O 17
ATOM 11611 N N . GLY A 1 12 ? -3.181 7.953 -3.491 1.00 0.00 12 GLY A N 17
ATOM 11612 C CA . GLY A 1 12 ? -3.695 7.013 -4.463 1.00 0.00 12 GLY A CA 17
ATOM 11613 C C . GLY A 1 12 ? -4.305 5.795 -3.801 1.00 0.00 12 GLY A C 17
ATOM 11614 O O . GLY A 1 12 ? -4.050 5.547 -2.629 1.00 0.00 12 GLY A O 17
ATOM 11618 N N . PRO A 1 13 ? -5.132 5.026 -4.522 1.00 0.00 13 PRO A N 17
ATOM 11619 C CA . PRO A 1 13 ? -5.771 3.817 -4.008 1.00 0.00 13 PRO A CA 17
ATOM 11620 C C . PRO A 1 13 ? -4.941 2.559 -4.276 1.00 0.00 13 PRO A C 17
ATOM 11621 O O . PRO A 1 13 ? -3.756 2.652 -4.613 1.00 0.00 13 PRO A O 17
ATOM 11632 N N . CYS A 1 14 ? -5.565 1.389 -4.122 1.00 0.00 14 CYS A N 17
ATOM 11633 C CA . CYS A 1 14 ? -4.893 0.120 -4.389 1.00 0.00 14 CYS A CA 17
ATOM 11634 C C . CYS A 1 14 ? -5.916 -1.017 -4.562 1.00 0.00 14 CYS A C 17
ATOM 11635 O O . CYS A 1 14 ? -6.243 -1.383 -5.689 1.00 0.00 14 CYS A O 17
ATOM 11642 N N . ILE A 1 15 ? -6.443 -1.555 -3.450 1.00 0.00 15 ILE A N 17
ATOM 11643 C CA . ILE A 1 15 ? -7.403 -2.674 -3.505 1.00 0.00 15 ILE A CA 17
ATOM 11644 C C . ILE A 1 15 ? -8.405 -2.617 -2.340 1.00 0.00 15 ILE A C 17
ATOM 11645 O O . ILE A 1 15 ? -8.016 -2.453 -1.183 1.00 0.00 15 ILE A O 17
ATOM 11661 N N . PRO A 1 16 ? -9.700 -2.804 -2.605 1.00 0.00 16 PRO A N 17
ATOM 11662 C CA . PRO A 1 16 ? -10.741 -2.634 -1.598 1.00 0.00 16 PRO A CA 17
ATOM 11663 C C . PRO A 1 16 ? -11.024 -3.907 -0.792 1.00 0.00 16 PRO A C 17
ATOM 11664 O O . PRO A 1 16 ? -12.177 -4.296 -0.622 1.00 0.00 16 PRO A O 17
ATOM 11675 N N . ASP A 1 17 ? -9.972 -4.547 -0.290 1.00 0.00 17 ASP A N 17
ATOM 11676 C CA . ASP A 1 17 ? -10.136 -5.788 0.476 1.00 0.00 17 ASP A CA 17
ATOM 11677 C C . ASP A 1 17 ? -9.703 -5.639 1.935 1.00 0.00 17 ASP A C 17
ATOM 11678 O O . ASP A 1 17 ? -10.108 -6.424 2.790 1.00 0.00 17 ASP A O 17
ATOM 11687 N N . GLY A 1 18 ? -8.873 -4.642 2.220 1.00 0.00 18 GLY A N 17
ATOM 11688 C CA . GLY A 1 18 ? -8.462 -4.393 3.598 1.00 0.00 18 GLY A CA 17
ATOM 11689 C C . GLY A 1 18 ? -7.192 -5.117 3.988 1.00 0.00 18 GLY A C 17
ATOM 11690 O O . GLY A 1 18 ? -6.630 -4.879 5.050 1.00 0.00 18 GLY A O 17
ATOM 11694 N N . ASN A 1 19 ? -6.722 -5.959 3.108 1.00 0.00 19 ASN A N 17
ATOM 11695 C CA . ASN A 1 19 ? -5.522 -6.746 3.333 1.00 0.00 19 ASN A CA 17
ATOM 11696 C C . ASN A 1 19 ? -4.317 -6.020 2.764 1.00 0.00 19 ASN A C 17
ATOM 11697 O O . ASN A 1 19 ? -3.645 -6.517 1.860 1.00 0.00 19 ASN A O 17
ATOM 11708 N N . CYS A 1 20 ? -4.071 -4.829 3.282 1.00 0.00 20 CYS A N 17
ATOM 11709 C CA . CYS A 1 20 ? -3.071 -3.959 2.741 1.00 0.00 20 CYS A CA 17
ATOM 11710 C C . CYS A 1 20 ? -1.686 -4.581 2.751 1.00 0.00 20 CYS A C 17
ATOM 11711 O O . CYS A 1 20 ? -1.059 -4.688 1.691 1.00 0.00 20 CYS A O 17
ATOM 11718 N N . ASN A 1 21 ? -1.226 -5.019 3.914 1.00 0.00 21 ASN A N 17
ATOM 11719 C CA . ASN A 1 21 ? 0.136 -5.522 4.050 1.00 0.00 21 ASN A CA 17
ATOM 11720 C C . ASN A 1 21 ? 0.394 -6.706 3.146 1.00 0.00 21 ASN A C 17
ATOM 11721 O O . ASN A 1 21 ? 1.244 -6.631 2.259 1.00 0.00 21 ASN A O 17
ATOM 11732 N N . LYS A 1 22 ? -0.355 -7.777 3.341 1.00 0.00 22 LYS A N 17
ATOM 11733 C CA . LYS A 1 22 ? -0.105 -9.010 2.630 1.00 0.00 22 LYS A CA 17
ATOM 11734 C C . LYS A 1 22 ? -0.097 -8.795 1.119 1.00 0.00 22 LYS A C 17
ATOM 11735 O O . LYS A 1 22 ? 0.679 -9.422 0.416 1.00 0.00 22 LYS A O 17
ATOM 11754 N N . HIS A 1 23 ? -0.924 -7.884 0.619 1.00 0.00 23 HIS A N 17
ATOM 11755 C CA . HIS A 1 23 ? -1.005 -7.680 -0.818 1.00 0.00 23 HIS A CA 17
ATOM 11756 C C . HIS A 1 23 ? 0.265 -7.030 -1.341 1.00 0.00 23 HIS A C 17
ATOM 11757 O O . HIS A 1 23 ? 0.964 -7.620 -2.166 1.00 0.00 23 HIS A O 17
ATOM 11772 N N . CYS A 1 24 ? 0.588 -5.835 -0.836 1.00 0.00 24 CYS A N 17
ATOM 11773 C CA . CYS A 1 24 ? 1.756 -5.093 -1.317 1.00 0.00 24 CYS A CA 17
ATOM 11774 C C . CYS A 1 24 ? 3.005 -5.950 -1.186 1.00 0.00 24 CYS A C 17
ATOM 11775 O O . CYS A 1 24 ? 3.933 -5.839 -1.974 1.00 0.00 24 CYS A O 17
ATOM 11782 N N . ARG A 1 25 ? 3.013 -6.798 -0.171 1.00 0.00 25 ARG A N 17
ATOM 11783 C CA . ARG A 1 25 ? 4.185 -7.579 0.173 1.00 0.00 25 ARG A CA 17
ATOM 11784 C C . ARG A 1 25 ? 4.251 -8.902 -0.581 1.00 0.00 25 ARG A C 17
ATOM 11785 O O . ARG A 1 25 ? 5.337 -9.421 -0.827 1.00 0.00 25 ARG A O 17
ATOM 11806 N N . ASN A 1 26 ? 3.104 -9.445 -0.948 1.00 0.00 26 ASN A N 17
ATOM 11807 C CA . ASN A 1 26 ? 3.079 -10.743 -1.625 1.00 0.00 26 ASN A CA 17
ATOM 11808 C C . ASN A 1 26 ? 3.269 -10.588 -3.122 1.00 0.00 26 ASN A C 17
ATOM 11809 O O . ASN A 1 26 ? 4.085 -11.284 -3.727 1.00 0.00 26 ASN A O 17
ATOM 11820 N N . ASN A 1 27 ? 2.527 -9.669 -3.717 1.00 0.00 27 ASN A N 17
ATOM 11821 C CA . ASN A 1 27 ? 2.549 -9.522 -5.167 1.00 0.00 27 ASN A CA 17
ATOM 11822 C C . ASN A 1 27 ? 3.688 -8.612 -5.612 1.00 0.00 27 ASN A C 17
ATOM 11823 O O . ASN A 1 27 ? 4.346 -8.884 -6.613 1.00 0.00 27 ASN A O 17
ATOM 11834 N N . GLU A 1 28 ? 3.937 -7.540 -4.867 1.00 0.00 28 GLU A N 17
ATOM 11835 C CA . GLU A 1 28 ? 4.945 -6.576 -5.275 1.00 0.00 28 GLU A CA 17
ATOM 11836 C C . GLU A 1 28 ? 6.155 -6.617 -4.341 1.00 0.00 28 GLU A C 17
ATOM 11837 O O . GLU A 1 28 ? 7.259 -6.225 -4.723 1.00 0.00 28 GLU A O 17
ATOM 11849 N N . HIS A 1 29 ? 5.932 -7.120 -3.123 1.00 0.00 29 HIS A N 17
ATOM 11850 C CA . HIS A 1 29 ? 6.988 -7.306 -2.138 1.00 0.00 29 HIS A CA 17
ATOM 11851 C C . HIS A 1 29 ? 7.643 -5.969 -1.804 1.00 0.00 29 HIS A C 17
ATOM 11852 O O . HIS A 1 29 ? 8.866 -5.841 -1.817 1.00 0.00 29 HIS A O 17
ATOM 11867 N N . LEU A 1 30 ? 6.818 -4.966 -1.512 1.00 0.00 30 LEU A N 17
ATOM 11868 C CA . LEU A 1 30 ? 7.333 -3.640 -1.188 1.00 0.00 30 LEU A CA 17
ATOM 11869 C C . LEU A 1 30 ? 7.859 -3.589 0.241 1.00 0.00 30 LEU A C 17
ATOM 11870 O O . LEU A 1 30 ? 8.029 -4.621 0.877 1.00 0.00 30 LEU A O 17
ATOM 11886 N N . LEU A 1 31 ? 8.102 -2.394 0.745 1.00 0.00 31 LEU A N 17
ATOM 11887 C CA . LEU A 1 31 ? 8.812 -2.236 2.009 1.00 0.00 31 LEU A CA 17
ATOM 11888 C C . LEU A 1 31 ? 7.879 -2.259 3.211 1.00 0.00 31 LEU A C 17
ATOM 11889 O O . LEU A 1 31 ? 8.136 -2.968 4.184 1.00 0.00 31 LEU A O 17
ATOM 11905 N N . SER A 1 32 ? 6.796 -1.495 3.155 1.00 0.00 32 SER A N 17
ATOM 11906 C CA . SER A 1 32 ? 5.879 -1.445 4.298 1.00 0.00 32 SER A CA 17
ATOM 11907 C C . SER A 1 32 ? 4.596 -2.144 3.946 1.00 0.00 32 SER A C 17
ATOM 11908 O O . SER A 1 32 ? 3.883 -2.689 4.783 1.00 0.00 32 SER A O 17
ATOM 11916 N N . GLY A 1 33 ? 4.340 -2.094 2.675 1.00 0.00 33 GLY A N 17
ATOM 11917 C CA . GLY A 1 33 ? 3.345 -2.906 2.046 1.00 0.00 33 GLY A CA 17
ATOM 11918 C C . GLY A 1 33 ? 1.934 -2.675 2.507 1.00 0.00 33 GLY A C 17
ATOM 11919 O O . GLY A 1 33 ? 1.141 -3.582 2.460 1.00 0.00 33 GLY A O 17
ATOM 11923 N N . ARG A 1 34 ? 1.595 -1.482 2.916 1.00 0.00 34 ARG A N 17
ATOM 11924 C CA . ARG A 1 34 ? 0.232 -1.205 3.319 1.00 0.00 34 ARG A CA 17
ATOM 11925 C C . ARG A 1 34 ? -0.651 -0.851 2.088 1.00 0.00 34 ARG A C 17
ATOM 11926 O O . ARG A 1 34 ? -0.955 0.301 1.861 1.00 0.00 34 ARG A O 17
ATOM 11947 N N . CYS A 1 35 ? -1.010 -1.842 1.257 1.00 0.00 35 CYS A N 17
ATOM 11948 C CA . CYS A 1 35 ? -1.849 -1.589 0.056 1.00 0.00 35 CYS A CA 17
ATOM 11949 C C . CYS A 1 35 ? -3.356 -1.891 0.200 1.00 0.00 35 CYS A C 17
ATOM 11950 O O . CYS A 1 35 ? -3.755 -3.049 0.294 1.00 0.00 35 CYS A O 17
ATOM 11957 N N . ARG A 1 36 ? -4.202 -0.854 0.156 1.00 0.00 36 ARG A N 17
ATOM 11958 C CA . ARG A 1 36 ? -5.649 -1.053 -0.017 1.00 0.00 36 ARG A CA 17
ATOM 11959 C C . ARG A 1 36 ? -6.326 0.188 -0.607 1.00 0.00 36 ARG A C 17
ATOM 11960 O O . ARG A 1 36 ? -5.665 1.170 -0.916 1.00 0.00 36 ARG A O 17
ATOM 11981 N N . ASP A 1 37 ? -7.638 0.096 -0.813 1.00 0.00 37 ASP A N 17
ATOM 11982 C CA . ASP A 1 37 ? -8.411 1.137 -1.501 1.00 0.00 37 ASP A CA 17
ATOM 11983 C C . ASP A 1 37 ? -9.529 1.675 -0.621 1.00 0.00 37 ASP A C 17
ATOM 11984 O O . ASP A 1 37 ? -9.450 2.791 -0.126 1.00 0.00 37 ASP A O 17
ATOM 11993 N N . ASP A 1 38 ? -10.570 0.874 -0.429 1.00 0.00 38 ASP A N 17
ATOM 11994 C CA . ASP A 1 38 ? -11.697 1.269 0.412 1.00 0.00 38 ASP A CA 17
ATOM 11995 C C . ASP A 1 38 ? -11.218 1.601 1.819 1.00 0.00 38 ASP A C 17
ATOM 11996 O O . ASP A 1 38 ? -11.750 2.489 2.485 1.00 0.00 38 ASP A O 17
ATOM 12005 N N . PHE A 1 39 ? -10.204 0.877 2.257 1.00 0.00 39 PHE A N 17
ATOM 12006 C CA . PHE A 1 39 ? -9.522 1.183 3.494 1.00 0.00 39 PHE A CA 17
ATOM 12007 C C . PHE A 1 39 ? -8.168 1.773 3.128 1.00 0.00 39 PHE A C 17
ATOM 12008 O O . PHE A 1 39 ? -7.720 1.603 1.996 1.00 0.00 39 PHE A O 17
ATOM 12025 N N . ARG A 1 40 ? -7.499 2.438 4.051 1.00 0.00 40 ARG A N 17
ATOM 12026 C CA . ARG A 1 40 ? -6.284 3.157 3.692 1.00 0.00 40 ARG A CA 17
ATOM 12027 C C . ARG A 1 40 ? -5.081 2.673 4.500 1.00 0.00 40 ARG A C 17
ATOM 12028 O O . ARG A 1 40 ? -5.101 2.638 5.728 1.00 0.00 40 ARG A O 17
ATOM 12049 N N . CYS A 1 41 ? -4.052 2.256 3.778 1.00 0.00 41 CYS A N 17
ATOM 12050 C CA . CYS A 1 41 ? -2.799 1.790 4.365 1.00 0.00 41 CYS A CA 17
ATOM 12051 C C . CYS A 1 41 ? -1.572 2.461 3.673 1.00 0.00 41 CYS A C 17
ATOM 12052 O O . CYS A 1 41 ? -1.603 2.669 2.477 1.00 0.00 41 CYS A O 17
ATOM 12059 N N . TRP A 1 42 ? -0.507 2.807 4.416 1.00 0.00 42 TRP A N 17
ATOM 12060 C CA . TRP A 1 42 ? 0.739 3.376 3.817 1.00 0.00 42 TRP A CA 17
ATOM 12061 C C . TRP A 1 42 ? 1.704 2.302 3.233 1.00 0.00 42 TRP A C 17
ATOM 12062 O O . TRP A 1 42 ? 2.424 1.628 3.983 1.00 0.00 42 TRP A O 17
ATOM 12083 N N . CYS A 1 43 ? 1.762 2.123 1.916 1.00 0.00 43 CYS A N 17
ATOM 12084 C CA . CYS A 1 43 ? 2.762 1.200 1.360 1.00 0.00 43 CYS A CA 17
ATOM 12085 C C . CYS A 1 43 ? 4.021 1.975 0.975 1.00 0.00 43 CYS A C 17
ATOM 12086 O O . CYS A 1 43 ? 3.970 2.954 0.222 1.00 0.00 43 CYS A O 17
ATOM 12093 N N . THR A 1 44 ? 5.142 1.548 1.543 1.00 0.00 44 THR A N 17
ATOM 12094 C CA . THR A 1 44 ? 6.417 2.221 1.357 1.00 0.00 44 THR A CA 17
ATOM 12095 C C . THR A 1 44 ? 7.274 1.486 0.338 1.00 0.00 44 THR A C 17
ATOM 12096 O O . THR A 1 44 ? 7.284 0.247 0.308 1.00 0.00 44 THR A O 17
ATOM 12107 N N . ASN A 1 45 ? 7.978 2.267 -0.479 1.00 0.00 45 ASN A N 17
ATOM 12108 C CA . ASN A 1 45 ? 8.909 1.761 -1.479 1.00 0.00 45 ASN A CA 17
ATOM 12109 C C . ASN A 1 45 ? 9.971 2.837 -1.738 1.00 0.00 45 ASN A C 17
ATOM 12110 O O . ASN A 1 45 ? 10.107 3.769 -0.947 1.00 0.00 45 ASN A O 17
ATOM 12121 N N . ARG A 1 46 ? 10.736 2.721 -2.806 1.00 0.00 46 ARG A N 17
ATOM 12122 C CA . ARG A 1 46 ? 11.742 3.725 -3.107 1.00 0.00 46 ARG A CA 17
ATOM 12123 C C . ARG A 1 46 ? 11.299 4.557 -4.298 1.00 0.00 46 ARG A C 17
ATOM 12124 O O . ARG A 1 46 ? 10.440 4.136 -5.074 1.00 0.00 46 ARG A O 17
ATOM 12145 N N . CYS A 1 47 ? 11.873 5.736 -4.432 1.00 0.00 47 CYS A N 17
ATOM 12146 C CA . CYS A 1 47 ? 11.535 6.629 -5.522 1.00 0.00 47 CYS A CA 17
ATOM 12147 C C . CYS A 1 47 ? 12.772 7.402 -5.955 1.00 0.00 47 CYS A C 17
ATOM 12148 O O . CYS A 1 47 ? 13.060 7.435 -7.171 1.00 0.00 47 CYS A O 17
ATOM 12156 N N . LYS A 1 1 ? 12.506 6.771 5.947 1.00 0.00 1 LYS A N 18
ATOM 12157 C CA . LYS A 1 1 ? 11.668 5.921 5.076 1.00 0.00 1 LYS A CA 18
ATOM 12158 C C . LYS A 1 1 ? 12.013 6.125 3.612 1.00 0.00 1 LYS A C 18
ATOM 12159 O O . LYS A 1 1 ? 12.749 7.042 3.249 1.00 0.00 1 LYS A O 18
ATOM 12180 N N . THR A 1 2 ? 11.475 5.248 2.787 1.00 0.00 2 THR A N 18
ATOM 12181 C CA . THR A 1 2 ? 11.529 5.387 1.349 1.00 0.00 2 THR A CA 18
ATOM 12182 C C . THR A 1 2 ? 10.174 5.873 0.860 1.00 0.00 2 THR A C 18
ATOM 12183 O O . THR A 1 2 ? 9.280 6.102 1.676 1.00 0.00 2 THR A O 18
ATOM 12194 N N . CYS A 1 3 ? 10.040 6.067 -0.437 1.00 0.00 3 CYS A N 18
ATOM 12195 C CA . CYS A 1 3 ? 8.815 6.614 -1.022 1.00 0.00 3 CYS A CA 18
ATOM 12196 C C . CYS A 1 3 ? 7.589 5.875 -0.492 1.00 0.00 3 CYS A C 18
ATOM 12197 O O . CYS A 1 3 ? 7.388 4.691 -0.765 1.00 0.00 3 CYS A O 18
ATOM 12204 N N . GLU A 1 4 ? 6.772 6.577 0.266 1.00 0.00 4 GLU A N 18
ATOM 12205 C CA . GLU A 1 4 ? 5.629 5.971 0.917 1.00 0.00 4 GLU A CA 18
ATOM 12206 C C . GLU A 1 4 ? 4.384 6.784 0.642 1.00 0.00 4 GLU A C 18
ATOM 12207 O O . GLU A 1 4 ? 4.432 8.014 0.606 1.00 0.00 4 GLU A O 18
ATOM 12219 N N . ASN A 1 5 ? 3.275 6.104 0.434 1.00 0.00 5 ASN A N 18
ATOM 12220 C CA . ASN A 1 5 ? 2.011 6.788 0.297 1.00 0.00 5 ASN A CA 18
ATOM 12221 C C . ASN A 1 5 ? 0.917 6.011 0.976 1.00 0.00 5 ASN A C 18
ATOM 12222 O O . ASN A 1 5 ? 0.975 4.786 1.102 1.00 0.00 5 ASN A O 18
ATOM 12233 N N . LEU A 1 6 ? -0.077 6.743 1.393 1.00 0.00 6 LEU A N 18
ATOM 12234 C CA . LEU A 1 6 ? -1.256 6.166 2.000 1.00 0.00 6 LEU A CA 18
ATOM 12235 C C . LEU A 1 6 ? -2.293 5.956 0.917 1.00 0.00 6 LEU A C 18
ATOM 12236 O O . LEU A 1 6 ? -2.787 6.913 0.327 1.00 0.00 6 LEU A O 18
ATOM 12252 N N . SER A 1 7 ? -2.599 4.711 0.648 1.00 0.00 7 SER A N 18
ATOM 12253 C CA . SER A 1 7 ? -3.473 4.364 -0.441 1.00 0.00 7 SER A CA 18
ATOM 12254 C C . SER A 1 7 ? -4.932 4.360 -0.003 1.00 0.00 7 SER A C 18
ATOM 12255 O O . SER A 1 7 ? -5.256 3.960 1.119 1.00 0.00 7 SER A O 18
ATOM 12263 N N . GLY A 1 8 ? -5.796 4.834 -0.889 1.00 0.00 8 GLY A N 18
ATOM 12264 C CA . GLY A 1 8 ? -7.219 4.791 -0.648 1.00 0.00 8 GLY A CA 18
ATOM 12265 C C . GLY A 1 8 ? -7.867 6.133 -0.864 1.00 0.00 8 GLY A C 18
ATOM 12266 O O . GLY A 1 8 ? -7.663 6.758 -1.904 1.00 0.00 8 GLY A O 18
ATOM 12270 N N . THR A 1 9 ? -8.645 6.579 0.111 1.00 0.00 9 THR A N 18
ATOM 12271 C CA . THR A 1 9 ? -9.293 7.880 0.036 1.00 0.00 9 THR A CA 18
ATOM 12272 C C . THR A 1 9 ? -8.254 9.000 0.023 1.00 0.00 9 THR A C 18
ATOM 12273 O O . THR A 1 9 ? -8.509 10.093 -0.484 1.00 0.00 9 THR A O 18
ATOM 12284 N N . PHE A 1 10 ? -7.077 8.718 0.567 1.00 0.00 10 PHE A N 18
ATOM 12285 C CA . PHE A 1 10 ? -6.023 9.691 0.621 1.00 0.00 10 PHE A CA 18
ATOM 12286 C C . PHE A 1 10 ? -5.202 9.559 -0.625 1.00 0.00 10 PHE A C 18
ATOM 12287 O O . PHE A 1 10 ? -4.902 8.438 -1.034 1.00 0.00 10 PHE A O 18
ATOM 12304 N N . LYS A 1 11 ? -4.852 10.674 -1.234 1.00 0.00 11 LYS A N 18
ATOM 12305 C CA . LYS A 1 11 ? -3.837 10.658 -2.260 1.00 0.00 11 LYS A CA 18
ATOM 12306 C C . LYS A 1 11 ? -4.237 9.758 -3.430 1.00 0.00 11 LYS A C 18
ATOM 12307 O O . LYS A 1 11 ? -5.169 10.061 -4.180 1.00 0.00 11 LYS A O 18
ATOM 12326 N N . GLY A 1 12 ? -3.535 8.651 -3.556 1.00 0.00 12 GLY A N 18
ATOM 12327 C CA . GLY A 1 12 ? -3.829 7.677 -4.587 1.00 0.00 12 GLY A CA 18
ATOM 12328 C C . GLY A 1 12 ? -4.427 6.401 -4.024 1.00 0.00 12 GLY A C 18
ATOM 12329 O O . GLY A 1 12 ? -4.042 5.959 -2.942 1.00 0.00 12 GLY A O 18
ATOM 12333 N N . PRO A 1 13 ? -5.368 5.784 -4.747 1.00 0.00 13 PRO A N 18
ATOM 12334 C CA . PRO A 1 13 ? -6.059 4.570 -4.298 1.00 0.00 13 PRO A CA 18
ATOM 12335 C C . PRO A 1 13 ? -5.249 3.293 -4.545 1.00 0.00 13 PRO A C 18
ATOM 12336 O O . PRO A 1 13 ? -4.091 3.351 -4.964 1.00 0.00 13 PRO A O 18
ATOM 12347 N N . CYS A 1 14 ? -5.868 2.141 -4.284 1.00 0.00 14 CYS A N 18
ATOM 12348 C CA . CYS A 1 14 ? -5.206 0.853 -4.481 1.00 0.00 14 CYS A CA 18
ATOM 12349 C C . CYS A 1 14 ? -6.235 -0.272 -4.680 1.00 0.00 14 CYS A C 18
ATOM 12350 O O . CYS A 1 14 ? -6.787 -0.414 -5.769 1.00 0.00 14 CYS A O 18
ATOM 12357 N N . ILE A 1 15 ? -6.525 -1.045 -3.630 1.00 0.00 15 ILE A N 18
ATOM 12358 C CA . ILE A 1 15 ? -7.443 -2.184 -3.745 1.00 0.00 15 ILE A CA 18
ATOM 12359 C C . ILE A 1 15 ? -8.358 -2.303 -2.519 1.00 0.00 15 ILE A C 18
ATOM 12360 O O . ILE A 1 15 ? -7.907 -2.206 -1.379 1.00 0.00 15 ILE A O 18
ATOM 12376 N N . PRO A 1 16 ? -9.651 -2.559 -2.731 1.00 0.00 16 PRO A N 18
ATOM 12377 C CA . PRO A 1 16 ? -10.655 -2.492 -1.672 1.00 0.00 16 PRO A CA 18
ATOM 12378 C C . PRO A 1 16 ? -10.806 -3.782 -0.860 1.00 0.00 16 PRO A C 18
ATOM 12379 O O . PRO A 1 16 ? -11.762 -3.928 -0.103 1.00 0.00 16 PRO A O 18
ATOM 12390 N N . ASP A 1 17 ? -9.857 -4.700 -0.988 1.00 0.00 17 ASP A N 18
ATOM 12391 C CA . ASP A 1 17 ? -9.959 -5.991 -0.305 1.00 0.00 17 ASP A CA 18
ATOM 12392 C C . ASP A 1 17 ? -9.503 -5.903 1.157 1.00 0.00 17 ASP A C 18
ATOM 12393 O O . ASP A 1 17 ? -9.895 -6.720 1.983 1.00 0.00 17 ASP A O 18
ATOM 12402 N N . GLY A 1 18 ? -8.699 -4.895 1.480 1.00 0.00 18 GLY A N 18
ATOM 12403 C CA . GLY A 1 18 ? -8.226 -4.734 2.853 1.00 0.00 18 GLY A CA 18
ATOM 12404 C C . GLY A 1 18 ? -6.885 -5.388 3.086 1.00 0.00 18 GLY A C 18
ATOM 12405 O O . GLY A 1 18 ? -6.250 -5.200 4.118 1.00 0.00 18 GLY A O 18
ATOM 12409 N N . ASN A 1 19 ? -6.455 -6.108 2.086 1.00 0.00 19 ASN A N 18
ATOM 12410 C CA . ASN A 1 19 ? -5.210 -6.859 2.094 1.00 0.00 19 ASN A CA 18
ATOM 12411 C C . ASN A 1 19 ? -4.002 -5.982 1.790 1.00 0.00 19 ASN A C 18
ATOM 12412 O O . ASN A 1 19 ? -3.126 -6.379 1.023 1.00 0.00 19 ASN A O 18
ATOM 12423 N N . CYS A 1 20 ? -3.952 -4.801 2.387 1.00 0.00 20 CYS A N 18
ATOM 12424 C CA . CYS A 1 20 ? -2.889 -3.867 2.110 1.00 0.00 20 CYS A CA 18
ATOM 12425 C C . CYS A 1 20 ? -1.522 -4.489 2.306 1.00 0.00 20 CYS A C 18
ATOM 12426 O O . CYS A 1 20 ? -0.658 -4.379 1.427 1.00 0.00 20 CYS A O 18
ATOM 12433 N N . ASN A 1 21 ? -1.346 -5.180 3.421 1.00 0.00 21 ASN A N 18
ATOM 12434 C CA . ASN A 1 21 ? -0.051 -5.741 3.757 1.00 0.00 21 ASN A CA 18
ATOM 12435 C C . ASN A 1 21 ? 0.340 -6.846 2.802 1.00 0.00 21 ASN A C 18
ATOM 12436 O O . ASN A 1 21 ? 1.344 -6.734 2.095 1.00 0.00 21 ASN A O 18
ATOM 12447 N N . LYS A 1 22 ? -0.462 -7.889 2.739 1.00 0.00 22 LYS A N 18
ATOM 12448 C CA . LYS A 1 22 ? -0.113 -9.033 1.922 1.00 0.00 22 LYS A CA 18
ATOM 12449 C C . LYS A 1 22 ? -0.073 -8.685 0.435 1.00 0.00 22 LYS A C 18
ATOM 12450 O O . LYS A 1 22 ? 0.628 -9.339 -0.327 1.00 0.00 22 LYS A O 18
ATOM 12469 N N . HIS A 1 23 ? -0.783 -7.646 0.010 1.00 0.00 23 HIS A N 18
ATOM 12470 C CA . HIS A 1 23 ? -0.690 -7.236 -1.383 1.00 0.00 23 HIS A CA 18
ATOM 12471 C C . HIS A 1 23 ? 0.721 -6.764 -1.690 1.00 0.00 23 HIS A C 18
ATOM 12472 O O . HIS A 1 23 ? 1.408 -7.349 -2.521 1.00 0.00 23 HIS A O 18
ATOM 12487 N N . CYS A 1 24 ? 1.168 -5.728 -1.002 1.00 0.00 24 CYS A N 18
ATOM 12488 C CA . CYS A 1 24 ? 2.494 -5.196 -1.251 1.00 0.00 24 CYS A CA 18
ATOM 12489 C C . CYS A 1 24 ? 3.554 -6.237 -0.947 1.00 0.00 24 CYS A C 18
ATOM 12490 O O . CYS A 1 24 ? 4.438 -6.479 -1.751 1.00 0.00 24 CYS A O 18
ATOM 12497 N N . ARG A 1 25 ? 3.437 -6.868 0.209 1.00 0.00 25 ARG A N 18
ATOM 12498 C CA . ARG A 1 25 ? 4.522 -7.664 0.765 1.00 0.00 25 ARG A CA 18
ATOM 12499 C C . ARG A 1 25 ? 4.617 -9.056 0.148 1.00 0.00 25 ARG A C 18
ATOM 12500 O O . ARG A 1 25 ? 5.712 -9.572 -0.050 1.00 0.00 25 ARG A O 18
ATOM 12521 N N . ASN A 1 26 ? 3.486 -9.658 -0.165 1.00 0.00 26 ASN A N 18
ATOM 12522 C CA . ASN A 1 26 ? 3.484 -11.023 -0.694 1.00 0.00 26 ASN A CA 18
ATOM 12523 C C . ASN A 1 26 ? 3.656 -11.017 -2.200 1.00 0.00 26 ASN A C 18
ATOM 12524 O O . ASN A 1 26 ? 4.261 -11.924 -2.769 1.00 0.00 26 ASN A O 18
ATOM 12535 N N . ASN A 1 27 ? 3.118 -9.995 -2.849 1.00 0.00 27 ASN A N 18
ATOM 12536 C CA . ASN A 1 27 ? 3.182 -9.915 -4.299 1.00 0.00 27 ASN A CA 18
ATOM 12537 C C . ASN A 1 27 ? 4.470 -9.252 -4.765 1.00 0.00 27 ASN A C 18
ATOM 12538 O O . ASN A 1 27 ? 5.196 -9.810 -5.588 1.00 0.00 27 ASN A O 18
ATOM 12549 N N . GLU A 1 28 ? 4.765 -8.071 -4.231 1.00 0.00 28 GLU A N 18
ATOM 12550 C CA . GLU A 1 28 ? 5.888 -7.288 -4.732 1.00 0.00 28 GLU A CA 18
ATOM 12551 C C . GLU A 1 28 ? 7.027 -7.192 -3.712 1.00 0.00 28 GLU A C 18
ATOM 12552 O O . GLU A 1 28 ? 8.171 -6.919 -4.077 1.00 0.00 28 GLU A O 18
ATOM 12564 N N . HIS A 1 29 ? 6.701 -7.422 -2.435 1.00 0.00 29 HIS A N 18
ATOM 12565 C CA . HIS A 1 29 ? 7.680 -7.426 -1.357 1.00 0.00 29 HIS A CA 18
ATOM 12566 C C . HIS A 1 29 ? 8.192 -6.005 -1.119 1.00 0.00 29 HIS A C 18
ATOM 12567 O O . HIS A 1 29 ? 9.390 -5.746 -1.191 1.00 0.00 29 HIS A O 18
ATOM 12582 N N . LEU A 1 30 ? 7.277 -5.075 -0.862 1.00 0.00 30 LEU A N 18
ATOM 12583 C CA . LEU A 1 30 ? 7.683 -3.703 -0.582 1.00 0.00 30 LEU A CA 18
ATOM 12584 C C . LEU A 1 30 ? 8.092 -3.561 0.877 1.00 0.00 30 LEU A C 18
ATOM 12585 O O . LEU A 1 30 ? 8.185 -4.554 1.589 1.00 0.00 30 LEU A O 18
ATOM 12601 N N . LEU A 1 31 ? 8.320 -2.340 1.327 1.00 0.00 31 LEU A N 18
ATOM 12602 C CA . LEU A 1 31 ? 8.929 -2.134 2.639 1.00 0.00 31 LEU A CA 18
ATOM 12603 C C . LEU A 1 31 ? 7.899 -2.049 3.761 1.00 0.00 31 LEU A C 18
ATOM 12604 O O . LEU A 1 31 ? 8.010 -2.757 4.762 1.00 0.00 31 LEU A O 18
ATOM 12620 N N . SER A 1 32 ? 6.892 -1.200 3.601 1.00 0.00 32 SER A N 18
ATOM 12621 C CA . SER A 1 32 ? 5.850 -1.103 4.629 1.00 0.00 32 SER A CA 18
ATOM 12622 C C . SER A 1 32 ? 4.622 -1.904 4.240 1.00 0.00 32 SER A C 18
ATOM 12623 O O . SER A 1 32 ? 3.886 -2.424 5.076 1.00 0.00 32 SER A O 18
ATOM 12631 N N . GLY A 1 33 ? 4.455 -2.003 2.945 1.00 0.00 33 GLY A N 18
ATOM 12632 C CA . GLY A 1 33 ? 3.494 -2.903 2.347 1.00 0.00 33 GLY A CA 18
ATOM 12633 C C . GLY A 1 33 ? 2.065 -2.667 2.750 1.00 0.00 33 GLY A C 18
ATOM 12634 O O . GLY A 1 33 ? 1.346 -3.611 2.952 1.00 0.00 33 GLY A O 18
ATOM 12638 N N . ARG A 1 34 ? 1.650 -1.430 2.884 1.00 0.00 34 ARG A N 18
ATOM 12639 C CA . ARG A 1 34 ? 0.266 -1.139 3.200 1.00 0.00 34 ARG A CA 18
ATOM 12640 C C . ARG A 1 34 ? -0.518 -0.624 1.962 1.00 0.00 34 ARG A C 18
ATOM 12641 O O . ARG A 1 34 ? -0.803 0.553 1.867 1.00 0.00 34 ARG A O 18
ATOM 12662 N N . CYS A 1 35 ? -0.810 -1.484 0.975 1.00 0.00 35 CYS A N 18
ATOM 12663 C CA . CYS A 1 35 ? -1.632 -1.058 -0.189 1.00 0.00 35 CYS A CA 18
ATOM 12664 C C . CYS A 1 35 ? -3.113 -1.498 -0.138 1.00 0.00 35 CYS A C 18
ATOM 12665 O O . CYS A 1 35 ? -3.412 -2.675 -0.319 1.00 0.00 35 CYS A O 18
ATOM 12672 N N . ARG A 1 36 ? -4.043 -0.552 0.057 1.00 0.00 36 ARG A N 18
ATOM 12673 C CA . ARG A 1 36 ? -5.478 -0.828 -0.137 1.00 0.00 36 ARG A CA 18
ATOM 12674 C C . ARG A 1 36 ? -6.245 0.450 -0.474 1.00 0.00 36 ARG A C 18
ATOM 12675 O O . ARG A 1 36 ? -5.675 1.529 -0.494 1.00 0.00 36 ARG A O 18
ATOM 12696 N N . ASP A 1 37 ? -7.534 0.301 -0.763 1.00 0.00 37 ASP A N 18
ATOM 12697 C CA . ASP A 1 37 ? -8.350 1.393 -1.304 1.00 0.00 37 ASP A CA 18
ATOM 12698 C C . ASP A 1 37 ? -9.523 1.720 -0.391 1.00 0.00 37 ASP A C 18
ATOM 12699 O O . ASP A 1 37 ? -9.585 2.802 0.186 1.00 0.00 37 ASP A O 18
ATOM 12708 N N . ASP A 1 38 ? -10.462 0.779 -0.291 1.00 0.00 38 ASP A N 18
ATOM 12709 C CA . ASP A 1 38 ? -11.623 0.927 0.590 1.00 0.00 38 ASP A CA 18
ATOM 12710 C C . ASP A 1 38 ? -11.162 1.212 2.009 1.00 0.00 38 ASP A C 18
ATOM 12711 O O . ASP A 1 38 ? -11.797 1.957 2.756 1.00 0.00 38 ASP A O 18
ATOM 12720 N N . PHE A 1 39 ? -10.035 0.620 2.360 1.00 0.00 39 PHE A N 18
ATOM 12721 C CA . PHE A 1 39 ? -9.394 0.880 3.627 1.00 0.00 39 PHE A CA 18
ATOM 12722 C C . PHE A 1 39 ? -8.084 1.602 3.335 1.00 0.00 39 PHE A C 18
ATOM 12723 O O . PHE A 1 39 ? -7.627 1.590 2.196 1.00 0.00 39 PHE A O 18
ATOM 12740 N N . ARG A 1 40 ? -7.467 2.216 4.329 1.00 0.00 40 ARG A N 18
ATOM 12741 C CA . ARG A 1 40 ? -6.322 3.070 4.053 1.00 0.00 40 ARG A CA 18
ATOM 12742 C C . ARG A 1 40 ? -5.057 2.517 4.704 1.00 0.00 40 ARG A C 18
ATOM 12743 O O . ARG A 1 40 ? -4.995 2.315 5.916 1.00 0.00 40 ARG A O 18
ATOM 12764 N N . CYS A 1 41 ? -4.059 2.256 3.873 1.00 0.00 41 CYS A N 18
ATOM 12765 C CA . CYS A 1 41 ? -2.772 1.743 4.324 1.00 0.00 41 CYS A CA 18
ATOM 12766 C C . CYS A 1 41 ? -1.575 2.523 3.681 1.00 0.00 41 CYS A C 18
ATOM 12767 O O . CYS A 1 41 ? -1.677 2.955 2.538 1.00 0.00 41 CYS A O 18
ATOM 12774 N N . TRP A 1 42 ? -0.455 2.707 4.420 1.00 0.00 42 TRP A N 18
ATOM 12775 C CA . TRP A 1 42 ? 0.789 3.332 3.875 1.00 0.00 42 TRP A CA 18
ATOM 12776 C C . TRP A 1 42 ? 1.776 2.290 3.284 1.00 0.00 42 TRP A C 18
ATOM 12777 O O . TRP A 1 42 ? 2.441 1.570 4.033 1.00 0.00 42 TRP A O 18
ATOM 12798 N N . CYS A 1 43 ? 1.917 2.190 1.967 1.00 0.00 43 CYS A N 18
ATOM 12799 C CA . CYS A 1 43 ? 2.921 1.263 1.430 1.00 0.00 43 CYS A CA 18
ATOM 12800 C C . CYS A 1 43 ? 4.184 2.019 1.029 1.00 0.00 43 CYS A C 18
ATOM 12801 O O . CYS A 1 43 ? 4.145 2.960 0.233 1.00 0.00 43 CYS A O 18
ATOM 12808 N N . THR A 1 44 ? 5.295 1.603 1.620 1.00 0.00 44 THR A N 18
ATOM 12809 C CA . THR A 1 44 ? 6.589 2.233 1.401 1.00 0.00 44 THR A CA 18
ATOM 12810 C C . THR A 1 44 ? 7.443 1.389 0.463 1.00 0.00 44 THR A C 18
ATOM 12811 O O . THR A 1 44 ? 7.478 0.162 0.596 1.00 0.00 44 THR A O 18
ATOM 12822 N N . ASN A 1 45 ? 8.114 2.054 -0.475 1.00 0.00 45 ASN A N 18
ATOM 12823 C CA . ASN A 1 45 ? 9.005 1.400 -1.425 1.00 0.00 45 ASN A CA 18
ATOM 12824 C C . ASN A 1 45 ? 10.031 2.406 -1.951 1.00 0.00 45 ASN A C 18
ATOM 12825 O O . ASN A 1 45 ? 9.888 3.612 -1.750 1.00 0.00 45 ASN A O 18
ATOM 12836 N N . ARG A 1 46 ? 11.082 1.908 -2.579 1.00 0.00 46 ARG A N 18
ATOM 12837 C CA . ARG A 1 46 ? 12.144 2.756 -3.106 1.00 0.00 46 ARG A CA 18
ATOM 12838 C C . ARG A 1 46 ? 11.788 3.221 -4.513 1.00 0.00 46 ARG A C 18
ATOM 12839 O O . ARG A 1 46 ? 11.607 2.396 -5.405 1.00 0.00 46 ARG A O 18
ATOM 12860 N N . CYS A 1 47 ? 11.678 4.525 -4.715 1.00 0.00 47 CYS A N 18
ATOM 12861 C CA . CYS A 1 47 ? 11.341 5.050 -6.030 1.00 0.00 47 CYS A CA 18
ATOM 12862 C C . CYS A 1 47 ? 12.453 5.956 -6.545 1.00 0.00 47 CYS A C 18
ATOM 12863 O O . CYS A 1 47 ? 12.918 6.829 -5.782 1.00 0.00 47 CYS A O 18
ATOM 12871 N N . LYS A 1 1 ? 12.216 6.496 7.110 1.00 0.00 1 LYS A N 19
ATOM 12872 C CA . LYS A 1 1 ? 11.489 5.641 6.146 1.00 0.00 1 LYS A CA 19
ATOM 12873 C C . LYS A 1 1 ? 11.985 5.860 4.737 1.00 0.00 1 LYS A C 19
ATOM 12874 O O . LYS A 1 1 ? 12.822 6.720 4.467 1.00 0.00 1 LYS A O 19
ATOM 12895 N N . THR A 1 2 ? 11.441 5.058 3.852 1.00 0.00 2 THR A N 19
ATOM 12896 C CA . THR A 1 2 ? 11.626 5.202 2.437 1.00 0.00 2 THR A CA 19
ATOM 12897 C C . THR A 1 2 ? 10.382 5.829 1.840 1.00 0.00 2 THR A C 19
ATOM 12898 O O . THR A 1 2 ? 9.432 6.118 2.574 1.00 0.00 2 THR A O 19
ATOM 12909 N N . CYS A 1 3 ? 10.402 6.090 0.546 1.00 0.00 3 CYS A N 19
ATOM 12910 C CA . CYS A 1 3 ? 9.289 6.758 -0.109 1.00 0.00 3 CYS A CA 19
ATOM 12911 C C . CYS A 1 3 ? 7.999 5.992 0.162 1.00 0.00 3 CYS A C 19
ATOM 12912 O O . CYS A 1 3 ? 7.818 4.863 -0.294 1.00 0.00 3 CYS A O 19
ATOM 12919 N N . GLU A 1 4 ? 7.117 6.613 0.918 1.00 0.00 4 GLU A N 19
ATOM 12920 C CA . GLU A 1 4 ? 5.909 5.961 1.367 1.00 0.00 4 GLU A CA 19
ATOM 12921 C C . GLU A 1 4 ? 4.706 6.821 1.060 1.00 0.00 4 GLU A C 19
ATOM 12922 O O . GLU A 1 4 ? 4.767 8.047 1.158 1.00 0.00 4 GLU A O 19
ATOM 12934 N N . ASN A 1 5 ? 3.623 6.181 0.683 1.00 0.00 5 ASN A N 19
ATOM 12935 C CA . ASN A 1 5 ? 2.375 6.880 0.506 1.00 0.00 5 ASN A CA 19
ATOM 12936 C C . ASN A 1 5 ? 1.223 5.987 0.870 1.00 0.00 5 ASN A C 19
ATOM 12937 O O . ASN A 1 5 ? 1.270 4.766 0.695 1.00 0.00 5 ASN A O 19
ATOM 12948 N N . LEU A 1 6 ? 0.197 6.608 1.389 1.00 0.00 6 LEU A N 19
ATOM 12949 C CA . LEU A 1 6 ? -1.026 5.912 1.700 1.00 0.00 6 LEU A CA 19
ATOM 12950 C C . LEU A 1 6 ? -1.698 5.552 0.395 1.00 0.00 6 LEU A C 19
ATOM 12951 O O . LEU A 1 6 ? -2.087 6.423 -0.365 1.00 0.00 6 LEU A O 19
ATOM 12967 N N . SER A 1 7 ? -1.778 4.273 0.119 1.00 0.00 7 SER A N 19
ATOM 12968 C CA . SER A 1 7 ? -2.253 3.811 -1.160 1.00 0.00 7 SER A CA 19
ATOM 12969 C C . SER A 1 7 ? -3.717 3.414 -1.067 1.00 0.00 7 SER A C 19
ATOM 12970 O O . SER A 1 7 ? -4.030 2.268 -0.755 1.00 0.00 7 SER A O 19
ATOM 12978 N N . GLY A 1 8 ? -4.597 4.364 -1.353 1.00 0.00 8 GLY A N 19
ATOM 12979 C CA . GLY A 1 8 ? -6.020 4.122 -1.254 1.00 0.00 8 GLY A CA 19
ATOM 12980 C C . GLY A 1 8 ? -6.833 5.349 -1.601 1.00 0.00 8 GLY A C 19
ATOM 12981 O O . GLY A 1 8 ? -6.803 5.821 -2.734 1.00 0.00 8 GLY A O 19
ATOM 12985 N N . THR A 1 9 ? -7.562 5.872 -0.629 1.00 0.00 9 THR A N 19
ATOM 12986 C CA . THR A 1 9 ? -8.401 7.034 -0.871 1.00 0.00 9 THR A CA 19
ATOM 12987 C C . THR A 1 9 ? -7.554 8.236 -1.301 1.00 0.00 9 THR A C 19
ATOM 12988 O O . THR A 1 9 ? -7.807 8.839 -2.341 1.00 0.00 9 THR A O 19
ATOM 12999 N N . PHE A 1 10 ? -6.563 8.589 -0.497 1.00 0.00 10 PHE A N 19
ATOM 13000 C CA . PHE A 1 10 ? -5.634 9.643 -0.850 1.00 0.00 10 PHE A CA 19
ATOM 13001 C C . PHE A 1 10 ? -4.415 9.034 -1.538 1.00 0.00 10 PHE A C 19
ATOM 13002 O O . PHE A 1 10 ? -4.108 7.869 -1.304 1.00 0.00 10 PHE A O 19
ATOM 13019 N N . LYS A 1 11 ? -3.764 9.805 -2.411 1.00 0.00 11 LYS A N 19
ATOM 13020 C CA . LYS A 1 11 ? -2.477 9.412 -3.002 1.00 0.00 11 LYS A CA 19
ATOM 13021 C C . LYS A 1 11 ? -2.622 8.262 -4.001 1.00 0.00 11 LYS A C 19
ATOM 13022 O O . LYS A 1 11 ? -1.663 7.528 -4.258 1.00 0.00 11 LYS A O 19
ATOM 13041 N N . GLY A 1 12 ? -3.811 8.115 -4.565 1.00 0.00 12 GLY A N 19
ATOM 13042 C CA . GLY A 1 12 ? -4.053 7.063 -5.538 1.00 0.00 12 GLY A CA 19
ATOM 13043 C C . GLY A 1 12 ? -4.586 5.798 -4.894 1.00 0.00 12 GLY A C 19
ATOM 13044 O O . GLY A 1 12 ? -4.105 5.400 -3.835 1.00 0.00 12 GLY A O 19
ATOM 13048 N N . PRO A 1 13 ? -5.567 5.125 -5.524 1.00 0.00 13 PRO A N 19
ATOM 13049 C CA . PRO A 1 13 ? -6.300 4.015 -4.914 1.00 0.00 13 PRO A CA 19
ATOM 13050 C C . PRO A 1 13 ? -5.567 2.679 -4.993 1.00 0.00 13 PRO A C 19
ATOM 13051 O O . PRO A 1 13 ? -4.417 2.605 -5.432 1.00 0.00 13 PRO A O 19
ATOM 13062 N N . CYS A 1 14 ? -6.246 1.624 -4.555 1.00 0.00 14 CYS A N 19
ATOM 13063 C CA . CYS A 1 14 ? -5.659 0.294 -4.525 1.00 0.00 14 CYS A CA 19
ATOM 13064 C C . CYS A 1 14 ? -6.736 -0.796 -4.584 1.00 0.00 14 CYS A C 19
ATOM 13065 O O . CYS A 1 14 ? -7.196 -1.160 -5.667 1.00 0.00 14 CYS A O 19
ATOM 13072 N N . ILE A 1 15 ? -7.163 -1.293 -3.417 1.00 0.00 15 ILE A N 19
ATOM 13073 C CA . ILE A 1 15 ? -8.096 -2.421 -3.348 1.00 0.00 15 ILE A CA 19
ATOM 13074 C C . ILE A 1 15 ? -8.965 -2.345 -2.091 1.00 0.00 15 ILE A C 19
ATOM 13075 O O . ILE A 1 15 ? -8.471 -2.043 -1.006 1.00 0.00 15 ILE A O 19
ATOM 13091 N N . PRO A 1 16 ? -10.260 -2.658 -2.200 1.00 0.00 16 PRO A N 19
ATOM 13092 C CA . PRO A 1 16 ? -11.195 -2.550 -1.088 1.00 0.00 16 PRO A CA 19
ATOM 13093 C C . PRO A 1 16 ? -11.325 -3.843 -0.278 1.00 0.00 16 PRO A C 19
ATOM 13094 O O . PRO A 1 16 ? -12.361 -4.100 0.329 1.00 0.00 16 PRO A O 19
ATOM 13105 N N . ASP A 1 17 ? -10.271 -4.652 -0.262 1.00 0.00 17 ASP A N 19
ATOM 13106 C CA . ASP A 1 17 ? -10.317 -5.939 0.433 1.00 0.00 17 ASP A CA 19
ATOM 13107 C C . ASP A 1 17 ? -9.759 -5.851 1.854 1.00 0.00 17 ASP A C 19
ATOM 13108 O O . ASP A 1 17 ? -10.055 -6.696 2.695 1.00 0.00 17 ASP A O 19
ATOM 13117 N N . GLY A 1 18 ? -8.953 -4.831 2.125 1.00 0.00 18 GLY A N 19
ATOM 13118 C CA . GLY A 1 18 ? -8.438 -4.629 3.477 1.00 0.00 18 GLY A CA 19
ATOM 13119 C C . GLY A 1 18 ? -7.123 -5.332 3.735 1.00 0.00 18 GLY A C 19
ATOM 13120 O O . GLY A 1 18 ? -6.500 -5.148 4.773 1.00 0.00 18 GLY A O 19
ATOM 13124 N N . ASN A 1 19 ? -6.690 -6.090 2.763 1.00 0.00 19 ASN A N 19
ATOM 13125 C CA . ASN A 1 19 ? -5.470 -6.867 2.834 1.00 0.00 19 ASN A CA 19
ATOM 13126 C C . ASN A 1 19 ? -4.295 -6.046 2.337 1.00 0.00 19 ASN A C 19
ATOM 13127 O O . ASN A 1 19 ? -3.591 -6.445 1.411 1.00 0.00 19 ASN A O 19
ATOM 13138 N N . CYS A 1 20 ? -4.109 -4.887 2.940 1.00 0.00 20 CYS A N 19
ATOM 13139 C CA . CYS A 1 20 ? -3.118 -3.952 2.484 1.00 0.00 20 CYS A CA 19
ATOM 13140 C C . CYS A 1 20 ? -1.723 -4.532 2.532 1.00 0.00 20 CYS A C 19
ATOM 13141 O O . CYS A 1 20 ? -1.025 -4.565 1.504 1.00 0.00 20 CYS A O 19
ATOM 13148 N N . ASN A 1 21 ? -1.336 -5.007 3.702 1.00 0.00 21 ASN A N 19
ATOM 13149 C CA . ASN A 1 21 ? 0.024 -5.441 3.927 1.00 0.00 21 ASN A CA 19
ATOM 13150 C C . ASN A 1 21 ? 0.403 -6.545 2.968 1.00 0.00 21 ASN A C 19
ATOM 13151 O O . ASN A 1 21 ? 1.350 -6.408 2.198 1.00 0.00 21 ASN A O 19
ATOM 13162 N N . LYS A 1 22 ? -0.360 -7.621 2.974 1.00 0.00 22 LYS A N 19
ATOM 13163 C CA . LYS A 1 22 ? -0.002 -8.772 2.174 1.00 0.00 22 LYS A CA 19
ATOM 13164 C C . LYS A 1 22 ? -0.061 -8.454 0.686 1.00 0.00 22 LYS A C 19
ATOM 13165 O O . LYS A 1 22 ? 0.606 -9.098 -0.103 1.00 0.00 22 LYS A O 19
ATOM 13184 N N . HIS A 1 23 ? -0.823 -7.439 0.292 1.00 0.00 23 HIS A N 19
ATOM 13185 C CA . HIS A 1 23 ? -0.904 -7.103 -1.122 1.00 0.00 23 HIS A CA 19
ATOM 13186 C C . HIS A 1 23 ? 0.442 -6.598 -1.622 1.00 0.00 23 HIS A C 19
ATOM 13187 O O . HIS A 1 23 ? 1.098 -7.274 -2.415 1.00 0.00 23 HIS A O 19
ATOM 13202 N N . CYS A 1 24 ? 0.885 -5.442 -1.120 1.00 0.00 24 CYS A N 19
ATOM 13203 C CA . CYS A 1 24 ? 2.143 -4.847 -1.592 1.00 0.00 24 CYS A CA 19
ATOM 13204 C C . CYS A 1 24 ? 3.328 -5.759 -1.304 1.00 0.00 24 CYS A C 19
ATOM 13205 O O . CYS A 1 24 ? 4.336 -5.702 -1.998 1.00 0.00 24 CYS A O 19
ATOM 13212 N N . ARG A 1 25 ? 3.216 -6.589 -0.278 1.00 0.00 25 ARG A N 19
ATOM 13213 C CA . ARG A 1 25 ? 4.337 -7.417 0.149 1.00 0.00 25 ARG A CA 19
ATOM 13214 C C . ARG A 1 25 ? 4.397 -8.743 -0.593 1.00 0.00 25 ARG A C 19
ATOM 13215 O O . ARG A 1 25 ? 5.476 -9.294 -0.793 1.00 0.00 25 ARG A O 19
ATOM 13236 N N . ASN A 1 26 ? 3.251 -9.255 -1.005 1.00 0.00 26 ASN A N 19
ATOM 13237 C CA . ASN A 1 26 ? 3.216 -10.563 -1.661 1.00 0.00 26 ASN A CA 19
ATOM 13238 C C . ASN A 1 26 ? 3.518 -10.440 -3.145 1.00 0.00 26 ASN A C 19
ATOM 13239 O O . ASN A 1 26 ? 4.335 -11.184 -3.684 1.00 0.00 26 ASN A O 19
ATOM 13250 N N . ASN A 1 27 ? 2.870 -9.492 -3.800 1.00 0.00 27 ASN A N 19
ATOM 13251 C CA . ASN A 1 27 ? 2.977 -9.379 -5.249 1.00 0.00 27 ASN A CA 19
ATOM 13252 C C . ASN A 1 27 ? 4.189 -8.546 -5.657 1.00 0.00 27 ASN A C 19
ATOM 13253 O O . ASN A 1 27 ? 4.867 -8.871 -6.629 1.00 0.00 27 ASN A O 19
ATOM 13264 N N . GLU A 1 28 ? 4.467 -7.479 -4.915 1.00 0.00 28 GLU A N 19
ATOM 13265 C CA . GLU A 1 28 ? 5.550 -6.575 -5.277 1.00 0.00 28 GLU A CA 19
ATOM 13266 C C . GLU A 1 28 ? 6.678 -6.628 -4.246 1.00 0.00 28 GLU A C 19
ATOM 13267 O O . GLU A 1 28 ? 7.814 -6.244 -4.533 1.00 0.00 28 GLU A O 19
ATOM 13279 N N . HIS A 1 29 ? 6.350 -7.118 -3.052 1.00 0.00 29 HIS A N 19
ATOM 13280 C CA . HIS A 1 29 ? 7.313 -7.274 -1.970 1.00 0.00 29 HIS A CA 19
ATOM 13281 C C . HIS A 1 29 ? 7.948 -5.934 -1.611 1.00 0.00 29 HIS A C 19
ATOM 13282 O O . HIS A 1 29 ? 9.157 -5.744 -1.753 1.00 0.00 29 HIS A O 19
ATOM 13297 N N . LEU A 1 30 ? 7.123 -4.997 -1.167 1.00 0.00 30 LEU A N 19
ATOM 13298 C CA . LEU A 1 30 ? 7.611 -3.678 -0.795 1.00 0.00 30 LEU A CA 19
ATOM 13299 C C . LEU A 1 30 ? 8.164 -3.664 0.624 1.00 0.00 30 LEU A C 19
ATOM 13300 O O . LEU A 1 30 ? 8.363 -4.713 1.234 1.00 0.00 30 LEU A O 19
ATOM 13316 N N . LEU A 1 31 ? 8.405 -2.470 1.144 1.00 0.00 31 LEU A N 19
ATOM 13317 C CA . LEU A 1 31 ? 9.043 -2.319 2.445 1.00 0.00 31 LEU A CA 19
ATOM 13318 C C . LEU A 1 31 ? 8.016 -2.300 3.572 1.00 0.00 31 LEU A C 19
ATOM 13319 O O . LEU A 1 31 ? 8.159 -3.028 4.555 1.00 0.00 31 LEU A O 19
ATOM 13335 N N . SER A 1 32 ? 6.975 -1.482 3.438 1.00 0.00 32 SER A N 19
ATOM 13336 C CA . SER A 1 32 ? 5.882 -1.535 4.412 1.00 0.00 32 SER A CA 19
ATOM 13337 C C . SER A 1 32 ? 4.627 -2.138 3.808 1.00 0.00 32 SER A C 19
ATOM 13338 O O . SER A 1 32 ? 3.859 -2.811 4.484 1.00 0.00 32 SER A O 19
ATOM 13346 N N . GLY A 1 33 ? 4.458 -1.916 2.523 1.00 0.00 33 GLY A N 19
ATOM 13347 C CA . GLY A 1 33 ? 3.495 -2.660 1.733 1.00 0.00 33 GLY A CA 19
ATOM 13348 C C . GLY A 1 33 ? 2.052 -2.595 2.210 1.00 0.00 33 GLY A C 19
ATOM 13349 O O . GLY A 1 33 ? 1.343 -3.580 2.120 1.00 0.00 33 GLY A O 19
ATOM 13353 N N . ARG A 1 34 ? 1.612 -1.454 2.689 1.00 0.00 34 ARG A N 19
ATOM 13354 C CA . ARG A 1 34 ? 0.241 -1.283 3.160 1.00 0.00 34 ARG A CA 19
ATOM 13355 C C . ARG A 1 34 ? -0.716 -0.834 2.015 1.00 0.00 34 ARG A C 19
ATOM 13356 O O . ARG A 1 34 ? -0.972 0.343 1.871 1.00 0.00 34 ARG A O 19
ATOM 13377 N N . CYS A 1 35 ? -1.184 -1.746 1.152 1.00 0.00 35 CYS A N 19
ATOM 13378 C CA . CYS A 1 35 ? -2.095 -1.352 0.041 1.00 0.00 35 CYS A CA 19
ATOM 13379 C C . CYS A 1 35 ? -3.605 -1.645 0.251 1.00 0.00 35 CYS A C 19
ATOM 13380 O O . CYS A 1 35 ? -4.020 -2.801 0.190 1.00 0.00 35 CYS A O 19
ATOM 13387 N N . ARG A 1 36 ? -4.443 -0.605 0.427 1.00 0.00 36 ARG A N 19
ATOM 13388 C CA . ARG A 1 36 ? -5.913 -0.783 0.386 1.00 0.00 36 ARG A CA 19
ATOM 13389 C C . ARG A 1 36 ? -6.654 0.532 0.163 1.00 0.00 36 ARG A C 19
ATOM 13390 O O . ARG A 1 36 ? -6.178 1.598 0.526 1.00 0.00 36 ARG A O 19
ATOM 13411 N N . ASP A 1 37 ? -7.862 0.409 -0.377 1.00 0.00 37 ASP A N 19
ATOM 13412 C CA . ASP A 1 37 ? -8.649 1.545 -0.852 1.00 0.00 37 ASP A CA 19
ATOM 13413 C C . ASP A 1 37 ? -10.099 1.376 -0.450 1.00 0.00 37 ASP A C 19
ATOM 13414 O O . ASP A 1 37 ? -10.910 0.796 -1.171 1.00 0.00 37 ASP A O 19
ATOM 13423 N N . ASP A 1 38 ? -10.356 1.894 0.721 1.00 0.00 38 ASP A N 19
ATOM 13424 C CA . ASP A 1 38 ? -11.622 1.806 1.454 1.00 0.00 38 ASP A CA 19
ATOM 13425 C C . ASP A 1 38 ? -11.215 1.812 2.900 1.00 0.00 38 ASP A C 19
ATOM 13426 O O . ASP A 1 38 ? -11.852 2.402 3.774 1.00 0.00 38 ASP A O 19
ATOM 13435 N N . PHE A 1 39 ? -10.098 1.140 3.104 1.00 0.00 39 PHE A N 19
ATOM 13436 C CA . PHE A 1 39 ? -9.355 1.179 4.331 1.00 0.00 39 PHE A CA 19
ATOM 13437 C C . PHE A 1 39 ? -8.067 1.926 4.020 1.00 0.00 39 PHE A C 19
ATOM 13438 O O . PHE A 1 39 ? -7.745 2.095 2.845 1.00 0.00 39 PHE A O 19
ATOM 13455 N N . ARG A 1 40 ? -7.324 2.377 5.014 1.00 0.00 40 ARG A N 19
ATOM 13456 C CA . ARG A 1 40 ? -6.152 3.185 4.709 1.00 0.00 40 ARG A CA 19
ATOM 13457 C C . ARG A 1 40 ? -4.871 2.502 5.163 1.00 0.00 40 ARG A C 19
ATOM 13458 O O . ARG A 1 40 ? -4.683 2.211 6.344 1.00 0.00 40 ARG A O 19
ATOM 13479 N N . CYS A 1 41 ? -4.009 2.225 4.195 1.00 0.00 41 CYS A N 19
ATOM 13480 C CA . CYS A 1 41 ? -2.693 1.670 4.449 1.00 0.00 41 CYS A CA 19
ATOM 13481 C C . CYS A 1 41 ? -1.583 2.384 3.614 1.00 0.00 41 CYS A C 19
ATOM 13482 O O . CYS A 1 41 ? -1.811 2.736 2.457 1.00 0.00 41 CYS A O 19
ATOM 13489 N N . TRP A 1 42 ? -0.383 2.573 4.188 1.00 0.00 42 TRP A N 19
ATOM 13490 C CA . TRP A 1 42 ? 0.765 3.192 3.485 1.00 0.00 42 TRP A CA 19
ATOM 13491 C C . TRP A 1 42 ? 1.777 2.156 2.929 1.00 0.00 42 TRP A C 19
ATOM 13492 O O . TRP A 1 42 ? 2.469 1.491 3.702 1.00 0.00 42 TRP A O 19
ATOM 13513 N N . CYS A 1 43 ? 1.895 2.018 1.603 1.00 0.00 43 CYS A N 19
ATOM 13514 C CA . CYS A 1 43 ? 2.965 1.178 1.044 1.00 0.00 43 CYS A CA 19
ATOM 13515 C C . CYS A 1 43 ? 4.251 1.985 0.925 1.00 0.00 43 CYS A C 19
ATOM 13516 O O . CYS A 1 43 ? 4.272 3.067 0.337 1.00 0.00 43 CYS A O 19
ATOM 13523 N N . THR A 1 44 ? 5.314 1.452 1.504 1.00 0.00 44 THR A N 19
ATOM 13524 C CA . THR A 1 44 ? 6.616 2.095 1.471 1.00 0.00 44 THR A CA 19
ATOM 13525 C C . THR A 1 44 ? 7.553 1.350 0.533 1.00 0.00 44 THR A C 19
ATOM 13526 O O . THR A 1 44 ? 7.620 0.114 0.572 1.00 0.00 44 THR A O 19
ATOM 13537 N N . ASN A 1 45 ? 8.249 2.107 -0.305 1.00 0.00 45 ASN A N 19
ATOM 13538 C CA . ASN A 1 45 ? 9.267 1.575 -1.200 1.00 0.00 45 ASN A CA 19
ATOM 13539 C C . ASN A 1 45 ? 10.251 2.698 -1.534 1.00 0.00 45 ASN A C 19
ATOM 13540 O O . ASN A 1 45 ? 10.405 3.638 -0.758 1.00 0.00 45 ASN A O 19
ATOM 13551 N N . ARG A 1 46 ? 10.919 2.611 -2.663 1.00 0.00 46 ARG A N 19
ATOM 13552 C CA . ARG A 1 46 ? 11.871 3.630 -3.054 1.00 0.00 46 ARG A CA 19
ATOM 13553 C C . ARG A 1 46 ? 11.373 4.317 -4.313 1.00 0.00 46 ARG A C 19
ATOM 13554 O O . ARG A 1 46 ? 11.063 3.658 -5.305 1.00 0.00 46 ARG A O 19
ATOM 13575 N N . CYS A 1 47 ? 11.282 5.630 -4.263 1.00 0.00 47 CYS A N 19
ATOM 13576 C CA . CYS A 1 47 ? 10.745 6.402 -5.363 1.00 0.00 47 CYS A CA 19
ATOM 13577 C C . CYS A 1 47 ? 11.854 6.782 -6.337 1.00 0.00 47 CYS A C 19
ATOM 13578 O O . CYS A 1 47 ? 11.915 6.173 -7.426 1.00 0.00 47 CYS A O 19
ATOM 13586 N N . LYS A 1 1 ? 12.845 6.728 6.717 1.00 0.00 1 LYS A N 20
ATOM 13587 C CA . LYS A 1 1 ? 12.084 5.710 5.959 1.00 0.00 1 LYS A CA 20
ATOM 13588 C C . LYS A 1 1 ? 12.304 5.890 4.466 1.00 0.00 1 LYS A C 20
ATOM 13589 O O . LYS A 1 1 ? 13.085 6.741 4.041 1.00 0.00 1 LYS A O 20
ATOM 13610 N N . THR A 1 2 ? 11.618 5.084 3.681 1.00 0.00 2 THR A N 20
ATOM 13611 C CA . THR A 1 2 ? 11.690 5.154 2.239 1.00 0.00 2 THR A CA 20
ATOM 13612 C C . THR A 1 2 ? 10.445 5.825 1.675 1.00 0.00 2 THR A C 20
ATOM 13613 O O . THR A 1 2 ? 9.553 6.198 2.441 1.00 0.00 2 THR A O 20
ATOM 13624 N N . CYS A 1 3 ? 10.407 6.032 0.362 1.00 0.00 3 CYS A N 20
ATOM 13625 C CA . CYS A 1 3 ? 9.263 6.684 -0.277 1.00 0.00 3 CYS A CA 20
ATOM 13626 C C . CYS A 1 3 ? 7.971 5.964 0.099 1.00 0.00 3 CYS A C 20
ATOM 13627 O O . CYS A 1 3 ? 7.743 4.823 -0.293 1.00 0.00 3 CYS A O 20
ATOM 13634 N N . GLU A 1 4 ? 7.131 6.639 0.852 1.00 0.00 4 GLU A N 20
ATOM 13635 C CA . GLU A 1 4 ? 5.926 6.034 1.378 1.00 0.00 4 GLU A CA 20
ATOM 13636 C C . GLU A 1 4 ? 4.722 6.880 1.033 1.00 0.00 4 GLU A C 20
ATOM 13637 O O . GLU A 1 4 ? 4.773 8.108 1.114 1.00 0.00 4 GLU A O 20
ATOM 13649 N N . ASN A 1 5 ? 3.645 6.231 0.648 1.00 0.00 5 ASN A N 20
ATOM 13650 C CA . ASN A 1 5 ? 2.408 6.933 0.401 1.00 0.00 5 ASN A CA 20
ATOM 13651 C C . ASN A 1 5 ? 1.246 6.127 0.919 1.00 0.00 5 ASN A C 20
ATOM 13652 O O . ASN A 1 5 ? 1.318 4.904 1.034 1.00 0.00 5 ASN A O 20
ATOM 13663 N N . LEU A 1 6 ? 0.180 6.824 1.237 1.00 0.00 6 LEU A N 20
ATOM 13664 C CA . LEU A 1 6 ? -1.017 6.183 1.716 1.00 0.00 6 LEU A CA 20
ATOM 13665 C C . LEU A 1 6 ? -1.900 5.853 0.535 1.00 0.00 6 LEU A C 20
ATOM 13666 O O . LEU A 1 6 ? -2.331 6.737 -0.199 1.00 0.00 6 LEU A O 20
ATOM 13682 N N . SER A 1 7 ? -2.134 4.580 0.344 1.00 0.00 7 SER A N 20
ATOM 13683 C CA . SER A 1 7 ? -2.970 4.121 -0.730 1.00 0.00 7 SER A CA 20
ATOM 13684 C C . SER A 1 7 ? -4.385 3.952 -0.203 1.00 0.00 7 SER A C 20
ATOM 13685 O O . SER A 1 7 ? -4.625 3.171 0.727 1.00 0.00 7 SER A O 20
ATOM 13693 N N . GLY A 1 8 ? -5.305 4.719 -0.764 1.00 0.00 8 GLY A N 20
ATOM 13694 C CA . GLY A 1 8 ? -6.686 4.657 -0.344 1.00 0.00 8 GLY A CA 20
ATOM 13695 C C . GLY A 1 8 ? -7.482 5.836 -0.852 1.00 0.00 8 GLY A C 20
ATOM 13696 O O . GLY A 1 8 ? -7.559 6.063 -2.061 1.00 0.00 8 GLY A O 20
ATOM 13700 N N . THR A 1 9 ? -8.079 6.579 0.065 1.00 0.00 9 THR A N 20
ATOM 13701 C CA . THR A 1 9 ? -8.832 7.768 -0.292 1.00 0.00 9 THR A CA 20
ATOM 13702 C C . THR A 1 9 ? -7.896 8.881 -0.765 1.00 0.00 9 THR A C 20
ATOM 13703 O O . THR A 1 9 ? -8.184 9.567 -1.746 1.00 0.00 9 THR A O 20
ATOM 13714 N N . PHE A 1 10 ? -6.772 9.053 -0.080 1.00 0.00 10 PHE A N 20
ATOM 13715 C CA . PHE A 1 10 ? -5.804 10.051 -0.465 1.00 0.00 10 PHE A CA 20
ATOM 13716 C C . PHE A 1 10 ? -4.818 9.417 -1.428 1.00 0.00 10 PHE A C 20
ATOM 13717 O O . PHE A 1 10 ? -4.586 8.209 -1.353 1.00 0.00 10 PHE A O 20
ATOM 13734 N N . LYS A 1 11 ? -4.265 10.212 -2.340 1.00 0.00 11 LYS A N 20
ATOM 13735 C CA . LYS A 1 11 ? -3.247 9.722 -3.263 1.00 0.00 11 LYS A CA 20
ATOM 13736 C C . LYS A 1 11 ? -3.826 8.646 -4.186 1.00 0.00 11 LYS A C 20
ATOM 13737 O O . LYS A 1 11 ? -4.993 8.723 -4.582 1.00 0.00 11 LYS A O 20
ATOM 13756 N N . GLY A 1 12 ? -3.015 7.659 -4.537 1.00 0.00 12 GLY A N 20
ATOM 13757 C CA . GLY A 1 12 ? -3.484 6.588 -5.392 1.00 0.00 12 GLY A CA 20
ATOM 13758 C C . GLY A 1 12 ? -4.104 5.447 -4.607 1.00 0.00 12 GLY A C 20
ATOM 13759 O O . GLY A 1 12 ? -3.574 5.038 -3.574 1.00 0.00 12 GLY A O 20
ATOM 13763 N N . PRO A 1 13 ? -5.238 4.918 -5.077 1.00 0.00 13 PRO A N 20
ATOM 13764 C CA . PRO A 1 13 ? -5.916 3.786 -4.440 1.00 0.00 13 PRO A CA 20
ATOM 13765 C C . PRO A 1 13 ? -5.243 2.455 -4.761 1.00 0.00 13 PRO A C 20
ATOM 13766 O O . PRO A 1 13 ? -4.285 2.402 -5.533 1.00 0.00 13 PRO A O 20
ATOM 13777 N N . CYS A 1 14 ? -5.743 1.382 -4.163 1.00 0.00 14 CYS A N 20
ATOM 13778 C CA . CYS A 1 14 ? -5.172 0.062 -4.373 1.00 0.00 14 CYS A CA 20
ATOM 13779 C C . CYS A 1 14 ? -6.257 -1.014 -4.433 1.00 0.00 14 CYS A C 20
ATOM 13780 O O . CYS A 1 14 ? -6.671 -1.418 -5.517 1.00 0.00 14 CYS A O 20
ATOM 13787 N N . ILE A 1 15 ? -6.735 -1.453 -3.267 1.00 0.00 15 ILE A N 20
ATOM 13788 C CA . ILE A 1 15 ? -7.650 -2.595 -3.187 1.00 0.00 15 ILE A CA 20
ATOM 13789 C C . ILE A 1 15 ? -8.636 -2.457 -2.018 1.00 0.00 15 ILE A C 20
ATOM 13790 O O . ILE A 1 15 ? -8.263 -2.053 -0.914 1.00 0.00 15 ILE A O 20
ATOM 13806 N N . PRO A 1 16 ? -9.901 -2.819 -2.231 1.00 0.00 16 PRO A N 20
ATOM 13807 C CA . PRO A 1 16 ? -10.947 -2.681 -1.230 1.00 0.00 16 PRO A CA 20
ATOM 13808 C C . PRO A 1 16 ? -11.190 -3.957 -0.415 1.00 0.00 16 PRO A C 20
ATOM 13809 O O . PRO A 1 16 ? -12.334 -4.302 -0.128 1.00 0.00 16 PRO A O 20
ATOM 13820 N N . ASP A 1 17 ? -10.123 -4.657 -0.033 1.00 0.00 17 ASP A N 20
ATOM 13821 C CA . ASP A 1 17 ? -10.286 -5.919 0.698 1.00 0.00 17 ASP A CA 20
ATOM 13822 C C . ASP A 1 17 ? -9.736 -5.855 2.128 1.00 0.00 17 ASP A C 20
ATOM 13823 O O . ASP A 1 17 ? -10.147 -6.626 2.991 1.00 0.00 17 ASP A O 20
ATOM 13832 N N . GLY A 1 18 ? -8.825 -4.926 2.389 1.00 0.00 18 GLY A N 20
ATOM 13833 C CA . GLY A 1 18 ? -8.281 -4.783 3.737 1.00 0.00 18 GLY A CA 20
ATOM 13834 C C . GLY A 1 18 ? -6.935 -5.457 3.908 1.00 0.00 18 GLY A C 20
ATOM 13835 O O . GLY A 1 18 ? -6.222 -5.205 4.876 1.00 0.00 18 GLY A O 20
ATOM 13839 N N . ASN A 1 19 ? -6.572 -6.250 2.923 1.00 0.00 19 ASN A N 20
ATOM 13840 C CA . ASN A 1 19 ? -5.283 -6.927 2.871 1.00 0.00 19 ASN A CA 20
ATOM 13841 C C . ASN A 1 19 ? -4.158 -6.009 2.392 1.00 0.00 19 ASN A C 20
ATOM 13842 O O . ASN A 1 19 ? -3.409 -6.368 1.487 1.00 0.00 19 ASN A O 20
ATOM 13853 N N . CYS A 1 20 ? -4.025 -4.834 3.000 1.00 0.00 20 CYS A N 20
ATOM 13854 C CA . CYS A 1 20 ? -3.017 -3.889 2.576 1.00 0.00 20 CYS A CA 20
ATOM 13855 C C . CYS A 1 20 ? -1.624 -4.492 2.653 1.00 0.00 20 CYS A C 20
ATOM 13856 O O . CYS A 1 20 ? -0.981 -4.694 1.618 1.00 0.00 20 CYS A O 20
ATOM 13863 N N . ASN A 1 21 ? -1.205 -4.815 3.869 1.00 0.00 21 ASN A N 20
ATOM 13864 C CA . ASN A 1 21 ? 0.156 -5.272 4.147 1.00 0.00 21 ASN A CA 20
ATOM 13865 C C . ASN A 1 21 ? 0.573 -6.399 3.212 1.00 0.00 21 ASN A C 20
ATOM 13866 O O . ASN A 1 21 ? 1.557 -6.285 2.474 1.00 0.00 21 ASN A O 20
ATOM 13877 N N . LYS A 1 22 ? -0.186 -7.478 3.241 1.00 0.00 22 LYS A N 20
ATOM 13878 C CA . LYS A 1 22 ? 0.167 -8.679 2.499 1.00 0.00 22 LYS A CA 20
ATOM 13879 C C . LYS A 1 22 ? 0.094 -8.473 0.991 1.00 0.00 22 LYS A C 20
ATOM 13880 O O . LYS A 1 22 ? 0.860 -9.084 0.258 1.00 0.00 22 LYS A O 20
ATOM 13899 N N . HIS A 1 23 ? -0.791 -7.607 0.519 1.00 0.00 23 HIS A N 20
ATOM 13900 C CA . HIS A 1 23 ? -0.937 -7.425 -0.921 1.00 0.00 23 HIS A CA 20
ATOM 13901 C C . HIS A 1 23 ? 0.340 -6.853 -1.520 1.00 0.00 23 HIS A C 20
ATOM 13902 O O . HIS A 1 23 ? 0.875 -7.401 -2.478 1.00 0.00 23 HIS A O 20
ATOM 13917 N N . CYS A 1 24 ? 0.841 -5.764 -0.953 1.00 0.00 24 CYS A N 20
ATOM 13918 C CA . CYS A 1 24 ? 2.110 -5.210 -1.412 1.00 0.00 24 CYS A CA 20
ATOM 13919 C C . CYS A 1 24 ? 3.180 -6.278 -1.355 1.00 0.00 24 CYS A C 20
ATOM 13920 O O . CYS A 1 24 ? 3.787 -6.583 -2.360 1.00 0.00 24 CYS A O 20
ATOM 13927 N N . ARG A 1 25 ? 3.372 -6.877 -0.189 1.00 0.00 25 ARG A N 20
ATOM 13928 C CA . ARG A 1 25 ? 4.486 -7.770 0.031 1.00 0.00 25 ARG A CA 20
ATOM 13929 C C . ARG A 1 25 ? 4.439 -9.062 -0.762 1.00 0.00 25 ARG A C 20
ATOM 13930 O O . ARG A 1 25 ? 5.473 -9.545 -1.214 1.00 0.00 25 ARG A O 20
ATOM 13951 N N . ASN A 1 26 ? 3.263 -9.602 -0.943 1.00 0.00 26 ASN A N 20
ATOM 13952 C CA . ASN A 1 26 ? 3.118 -10.874 -1.646 1.00 0.00 26 ASN A CA 20
ATOM 13953 C C . ASN A 1 26 ? 3.224 -10.665 -3.147 1.00 0.00 26 ASN A C 20
ATOM 13954 O O . ASN A 1 26 ? 3.814 -11.475 -3.862 1.00 0.00 26 ASN A O 20
ATOM 13965 N N . ASN A 1 27 ? 2.652 -9.568 -3.617 1.00 0.00 27 ASN A N 20
ATOM 13966 C CA . ASN A 1 27 ? 2.615 -9.285 -5.041 1.00 0.00 27 ASN A CA 20
ATOM 13967 C C . ASN A 1 27 ? 3.860 -8.541 -5.505 1.00 0.00 27 ASN A C 20
ATOM 13968 O O . ASN A 1 27 ? 4.527 -8.964 -6.446 1.00 0.00 27 ASN A O 20
ATOM 13979 N N . GLU A 1 28 ? 4.181 -7.439 -4.840 1.00 0.00 28 GLU A N 20
ATOM 13980 C CA . GLU A 1 28 ? 5.259 -6.573 -5.298 1.00 0.00 28 GLU A CA 20
ATOM 13981 C C . GLU A 1 28 ? 6.449 -6.576 -4.329 1.00 0.00 28 GLU A C 20
ATOM 13982 O O . GLU A 1 28 ? 7.570 -6.237 -4.706 1.00 0.00 28 GLU A O 20
ATOM 13994 N N . HIS A 1 29 ? 6.177 -6.954 -3.077 1.00 0.00 29 HIS A N 20
ATOM 13995 C CA . HIS A 1 29 ? 7.189 -7.111 -2.045 1.00 0.00 29 HIS A CA 20
ATOM 13996 C C . HIS A 1 29 ? 7.775 -5.768 -1.644 1.00 0.00 29 HIS A C 20
ATOM 13997 O O . HIS A 1 29 ? 8.990 -5.589 -1.624 1.00 0.00 29 HIS A O 20
ATOM 14012 N N . LEU A 1 30 ? 6.908 -4.824 -1.299 1.00 0.00 30 LEU A N 20
ATOM 14013 C CA . LEU A 1 30 ? 7.372 -3.506 -0.902 1.00 0.00 30 LEU A CA 20
ATOM 14014 C C . LEU A 1 30 ? 7.732 -3.471 0.579 1.00 0.00 30 LEU A C 20
ATOM 14015 O O . LEU A 1 30 ? 7.676 -4.491 1.266 1.00 0.00 30 LEU A O 20
ATOM 14031 N N . LEU A 1 31 ? 8.066 -2.292 1.070 1.00 0.00 31 LEU A N 20
ATOM 14032 C CA . LEU A 1 31 ? 8.697 -2.160 2.377 1.00 0.00 31 LEU A CA 20
ATOM 14033 C C . LEU A 1 31 ? 7.683 -2.031 3.513 1.00 0.00 31 LEU A C 20
ATOM 14034 O O . LEU A 1 31 ? 7.745 -2.785 4.481 1.00 0.00 31 LEU A O 20
ATOM 14050 N N . SER A 1 32 ? 6.731 -1.109 3.397 1.00 0.00 32 SER A N 20
ATOM 14051 C CA . SER A 1 32 ? 5.690 -1.003 4.431 1.00 0.00 32 SER A CA 20
ATOM 14052 C C . SER A 1 32 ? 4.488 -1.828 4.012 1.00 0.00 32 SER A C 20
ATOM 14053 O O . SER A 1 32 ? 3.691 -2.279 4.836 1.00 0.00 32 SER A O 20
ATOM 14061 N N . GLY A 1 33 ? 4.386 -2.017 2.710 1.00 0.00 33 GLY A N 20
ATOM 14062 C CA . GLY A 1 33 ? 3.415 -2.906 2.128 1.00 0.00 33 GLY A CA 20
ATOM 14063 C C . GLY A 1 33 ? 1.964 -2.592 2.421 1.00 0.00 33 GLY A C 20
ATOM 14064 O O . GLY A 1 33 ? 1.116 -3.405 2.126 1.00 0.00 33 GLY A O 20
ATOM 14068 N N . ARG A 1 34 ? 1.653 -1.431 2.959 1.00 0.00 34 ARG A N 20
ATOM 14069 C CA . ARG A 1 34 ? 0.272 -1.108 3.281 1.00 0.00 34 ARG A CA 20
ATOM 14070 C C . ARG A 1 34 ? -0.540 -0.705 2.014 1.00 0.00 34 ARG A C 20
ATOM 14071 O O . ARG A 1 34 ? -0.741 0.466 1.764 1.00 0.00 34 ARG A O 20
ATOM 14092 N N . CYS A 1 35 ? -0.952 -1.675 1.184 1.00 0.00 35 CYS A N 20
ATOM 14093 C CA . CYS A 1 35 ? -1.744 -1.369 -0.034 1.00 0.00 35 CYS A CA 20
ATOM 14094 C C . CYS A 1 35 ? -3.272 -1.577 0.107 1.00 0.00 35 CYS A C 20
ATOM 14095 O O . CYS A 1 35 ? -3.719 -2.711 0.198 1.00 0.00 35 CYS A O 20
ATOM 14102 N N . ARG A 1 36 ? -4.079 -0.496 0.089 1.00 0.00 36 ARG A N 20
ATOM 14103 C CA . ARG A 1 36 ? -5.552 -0.631 -0.001 1.00 0.00 36 ARG A CA 20
ATOM 14104 C C . ARG A 1 36 ? -6.223 0.536 -0.740 1.00 0.00 36 ARG A C 20
ATOM 14105 O O . ARG A 1 36 ? -5.564 1.442 -1.226 1.00 0.00 36 ARG A O 20
ATOM 14126 N N . ASP A 1 37 ? -7.553 0.457 -0.844 1.00 0.00 37 ASP A N 20
ATOM 14127 C CA . ASP A 1 37 ? -8.376 1.469 -1.516 1.00 0.00 37 ASP A CA 20
ATOM 14128 C C . ASP A 1 37 ? -9.550 1.886 -0.631 1.00 0.00 37 ASP A C 20
ATOM 14129 O O . ASP A 1 37 ? -9.612 3.023 -0.166 1.00 0.00 37 ASP A O 20
ATOM 14138 N N . ASP A 1 38 ? -10.486 0.956 -0.417 1.00 0.00 38 ASP A N 20
ATOM 14139 C CA . ASP A 1 38 ? -11.629 1.189 0.471 1.00 0.00 38 ASP A CA 20
ATOM 14140 C C . ASP A 1 38 ? -11.130 1.567 1.855 1.00 0.00 38 ASP A C 20
ATOM 14141 O O . ASP A 1 38 ? -11.566 2.547 2.458 1.00 0.00 38 ASP A O 20
ATOM 14150 N N . PHE A 1 39 ? -10.213 0.759 2.346 1.00 0.00 39 PHE A N 20
ATOM 14151 C CA . PHE A 1 39 ? -9.470 1.067 3.550 1.00 0.00 39 PHE A CA 20
ATOM 14152 C C . PHE A 1 39 ? -8.174 1.733 3.124 1.00 0.00 39 PHE A C 20
ATOM 14153 O O . PHE A 1 39 ? -7.792 1.629 1.960 1.00 0.00 39 PHE A O 20
ATOM 14170 N N . ARG A 1 40 ? -7.483 2.397 4.024 1.00 0.00 40 ARG A N 20
ATOM 14171 C CA . ARG A 1 40 ? -6.298 3.130 3.622 1.00 0.00 40 ARG A CA 20
ATOM 14172 C C . ARG A 1 40 ? -5.069 2.674 4.399 1.00 0.00 40 ARG A C 20
ATOM 14173 O O . ARG A 1 40 ? -5.071 2.612 5.625 1.00 0.00 40 ARG A O 20
ATOM 14194 N N . CYS A 1 41 ? -4.044 2.286 3.653 1.00 0.00 41 CYS A N 20
ATOM 14195 C CA . CYS A 1 41 ? -2.781 1.828 4.219 1.00 0.00 41 CYS A CA 20
ATOM 14196 C C . CYS A 1 41 ? -1.563 2.535 3.534 1.00 0.00 41 CYS A C 20
ATOM 14197 O O . CYS A 1 41 ? -1.615 2.804 2.338 1.00 0.00 41 CYS A O 20
ATOM 14204 N N . TRP A 1 42 ? -0.495 2.867 4.293 1.00 0.00 42 TRP A N 20
ATOM 14205 C CA . TRP A 1 42 ? 0.767 3.437 3.720 1.00 0.00 42 TRP A CA 20
ATOM 14206 C C . TRP A 1 42 ? 1.758 2.354 3.206 1.00 0.00 42 TRP A C 20
ATOM 14207 O O . TRP A 1 42 ? 2.444 1.700 3.999 1.00 0.00 42 TRP A O 20
ATOM 14228 N N . CYS A 1 43 ? 1.862 2.143 1.899 1.00 0.00 43 CYS A N 20
ATOM 14229 C CA . CYS A 1 43 ? 2.864 1.194 1.394 1.00 0.00 43 CYS A CA 20
ATOM 14230 C C . CYS A 1 43 ? 4.125 1.953 0.982 1.00 0.00 43 CYS A C 20
ATOM 14231 O O . CYS A 1 43 ? 4.062 2.955 0.266 1.00 0.00 43 CYS A O 20
ATOM 14238 N N . THR A 1 44 ? 5.260 1.488 1.488 1.00 0.00 44 THR A N 20
ATOM 14239 C CA . THR A 1 44 ? 6.536 2.166 1.301 1.00 0.00 44 THR A CA 20
ATOM 14240 C C . THR A 1 44 ? 7.440 1.385 0.359 1.00 0.00 44 THR A C 20
ATOM 14241 O O . THR A 1 44 ? 7.411 0.153 0.357 1.00 0.00 44 THR A O 20
ATOM 14252 N N . ASN A 1 45 ? 8.231 2.115 -0.426 1.00 0.00 45 ASN A N 20
ATOM 14253 C CA . ASN A 1 45 ? 9.187 1.541 -1.368 1.00 0.00 45 ASN A CA 20
ATOM 14254 C C . ASN A 1 45 ? 10.231 2.608 -1.714 1.00 0.00 45 ASN A C 20
ATOM 14255 O O . ASN A 1 45 ? 10.206 3.702 -1.154 1.00 0.00 45 ASN A O 20
ATOM 14266 N N . ARG A 1 46 ? 11.162 2.296 -2.599 1.00 0.00 46 ARG A N 20
ATOM 14267 C CA . ARG A 1 46 ? 12.139 3.281 -3.030 1.00 0.00 46 ARG A CA 20
ATOM 14268 C C . ARG A 1 46 ? 11.693 3.861 -4.363 1.00 0.00 46 ARG A C 20
ATOM 14269 O O . ARG A 1 46 ? 11.602 3.143 -5.355 1.00 0.00 46 ARG A O 20
ATOM 14290 N N . CYS A 1 47 ? 11.416 5.153 -4.385 1.00 0.00 47 CYS A N 20
ATOM 14291 C CA . CYS A 1 47 ? 10.880 5.787 -5.576 1.00 0.00 47 CYS A CA 20
ATOM 14292 C C . CYS A 1 47 ? 12.007 6.294 -6.469 1.00 0.00 47 CYS A C 20
ATOM 14293 O O . CYS A 1 47 ? 12.644 7.312 -6.123 1.00 0.00 47 CYS A O 20
#

Nearest PDB structures (foldseek):
  6nom-assembly1_A  TM=9.855E-01  e=3.642E-09  Pisum sativum
  2gl1-assembly1_A  TM=4.866E-01  e=1.873E-04  Vigna radiata
  3psm-assembly1_B  TM=5.098E-01  e=2.145E-04  Pachyrhizus erosus
  1i6f-assembly1_A  TM=4.810E-01  e=5.599E+00  Centruroides sculpturatus
  3pg2-assembly2_B  TM=3.324E-01  e=8.409E+00  Streptococcus agalactiae serogroup V

Solvent-accessible surface area: 3216 Å² total; per-residue (Å²): 200,43,56,45,60,7,6,4,108,137,96,34,92,42,24,86,105,18,50,2,78,112,66,10,94,119,102,110,137,22,64,41,0,117,12,59,55,103,88,142,3,93,12,4,40,166,153

InterPro domains:
  IPR003614 Knottins-like [PF00304] (1-47)
  IPR003614 Knottins-like [SM00505] (2-47)
  IPR008176 Defensin, plant [PS00940] (1-24)
  IPR036574 Knottin, scorpion toxin-like superfamily [G3DSA:3.30.30.10] (1-47)
  IPR036574 Knottin, scorpion toxin-like superfamily [SSF57095] (1-47)

Radius of gyration: 9.09 Å; Cα contacts (8 Å, |Δi|>4): 138; chains: 1; bounding box: 24×21×11 Å

Foldseek 3Di:
DAAKDKAEPPDHHFAAPQCQQCVCCVPVRFDSSRHHYPDIGITGHHD

Organism: Pisum sativum (NCBI:txid3888)

CATH classification: 3.30.30.10